Protein AF-0000000066665750 (afdb_homodimer)

Radius of gyration: 40.84 Å; Cα contacts (8 Å, |Δi|>4): 2289; chains: 2; bounding box: 80×139×91 Å

pLDDT: mean 84.05, std 16.78, range [20.97, 98.69]

Structure (mmCIF, N/CA/C/O backbone):
data_AF-0000000066665750-model_v1
#
loop_
_entity.id
_entity.type
_entity.pdbx_description
1 polymer 'Heat shock protein 90'
#
loop_
_atom_site.group_PDB
_atom_site.id
_atom_site.type_symbol
_atom_site.label_atom_id
_atom_site.label_alt_id
_atom_site.label_comp_id
_atom_site.label_asym_id
_atom_site.label_entity_id
_atom_site.label_seq_id
_atom_site.pdbx_PDB_ins_code
_atom_site.Cartn_x
_atom_site.Cartn_y
_atom_site.Cartn_z
_atom_site.occupancy
_atom_site.B_iso_or_equiv
_atom_site.auth_seq_id
_atom_site.auth_comp_id
_atom_site.auth_asym_id
_atom_site.auth_atom_id
_atom_site.pdbx_PDB_model_num
ATOM 1 N N . MET A 1 1 ? 4.031 52.656 19.641 1 22.3 1 MET A N 1
ATOM 2 C CA . MET A 1 1 ? 4.164 53.406 20.891 1 22.3 1 MET A CA 1
ATOM 3 C C . MET A 1 1 ? 3.717 52.562 22.078 1 22.3 1 MET A C 1
ATOM 5 O O . MET A 1 1 ? 2.562 52.156 22.141 1 22.3 1 MET A O 1
ATOM 9 N N . VAL A 1 2 ? 4.703 51.75 22.594 1 34.28 2 VAL A N 1
ATOM 10 C CA . VAL A 1 2 ? 4.52 50.969 23.812 1 34.28 2 VAL A CA 1
ATOM 11 C C . VAL A 1 2 ? 4.062 51.875 24.953 1 34.28 2 VAL A C 1
ATOM 13 O O . VAL A 1 2 ? 4.711 52.875 25.25 1 34.28 2 VAL A O 1
ATOM 16 N N . GLU A 1 3 ? 2.809 51.875 25.125 1 30.5 3 GLU A N 1
ATOM 17 C CA . GLU A 1 3 ? 2.322 52.656 26.266 1 30.5 3 GLU A CA 1
ATOM 18 C C . GLU A 1 3 ? 3.051 52.281 27.547 1 30.5 3 GLU A C 1
ATOM 20 O O . GLU A 1 3 ? 2.982 51.125 27.984 1 30.5 3 GLU A O 1
ATOM 25 N N . ARG A 1 4 ? 4.078 53.062 27.812 1 36.25 4 ARG A N 1
ATOM 26 C CA . ARG A 1 4 ? 4.828 53.062 29.062 1 36.25 4 ARG A CA 1
ATOM 27 C C . ARG A 1 4 ? 3.93 53.438 30.25 1 36.25 4 ARG A C 1
ATOM 29 O O . ARG A 1 4 ? 3.33 54.531 30.25 1 36.25 4 ARG A O 1
ATOM 36 N N . THR A 1 5 ? 3.244 52.469 30.797 1 32.41 5 THR A N 1
ATOM 37 C CA . THR A 1 5 ? 2.723 53 32.062 1 32.41 5 THR A CA 1
ATOM 38 C C . THR A 1 5 ? 3.859 53.375 33 1 32.41 5 THR A C 1
ATOM 40 O O . THR A 1 5 ? 4.703 52.5 33.312 1 32.41 5 THR A O 1
ATOM 43 N N . PRO A 1 6 ? 4.148 54.625 33.344 1 32.28 6 PRO A N 1
ATOM 44 C CA . PRO A 1 6 ? 5.195 55.281 34.156 1 32.28 6 PRO A CA 1
ATOM 45 C C . PRO A 1 6 ? 5.215 54.781 35.594 1 32.28 6 PRO A C 1
ATOM 47 O O . PRO A 1 6 ? 5.859 55.406 36.438 1 32.28 6 PRO A O 1
ATOM 50 N N . ASN A 1 7 ? 4.953 53.625 36.094 1 30.8 7 ASN A N 1
ATOM 51 C CA . ASN A 1 7 ? 4.949 53.719 37.562 1 30.8 7 ASN A CA 1
ATOM 52 C C . ASN A 1 7 ? 6.352 53.969 38.094 1 30.8 7 ASN A C 1
ATOM 54 O O . ASN A 1 7 ? 7.344 53.75 37.406 1 30.8 7 ASN A O 1
ATOM 58 N N . GLY A 1 8 ? 6.66 54.156 39.5 1 30.47 8 GLY A N 1
ATOM 59 C CA . GLY A 1 8 ? 7.746 54.562 40.375 1 30.47 8 GLY A CA 1
ATOM 60 C C . GLY A 1 8 ? 9.023 53.781 40.156 1 30.47 8 GLY A C 1
ATOM 61 O O . GLY A 1 8 ? 9.031 52.812 39.406 1 30.47 8 GLY A O 1
ATOM 62 N N . ALA A 1 9 ? 10.203 54.031 41.156 1 35.78 9 ALA A N 1
ATOM 63 C CA . ALA A 1 9 ? 11.656 53.875 41.125 1 35.78 9 ALA A CA 1
ATOM 64 C C . ALA A 1 9 ? 12.062 52.438 40.844 1 35.78 9 ALA A C 1
ATOM 66 O O . ALA A 1 9 ? 13.25 52.125 40.781 1 35.78 9 ALA A O 1
ATOM 67 N N . ALA A 1 10 ? 11.469 51.5 41.562 1 41.03 10 ALA A N 1
ATOM 68 C CA . ALA A 1 10 ? 11.969 50.125 41.5 1 41.03 10 ALA A CA 1
ATOM 69 C C . ALA A 1 10 ? 11.977 49.594 40.062 1 41.03 10 ALA A C 1
ATOM 71 O O . ALA A 1 10 ? 11.07 49.906 39.281 1 41.03 10 ALA A O 1
ATOM 72 N N . ALA A 1 11 ? 13.133 49.062 39.5 1 44.62 11 ALA A N 1
ATOM 73 C CA . ALA A 1 11 ? 13.375 48.625 38.125 1 44.62 11 ALA A CA 1
ATOM 74 C C . ALA A 1 11 ? 12.141 47.969 37.531 1 44.62 11 ALA A C 1
ATOM 76 O O . ALA A 1 11 ? 11.836 46.812 37.875 1 44.62 11 ALA A O 1
ATOM 77 N N . VAL A 1 12 ? 11.016 48.562 37.281 1 41.97 12 VAL A N 1
ATOM 78 C CA . VAL A 1 12 ? 9.664 48.219 36.875 1 41.97 12 VAL A CA 1
ATOM 79 C C . VAL A 1 12 ? 9.703 47.406 35.562 1 41.97 12 VAL A C 1
ATOM 81 O O . VAL A 1 12 ? 10.195 47.875 34.562 1 41.97 12 VAL A O 1
ATOM 84 N N . ALA A 1 13 ? 9.953 46.125 35.75 1 56.34 13 ALA A N 1
ATOM 85 C CA . ALA A 1 13 ? 9.703 45.219 34.625 1 56.34 13 ALA A CA 1
ATOM 86 C C . ALA A 1 13 ? 8.422 45.594 33.875 1 56.34 13 ALA A C 1
ATOM 88 O O . ALA A 1 13 ? 7.344 45.625 34.469 1 56.34 13 ALA A O 1
ATOM 89 N N . ASP A 1 14 ? 8.57 46.375 32.875 1 61.75 14 ASP A N 1
ATOM 90 C CA . ASP A 1 14 ? 7.414 46.719 32.062 1 61.75 14 ASP A CA 1
ATOM 91 C C . ASP A 1 14 ? 6.773 45.438 31.484 1 61.75 14 ASP A C 1
ATOM 93 O O . ASP A 1 14 ? 7.473 44.562 30.984 1 61.75 14 ASP A O 1
ATOM 97 N N . SER A 1 15 ? 5.66 45.031 32 1 66.75 15 SER A N 1
ATOM 98 C CA . SER A 1 15 ? 4.867 43.906 31.516 1 66.75 15 SER A CA 1
ATOM 99 C C . SER A 1 15 ? 4.223 44.219 30.172 1 66.75 15 SER A C 1
ATOM 101 O O . SER A 1 15 ? 3.66 45.312 30 1 66.75 15 SER A O 1
ATOM 103 N N . TYR A 1 16 ? 4.746 43.5 29.266 1 68.94 16 TYR A N 1
ATOM 104 C CA . TYR A 1 16 ? 4.223 43.656 27.906 1 68.94 16 TYR A CA 1
ATOM 105 C C . TYR A 1 16 ? 3.359 42.469 27.5 1 68.94 16 TYR A C 1
ATOM 107 O O . TYR A 1 16 ? 3.426 41.406 28.125 1 68.94 16 TYR A O 1
ATOM 115 N N . ALA A 1 17 ? 2.404 42.781 26.594 1 65 17 ALA A N 1
ATOM 116 C CA . ALA A 1 17 ? 1.677 41.719 25.922 1 65 17 ALA A CA 1
ATOM 117 C C . ALA A 1 17 ? 2.299 41.375 24.562 1 65 17 ALA A C 1
ATOM 119 O O . ALA A 1 17 ? 2.838 42.281 23.906 1 65 17 ALA A O 1
ATOM 120 N N . PHE A 1 18 ? 2.332 40.125 24.172 1 67.12 18 PHE A N 1
ATOM 121 C CA . PHE A 1 18 ? 2.855 39.75 22.875 1 67.12 18 PHE A CA 1
ATOM 122 C C . PHE A 1 18 ? 2.148 40.5 21.75 1 67.12 18 PHE A C 1
ATOM 124 O O . PHE A 1 18 ? 0.946 40.75 21.828 1 67.12 18 PHE A O 1
ATOM 131 N N . GLN A 1 19 ? 2.902 40.969 20.734 1 63.16 19 GLN A N 1
ATOM 132 C CA . GLN A 1 19 ? 2.352 41.594 19.531 1 63.16 19 GLN A CA 1
ATOM 133 C C . GLN A 1 19 ? 2.182 40.562 18.422 1 63.16 19 GLN A C 1
ATOM 135 O O . GLN A 1 19 ? 2.865 39.531 18.406 1 63.16 19 GLN A O 1
ATOM 140 N N . VAL A 1 20 ? 1.014 40.594 17.656 1 62.22 20 VAL A N 1
ATOM 141 C CA . VAL A 1 20 ? 0.762 39.656 16.562 1 62.22 20 VAL A CA 1
ATOM 142 C C . VAL A 1 20 ? 0.853 40.375 15.227 1 62.22 20 VAL A C 1
ATOM 144 O O . VAL A 1 20 ? 0.251 41.438 15.039 1 62.22 20 VAL A O 1
ATOM 147 N N . ASP A 1 21 ? 1.739 40 14.328 1 63.34 21 ASP A N 1
ATOM 148 C CA . ASP A 1 21 ? 1.718 40.375 12.922 1 63.34 21 ASP A CA 1
ATOM 149 C C . ASP A 1 21 ? 0.689 39.562 12.141 1 63.34 21 ASP A C 1
ATOM 151 O O . ASP A 1 21 ? 0.955 38.438 11.758 1 63.34 21 ASP A O 1
ATOM 155 N N . LEU A 1 22 ? -0.429 40.188 11.898 1 60.88 22 LEU A N 1
ATOM 156 C CA . LEU A 1 22 ? -1.554 39.5 11.281 1 60.88 22 LEU A CA 1
ATOM 157 C C . LEU A 1 22 ? -1.183 39 9.898 1 60.88 22 LEU A C 1
ATOM 159 O O . LEU A 1 22 ? -1.592 37.906 9.5 1 60.88 22 LEU A O 1
ATOM 163 N N . ARG A 1 23 ? -0.521 39.875 9.164 1 63.12 23 ARG A N 1
ATOM 164 C CA . ARG A 1 23 ? -0.102 39.406 7.836 1 63.12 23 ARG A CA 1
ATOM 165 C C . ARG A 1 23 ? 0.68 38.094 7.922 1 63.12 23 ARG A C 1
ATOM 167 O O . ARG A 1 23 ? 0.475 37.188 7.109 1 63.12 23 ARG A O 1
ATOM 174 N N . GLY A 1 24 ? 1.453 38.156 8.867 1 65.94 24 GLY A N 1
ATOM 175 C CA . GLY A 1 24 ? 2.252 36.969 9.07 1 65.94 24 GLY A CA 1
ATOM 176 C C . GLY A 1 24 ? 1.423 35.75 9.453 1 65.94 24 GLY A C 1
ATOM 177 O O . GLY A 1 24 ? 1.686 34.625 8.984 1 65.94 24 GLY A O 1
ATOM 178 N N . ILE A 1 25 ? 0.429 36 10.25 1 67.38 25 ILE A N 1
ATOM 179 C CA . ILE A 1 25 ? -0.433 34.906 10.68 1 67.38 25 ILE A CA 1
ATOM 180 C C . ILE A 1 25 ? -1.263 34.406 9.5 1 67.38 25 ILE A C 1
ATOM 182 O O . ILE A 1 25 ? -1.428 33.188 9.312 1 67.38 25 ILE A O 1
ATOM 186 N N . VAL A 1 26 ? -1.713 35.281 8.773 1 63.06 26 VAL A N 1
ATOM 187 C CA . VAL A 1 26 ? -2.51 34.938 7.609 1 63.06 26 VAL A CA 1
ATOM 188 C C . VAL A 1 26 ? -1.663 34.094 6.641 1 63.06 26 VAL A C 1
ATOM 190 O O . VAL A 1 26 ? -2.129 33.094 6.098 1 63.06 26 VAL A O 1
ATOM 193 N N . ASP A 1 27 ? -0.529 34.562 6.473 1 64.88 27 ASP A N 1
ATOM 194 C CA . ASP A 1 27 ? 0.395 33.844 5.602 1 64.88 27 ASP A CA 1
ATOM 195 C C . ASP A 1 27 ? 0.649 32.438 6.121 1 64.88 27 ASP A C 1
ATOM 197 O O . ASP A 1 27 ? 0.621 31.469 5.355 1 64.88 27 ASP A O 1
ATOM 201 N N . LEU A 1 28 ? 0.822 32.406 7.398 1 67.81 28 LEU A N 1
ATOM 202 C CA . LEU A 1 28 ? 1.062 31.125 8.031 1 67.81 28 LEU A CA 1
ATOM 203 C C . LEU A 1 28 ? -0.135 30.188 7.844 1 67.81 28 LEU A C 1
ATOM 205 O O . LEU A 1 28 ? 0.026 29.031 7.453 1 67.81 28 LEU A O 1
ATOM 209 N N . LEU A 1 29 ? -1.22 30.75 8.062 1 66.75 29 LEU A N 1
ATOM 210 C CA . LEU A 1 29 ? -2.434 29.938 7.973 1 66.75 29 LEU A CA 1
ATOM 211 C C . LEU A 1 29 ? -2.719 29.531 6.527 1 66.75 29 LEU A C 1
ATOM 213 O O . LEU A 1 29 ? -3.086 28.391 6.258 1 66.75 29 LEU A O 1
ATOM 217 N N . SER A 1 30 ? -2.535 30.469 5.715 1 62.22 30 SER A N 1
ATOM 218 C CA . SER A 1 30 ? -2.865 30.25 4.312 1 62.22 30 SER A CA 1
ATOM 219 C C . SER A 1 30 ? -1.933 29.219 3.689 1 62.22 30 SER A C 1
ATOM 221 O O . SER A 1 30 ? -2.363 28.391 2.883 1 62.22 30 SER A O 1
ATOM 223 N N . HIS A 1 31 ? -0.772 29.281 4.129 1 62.75 31 HIS A N 1
ATOM 224 C CA . HIS A 1 31 ? 0.203 28.453 3.426 1 62.75 31 HIS A CA 1
ATOM 225 C C . HIS A 1 31 ? 0.469 27.156 4.18 1 62.75 31 HIS A C 1
ATOM 227 O O . HIS A 1 31 ? 0.96 26.188 3.596 1 62.75 31 HIS A O 1
ATOM 233 N N . HIS A 1 32 ? 0.079 27.25 5.371 1 64.31 32 HIS A N 1
ATOM 234 C CA . HIS A 1 32 ? 0.494 26.062 6.113 1 64.31 32 HIS A CA 1
ATOM 235 C C . HIS A 1 32 ? -0.71 25.328 6.684 1 64.31 32 HIS A C 1
ATOM 237 O O . HIS A 1 32 ? -0.637 24.125 6.945 1 64.31 32 HIS A O 1
ATOM 243 N N . LEU A 1 33 ? -1.711 26.156 6.824 1 66.44 33 LEU A N 1
ATOM 244 C CA . LEU A 1 33 ? -2.887 25.5 7.375 1 66.44 33 LEU A CA 1
ATOM 245 C C . LEU A 1 33 ? -3.812 25.016 6.262 1 66.44 33 LEU A C 1
ATOM 247 O O . LEU A 1 33 ? -4.348 23.906 6.324 1 66.44 33 LEU A O 1
ATOM 251 N N . TYR A 1 34 ? -3.871 25.906 5.203 1 68.19 34 TYR A N 1
ATOM 252 C CA . TYR A 1 34 ? -4.805 25.562 4.137 1 68.19 34 TYR A CA 1
ATOM 253 C C . TYR A 1 34 ? -4.062 25.094 2.891 1 68.19 34 TYR A C 1
ATOM 255 O O . TYR A 1 34 ? -3.055 25.688 2.502 1 68.19 34 TYR A O 1
ATOM 263 N N . SER A 1 35 ? -4.527 24 2.266 1 66.69 35 SER A N 1
ATOM 264 C CA . SER A 1 35 ? -3.85 23.406 1.114 1 66.69 35 SER A CA 1
ATOM 265 C C . SER A 1 35 ? -4.203 24.141 -0.172 1 66.69 35 SER A C 1
ATOM 267 O O . SER A 1 35 ? -3.439 24.109 -1.141 1 66.69 35 SER A O 1
ATOM 269 N N . SER A 1 36 ? -5.465 24.844 -0.151 1 77 36 SER A N 1
ATOM 270 C CA . SER A 1 36 ? -5.941 25.469 -1.378 1 77 36 SER A CA 1
ATOM 271 C C . SER A 1 36 ? -6.812 26.688 -1.073 1 77 36 SER A C 1
ATOM 273 O O . SER A 1 36 ? -7.504 26.719 -0.054 1 77 36 SER A O 1
ATOM 275 N N . PRO A 1 37 ? -6.777 27.672 -1.985 1 84.25 37 PRO A N 1
ATOM 276 C CA . PRO A 1 37 ? -7.633 28.844 -1.806 1 84.25 37 PRO A CA 1
ATOM 277 C C . PRO A 1 37 ? -9.117 28.516 -1.921 1 84.25 37 PRO A C 1
ATOM 279 O O . PRO A 1 37 ? -9.969 29.328 -1.56 1 84.25 37 PRO A O 1
ATOM 282 N N . ARG A 1 38 ? -9.422 27.312 -2.35 1 89.06 38 ARG A N 1
ATOM 283 C CA . ARG A 1 38 ? -10.82 26.953 -2.52 1 89.06 38 ARG A CA 1
ATOM 284 C C . ARG A 1 38 ? -11.562 26.984 -1.186 1 89.06 38 ARG A C 1
ATOM 286 O O . ARG A 1 38 ? -12.789 27.094 -1.152 1 89.06 38 ARG A O 1
ATOM 293 N N . VAL A 1 39 ? -10.836 27.047 -0.124 1 86.81 39 VAL A N 1
ATOM 294 C CA . VAL A 1 39 ? -11.414 26.922 1.211 1 86.81 39 VAL A CA 1
ATOM 295 C C . VAL A 1 39 ? -12.188 28.188 1.56 1 86.81 39 VAL A C 1
ATOM 297 O O . VAL A 1 39 ? -12.977 28.203 2.506 1 86.81 39 VAL A O 1
ATOM 300 N N . TYR A 1 40 ? -11.977 29.297 0.806 1 90.12 40 TYR A N 1
ATOM 301 C CA . TYR A 1 40 ? -12.672 30.531 1.14 1 90.12 40 TYR A CA 1
ATOM 302 C C . TYR A 1 40 ? -14.18 30.344 1.094 1 90.12 40 TYR A C 1
ATOM 304 O O . TYR A 1 40 ? -14.898 30.828 1.964 1 90.12 40 TYR A O 1
ATOM 312 N N . LEU A 1 41 ? -14.617 29.609 0.137 1 95.12 41 LEU A N 1
ATOM 313 C CA . LEU A 1 41 ? -16.062 29.422 -0.009 1 95.12 41 LEU A CA 1
ATOM 314 C C . LEU A 1 41 ? -16.594 28.453 1.047 1 95.12 41 LEU A C 1
ATOM 316 O O . LEU A 1 41 ? -17.719 28.609 1.523 1 95.12 41 LEU A O 1
ATOM 320 N N . ARG A 1 42 ? -15.82 27.484 1.381 1 92.62 42 ARG A N 1
ATOM 321 C CA . ARG A 1 42 ? -16.203 26.594 2.469 1 92.62 42 ARG A CA 1
ATOM 322 C C . ARG A 1 42 ? -16.422 27.359 3.764 1 92.62 42 ARG A C 1
ATOM 324 O O . ARG A 1 42 ? -17.391 27.109 4.48 1 92.62 42 ARG A O 1
ATOM 331 N N . GLU A 1 43 ? -15.477 28.25 4.031 1 88.88 43 GLU A N 1
ATOM 332 C CA . GLU A 1 43 ? -15.555 29.047 5.25 1 88.88 43 GLU A CA 1
ATOM 333 C C . GLU A 1 43 ? -16.781 29.953 5.242 1 88.88 43 GLU A C 1
ATOM 335 O O . GLU A 1 43 ? -17.453 30.094 6.266 1 88.88 43 GLU A O 1
ATOM 340 N N . LEU A 1 44 ? -17.047 30.516 4.125 1 95 44 LEU A N 1
ATOM 341 C CA . LEU A 1 44 ? -18.219 31.359 4.004 1 95 44 LEU A CA 1
ATOM 342 C C . LEU A 1 44 ? -19.5 30.562 4.223 1 95 44 LEU A C 1
ATOM 344 O O . LEU A 1 44 ? -20.375 30.984 4.984 1 95 44 LEU A O 1
ATOM 348 N N . LEU A 1 45 ? -19.547 29.453 3.545 1 96.19 45 LEU A N 1
ATOM 349 C CA . LEU A 1 45 ? -20.719 28.594 3.684 1 96.19 45 LEU A CA 1
ATOM 350 C C . LEU A 1 45 ? -20.875 28.109 5.125 1 96.19 45 LEU A C 1
ATOM 352 O O . LEU A 1 45 ? -21.984 28.125 5.664 1 96.19 45 LEU A O 1
ATOM 356 N N . GLN A 1 46 ? -19.844 27.734 5.719 1 92.25 46 GLN A N 1
ATOM 357 C CA . GLN A 1 46 ? -19.875 27.234 7.094 1 92.25 46 GLN A CA 1
ATOM 358 C C . GLN A 1 46 ? -20.391 28.312 8.047 1 92.25 46 GLN A C 1
ATOM 360 O O . GLN A 1 46 ? -21.25 28.047 8.883 1 92.25 46 GLN A O 1
ATOM 365 N N . ASN A 1 47 ? -19.844 29.484 7.918 1 91 47 ASN A N 1
ATOM 366 C CA . ASN A 1 47 ? -20.297 30.594 8.766 1 91 47 ASN A CA 1
ATOM 367 C C . ASN A 1 47 ? -21.781 30.859 8.586 1 91 47 ASN A C 1
ATOM 369 O O . ASN A 1 47 ? -22.5 31.094 9.562 1 91 47 ASN A O 1
ATOM 373 N N . ALA A 1 48 ? -22.172 30.844 7.367 1 96.12 48 ALA A N 1
ATOM 374 C CA . ALA A 1 48 ? -23.594 31.094 7.082 1 96.12 48 ALA A CA 1
ATOM 375 C C . ALA A 1 48 ? -24.469 30.016 7.715 1 96.12 48 ALA A C 1
ATOM 377 O O . ALA A 1 48 ? -25.469 30.328 8.359 1 96.12 48 ALA A O 1
ATOM 378 N N . VAL A 1 49 ? -24.125 28.797 7.523 1 95.69 49 VAL A N 1
ATOM 379 C CA . VAL A 1 49 ? -24.906 27.672 8.047 1 95.69 49 VAL A CA 1
ATOM 380 C C . VAL A 1 49 ? -24.938 27.734 9.578 1 95.69 49 VAL A C 1
ATOM 382 O O . VAL A 1 49 ? -25.984 27.516 10.188 1 95.69 49 VAL A O 1
ATOM 385 N N . ASP A 1 50 ? -23.844 28.031 10.172 1 91.44 50 ASP A N 1
ATOM 386 C CA . ASP A 1 50 ? -23.781 28.141 11.625 1 91.44 50 ASP A CA 1
ATOM 387 C C . ASP A 1 50 ? -24.719 29.234 12.125 1 91.44 50 ASP A C 1
ATOM 389 O O . ASP A 1 50 ? -25.422 29.062 13.117 1 91.44 50 ASP A O 1
ATOM 393 N N . ALA A 1 51 ? -24.672 30.328 11.453 1 94.19 51 ALA A N 1
ATOM 394 C CA . ALA A 1 51 ? -25.516 31.453 11.836 1 94.19 51 ALA A CA 1
ATOM 395 C C . ALA A 1 51 ? -27 31.125 11.703 1 94.19 51 ALA A C 1
ATOM 397 O O . ALA A 1 51 ? -27.797 31.438 12.594 1 94.19 51 ALA A O 1
ATOM 398 N N . VAL A 1 52 ? -27.344 30.531 10.609 1 97.06 52 VAL A N 1
ATOM 399 C CA . VAL A 1 52 ? -28.734 30.172 10.359 1 97.06 52 VAL A CA 1
ATOM 400 C C . VAL A 1 52 ? -29.172 29.125 11.383 1 97.06 52 VAL A C 1
ATOM 402 O O . VAL A 1 52 ? -30.297 29.203 11.914 1 97.06 52 VAL A O 1
ATOM 405 N N . THR A 1 53 ? -28.375 28.172 11.641 1 95.25 53 THR A N 1
ATOM 406 C CA . THR A 1 53 ? -28.688 27.141 12.609 1 95.25 53 THR A CA 1
ATOM 407 C C . THR A 1 53 ? -28.906 27.75 13.992 1 95.25 53 THR A C 1
ATOM 409 O O . THR A 1 53 ? -29.844 27.344 14.703 1 95.25 53 THR A O 1
ATOM 412 N N . ALA A 1 54 ? -28.031 28.641 14.352 1 93.56 54 ALA A N 1
ATOM 413 C CA . ALA A 1 54 ? -28.172 29.312 15.648 1 93.56 54 ALA A CA 1
ATOM 414 C C . ALA A 1 54 ? -29.5 30.047 15.758 1 93.56 54 ALA A C 1
ATOM 416 O O . ALA A 1 54 ? -30.172 29.984 16.797 1 93.56 54 ALA A O 1
ATOM 417 N N . ARG A 1 55 ? -29.859 30.719 14.719 1 96.19 55 ARG A N 1
ATOM 418 C CA . ARG A 1 55 ? -31.125 31.438 14.75 1 96.19 55 ARG A CA 1
ATOM 419 C C . ARG A 1 55 ? -32.312 30.469 14.766 1 96.19 55 ARG A C 1
ATOM 421 O O . ARG A 1 55 ? -33.25 30.672 15.516 1 96.19 55 ARG A O 1
ATOM 428 N N . ALA A 1 56 ? -32.219 29.5 13.969 1 95.38 56 ALA A N 1
ATOM 429 C CA . ALA A 1 56 ? -33.281 28.516 13.867 1 95.38 56 ALA A CA 1
ATOM 430 C C . ALA A 1 56 ? -33.531 27.828 15.211 1 95.38 56 ALA A C 1
ATOM 432 O O . ALA A 1 56 ? -34.656 27.438 15.523 1 95.38 56 ALA A O 1
ATOM 433 N N . ALA A 1 57 ? -32.531 27.656 15.961 1 93.56 57 ALA A N 1
ATOM 434 C CA . ALA A 1 57 ? -32.656 27.047 17.281 1 93.56 57 ALA A CA 1
ATOM 435 C C . ALA A 1 57 ? -33.469 27.922 18.203 1 93.56 57 ALA A C 1
ATOM 437 O O . ALA A 1 57 ? -34.156 27.422 19.109 1 93.56 57 ALA A O 1
ATOM 438 N N . ARG A 1 58 ? -33.469 29.156 17.953 1 92.12 58 ARG A N 1
ATOM 439 C CA . ARG A 1 58 ? -34.188 30.109 18.781 1 92.12 58 ARG A CA 1
ATOM 440 C C . ARG A 1 58 ? -35.562 30.422 18.188 1 92.12 58 ARG A C 1
ATOM 442 O O . ARG A 1 58 ? -36.531 30.672 18.922 1 92.12 58 ARG A O 1
ATOM 449 N N . ASP A 1 59 ? -35.625 30.5 16.891 1 94.94 59 ASP A N 1
ATOM 450 C CA . ASP A 1 59 ? -36.844 30.812 16.125 1 94.94 59 ASP A CA 1
ATOM 451 C C . ASP A 1 59 ? -37 29.875 14.953 1 94.94 59 ASP A C 1
ATOM 453 O O . ASP A 1 59 ? -36.5 30.125 13.859 1 94.94 59 ASP A O 1
ATOM 457 N N . ARG A 1 60 ? -37.844 28.953 15.07 1 93.38 60 ARG A N 1
ATOM 458 C CA . ARG A 1 60 ? -38.031 27.906 14.07 1 93.38 60 ARG A CA 1
ATOM 459 C C . ARG A 1 60 ? -38.688 28.453 12.812 1 93.38 60 ARG A C 1
ATOM 461 O O . ARG A 1 60 ? -38.625 27.828 11.758 1 93.38 60 ARG A O 1
ATOM 468 N N . LEU A 1 61 ? -39.219 29.547 12.883 1 95.12 61 LEU A N 1
ATOM 469 C CA . LEU A 1 61 ? -39.938 30.109 11.75 1 95.12 61 LEU A CA 1
ATOM 470 C C . LEU A 1 61 ? -39.062 31.078 10.969 1 95.12 61 LEU A C 1
ATOM 472 O O . LEU A 1 61 ? -39.438 31.578 9.914 1 95.12 61 LEU A O 1
ATOM 476 N N . ALA A 1 62 ? -37.875 31.312 11.492 1 96.31 62 ALA A N 1
ATOM 477 C CA . ALA A 1 62 ? -36.969 32.25 10.82 1 96.31 62 ALA A CA 1
ATOM 478 C C . ALA A 1 62 ? -36.594 31.719 9.438 1 96.31 62 ALA A C 1
ATOM 480 O O . ALA A 1 62 ? -36.5 30.5 9.219 1 96.31 62 ALA A O 1
ATOM 481 N N . PRO A 1 63 ? -36.469 32.625 8.453 1 97.31 63 PRO A N 1
ATOM 482 C CA . PRO A 1 63 ? -36 32.188 7.148 1 97.31 63 PRO A CA 1
ATOM 483 C C . PRO A 1 63 ? -34.625 31.484 7.238 1 97.31 63 PRO A C 1
ATOM 485 O O . PRO A 1 63 ? -33.844 31.781 8.141 1 97.31 63 PRO A O 1
ATOM 488 N N . THR A 1 64 ? -34.375 30.547 6.359 1 97.81 64 THR A N 1
ATOM 489 C CA . THR A 1 64 ? -33.156 29.766 6.477 1 97.81 64 THR A CA 1
ATOM 490 C C . THR A 1 64 ? -32.375 29.781 5.164 1 97.81 64 THR A C 1
ATOM 492 O O . THR A 1 64 ? -31.266 29.25 5.094 1 97.81 64 THR A O 1
ATOM 495 N N . ALA A 1 65 ? -32.875 30.406 4.102 1 98 65 ALA A N 1
ATOM 496 C CA . ALA A 1 65 ? -32.25 30.328 2.785 1 98 65 ALA A CA 1
ATOM 497 C C . ALA A 1 65 ? -30.953 31.141 2.742 1 98 65 ALA A C 1
ATOM 499 O O . ALA A 1 65 ? -30.938 32.281 3.18 1 98 65 ALA A O 1
ATOM 500 N N . ILE A 1 66 ? -29.875 30.578 2.258 1 98.56 66 ILE A N 1
ATOM 501 C CA . ILE A 1 66 ? -28.594 31.219 2.074 1 98.56 66 ILE A CA 1
ATOM 502 C C . ILE A 1 66 ? -28.375 31.531 0.596 1 98.56 66 ILE A C 1
ATOM 504 O O . ILE A 1 66 ? -28.547 30.672 -0.264 1 98.56 66 ILE A O 1
ATOM 508 N N . ARG A 1 67 ? -28 32.75 0.277 1 98.44 67 ARG A N 1
ATOM 509 C CA . ARG A 1 67 ? -27.891 33.188 -1.11 1 98.44 67 ARG A CA 1
ATOM 510 C C . ARG A 1 67 ? -26.484 33.688 -1.41 1 98.44 67 ARG A C 1
ATOM 512 O O . ARG A 1 67 ? -25.969 34.562 -0.704 1 98.44 67 ARG A O 1
ATOM 519 N N . ILE A 1 68 ? -25.891 33.156 -2.434 1 98.69 68 ILE A N 1
ATOM 520 C CA . ILE A 1 68 ? -24.594 33.594 -2.939 1 98.69 68 ILE A CA 1
ATOM 521 C C . ILE A 1 68 ? -24.797 34.312 -4.273 1 98.69 68 ILE A C 1
ATOM 523 O O . ILE A 1 68 ? -25.547 33.844 -5.133 1 98.69 68 ILE A O 1
ATOM 527 N N . SER A 1 69 ? -24.203 35.469 -4.402 1 98.25 69 SER A N 1
ATOM 528 C CA . SER A 1 69 ? -24.234 36.219 -5.664 1 98.25 69 SER A CA 1
ATOM 529 C C . SER A 1 69 ? -22.812 36.531 -6.141 1 98.25 69 SER A C 1
ATOM 531 O O . SER A 1 69 ? -21.938 36.875 -5.336 1 98.25 69 SER A O 1
ATOM 533 N N . VAL A 1 70 ? -22.625 36.375 -7.383 1 97.19 70 VAL A N 1
ATOM 534 C CA . VAL A 1 70 ? -21.328 36.656 -7.98 1 97.19 70 VAL A CA 1
ATOM 535 C C . VAL A 1 70 ? -21.516 37.656 -9.125 1 97.19 70 VAL A C 1
ATOM 537 O O . VAL A 1 70 ? -22.391 37.5 -9.969 1 97.19 70 VAL A O 1
ATOM 540 N N . ASP A 1 71 ? -20.75 38.719 -9.125 1 93.19 71 ASP A N 1
ATOM 541 C CA . ASP A 1 71 ? -20.719 39.719 -10.188 1 93.19 71 ASP A CA 1
ATOM 542 C C . ASP A 1 71 ? -19.328 40.312 -10.367 1 93.19 71 ASP A C 1
ATOM 544 O O . ASP A 1 71 ? -18.344 39.719 -9.906 1 93.19 71 ASP A O 1
ATOM 548 N N . GLU A 1 72 ? -19.203 41.375 -11.102 1 89.12 72 GLU A N 1
ATOM 549 C CA . GLU A 1 72 ? -17.906 41.969 -11.422 1 89.12 72 GLU A CA 1
ATOM 550 C C . GLU A 1 72 ? -17.219 42.5 -10.18 1 89.12 72 GLU A C 1
ATOM 552 O O . GLU A 1 72 ? -15.992 42.625 -10.141 1 89.12 72 GLU A O 1
ATOM 557 N N . ARG A 1 73 ? -18.047 42.75 -9.156 1 90.31 73 ARG A N 1
ATOM 558 C CA . ARG A 1 73 ? -17.5 43.312 -7.934 1 90.31 73 ARG A CA 1
ATOM 559 C C . ARG A 1 73 ? -16.953 42.25 -7.012 1 90.31 73 ARG A C 1
ATOM 561 O O . ARG A 1 73 ? -16.203 42.531 -6.078 1 90.31 73 ARG A O 1
ATOM 568 N N . GLY A 1 74 ? -17.359 41.094 -7.25 1 96.12 74 GLY A N 1
ATOM 569 C CA . GLY A 1 74 ? -16.891 39.969 -6.422 1 96.12 74 GLY A CA 1
ATOM 570 C C . GLY A 1 74 ? -18 39.031 -6.016 1 96.12 74 GLY A C 1
ATOM 571 O O . GLY A 1 74 ? -18.844 38.656 -6.84 1 96.12 74 GLY A O 1
ATOM 572 N N . LEU A 1 75 ? -17.891 38.562 -4.816 1 98.06 75 LEU A N 1
ATOM 573 C CA . LEU A 1 75 ? -18.828 37.562 -4.309 1 98.06 75 LEU A CA 1
ATOM 574 C C . LEU A 1 75 ? -19.516 38.094 -3.043 1 98.06 75 LEU A C 1
ATOM 576 O O . LEU A 1 75 ? -18.875 38.656 -2.176 1 98.06 75 LEU A O 1
ATOM 580 N N . ARG A 1 76 ? -20.797 37.906 -3.021 1 98.12 76 ARG A N 1
ATOM 581 C CA . ARG A 1 76 ? -21.594 38.25 -1.842 1 98.12 76 ARG A CA 1
ATOM 582 C C . ARG A 1 76 ? -22.375 37.031 -1.337 1 98.12 76 ARG A C 1
ATOM 584 O O . ARG A 1 76 ? -22.953 36.281 -2.127 1 98.12 76 ARG A O 1
ATOM 591 N N . ILE A 1 77 ? -22.312 36.75 -0.075 1 98.5 77 ILE A N 1
ATOM 592 C CA . ILE A 1 77 ? -23.141 35.719 0.537 1 98.5 77 ILE A CA 1
ATOM 593 C C . ILE A 1 77 ? -24 36.312 1.635 1 98.5 77 ILE A C 1
ATOM 595 O O . ILE A 1 77 ? -23.516 37.094 2.455 1 98.5 77 ILE A O 1
ATOM 599 N N . ALA A 1 78 ? -25.266 36.031 1.585 1 98.5 78 ALA A N 1
ATOM 600 C CA . ALA A 1 78 ? -26.219 36.562 2.557 1 98.5 78 ALA A CA 1
ATOM 601 C C . ALA A 1 78 ? -26.938 35.406 3.283 1 98.5 78 ALA A C 1
ATOM 603 O O . ALA A 1 78 ? -27.406 34.469 2.652 1 98.5 78 ALA A O 1
ATOM 604 N N . ASP A 1 79 ? -26.938 35.5 4.555 1 98.38 79 ASP A N 1
ATOM 605 C CA . ASP A 1 79 ? -27.672 34.531 5.363 1 98.38 79 ASP A CA 1
ATOM 606 C C . ASP A 1 79 ? -28.641 35.219 6.316 1 98.38 79 ASP A C 1
ATOM 608 O O . ASP A 1 79 ? -28.359 36.344 6.785 1 98.38 79 ASP A O 1
ATOM 612 N N . PRO A 1 80 ? -29.734 34.656 6.52 1 98.31 80 PRO A N 1
ATOM 613 C CA . PRO A 1 80 ? -30.688 35.219 7.484 1 98.31 80 PRO A CA 1
ATOM 614 C C . PRO A 1 80 ? -30.469 34.688 8.898 1 98.31 80 PRO A C 1
ATOM 616 O O . PRO A 1 80 ? -31.438 34.406 9.617 1 98.31 80 PRO A O 1
ATOM 619 N N . GLY A 1 81 ? -29.25 34.5 9.289 1 97.38 81 GLY A N 1
ATOM 620 C CA . GLY A 1 81 ? -28.922 33.875 10.562 1 97.38 81 GLY A CA 1
ATOM 621 C C . GLY A 1 81 ? -29.031 34.844 11.734 1 97.38 81 GLY A C 1
ATOM 622 O O . GLY A 1 81 ? -29.734 35.844 11.656 1 97.38 81 GLY A O 1
ATOM 623 N N . VAL A 1 82 ? -28.344 34.531 12.789 1 95.88 82 VAL A N 1
ATOM 624 C CA . VAL A 1 82 ? -28.5 35.188 14.086 1 95.88 82 VAL A CA 1
ATOM 625 C C . VAL A 1 82 ? -27.922 36.594 14.039 1 95.88 82 VAL A C 1
ATOM 627 O O . VAL A 1 82 ? -28.359 37.5 14.781 1 95.88 82 VAL A O 1
ATOM 630 N N . GLY A 1 83 ? -26.906 36.812 13.102 1 95.31 83 GLY A N 1
ATOM 631 C CA . GLY A 1 83 ? -26.281 38.125 13 1 95.31 83 GLY A CA 1
ATOM 632 C C . GLY A 1 83 ? -25.438 38.469 14.219 1 95.31 83 GLY A C 1
ATOM 633 O O . GLY A 1 83 ? -25.25 37.656 15.117 1 95.31 83 GLY A O 1
ATOM 634 N N . LEU A 1 84 ? -24.891 39.75 14.156 1 93.62 84 LEU A N 1
ATOM 635 C CA . LEU A 1 84 ? -23.953 40.188 15.195 1 93.62 84 LEU A CA 1
ATOM 636 C C . LEU A 1 84 ? -24.25 41.625 15.625 1 93.62 84 LEU A C 1
ATOM 638 O O . LEU A 1 84 ? -24.719 42.438 14.82 1 93.62 84 LEU A O 1
ATOM 642 N N . THR A 1 85 ? -23.969 41.875 16.875 1 92.94 85 THR A N 1
ATOM 643 C CA . THR A 1 85 ? -23.938 43.25 17.375 1 92.94 85 THR A CA 1
ATOM 644 C C . THR A 1 85 ? -22.547 43.875 17.156 1 92.94 85 THR A C 1
ATOM 646 O O . THR A 1 85 ? -21.625 43.188 16.734 1 92.94 85 THR A O 1
ATOM 649 N N . GLU A 1 86 ? -22.5 45.188 17.406 1 88.69 86 GLU A N 1
ATOM 650 C CA . GLU A 1 86 ? -21.188 45.844 17.312 1 88.69 86 GLU A CA 1
ATOM 651 C C . GLU A 1 86 ? -20.188 45.188 18.25 1 88.69 86 GLU A C 1
ATOM 653 O O . GLU A 1 86 ? -19.031 44.938 17.875 1 88.69 86 GLU A O 1
ATOM 658 N N . SER A 1 87 ? -20.625 44.906 19.438 1 84.88 87 SER A N 1
ATOM 659 C CA . SER A 1 87 ? -19.766 44.25 20.406 1 84.88 87 SER A CA 1
ATOM 660 C C . SER A 1 87 ? -19.312 42.875 19.922 1 84.88 87 SER A C 1
ATOM 662 O O . SER A 1 87 ? -18.156 42.5 20.125 1 84.88 87 SER A O 1
ATOM 664 N N . ASP A 1 88 ? -20.25 42.188 19.297 1 84.19 88 ASP A N 1
ATOM 665 C CA . ASP A 1 88 ? -19.938 40.875 18.734 1 84.19 88 ASP A CA 1
ATOM 666 C C . ASP A 1 88 ? -18.859 40.969 17.656 1 84.19 88 ASP A C 1
ATOM 668 O O . ASP A 1 88 ? -17.969 40.125 17.578 1 84.19 88 ASP A O 1
ATOM 672 N N . VAL A 1 89 ? -18.969 41.906 16.812 1 84 89 VAL A N 1
ATOM 673 C CA . VAL A 1 89 ? -18.031 42.125 15.719 1 84 89 VAL A CA 1
ATOM 674 C C . VAL A 1 89 ? -16.609 42.281 16.266 1 84 89 VAL A C 1
ATOM 676 O O . VAL A 1 89 ? -15.664 41.688 15.758 1 84 89 VAL A O 1
ATOM 679 N N . HIS A 1 90 ? -16.469 43.062 17.312 1 74.44 90 HIS A N 1
ATOM 680 C CA . HIS A 1 90 ? -15.164 43.312 17.922 1 74.44 90 HIS A CA 1
ATOM 681 C C . HIS A 1 90 ? -14.633 42.031 18.578 1 74.44 90 HIS A C 1
ATOM 683 O O . HIS A 1 90 ? -13.43 41.75 18.531 1 74.44 90 HIS A O 1
ATOM 689 N N . ARG A 1 91 ? -15.555 41.312 19 1 72 91 ARG A N 1
ATOM 690 C CA . ARG A 1 91 ? -15.172 40.125 19.766 1 72 91 ARG A CA 1
ATOM 691 C C . ARG A 1 91 ? -14.828 38.969 18.828 1 72 91 ARG A C 1
ATOM 693 O O . ARG A 1 91 ? -13.867 38.219 19.062 1 72 91 ARG A O 1
ATOM 700 N N . PHE A 1 92 ? -15.617 38.844 17.781 1 73.2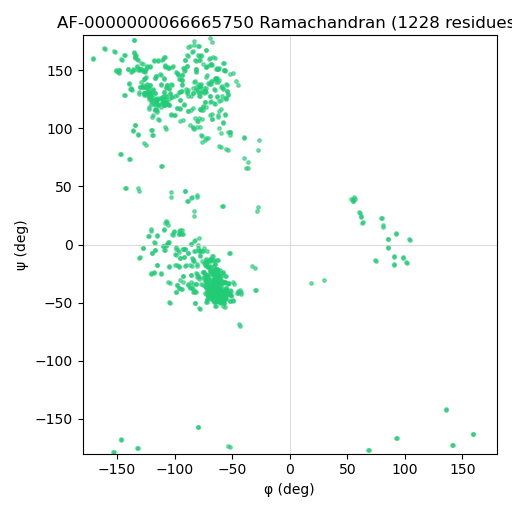5 92 PHE A N 1
ATOM 701 C CA . PHE A 1 92 ? -15.539 37.594 17.031 1 73.25 92 PHE A CA 1
ATOM 702 C C . PHE A 1 92 ? -14.805 37.812 15.711 1 73.25 92 PHE A C 1
ATOM 704 O O . PHE A 1 92 ? -14.164 36.906 15.188 1 73.25 92 PHE A O 1
ATOM 711 N N . LEU A 1 93 ? -14.93 38.938 15.141 1 76.62 93 LEU A N 1
ATOM 712 C CA . LEU A 1 93 ? -14.352 39.156 13.82 1 76.62 93 LEU A CA 1
ATOM 713 C C . LEU A 1 93 ? -12.984 39.812 13.93 1 76.62 93 LEU A C 1
ATOM 715 O O . LEU A 1 93 ? -12.164 39.719 13.008 1 76.62 93 LEU A O 1
ATOM 719 N N . ALA A 1 94 ? -12.688 40.438 15.102 1 68.19 94 ALA A N 1
ATOM 720 C CA . ALA A 1 94 ? -11.5 41.281 15.188 1 68.19 94 ALA A CA 1
ATOM 721 C C . ALA A 1 94 ? -10.422 40.625 16.047 1 68.19 94 ALA A C 1
ATOM 723 O O . ALA A 1 94 ? -9.328 41.156 16.203 1 68.19 94 ALA A O 1
ATOM 724 N N . THR A 1 95 ? -10.734 39.5 16.641 1 65.31 95 THR A N 1
ATOM 725 C CA . THR A 1 95 ? -9.766 38.812 17.516 1 65.31 95 THR A CA 1
ATOM 726 C C . THR A 1 95 ? -9.383 37.469 16.953 1 65.31 95 THR A C 1
ATOM 728 O O . THR A 1 95 ? -10.25 36.594 16.75 1 65.31 95 THR A O 1
ATOM 731 N N . ILE A 1 96 ? -8.086 37.375 16.641 1 66.31 96 ILE A N 1
ATOM 732 C CA . ILE A 1 96 ? -7.586 36.125 16.125 1 66.31 96 ILE A CA 1
ATOM 733 C C . ILE A 1 96 ? -7.266 35.188 17.297 1 66.31 96 ILE A C 1
ATOM 735 O O . ILE A 1 96 ? -6.621 35.594 18.266 1 66.31 96 ILE A O 1
ATOM 739 N N . GLY A 1 97 ? -7.617 33.969 17.281 1 63.34 97 GLY A N 1
ATOM 740 C CA . GLY A 1 97 ? -7.301 32.938 18.281 1 63.34 97 GLY A CA 1
ATOM 741 C C . GLY A 1 97 ? -8.352 32.844 19.375 1 63.34 97 GLY A C 1
ATOM 742 O O . GLY A 1 97 ? -8.281 31.953 20.219 1 63.34 97 GLY A O 1
ATOM 743 N N . ARG A 1 98 ? -9.219 33.906 19.516 1 56.81 98 ARG A N 1
ATOM 744 C CA . ARG A 1 98 ? -10.227 33.844 20.562 1 56.81 98 ARG A CA 1
ATOM 745 C C . ARG A 1 98 ? -11.406 32.969 20.141 1 56.81 98 ARG A C 1
ATOM 747 O O . ARG A 1 98 ? -11.867 33.062 19 1 56.81 98 ARG A O 1
ATOM 754 N N . SER A 1 99 ? -11.469 31.859 20.75 1 49.78 99 SER A N 1
ATOM 755 C CA . SER A 1 99 ? -12.633 31.031 20.453 1 49.78 99 SER A CA 1
ATOM 756 C C . SER A 1 99 ? -13.906 31.625 21.047 1 49.78 99 SER A C 1
ATOM 758 O O . SER A 1 99 ? -13.922 32.062 22.188 1 49.78 99 SER A O 1
ATOM 760 N N . SER A 1 100 ? -14.703 32.438 20.438 1 45.62 100 SER A N 1
ATOM 761 C CA . SER A 1 100 ? -15.984 32.844 21 1 45.62 100 SER A CA 1
ATOM 762 C C . SER A 1 100 ? -16.578 31.75 21.875 1 45.62 100 SER A C 1
ATOM 764 O O . SER A 1 100 ? -17.391 32 22.75 1 45.62 100 SER A O 1
ATOM 766 N N . LYS A 1 101 ? -16.438 30.453 21.438 1 48.12 101 LYS A N 1
ATOM 767 C CA . LYS A 1 101 ? -17.188 29.344 22.016 1 48.12 101 LYS A CA 1
ATOM 768 C C . LYS A 1 101 ? -16.531 28.812 23.281 1 48.12 101 LYS A C 1
ATOM 770 O O . LYS A 1 101 ? -16.891 27.766 23.797 1 48.12 101 LYS A O 1
ATOM 775 N N . ARG A 1 102 ? -15.492 29.297 23.812 1 43.5 102 ARG A N 1
ATOM 776 C CA . ARG A 1 102 ? -14.797 28.766 24.984 1 43.5 102 ARG A CA 1
ATOM 777 C C . ARG A 1 102 ? -15.633 28.969 26.25 1 43.5 102 ARG A C 1
ATOM 779 O O . ARG A 1 102 ? -15.492 28.219 27.219 1 43.5 102 ARG A O 1
ATOM 786 N N . ASP A 1 103 ? -16.234 30.016 26.562 1 40.12 103 ASP A N 1
ATOM 787 C CA . ASP A 1 103 ? -17 30.062 27.812 1 40.12 103 ASP A CA 1
ATOM 788 C C . ASP A 1 103 ? -17.922 28.859 27.938 1 40.12 103 ASP A C 1
ATOM 790 O O . ASP A 1 103 ? -18.219 28.406 29.047 1 40.12 103 ASP A O 1
ATOM 794 N N . GLU A 1 104 ? -18.703 28.469 27 1 36.78 104 GLU A N 1
ATOM 795 C CA . GLU A 1 104 ? -19.531 27.266 27 1 36.78 104 GLU A CA 1
ATOM 796 C C . GLU A 1 104 ? -18.719 26.047 26.578 1 36.78 104 GLU A C 1
ATOM 798 O O . GLU A 1 104 ? -19.297 25 26.25 1 36.78 104 GLU A O 1
ATOM 803 N N . ILE A 1 105 ? -17.547 25.922 26.672 1 36.66 105 ILE A N 1
ATOM 804 C CA . ILE A 1 105 ? -16.5 25.109 26.062 1 36.66 105 ILE A CA 1
ATOM 805 C C . ILE A 1 105 ? -16.547 23.703 26.656 1 36.66 105 ILE A C 1
ATOM 807 O O . ILE A 1 105 ? -15.852 22.797 26.172 1 36.66 105 ILE A O 1
ATOM 811 N N . GLU A 1 106 ? -16.859 23.516 27.812 1 36.31 106 GLU A N 1
ATOM 812 C CA . GLU A 1 106 ? -16.859 22.141 28.297 1 36.31 106 GLU A CA 1
ATOM 813 C C . GLU A 1 106 ? -17.516 21.203 27.281 1 36.31 106 GLU A C 1
ATOM 815 O O . GLU A 1 106 ? -17.016 20.094 27.047 1 36.31 106 GLU A O 1
ATOM 820 N N . GLY A 1 107 ? -18.797 21.266 27.031 1 35.28 107 GLY A N 1
ATOM 821 C CA . GLY A 1 107 ? -19.594 20.391 26.188 1 35.28 107 GLY A CA 1
ATOM 822 C C . GLY A 1 107 ? -19.297 20.562 24.703 1 35.28 107 GLY A C 1
ATOM 823 O O . GLY A 1 107 ? -19.594 19.688 23.891 1 35.28 107 GLY A O 1
ATOM 824 N N . ALA A 1 108 ? -19.125 21.859 24.047 1 37.16 108 ALA A N 1
ATOM 825 C CA . ALA A 1 108 ? -18.984 22.359 22.672 1 37.16 108 ALA A CA 1
ATOM 826 C C . ALA A 1 108 ? -17.562 22.156 22.156 1 37.16 108 ALA A C 1
ATOM 828 O O . ALA A 1 108 ? -16.859 23.125 21.859 1 37.16 108 ALA A O 1
ATOM 829 N N . ARG A 1 109 ? -16.609 21.641 22.547 1 38.84 109 ARG A N 1
ATOM 830 C CA . ARG A 1 109 ? -15.312 21.188 22.031 1 38.84 109 ARG A CA 1
ATOM 831 C C . ARG A 1 109 ? -15.438 20.719 20.594 1 38.84 109 ARG A C 1
ATOM 833 O O . ARG A 1 109 ? -14.438 20.344 19.969 1 38.84 109 ARG A O 1
ATOM 840 N N . ARG A 1 110 ? -16.516 20.438 20.125 1 38.5 110 ARG A N 1
ATOM 841 C CA . ARG A 1 110 ? -16.844 19.891 18.797 1 38.5 110 ARG A CA 1
ATOM 842 C C . ARG A 1 110 ? -16.484 20.891 17.703 1 38.5 110 ARG A C 1
ATOM 844 O O . ARG A 1 110 ? -16.234 20.5 16.562 1 38.5 110 ARG A O 1
ATOM 851 N N . GLU A 1 111 ? -16.984 22.25 17.781 1 41.97 111 GLU A N 1
ATOM 852 C CA . GLU A 1 111 ? -16.953 23.172 16.641 1 41.97 111 GLU A CA 1
ATOM 853 C C . GLU A 1 111 ? -15.586 23.859 16.562 1 41.97 111 GLU A C 1
ATOM 855 O O . GLU A 1 111 ? -15.469 25.062 16.844 1 41.97 111 GLU A O 1
ATOM 860 N N . PHE A 1 112 ? -14.508 23.375 16.734 1 38.41 112 PHE A N 1
ATOM 861 C CA . PHE A 1 112 ? -13.172 23.891 17 1 38.41 112 PHE A CA 1
ATOM 862 C C . PHE A 1 112 ? -12.727 24.844 15.898 1 38.41 112 PHE A C 1
ATOM 864 O O . PHE A 1 112 ? -12.117 25.875 16.172 1 38.41 112 PHE A O 1
ATOM 871 N N . LEU A 1 113 ? -12.75 24.531 14.695 1 45.38 113 LEU A N 1
ATOM 872 C CA . LEU A 1 113 ? -12.117 25.438 13.75 1 45.38 113 LEU A CA 1
ATOM 873 C C . LEU A 1 113 ? -12.852 26.766 13.695 1 45.38 113 LEU A C 1
ATOM 875 O O . LEU A 1 113 ? -12.234 27.828 13.586 1 45.38 113 LEU A O 1
ATOM 879 N N . GLY A 1 114 ? -14.234 26.781 13.648 1 48.25 114 GLY A N 1
ATOM 880 C CA . GLY A 1 114 ? -14.992 28 13.859 1 48.25 114 GLY A CA 1
ATOM 881 C C . GLY A 1 114 ? -14.633 28.719 15.148 1 48.25 114 GLY A C 1
ATOM 882 O O . GLY A 1 114 ? -14.922 29.906 15.312 1 48.25 114 GLY A O 1
ATOM 883 N N . GLN A 1 115 ? -13.781 27.938 15.891 1 50.56 115 GLN A N 1
ATOM 884 C CA . GLN A 1 115 ? -13.539 28.344 17.266 1 50.56 115 GLN A CA 1
ATOM 885 C C . GLN A 1 115 ? -12.344 29.266 17.375 1 50.56 115 GLN A C 1
ATOM 887 O O . GLN A 1 115 ? -12.25 30.078 18.312 1 50.56 115 GLN A O 1
ATOM 892 N N . PHE A 1 116 ? -11.555 29.203 16.297 1 55.44 116 PHE A N 1
ATOM 893 C CA . PHE A 1 116 ? -10.352 29.984 16.562 1 55.44 116 PHE A CA 1
ATOM 894 C C . PHE A 1 116 ? -10.445 31.359 15.898 1 55.44 116 PHE A C 1
ATOM 896 O O . PHE A 1 116 ? -9.492 32.125 15.945 1 55.44 116 PHE A O 1
ATOM 903 N N . GLY A 1 117 ? -11.719 31.641 15.414 1 59.97 117 GLY A N 1
ATOM 904 C CA . GLY A 1 117 ? -11.953 32.938 14.812 1 59.97 117 GLY A CA 1
ATOM 905 C C . GLY A 1 117 ? -11.141 33.188 13.555 1 59.97 117 GLY A C 1
ATOM 906 O O . GLY A 1 117 ? -10.828 34.312 13.211 1 59.97 117 GLY A O 1
ATOM 907 N N . ILE A 1 118 ? -10.633 32.062 12.938 1 67.62 118 ILE A N 1
ATOM 908 C CA . ILE A 1 118 ? -9.734 32.281 11.805 1 67.62 118 ILE A CA 1
ATOM 909 C C . ILE A 1 118 ? -10.461 31.922 10.508 1 67.62 118 ILE A C 1
ATOM 911 O O . ILE A 1 118 ? -9.953 32.188 9.414 1 67.62 118 ILE A O 1
ATOM 915 N N . GLY A 1 119 ? -11.68 31.516 10.523 1 76.31 119 GLY A N 1
ATOM 916 C CA . GLY A 1 119 ? -12.367 31.062 9.328 1 76.31 119 GLY A CA 1
ATOM 917 C C . GLY A 1 119 ? -12.508 32.125 8.273 1 76.31 119 GLY A C 1
ATOM 918 O O . GLY A 1 119 ? -12.133 31.938 7.113 1 76.31 119 GLY A O 1
ATOM 919 N N . LEU A 1 120 ? -12.961 33.312 8.742 1 80.06 120 LEU A N 1
ATOM 920 C CA . LEU A 1 120 ? -13.219 34.375 7.805 1 80.06 120 LEU A CA 1
ATOM 921 C C . LEU A 1 120 ? -11.922 34.906 7.195 1 80.06 120 LEU A C 1
ATOM 923 O O . LEU A 1 120 ? -11.906 35.344 6.051 1 80.06 120 LEU A O 1
ATOM 927 N N . LEU A 1 121 ? -10.852 34.719 7.953 1 76.81 121 LEU A N 1
ATOM 928 C CA . LEU A 1 121 ? -9.562 35.219 7.492 1 76.81 121 LEU A CA 1
ATOM 929 C C . LEU A 1 121 ? -9.047 34.375 6.316 1 76.81 121 LEU A C 1
ATOM 931 O O . LEU A 1 121 ? -8.203 34.844 5.547 1 76.81 121 LEU A O 1
ATOM 935 N N . ALA A 1 122 ? -9.594 33.219 6.18 1 78.5 122 ALA A N 1
ATOM 936 C CA . ALA A 1 122 ? -9.211 32.406 5.047 1 78.5 122 ALA A CA 1
ATOM 937 C C . ALA A 1 122 ? -9.594 33.062 3.725 1 78.5 122 ALA A C 1
ATOM 939 O O . ALA A 1 122 ? -8.969 32.812 2.693 1 78.5 122 ALA A O 1
ATOM 940 N N . CYS A 1 123 ? -10.523 33.906 3.768 1 88.06 123 CYS A N 1
ATOM 941 C CA . CYS A 1 123 ? -11.008 34.562 2.561 1 88.06 123 CYS A CA 1
ATOM 942 C C . CYS A 1 123 ? -9.961 35.5 1.988 1 88.06 123 CYS A C 1
ATOM 944 O O . CYS A 1 123 ? -10 35.844 0.802 1 88.06 123 CYS A O 1
ATOM 946 N N . PHE A 1 124 ? -8.984 35.906 2.775 1 83.62 124 PHE A N 1
ATOM 947 C CA . PHE A 1 124 ? -7.949 36.812 2.303 1 83.62 124 PHE A CA 1
ATOM 948 C C . PHE A 1 124 ? -6.984 36.094 1.361 1 83.62 124 PHE A C 1
ATOM 950 O O . PHE A 1 124 ? -6.164 36.719 0.704 1 83.62 124 PHE A O 1
ATOM 957 N N . THR A 1 125 ? -7.074 34.781 1.34 1 82.31 125 THR A N 1
ATOM 958 C CA . THR A 1 125 ? -6.293 34.062 0.341 1 82.31 125 THR A CA 1
ATOM 959 C C . THR A 1 125 ? -6.691 34.5 -1.069 1 82.31 125 THR A C 1
ATOM 961 O O . THR A 1 125 ? -5.891 34.406 -2.002 1 82.31 125 THR A O 1
ATOM 964 N N . VAL A 1 126 ? -7.895 35 -1.193 1 90.12 126 VAL A N 1
ATOM 965 C CA . VAL A 1 126 ? -8.367 35.344 -2.535 1 90.12 126 VAL A CA 1
ATOM 966 C C . VAL A 1 126 ? -8.922 36.75 -2.551 1 90.12 126 VAL A C 1
ATOM 968 O O . VAL A 1 126 ? -9.156 37.312 -3.619 1 90.12 126 VAL A O 1
ATOM 971 N N . ALA A 1 127 ? -9.117 37.375 -1.389 1 92.12 127 ALA A N 1
ATOM 972 C CA . ALA A 1 127 ? -9.82 38.656 -1.32 1 92.12 127 ALA A CA 1
ATOM 973 C C . ALA A 1 127 ? -8.906 39.75 -0.801 1 92.12 127 ALA A C 1
ATOM 975 O O . ALA A 1 127 ? -8.094 39.531 0.098 1 92.12 127 ALA A O 1
ATOM 976 N N . GLU A 1 128 ? -9.102 40.906 -1.369 1 90.69 128 GLU A N 1
ATOM 977 C CA . GLU A 1 128 ? -8.406 42.094 -0.886 1 90.69 128 GLU A CA 1
ATOM 978 C C . GLU A 1 128 ? -9.117 42.688 0.318 1 90.69 128 GLU A C 1
ATOM 980 O O . GLU A 1 128 ? -8.477 43.219 1.229 1 90.69 128 GLU A O 1
ATOM 985 N N . THR A 1 129 ? -10.383 42.688 0.253 1 91.88 129 THR A N 1
ATOM 986 C CA . THR A 1 129 ? -11.188 43.219 1.352 1 91.88 129 THR A CA 1
ATOM 987 C C . THR A 1 129 ? -12.359 42.281 1.655 1 91.88 129 THR A C 1
ATOM 989 O O . THR A 1 129 ? -12.828 41.562 0.777 1 91.88 129 THR A O 1
ATOM 992 N N . ILE A 1 130 ? -12.742 42.281 2.881 1 92.88 130 ILE A N 1
ATOM 993 C CA . ILE A 1 130 ? -13.93 41.594 3.371 1 92.88 130 ILE A CA 1
ATOM 994 C C . ILE A 1 130 ? -14.867 42.562 4.043 1 92.88 130 ILE A C 1
ATOM 996 O O . ILE A 1 130 ? -14.492 43.25 5.008 1 92.88 130 ILE A O 1
ATOM 1000 N N . GLN A 1 131 ? -16.016 42.656 3.432 1 96.12 131 GLN A N 1
ATOM 1001 C CA . GLN A 1 131 ? -17.047 43.5 4.02 1 96.12 131 GLN A CA 1
ATOM 1002 C C . GLN A 1 131 ? -18.172 42.688 4.637 1 96.12 131 GLN A C 1
ATOM 1004 O O . GLN A 1 131 ? -18.766 41.844 3.971 1 96.12 131 GLN A O 1
ATOM 1009 N N . VAL A 1 132 ? -18.391 42.906 5.898 1 95.94 132 VAL A N 1
ATOM 1010 C CA . VAL A 1 132 ? -19.484 42.25 6.602 1 95.94 132 VAL A CA 1
ATOM 1011 C C . VAL A 1 132 ? -20.516 43.281 7.035 1 95.94 132 VAL A C 1
ATOM 1013 O O . VAL A 1 132 ? -20.188 44.25 7.688 1 95.94 132 VAL A O 1
ATOM 1016 N N . VAL A 1 133 ? -21.703 43.156 6.609 1 97.56 133 VAL A N 1
ATOM 1017 C CA . VAL A 1 133 ? -22.828 43.906 7.117 1 97.56 133 VAL A CA 1
ATOM 1018 C C . VAL A 1 133 ? -23.797 42.969 7.852 1 97.56 133 VAL A C 1
ATOM 1020 O O . VAL A 1 133 ? -24.219 41.938 7.305 1 97.56 133 VAL A O 1
ATOM 1023 N N . THR A 1 134 ? -24.125 43.281 9.078 1 97.38 134 THR A N 1
ATOM 1024 C CA . THR A 1 134 ? -24.844 42.312 9.898 1 97.38 134 THR A CA 1
ATOM 1025 C C . THR A 1 134 ? -25.781 43.031 10.875 1 97.38 134 THR A C 1
ATOM 1027 O O . THR A 1 134 ? -25.578 44.188 11.211 1 97.38 134 THR A O 1
ATOM 1030 N N . ARG A 1 135 ? -26.828 42.375 11.188 1 97.62 135 ARG A N 1
ATOM 1031 C CA . ARG A 1 135 ? -27.797 42.812 12.188 1 97.62 135 ARG A CA 1
ATOM 1032 C C . ARG A 1 135 ? -28.234 41.625 13.07 1 97.62 135 ARG A C 1
ATOM 1034 O O . ARG A 1 135 ? -28.594 40.562 12.57 1 97.62 135 ARG A O 1
ATOM 1041 N N . SER A 1 136 ? -28.25 41.906 14.367 1 96.31 136 SER A N 1
ATOM 1042 C CA . SER A 1 136 ? -28.469 40.812 15.328 1 96.31 136 SER A CA 1
ATOM 1043 C C . SER A 1 136 ? -29.953 40.5 15.453 1 96.31 136 SER A C 1
ATOM 1045 O O . SER A 1 136 ? -30.781 41.406 15.586 1 96.31 136 SER A O 1
ATOM 1047 N N . ALA A 1 137 ? -30.266 39.219 15.391 1 95.88 137 ALA A N 1
ATOM 1048 C CA . ALA A 1 137 ? -31.625 38.75 15.695 1 95.88 137 ALA A CA 1
ATOM 1049 C C . ALA A 1 137 ? -31.828 38.656 17.203 1 95.88 137 ALA A C 1
ATOM 1051 O O . ALA A 1 137 ? -32.969 38.75 17.688 1 95.88 137 ALA A O 1
ATOM 1052 N N . ALA A 1 138 ? -30.766 38.438 17.891 1 92.56 138 ALA A N 1
ATOM 1053 C CA . ALA A 1 138 ? -30.844 38.25 19.344 1 92.56 138 ALA A CA 1
ATOM 1054 C C . ALA A 1 138 ? -31.109 39.594 20.031 1 92.56 138 ALA A C 1
ATOM 1056 O O . ALA A 1 138 ? -31.734 39.625 21.094 1 92.56 138 ALA A O 1
ATOM 1057 N N . ASP A 1 139 ? -30.609 40.688 19.438 1 94.19 139 ASP A N 1
ATOM 1058 C CA . ASP A 1 139 ? -30.844 42.031 19.938 1 94.19 139 ASP A CA 1
ATOM 1059 C C . ASP A 1 139 ? -31.438 42.938 18.859 1 94.19 139 ASP A C 1
ATOM 1061 O O . ASP A 1 139 ? -30.734 43.75 18.266 1 94.19 139 ASP A O 1
ATOM 1065 N N . PRO A 1 140 ? -32.75 42.875 18.75 1 89.31 140 PRO A N 1
ATOM 1066 C CA . PRO A 1 140 ? -33.406 43.625 17.672 1 89.31 140 PRO A CA 1
ATOM 1067 C C . PRO A 1 140 ? -33.219 45.125 17.781 1 89.31 140 PRO A C 1
ATOM 1069 O O . PRO A 1 140 ? -33.375 45.844 16.797 1 89.31 140 PRO A O 1
ATOM 1072 N N . ALA A 1 141 ? -32.906 45.625 18.938 1 92.44 141 ALA A N 1
ATOM 1073 C CA . ALA A 1 141 ? -32.719 47.062 19.156 1 92.44 141 ALA A CA 1
ATOM 1074 C C . ALA A 1 141 ? -31.344 47.5 18.703 1 92.44 141 ALA A C 1
ATOM 1076 O O . ALA A 1 141 ? -31.109 48.719 18.484 1 92.44 141 ALA A O 1
ATOM 1077 N N . ALA A 1 142 ? -30.469 46.562 18.562 1 94.06 142 ALA A N 1
ATOM 1078 C CA . ALA A 1 142 ? -29.125 46.906 18.141 1 94.06 142 ALA A CA 1
ATOM 1079 C C . ALA A 1 142 ? -29.094 47.281 16.656 1 94.06 142 ALA A C 1
ATOM 1081 O O . ALA A 1 142 ? -29.719 46.625 15.828 1 94.06 142 ALA A O 1
ATOM 1082 N N . PRO A 1 143 ? -28.453 48.406 16.312 1 95.31 143 PRO A N 1
ATOM 1083 C CA . PRO A 1 143 ? -28.359 48.781 14.914 1 95.31 143 PRO A CA 1
ATOM 1084 C C . PRO A 1 143 ? -27.469 47.875 14.094 1 95.31 143 PRO A C 1
ATOM 1086 O O . PRO A 1 143 ? -26.609 47.188 14.656 1 95.31 143 PRO A O 1
ATOM 1089 N N . PRO A 1 144 ? -27.719 47.812 12.789 1 96.75 144 PRO A N 1
ATOM 1090 C CA . PRO A 1 144 ? -26.797 47.062 11.938 1 96.75 144 PRO A CA 1
ATOM 1091 C C . PRO A 1 144 ? -25.391 47.656 11.945 1 96.75 144 PRO A C 1
ATOM 1093 O O . PRO A 1 144 ? -25.219 48.875 12.172 1 96.75 144 PRO A O 1
ATOM 1096 N N . VAL A 1 145 ? -24.453 46.781 11.734 1 95.56 145 VAL A N 1
ATOM 1097 C CA . VAL A 1 145 ? -23.047 47.156 11.797 1 95.56 145 VAL A CA 1
ATOM 1098 C C . VAL A 1 145 ? -22.328 46.719 10.531 1 95.56 145 VAL A C 1
ATOM 1100 O O . VAL A 1 145 ? -22.609 45.656 10 1 95.56 145 VAL A O 1
ATOM 1103 N N . GLU A 1 146 ? -21.5 47.594 10.039 1 95.81 146 GLU A N 1
ATOM 1104 C CA . GLU A 1 146 ? -20.609 47.25 8.938 1 95.81 146 GLU A CA 1
ATOM 1105 C C . GLU A 1 146 ? -19.172 47.062 9.422 1 95.81 146 GLU A C 1
ATOM 1107 O O . GLU A 1 146 ? -18.641 47.938 10.117 1 95.81 146 GLU A O 1
ATOM 1112 N N . TRP A 1 147 ? -18.625 45.938 9.133 1 92.62 147 TRP A N 1
ATOM 1113 C CA . TRP A 1 147 ? -17.219 45.656 9.391 1 92.62 147 TRP A CA 1
ATOM 1114 C C . TRP A 1 147 ? -16.453 45.469 8.078 1 92.62 147 TRP A C 1
ATOM 1116 O O . TRP A 1 147 ? -16.828 44.656 7.238 1 92.62 147 TRP A O 1
ATOM 1126 N N . LEU A 1 148 ? -15.469 46.312 7.875 1 91.81 148 LEU A N 1
ATOM 1127 C CA . LEU A 1 148 ? -14.648 46.281 6.672 1 91.81 148 LEU A CA 1
ATOM 1128 C C . LEU A 1 148 ? -13.188 45.969 7.02 1 91.81 148 LEU A C 1
ATOM 1130 O O . LEU A 1 148 ? -12.555 46.75 7.734 1 91.81 148 LEU A O 1
ATOM 1134 N N . ALA A 1 149 ? -12.75 44.875 6.551 1 87 149 ALA A N 1
ATOM 1135 C CA . ALA A 1 149 ? -11.383 44.438 6.84 1 87 149 ALA A CA 1
ATOM 1136 C C . ALA A 1 149 ? -10.555 44.375 5.562 1 87 149 ALA A C 1
ATOM 1138 O O . ALA A 1 149 ? -11.07 44.031 4.5 1 87 149 ALA A O 1
ATOM 1139 N N . ALA A 1 150 ? -9.289 44.719 5.746 1 82.94 150 ALA A N 1
ATOM 1140 C CA . ALA A 1 150 ? -8.344 44.656 4.633 1 82.94 150 ALA A CA 1
ATOM 1141 C C . ALA A 1 150 ? -7.266 43.594 4.891 1 82.94 150 ALA A C 1
ATOM 1143 O O . ALA A 1 150 ? -7.004 43.25 6.039 1 82.94 150 ALA A O 1
ATOM 1144 N N . ALA A 1 151 ? -6.684 43.188 3.789 1 75 151 ALA A N 1
ATOM 1145 C CA . ALA A 1 151 ? -5.68 42.125 3.84 1 75 151 ALA A CA 1
ATOM 1146 C C . ALA A 1 151 ? -4.445 42.562 4.617 1 75 151 ALA A C 1
ATOM 1148 O O . ALA A 1 151 ? -3.65 41.75 5.066 1 75 151 ALA A O 1
ATOM 1149 N N . ASP A 1 152 ? -4.316 43.781 4.801 1 70.38 152 ASP A N 1
ATOM 1150 C CA . ASP A 1 152 ? -3.131 44.312 5.477 1 70.38 152 ASP A CA 1
ATOM 1151 C C . ASP A 1 152 ? -3.277 44.219 6.996 1 70.38 152 ASP A C 1
ATOM 1153 O O . ASP A 1 152 ? -2.381 44.594 7.738 1 70.38 152 ASP A O 1
ATOM 1157 N N . GLY A 1 153 ? -4.523 43.781 7.473 1 71.75 153 GLY A N 1
ATOM 1158 C CA . GLY A 1 153 ? -4.727 43.5 8.891 1 71.75 153 GLY A CA 1
ATOM 1159 C C . GLY A 1 153 ? -5.5 44.594 9.594 1 71.75 153 GLY A C 1
ATOM 1160 O O . GLY A 1 153 ? -5.68 44.562 10.812 1 71.75 153 GLY A O 1
ATOM 1161 N N . THR A 1 154 ? -5.945 45.562 8.859 1 75.25 154 THR A N 1
ATOM 1162 C CA . THR A 1 154 ? -6.73 46.656 9.445 1 75.25 154 THR A CA 1
ATOM 1163 C C . THR A 1 154 ? -8.219 46.469 9.156 1 75.25 154 THR A C 1
ATOM 1165 O O . THR A 1 154 ? -8.586 45.75 8.219 1 75.25 154 THR A O 1
ATOM 1168 N N . TYR A 1 155 ? -9 47 10.031 1 81.12 155 TYR A N 1
ATOM 1169 C CA . TYR A 1 155 ? -10.438 46.969 9.781 1 81.12 155 TYR A CA 1
ATOM 1170 C C . TYR A 1 155 ? -11.117 48.219 10.312 1 81.12 155 TYR A C 1
ATOM 1172 O O . TYR A 1 155 ? -10.516 49 11.078 1 81.12 155 TYR A O 1
ATOM 1180 N N . SER A 1 156 ? -12.234 48.5 9.82 1 87.56 156 SER A N 1
ATOM 1181 C CA . SER A 1 156 ? -13.086 49.562 10.305 1 87.56 156 SER A CA 1
ATOM 1182 C C . SER A 1 156 ? -14.484 49.062 10.648 1 87.56 156 SER A C 1
ATOM 1184 O O . SER A 1 156 ? -14.906 48.031 10.148 1 87.56 156 SER A O 1
ATOM 1186 N N . VAL A 1 157 ? -15.078 49.688 11.625 1 90.12 157 VAL A N 1
ATOM 1187 C CA . VAL A 1 157 ? -16.453 49.375 12.016 1 90.12 157 VAL A CA 1
ATOM 1188 C C . VAL A 1 157 ? -17.312 50.625 11.906 1 90.12 157 VAL A C 1
ATOM 1190 O O . VAL A 1 157 ? -16.922 51.719 12.359 1 90.12 157 VAL A O 1
ATOM 1193 N N . ARG A 1 158 ? -18.469 50.469 11.25 1 93.31 158 ARG A N 1
ATOM 1194 C CA . ARG A 1 158 ? -19.422 51.562 11.117 1 93.31 158 ARG A CA 1
ATOM 1195 C C . ARG A 1 158 ? -20.828 51.125 11.5 1 93.31 158 ARG A C 1
ATOM 1197 O O . ARG A 1 158 ? -21.281 50.062 11.07 1 93.31 158 ARG A O 1
ATOM 1204 N N . VAL A 1 159 ? -21.438 51.875 12.336 1 93.75 159 VAL A N 1
ATOM 1205 C CA . VAL A 1 159 ? -22.844 51.625 12.656 1 93.75 159 VAL A CA 1
ATOM 1206 C C . VAL A 1 159 ? -23.734 52.156 11.547 1 93.75 159 VAL A C 1
ATOM 1208 O O . VAL A 1 159 ? -23.531 53.281 11.078 1 93.75 159 VAL A O 1
ATOM 1211 N N . LEU A 1 160 ? -24.688 51.406 11.172 1 95.75 160 LEU A N 1
ATOM 1212 C CA . LEU A 1 160 ? -25.562 51.781 10.07 1 95.75 160 LEU A CA 1
ATOM 1213 C C . LEU A 1 160 ? -26.953 52.125 10.578 1 95.75 160 LEU A C 1
ATOM 1215 O O . LEU A 1 160 ? -27.344 51.688 11.672 1 95.75 160 LEU A O 1
ATOM 1219 N N . GLU A 1 161 ? -27.672 52.906 9.688 1 94.31 161 GLU A N 1
ATOM 1220 C CA . GLU A 1 161 ? -29.078 53.125 9.969 1 94.31 161 GLU A CA 1
ATOM 1221 C C . GLU A 1 161 ? -29.891 51.844 9.766 1 94.31 161 GLU A C 1
ATOM 1223 O O . GLU A 1 161 ? -29.625 51.062 8.836 1 94.31 161 GLU A O 1
ATOM 1228 N N . PRO A 1 162 ? -30.781 51.625 10.664 1 92.88 162 PRO A N 1
ATOM 1229 C CA . PRO A 1 162 ? -31.578 50.406 10.578 1 92.88 162 PRO A CA 1
ATOM 1230 C C . PRO A 1 162 ? -32.156 50.156 9.195 1 92.88 162 PRO A C 1
ATOM 1232 O O . PRO A 1 162 ? -32.281 49.031 8.742 1 92.88 162 PRO A O 1
ATOM 1235 N N . LYS A 1 163 ? -32.5 51.156 8.5 1 91.94 163 LYS A N 1
ATOM 1236 C CA . LYS A 1 163 ? -33.125 51.062 7.188 1 91.94 163 LYS A CA 1
ATOM 1237 C C . LYS A 1 163 ? -32.125 50.5 6.156 1 91.94 163 LYS A C 1
ATOM 1239 O O . LYS A 1 163 ? -32.562 49.938 5.145 1 91.94 163 LYS A O 1
ATOM 1244 N N . ALA A 1 164 ? -30.906 50.625 6.375 1 91 164 ALA A N 1
ATOM 1245 C CA . ALA A 1 164 ? -29.875 50.188 5.445 1 91 164 ALA A CA 1
ATOM 1246 C C . ALA A 1 164 ? -29.766 48.656 5.434 1 91 164 ALA A C 1
ATOM 1248 O O . ALA A 1 164 ? -29.328 48.062 4.445 1 91 164 ALA A O 1
ATOM 1249 N N . TYR A 1 165 ? -30.109 48 6.496 1 94.94 165 TYR A N 1
ATOM 1250 C CA . TYR A 1 165 ? -30.125 46.531 6.652 1 94.94 165 TYR A CA 1
ATOM 1251 C C . TYR A 1 165 ? -31.25 46.094 7.582 1 94.94 165 TYR A C 1
ATOM 1253 O O . TYR A 1 165 ? -31.016 45.75 8.742 1 94.94 165 TYR A O 1
ATOM 1261 N N . PRO A 1 166 ? -32.406 46.062 7.125 1 93.25 166 PRO A N 1
ATOM 1262 C CA . PRO A 1 166 ? -33.625 46.031 7.965 1 93.25 166 PRO A CA 1
ATOM 1263 C C . PRO A 1 166 ? -33.844 44.688 8.648 1 93.25 166 PRO A C 1
ATOM 1265 O O . PRO A 1 166 ? -34.312 44.625 9.781 1 93.25 166 PRO A O 1
ATOM 1268 N N . GLU A 1 167 ? -33.531 43.656 8.008 1 95.25 167 GLU A N 1
ATOM 1269 C CA . GLU A 1 167 ? -33.781 42.312 8.57 1 95.25 167 GLU A CA 1
ATOM 1270 C C . GLU A 1 167 ? -32.531 41.75 9.195 1 95.25 167 GLU A C 1
ATOM 1272 O O . GLU A 1 167 ? -31.422 42 8.727 1 95.25 167 GLU A O 1
ATOM 1277 N N . PRO A 1 168 ? -32.719 40.938 10.25 1 96.62 168 PRO A N 1
ATOM 1278 C CA . PRO A 1 168 ? -31.547 40.281 10.859 1 96.62 168 PRO A CA 1
ATOM 1279 C C . PRO A 1 168 ? -30.828 39.344 9.891 1 96.62 168 PRO A C 1
ATOM 1281 O O . PRO A 1 168 ? -31.453 38.719 9.047 1 96.62 168 PRO A O 1
ATOM 1284 N N . GLY A 1 169 ? -29.578 39.188 10.07 1 97.69 169 GLY A N 1
ATOM 1285 C CA . GLY A 1 169 ? -28.75 38.344 9.227 1 97.69 169 GLY A CA 1
ATOM 1286 C C . GLY A 1 169 ? -27.375 38.938 8.969 1 97.69 169 GLY A C 1
ATOM 1287 O O . GLY A 1 169 ? -26.922 39.812 9.695 1 97.69 169 GLY A O 1
ATOM 1288 N N . THR A 1 170 ? -26.609 38.312 8.078 1 97.56 170 THR A N 1
ATOM 1289 C CA . THR A 1 170 ? -25.266 38.781 7.738 1 97.56 170 THR A CA 1
ATOM 1290 C C . THR A 1 170 ? -25.031 38.688 6.234 1 97.56 170 THR A C 1
ATOM 1292 O O . THR A 1 170 ? -25.406 37.719 5.602 1 97.56 170 THR A O 1
ATOM 1295 N N . THR A 1 171 ? -24.5 39.719 5.723 1 98.12 171 THR A N 1
ATOM 1296 C CA . THR A 1 171 ? -24.016 39.719 4.348 1 98.12 171 THR A CA 1
ATOM 1297 C C . THR A 1 171 ? -22.516 39.938 4.301 1 98.12 171 THR A C 1
ATOM 1299 O O . THR A 1 171 ? -22 40.906 4.875 1 98.12 171 THR A O 1
ATOM 1302 N N . VAL A 1 172 ? -21.797 39 3.729 1 97.31 172 VAL A N 1
ATOM 1303 C CA . VAL A 1 172 ? -20.344 39.094 3.553 1 97.31 172 VAL A CA 1
ATOM 1304 C C . VAL A 1 172 ? -20.016 39.344 2.08 1 97.31 172 VAL A C 1
ATOM 1306 O O . VAL A 1 172 ? -20.5 38.594 1.208 1 97.31 172 VAL A O 1
ATOM 1309 N N . ARG A 1 173 ? -19.266 40.312 1.794 1 97.88 173 ARG A N 1
ATOM 1310 C CA . ARG A 1 173 ? -18.828 40.625 0.438 1 97.88 173 ARG A CA 1
ATOM 1311 C C . ARG A 1 173 ? -17.312 40.5 0.329 1 97.88 173 ARG A C 1
ATOM 1313 O O . ARG A 1 173 ? -16.578 41.062 1.156 1 97.88 173 ARG A O 1
ATOM 1320 N N . LEU A 1 174 ? -16.844 39.812 -0.632 1 97.5 174 LEU A N 1
ATOM 1321 C CA . LEU A 1 174 ? -15.422 39.688 -0.917 1 97.5 174 LEU A CA 1
ATOM 1322 C C . LEU A 1 174 ? -15.055 40.406 -2.201 1 97.5 174 LEU A C 1
ATOM 1324 O O . LEU A 1 174 ? -15.688 40.219 -3.24 1 97.5 174 LEU A O 1
ATOM 1328 N N . THR A 1 175 ? -14.094 41.281 -2.072 1 96.44 175 THR A N 1
ATOM 1329 C CA . THR A 1 175 ? -13.484 41.875 -3.256 1 96.44 175 THR A CA 1
ATOM 1330 C C . THR A 1 175 ? -12.219 41.125 -3.646 1 96.44 175 THR A C 1
ATOM 1332 O O . THR A 1 175 ? -11.289 41 -2.844 1 96.44 175 THR A O 1
ATOM 1335 N N . PRO A 1 176 ? -12.219 40.688 -4.867 1 95.12 176 PRO A N 1
ATOM 1336 C CA . PRO A 1 176 ? -11.07 39.875 -5.266 1 95.12 176 PRO A CA 1
ATOM 1337 C C . PRO A 1 176 ? -9.75 40.656 -5.203 1 95.12 176 PRO A C 1
ATOM 1339 O O . PRO A 1 176 ? -9.711 41.844 -5.512 1 95.12 176 PRO A O 1
ATOM 1342 N N . ARG A 1 177 ? -8.758 40 -4.746 1 92.06 177 ARG A N 1
ATOM 1343 C CA . ARG A 1 177 ? -7.43 40.562 -4.879 1 92.06 177 ARG A CA 1
ATOM 1344 C C . ARG A 1 177 ? -6.902 40.406 -6.301 1 92.06 177 ARG A C 1
ATOM 1346 O O . ARG A 1 177 ? -7.391 39.562 -7.059 1 92.06 177 ARG A O 1
ATOM 1353 N N . ALA A 1 178 ? -5.918 41.188 -6.582 1 90.62 178 ALA A N 1
ATOM 1354 C CA . ALA A 1 178 ? -5.336 41.094 -7.918 1 90.62 178 ALA A CA 1
ATOM 1355 C C . ALA A 1 178 ? -4.789 39.688 -8.195 1 90.62 178 ALA A C 1
ATOM 1357 O O . ALA A 1 178 ? -4.047 39.156 -7.387 1 90.62 178 ALA A O 1
ATOM 1358 N N . GLY A 1 179 ? -5.258 39.094 -9.258 1 91.5 179 GLY A N 1
ATOM 1359 C CA . GLY A 1 179 ? -4.758 37.781 -9.648 1 91.5 179 GLY A CA 1
ATOM 1360 C C . GLY A 1 179 ? -5.648 36.656 -9.195 1 91.5 179 GLY A C 1
ATOM 1361 O O . GLY A 1 179 ? -5.457 35.5 -9.609 1 91.5 179 GLY A O 1
ATOM 1362 N N . ALA A 1 180 ? -6.609 36.969 -8.328 1 92.44 180 ALA A N 1
ATOM 1363 C CA . ALA A 1 180 ? -7.457 35.906 -7.789 1 92.44 180 ALA A CA 1
ATOM 1364 C C . ALA A 1 180 ? -8.859 35.969 -8.383 1 92.44 180 ALA A C 1
ATOM 1366 O O . ALA A 1 180 ? -9.797 35.375 -7.848 1 92.44 180 ALA A O 1
ATOM 1367 N N . GLU A 1 181 ? -9.023 36.594 -9.469 1 94 181 GLU A N 1
ATOM 1368 C CA . GLU A 1 181 ? -10.328 36.844 -10.07 1 94 181 GLU A CA 1
ATOM 1369 C C . GLU A 1 181 ? -10.969 35.531 -10.508 1 94 181 GLU A C 1
ATOM 1371 O O . GLU A 1 181 ? -12.195 35.375 -10.492 1 94 181 GLU A O 1
ATOM 1376 N N . SER A 1 182 ? -10.141 34.562 -10.859 1 94.62 182 SER A N 1
ATOM 1377 C CA . SER A 1 182 ? -10.656 33.281 -11.352 1 94.62 182 SER A CA 1
ATOM 1378 C C . SER A 1 182 ? -11.461 32.562 -10.281 1 94.62 182 SER A C 1
ATOM 1380 O O . SER A 1 182 ? -12.352 31.781 -10.586 1 94.62 182 SER A O 1
ATOM 1382 N N . TRP A 1 183 ? -11.203 32.844 -9.039 1 95.5 183 TRP A N 1
ATOM 1383 C CA . TRP A 1 183 ? -11.898 32.219 -7.934 1 95.5 183 TRP A CA 1
ATOM 1384 C C . TRP A 1 183 ? -13.305 32.781 -7.766 1 95.5 183 TRP A C 1
ATOM 1386 O O . TRP A 1 183 ? -14.125 32.219 -7.035 1 95.5 183 TRP A O 1
ATOM 1396 N N . PHE A 1 184 ? -13.594 33.812 -8.57 1 96.69 184 PHE A N 1
ATOM 1397 C CA . PHE A 1 184 ? -14.891 34.469 -8.484 1 96.69 184 PHE A CA 1
ATOM 1398 C C . PHE A 1 184 ? -15.68 34.281 -9.773 1 96.69 184 PHE A C 1
ATOM 1400 O O . PHE A 1 184 ? -16.734 34.906 -9.961 1 96.69 184 PHE A O 1
ATOM 1407 N N . ALA A 1 185 ? -15.133 33.438 -10.625 1 96.38 185 ALA A N 1
ATOM 1408 C CA . ALA A 1 185 ? -15.898 33.094 -11.812 1 96.38 185 ALA A CA 1
ATOM 1409 C C . ALA A 1 185 ? -17.156 32.312 -11.445 1 96.38 185 ALA A C 1
ATOM 1411 O O . ALA A 1 185 ? -17.094 31.375 -10.633 1 96.38 185 ALA A O 1
ATOM 1412 N N . PRO A 1 186 ? -18.25 32.688 -12.023 1 96.31 186 PRO A N 1
ATOM 1413 C CA . PRO A 1 186 ? -19.516 32.031 -11.648 1 96.31 186 PRO A CA 1
ATOM 1414 C C . PRO A 1 186 ? -19.438 30.5 -11.727 1 96.31 186 PRO A C 1
ATOM 1416 O O . PRO A 1 186 ? -19.875 29.812 -10.797 1 96.31 186 PRO A O 1
ATOM 1419 N N . ARG A 1 187 ? -18.953 30 -12.781 1 95.81 187 ARG A N 1
ATOM 1420 C CA . ARG A 1 187 ? -18.844 28.547 -12.938 1 95.81 187 ARG A CA 1
ATOM 1421 C C . ARG A 1 187 ? -18.047 27.938 -11.797 1 95.81 187 ARG A C 1
ATOM 1423 O O . ARG A 1 187 ? -18.438 26.891 -11.25 1 95.81 187 ARG A O 1
ATOM 1430 N N . ARG A 1 188 ? -16.938 28.516 -11.445 1 96.62 188 ARG A N 1
ATOM 1431 C CA . ARG A 1 188 ? -16.078 28.016 -10.375 1 96.62 188 ARG A CA 1
ATOM 1432 C C . ARG A 1 188 ? -16.781 28.109 -9.023 1 96.62 188 ARG A C 1
ATOM 1434 O O . ARG A 1 188 ? -16.703 27.188 -8.211 1 96.62 188 ARG A O 1
ATOM 1441 N N . VAL A 1 189 ? -17.453 29.188 -8.805 1 97.88 189 VAL A N 1
ATOM 1442 C CA . VAL A 1 189 ? -18.172 29.391 -7.547 1 97.88 189 VAL A CA 1
ATOM 1443 C C . VAL A 1 189 ? -19.266 28.328 -7.41 1 97.88 189 VAL A C 1
ATOM 1445 O O . VAL A 1 189 ? -19.438 27.734 -6.344 1 97.88 189 VAL A O 1
ATOM 1448 N N . ILE A 1 190 ? -19.938 28.062 -8.5 1 97.5 190 ILE A N 1
ATOM 1449 C CA . ILE A 1 190 ? -21.016 27.078 -8.492 1 97.5 190 ILE A CA 1
ATOM 1450 C C . ILE A 1 190 ? -20.438 25.703 -8.195 1 97.5 190 ILE A C 1
ATOM 1452 O O . ILE A 1 190 ? -20.969 24.969 -7.355 1 97.5 190 ILE A O 1
ATOM 1456 N N . GLU A 1 191 ? -19.406 25.391 -8.859 1 96.62 191 GLU A N 1
ATOM 1457 C CA . GLU A 1 191 ? -18.75 24.094 -8.672 1 96.62 191 GLU A CA 1
ATOM 1458 C C . GLU A 1 191 ? -18.281 23.922 -7.23 1 96.62 191 GLU A C 1
ATOM 1460 O O . GLU A 1 191 ? -18.5 22.875 -6.621 1 96.62 191 GLU A O 1
ATOM 1465 N N . LEU A 1 192 ? -17.672 24.938 -6.684 1 96.62 192 LEU A N 1
ATOM 1466 C CA . LEU A 1 192 ? -17.172 24.875 -5.32 1 96.62 192 LEU A CA 1
ATOM 1467 C C . LEU A 1 192 ? -18.312 24.797 -4.312 1 96.62 192 LEU A C 1
ATOM 1469 O O . LEU A 1 192 ? -18.25 24.031 -3.355 1 96.62 192 LEU A O 1
ATOM 1473 N N . ALA A 1 193 ? -19.312 25.625 -4.547 1 97.94 193 ALA A N 1
ATOM 1474 C CA . ALA A 1 193 ? -20.469 25.609 -3.65 1 97.94 193 ALA A CA 1
ATOM 1475 C C . ALA A 1 193 ? -21.125 24.219 -3.621 1 97.94 193 ALA A C 1
ATOM 1477 O O . ALA A 1 193 ? -21.516 23.734 -2.559 1 97.94 193 ALA A O 1
ATOM 1478 N N . ARG A 1 194 ? -21.203 23.656 -4.77 1 96.5 194 ARG A N 1
ATOM 1479 C CA . ARG A 1 194 ? -21.797 22.328 -4.852 1 96.5 194 ARG A CA 1
ATOM 1480 C C . ARG A 1 194 ? -20.906 21.297 -4.164 1 96.5 194 ARG A C 1
ATOM 1482 O O . ARG A 1 194 ? -21.391 20.422 -3.453 1 96.5 194 ARG A O 1
ATOM 1489 N N . GLU A 1 195 ? -19.672 21.375 -4.418 1 94.69 195 GLU A N 1
ATOM 1490 C CA . GLU A 1 195 ? -18.719 20.438 -3.83 1 94.69 195 GLU A CA 1
ATOM 1491 C C . GLU A 1 195 ? -18.781 20.484 -2.305 1 94.69 195 GLU A C 1
ATOM 1493 O O . GLU A 1 195 ? -18.875 19.438 -1.653 1 94.69 195 GLU A O 1
ATOM 1498 N N . PHE A 1 196 ? -18.859 21.625 -1.762 1 95.44 196 PHE A N 1
ATOM 1499 C CA . PHE A 1 196 ? -18.797 21.781 -0.312 1 95.44 196 PHE A CA 1
ATOM 1500 C C . PHE A 1 196 ? -20.188 21.656 0.305 1 95.44 196 PHE A C 1
ATOM 1502 O O . PHE A 1 196 ? -20.344 21.125 1.406 1 95.44 196 PHE A O 1
ATOM 1509 N N . GLY A 1 197 ? -21.172 22.125 -0.414 1 96.31 197 GLY A N 1
ATOM 1510 C CA . GLY A 1 197 ? -22.406 22.422 0.297 1 96.31 197 GLY A CA 1
ATOM 1511 C C . GLY A 1 197 ? -23.594 21.625 -0.218 1 96.31 197 GLY A C 1
ATOM 1512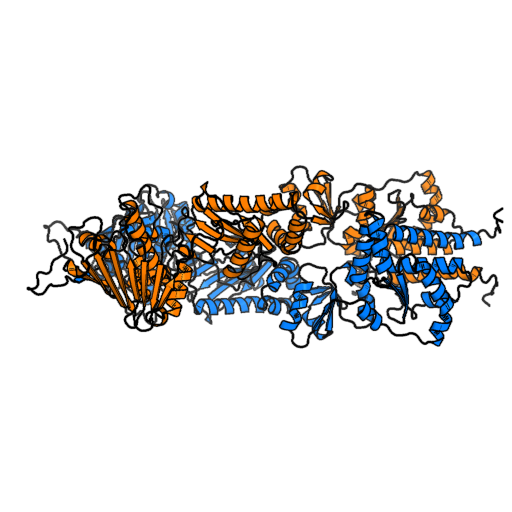 O O . GLY A 1 197 ? -24.734 21.906 0.146 1 96.31 197 GLY A O 1
ATOM 1513 N N . SER A 1 198 ? -23.453 20.641 -1.025 1 95.19 198 SER A N 1
ATOM 1514 C CA . SER A 1 198 ? -24.578 19.938 -1.636 1 95.19 198 SER A CA 1
ATOM 1515 C C . SER A 1 198 ? -25.438 19.25 -0.58 1 95.19 198 SER A C 1
ATOM 1517 O O . SER A 1 198 ? -26.641 19.062 -0.782 1 95.19 198 SER A O 1
ATOM 1519 N N . LEU A 1 199 ? -24.844 18.938 0.55 1 95.12 199 LEU A N 1
ATOM 1520 C CA . LEU A 1 199 ? -25.578 18.188 1.555 1 95.12 199 LEU A CA 1
ATOM 1521 C C . LEU A 1 199 ? -25.906 19.047 2.762 1 95.12 199 LEU A C 1
ATOM 1523 O O . LEU A 1 199 ? -26.297 18.547 3.814 1 95.12 199 LEU A O 1
ATOM 1527 N N . LEU A 1 200 ? -25.734 20.328 2.619 1 96.5 200 LEU A N 1
ATOM 1528 C CA . LEU A 1 200 ? -26.078 21.219 3.717 1 96.5 200 LEU A CA 1
ATOM 1529 C C . LEU A 1 200 ? -27.562 21.156 4.035 1 96.5 200 LEU A C 1
ATOM 1531 O O . LEU A 1 200 ? -28.375 20.875 3.152 1 96.5 200 LEU A O 1
ATOM 1535 N N . PRO A 1 201 ? -27.938 21.391 5.23 1 94.19 201 PRO A N 1
ATOM 1536 C CA . PRO A 1 201 ? -29.328 21.188 5.652 1 94.19 201 PRO A CA 1
ATOM 1537 C C . PRO A 1 201 ? -30.25 22.328 5.207 1 94.19 201 PRO A C 1
ATOM 1539 O O . PRO A 1 201 ? -31.469 22.219 5.328 1 94.19 201 PRO A O 1
ATOM 1542 N N . TYR A 1 202 ? -29.672 23.406 4.676 1 96.81 202 TYR A N 1
ATOM 1543 C CA . TYR A 1 202 ? -30.469 24.562 4.27 1 96.81 202 TYR A CA 1
ATOM 1544 C C . TYR A 1 202 ? -30.344 24.812 2.77 1 96.81 202 TYR A C 1
ATOM 1546 O O . TYR A 1 202 ? -29.359 24.406 2.146 1 96.81 202 TYR A O 1
ATOM 1554 N N . ALA A 1 203 ? -31.328 25.516 2.223 1 97.62 203 ALA A N 1
ATOM 1555 C CA . ALA A 1 203 ? -31.297 25.859 0.804 1 97.62 203 ALA A CA 1
ATOM 1556 C C . ALA A 1 203 ? -30.188 26.875 0.52 1 97.62 203 ALA A C 1
ATOM 1558 O O . ALA A 1 203 ? -30.109 27.922 1.168 1 97.62 203 ALA A O 1
ATOM 1559 N N . VAL A 1 204 ? -29.328 26.531 -0.339 1 98.38 204 VAL A N 1
ATOM 1560 C CA . VAL A 1 204 ? -28.266 27.422 -0.808 1 98.38 204 VAL A CA 1
ATOM 1561 C C . VAL A 1 204 ? -28.406 27.641 -2.312 1 98.38 204 VAL A C 1
ATOM 1563 O O . VAL A 1 204 ? -28.641 26.688 -3.066 1 98.38 204 VAL A O 1
ATOM 1566 N N . THR A 1 205 ? -28.312 28.875 -2.777 1 98.44 205 THR A N 1
ATOM 1567 C CA . THR A 1 205 ? -28.375 29.188 -4.199 1 98.44 205 THR A CA 1
ATOM 1568 C C . THR A 1 205 ? -27.203 30.094 -4.598 1 98.44 205 THR A C 1
ATOM 1570 O O . THR A 1 205 ? -26.656 30.797 -3.758 1 98.44 205 THR A O 1
ATOM 1573 N N . VAL A 1 206 ? -26.797 29.984 -5.824 1 98.44 206 VAL A N 1
ATOM 1574 C CA . VAL A 1 206 ? -25.828 30.891 -6.422 1 98.44 206 VAL A CA 1
ATOM 1575 C C . VAL A 1 206 ? -26.484 31.656 -7.57 1 98.44 206 VAL A C 1
ATOM 1577 O O . VAL A 1 206 ? -27.062 31.062 -8.469 1 98.44 206 VAL A O 1
ATOM 1580 N N . GLU A 1 207 ? -26.422 32.938 -7.453 1 97.81 207 GLU A N 1
ATOM 1581 C CA . GLU A 1 207 ? -26.984 33.812 -8.484 1 97.81 207 GLU A CA 1
ATOM 1582 C C . GLU A 1 207 ? -25.891 34.531 -9.266 1 97.81 207 GLU A C 1
ATOM 1584 O O . GLU A 1 207 ? -24.969 35.094 -8.68 1 97.81 207 GLU A O 1
ATOM 1589 N N . SER A 1 208 ? -25.922 34.438 -10.539 1 95.88 208 SER A N 1
ATOM 1590 C CA . SER A 1 208 ? -25.047 35.188 -11.445 1 95.88 208 SER A CA 1
ATOM 1591 C C . SER A 1 208 ? -25.797 35.594 -12.711 1 95.88 208 SER A C 1
ATOM 1593 O O . SER A 1 208 ? -26.438 34.781 -13.367 1 95.88 208 SER A O 1
ATOM 1595 N N . ASP A 1 209 ? -25.781 36.875 -13.125 1 92.94 209 ASP A N 1
ATOM 1596 C CA . ASP A 1 209 ? -26.406 37.406 -14.328 1 92.94 209 ASP A CA 1
ATOM 1597 C C . ASP A 1 209 ? -27.891 37.062 -14.367 1 92.94 209 ASP A C 1
ATOM 1599 O O . ASP A 1 209 ? -28.406 36.625 -15.391 1 92.94 209 ASP A O 1
ATOM 1603 N N . GLY A 1 210 ? -28.469 37.094 -13.297 1 92.12 210 GLY A N 1
ATOM 1604 C CA . GLY A 1 210 ? -29.906 36.906 -13.211 1 92.12 210 GLY A CA 1
ATOM 1605 C C . GLY A 1 210 ? -30.312 35.438 -13.148 1 92.12 210 GLY A C 1
ATOM 1606 O O . GLY A 1 210 ? -31.5 35.125 -12.977 1 92.12 210 GLY A O 1
ATOM 1607 N N . ILE A 1 211 ? -29.469 34.562 -13.219 1 96 211 ILE A N 1
ATOM 1608 C CA . ILE A 1 211 ? -29.766 33.156 -13.172 1 96 211 ILE A CA 1
ATOM 1609 C C . ILE A 1 211 ? -29.5 32.594 -11.766 1 96 211 ILE A C 1
ATOM 1611 O O . ILE A 1 211 ? -28.438 32.844 -11.195 1 96 211 ILE A O 1
ATOM 1615 N N . ILE A 1 212 ? -30.453 31.922 -11.211 1 96.81 212 ILE A N 1
ATOM 1616 C CA . ILE A 1 212 ? -30.344 31.344 -9.875 1 96.81 212 ILE A CA 1
ATOM 1617 C C . ILE A 1 212 ? -30.156 29.844 -9.984 1 96.81 212 ILE A C 1
ATOM 1619 O O . ILE A 1 212 ? -30.984 29.141 -10.57 1 96.81 212 ILE A O 1
ATOM 1623 N N . MET A 1 213 ? -29.141 29.328 -9.5 1 96.94 213 MET A N 1
ATOM 1624 C CA . MET A 1 213 ? -28.828 27.906 -9.516 1 96.94 213 MET A CA 1
ATOM 1625 C C . MET A 1 213 ? -28.922 27.312 -8.117 1 96.94 213 MET A C 1
ATOM 1627 O O . MET A 1 213 ? -28.25 27.781 -7.195 1 96.94 213 MET A O 1
ATOM 1631 N N . PRO A 1 214 ? -29.766 26.328 -7.926 1 97.5 214 PRO A N 1
ATOM 1632 C CA . PRO A 1 214 ? -29.766 25.641 -6.633 1 97.5 214 PRO A CA 1
ATOM 1633 C C . PRO A 1 214 ? -28.5 24.812 -6.406 1 97.5 214 PRO A C 1
ATOM 1635 O O . PRO A 1 214 ? -28 24.172 -7.34 1 97.5 214 PRO A O 1
ATOM 1638 N N . ILE A 1 215 ? -27.984 24.859 -5.207 1 97.31 215 ILE A N 1
ATOM 1639 C CA . ILE A 1 215 ? -26.75 24.156 -4.867 1 97.31 215 ILE A CA 1
ATOM 1640 C C . ILE A 1 215 ? -27.078 22.922 -4.043 1 97.31 215 ILE A C 1
ATOM 1642 O O . ILE A 1 215 ? -26.609 21.812 -4.352 1 97.31 215 ILE A O 1
ATOM 1646 N N . THR A 1 216 ? -27.891 23.062 -3.002 1 96.75 216 THR A N 1
ATOM 1647 C CA . THR A 1 216 ? -28.188 21.969 -2.094 1 96.75 216 THR A CA 1
ATOM 1648 C C . THR A 1 216 ? -29.141 20.969 -2.752 1 96.75 216 THR A C 1
ATOM 1650 O O . THR A 1 216 ? -30.062 21.359 -3.469 1 96.75 216 THR A O 1
ATOM 1653 N N . ASP A 1 217 ? -28.828 19.703 -2.609 1 88.94 217 ASP A N 1
ATOM 1654 C CA . ASP A 1 217 ? -29.609 18.594 -3.158 1 88.94 217 ASP A CA 1
ATOM 1655 C C . ASP A 1 217 ? -29.859 17.531 -2.098 1 88.94 217 ASP A C 1
ATOM 1657 O O . ASP A 1 217 ? -29.703 16.328 -2.359 1 88.94 217 ASP A O 1
ATOM 1661 N N . GLY A 1 218 ? -30.266 18.016 -0.918 1 84.12 218 GLY A N 1
ATOM 1662 C CA . GLY A 1 218 ? -30.5 17.047 0.152 1 84.12 218 GLY A CA 1
ATOM 1663 C C . GLY A 1 218 ? -31.875 16.422 0.098 1 84.12 218 GLY A C 1
ATOM 1664 O O . GLY A 1 218 ? -32.75 16.875 -0.651 1 84.12 218 GLY A O 1
ATOM 1665 N N . PRO A 1 219 ? -32.156 15.297 0.864 1 91.44 219 PRO A N 1
ATOM 1666 C CA . PRO A 1 219 ? -31.219 14.625 1.769 1 91.44 219 PRO A CA 1
ATOM 1667 C C . PRO A 1 219 ? -30.234 13.719 1.032 1 91.44 219 PRO A C 1
ATOM 1669 O O . PRO A 1 219 ? -30.406 13.461 -0.161 1 91.44 219 PRO A O 1
ATOM 1672 N N . ALA A 1 220 ? -29.25 13.242 1.763 1 94.06 220 ALA A N 1
ATOM 1673 C CA . ALA A 1 220 ? -28.281 12.336 1.177 1 94.06 220 ALA A CA 1
ATOM 1674 C C . ALA A 1 220 ? -28.953 11.109 0.577 1 94.06 220 ALA A C 1
ATOM 1676 O O . ALA A 1 220 ? -30 10.672 1.06 1 94.06 220 ALA A O 1
ATOM 1677 N N . VAL A 1 221 ? -28.359 10.57 -0.433 1 94.94 221 VAL A N 1
ATOM 1678 C CA . VAL A 1 221 ? -28.938 9.461 -1.184 1 94.94 221 VAL A CA 1
ATOM 1679 C C . VAL A 1 221 ? -29.25 8.305 -0.238 1 94.94 221 VAL A C 1
ATOM 1681 O O . VAL A 1 221 ? -30.234 7.594 -0.416 1 94.94 221 VAL A O 1
ATOM 1684 N N . TRP A 1 222 ? -28.453 8.109 0.834 1 94.88 222 TRP A N 1
ATOM 1685 C CA . TRP A 1 222 ? -28.641 6.973 1.734 1 94.88 222 TRP A CA 1
ATOM 1686 C C . TRP A 1 222 ? -29.672 7.289 2.811 1 94.88 222 TRP A C 1
ATOM 1688 O O . TRP A 1 222 ? -30.016 6.43 3.627 1 94.88 222 TRP A O 1
ATOM 1698 N N . HIS A 1 223 ? -30.25 8.492 2.789 1 93.69 223 HIS A N 1
ATOM 1699 C CA . HIS A 1 223 ? -31.312 8.852 3.723 1 93.69 223 HIS A CA 1
ATOM 1700 C C . HIS A 1 223 ? -32.656 8.969 3.014 1 93.69 223 HIS A C 1
ATOM 1702 O O . HIS A 1 223 ? -33.688 9.203 3.656 1 93.69 223 HIS A O 1
ATOM 1708 N N . ARG A 1 224 ? -32.625 8.766 1.755 1 95.31 224 ARG A N 1
ATOM 1709 C CA . ARG A 1 224 ? -33.844 8.922 0.982 1 95.31 224 ARG A CA 1
ATOM 1710 C C . ARG A 1 224 ? -34.719 7.672 1.066 1 95.31 224 ARG A C 1
ATOM 1712 O O . ARG A 1 224 ? -34.219 6.586 1.371 1 95.31 224 ARG A O 1
ATOM 1719 N N . ASP A 1 225 ? -35.969 7.902 0.8 1 94.94 225 ASP A N 1
ATOM 1720 C CA . ASP A 1 225 ? -36.938 6.793 0.764 1 94.94 225 ASP A CA 1
ATOM 1721 C C . ASP A 1 225 ? -37 6.18 -0.633 1 94.94 225 ASP A C 1
ATOM 1723 O O . ASP A 1 225 ? -37.031 6.902 -1.632 1 94.94 225 ASP A O 1
ATOM 1727 N N . TYR A 1 226 ? -36.938 4.914 -0.604 1 96.25 226 TYR A N 1
ATOM 1728 C CA . TYR A 1 226 ? -37.031 4.188 -1.866 1 96.25 226 TYR A CA 1
ATOM 1729 C C . TYR A 1 226 ? -38.156 3.156 -1.822 1 96.25 226 TYR A C 1
ATOM 1731 O O . TYR A 1 226 ? -38.438 2.576 -0.77 1 96.25 226 TYR A O 1
ATOM 1739 N N . PRO A 1 227 ? -38.75 2.855 -2.936 1 96.31 227 PRO A N 1
ATOM 1740 C CA . PRO A 1 227 ? -39.844 1.887 -2.982 1 96.31 227 PRO A CA 1
ATOM 1741 C C . PRO A 1 227 ? -39.375 0.463 -2.668 1 96.31 227 PRO A C 1
ATOM 174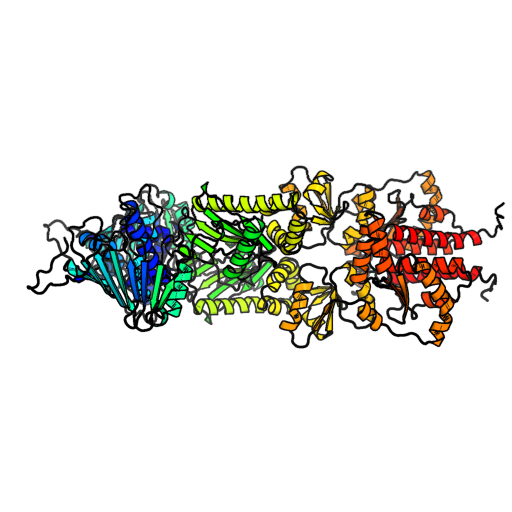3 O O . PRO A 1 227 ? -40.156 -0.34 -2.154 1 96.31 227 PRO A O 1
ATOM 1746 N N . SER A 1 228 ? -38.188 0.137 -3.062 1 96.19 228 SER A N 1
ATOM 1747 C CA . SER A 1 228 ? -37.656 -1.204 -2.828 1 96.19 228 SER A CA 1
ATOM 1748 C C . SER A 1 228 ? -36.188 -1.166 -2.5 1 96.19 228 SER A C 1
ATOM 1750 O O . SER A 1 228 ? -35.5 -0.157 -2.736 1 96.19 228 SER A O 1
ATOM 1752 N N . GLN A 1 229 ? -35.844 -2.24 -1.974 1 93.25 229 GLN A N 1
ATOM 1753 C CA . GLN A 1 229 ? -34.406 -2.369 -1.666 1 93.25 229 GLN A CA 1
ATOM 1754 C C . GLN A 1 229 ? -33.562 -2.381 -2.939 1 93.25 229 GLN A C 1
ATOM 1756 O O . GLN A 1 229 ? -32.438 -1.877 -2.951 1 93.25 229 GLN A O 1
ATOM 1761 N N . ALA A 1 230 ? -34.125 -2.902 -3.932 1 94.44 230 ALA A N 1
ATOM 1762 C CA . ALA A 1 230 ? -33.438 -2.963 -5.215 1 94.44 230 ALA A CA 1
ATOM 1763 C C . ALA A 1 230 ? -33.25 -1.565 -5.793 1 94.44 230 ALA A C 1
ATOM 1765 O O . ALA A 1 230 ? -32.156 -1.256 -6.32 1 94.44 230 ALA A O 1
ATOM 1766 N N . GLU A 1 231 ? -34.219 -0.773 -5.656 1 96.44 231 GLU A N 1
ATOM 1767 C CA . GLU A 1 231 ? -34.125 0.599 -6.145 1 96.44 231 GLU A CA 1
ATOM 1768 C C . GLU A 1 231 ? -33.156 1.416 -5.305 1 96.44 231 GLU A C 1
ATOM 1770 O O . GLU A 1 231 ? -32.406 2.244 -5.836 1 96.44 231 GLU A O 1
ATOM 1775 N N . ARG A 1 232 ? -33.188 1.204 -4.039 1 96.56 232 ARG A N 1
ATOM 1776 C CA . ARG A 1 232 ? -32.25 1.863 -3.158 1 96.56 232 ARG A CA 1
ATOM 1777 C C . ARG A 1 232 ? -30.812 1.5 -3.539 1 96.56 232 ARG A C 1
ATOM 1779 O O . ARG A 1 232 ? -29.953 2.379 -3.674 1 96.56 232 ARG A O 1
ATOM 1786 N N . ARG A 1 233 ? -30.656 0.251 -3.734 1 95.88 233 ARG A N 1
ATOM 1787 C CA . ARG A 1 233 ? -29.312 -0.228 -4.094 1 95.88 233 ARG A CA 1
ATOM 1788 C C . ARG A 1 233 ? -28.859 0.376 -5.414 1 95.88 233 ARG A C 1
ATOM 1790 O O . ARG A 1 233 ? -27.703 0.809 -5.539 1 95.88 233 ARG A O 1
ATOM 1797 N N . ALA A 1 234 ? -29.719 0.435 -6.355 1 96.5 234 ALA A N 1
ATOM 1798 C CA . ALA A 1 234 ? -29.391 1.011 -7.656 1 96.5 234 ALA A CA 1
ATOM 1799 C C . ALA A 1 234 ? -29 2.48 -7.523 1 96.5 234 ALA A C 1
ATOM 1801 O O . ALA A 1 234 ? -28.047 2.936 -8.148 1 96.5 234 ALA A O 1
ATOM 1802 N N . ALA A 1 235 ? -29.734 3.141 -6.715 1 97 235 ALA A N 1
ATOM 1803 C CA . ALA A 1 235 ? -29.469 4.559 -6.496 1 97 235 ALA A CA 1
ATOM 1804 C C . ALA A 1 235 ? -28.109 4.762 -5.828 1 97 235 ALA A C 1
ATOM 1806 O O . ALA A 1 235 ? -27.359 5.668 -6.195 1 97 235 ALA A O 1
ATOM 1807 N N . LEU A 1 236 ? -27.828 3.92 -4.895 1 97.38 236 LEU A N 1
ATOM 1808 C CA . LEU A 1 236 ? -26.547 4.008 -4.191 1 97.38 236 LEU A CA 1
ATOM 1809 C C . LEU A 1 236 ? -25.391 3.703 -5.129 1 97.38 236 LEU A C 1
ATOM 1811 O O . LEU A 1 236 ? -24.359 4.387 -5.098 1 97.38 236 LEU A O 1
ATOM 1815 N N . LEU A 1 237 ? -25.562 2.703 -5.938 1 97.06 237 LEU A N 1
ATOM 1816 C CA . LEU A 1 237 ? -24.516 2.342 -6.887 1 97.06 237 LEU A CA 1
ATOM 1817 C C . LEU A 1 237 ? -24.266 3.475 -7.875 1 97.06 237 LEU A C 1
ATOM 1819 O O . LEU A 1 237 ? -23.109 3.807 -8.164 1 97.06 237 LEU A O 1
ATOM 1823 N N . GLU A 1 238 ? -25.312 4.062 -8.328 1 96.5 238 GLU A N 1
ATOM 1824 C CA . GLU A 1 238 ? -25.203 5.184 -9.25 1 96.5 238 GLU A CA 1
ATOM 1825 C C . GLU A 1 238 ? -24.5 6.367 -8.594 1 96.5 238 GLU A C 1
ATOM 1827 O O . GLU A 1 238 ? -23.625 7 -9.203 1 96.5 238 GLU A O 1
ATOM 1832 N N . PHE A 1 239 ? -24.922 6.672 -7.414 1 95.69 239 PHE A N 1
ATOM 1833 C CA . PHE A 1 239 ? -24.312 7.762 -6.66 1 95.69 239 PHE A CA 1
ATOM 1834 C C . PHE A 1 239 ? -22.812 7.52 -6.469 1 95.69 239 PHE A C 1
ATOM 1836 O O . PHE A 1 239 ? -22.016 8.438 -6.645 1 95.69 239 PHE A O 1
ATOM 1843 N N . GLY A 1 240 ? -22.406 6.316 -6.113 1 95.25 240 GLY A N 1
ATOM 1844 C CA . GLY A 1 240 ? -21 5.965 -5.938 1 95.25 240 GLY A CA 1
ATOM 1845 C C . GLY A 1 240 ? -20.172 6.152 -7.195 1 95.25 240 GLY A C 1
ATOM 1846 O O . GLY A 1 240 ? -19.078 6.699 -7.148 1 95.25 240 GLY A O 1
ATOM 1847 N N . GLU A 1 241 ? -20.75 5.719 -8.289 1 95.75 241 GLU A N 1
ATOM 1848 C CA . GLU A 1 241 ? -20.047 5.844 -9.562 1 95.75 241 GLU A CA 1
ATOM 1849 C C . GLU A 1 241 ? -19.812 7.309 -9.93 1 95.75 241 GLU A C 1
ATOM 1851 O O . GLU A 1 241 ? -18.719 7.688 -10.344 1 95.75 241 GLU A O 1
ATOM 1856 N N . ARG A 1 242 ? -20.75 8.062 -9.711 1 92.88 242 ARG A N 1
ATOM 1857 C CA . ARG A 1 242 ? -20.672 9.477 -10.047 1 92.88 242 ARG A CA 1
ATOM 1858 C C . ARG A 1 242 ? -19.719 10.211 -9.117 1 92.88 242 ARG A C 1
ATOM 1860 O O . ARG A 1 242 ? -18.953 11.07 -9.562 1 92.88 242 ARG A O 1
ATOM 1867 N N . THR A 1 243 ? -19.75 9.859 -7.91 1 93.19 243 THR A N 1
ATOM 1868 C CA . THR A 1 243 ? -19.031 10.609 -6.883 1 93.19 243 THR A CA 1
ATOM 1869 C C . THR A 1 243 ? -17.578 10.148 -6.801 1 93.19 243 THR A C 1
ATOM 1871 O O . THR A 1 243 ? -16.688 10.969 -6.621 1 93.19 243 THR A O 1
ATOM 1874 N N . LEU A 1 244 ? -17.391 8.859 -6.965 1 93.19 244 LEU A N 1
ATOM 1875 C CA . LEU A 1 244 ? -16.062 8.312 -6.723 1 93.19 244 LEU A CA 1
ATOM 1876 C C . LEU A 1 244 ? -15.359 7.996 -8.039 1 93.19 244 LEU A C 1
ATOM 1878 O O . LEU A 1 244 ? -14.141 7.789 -8.062 1 93.19 244 LEU A O 1
ATOM 1882 N N . GLY A 1 245 ? -16.094 7.871 -9.141 1 91.5 245 GLY A N 1
ATOM 1883 C CA . GLY A 1 245 ? -15.477 7.738 -10.445 1 91.5 245 GLY A CA 1
ATOM 1884 C C . GLY A 1 245 ? -15.266 6.297 -10.859 1 91.5 245 GLY A C 1
ATOM 1885 O O . GLY A 1 245 ? -14.516 6.02 -11.805 1 91.5 245 GLY A O 1
ATOM 1886 N N . PHE A 1 246 ? -15.836 5.266 -10.109 1 91.12 246 PHE A N 1
ATOM 1887 C CA . PHE A 1 246 ? -15.758 3.861 -10.492 1 91.12 246 PHE A CA 1
ATOM 1888 C C . PHE A 1 246 ? -17.078 3.148 -10.203 1 91.12 246 PHE A C 1
ATOM 1890 O O . PHE A 1 246 ? -17.812 3.547 -9.312 1 91.12 246 PHE A O 1
ATOM 1897 N N . ALA A 1 247 ? -17.297 2.154 -11.008 1 94.12 247 ALA A N 1
ATOM 1898 C CA . ALA A 1 247 ? -18.469 1.312 -10.742 1 94.12 247 ALA A CA 1
ATOM 1899 C C . ALA A 1 247 ? -18.203 0.34 -9.602 1 94.12 247 ALA A C 1
ATOM 1901 O O . ALA A 1 247 ? -17.344 -0.537 -9.711 1 94.12 247 ALA A O 1
ATOM 1902 N N . PRO A 1 248 ? -18.953 0.473 -8.508 1 95.62 248 PRO A N 1
ATOM 1903 C CA . PRO A 1 248 ? -18.672 -0.391 -7.355 1 95.62 248 PRO A CA 1
ATOM 1904 C C . PRO A 1 248 ? -19.109 -1.838 -7.586 1 95.62 248 PRO A C 1
ATOM 1906 O O . PRO A 1 248 ? -20.078 -2.088 -8.305 1 95.62 248 PRO A O 1
ATOM 1909 N N . LEU A 1 249 ? -18.359 -2.783 -7.066 1 95.19 249 LEU A N 1
ATOM 1910 C CA . LEU A 1 249 ? -18.734 -4.195 -7.051 1 95.19 249 LEU A CA 1
ATOM 1911 C C . LEU A 1 249 ? -19.922 -4.441 -6.129 1 95.19 249 LEU A C 1
ATOM 1913 O O . LEU A 1 249 ? -20.75 -5.312 -6.395 1 95.19 249 LEU A O 1
ATOM 1917 N N . ASP A 1 250 ? -19.953 -3.674 -5.055 1 96 250 ASP A N 1
ATOM 1918 C CA . ASP A 1 250 ? -21 -3.797 -4.047 1 96 250 ASP A CA 1
ATOM 1919 C C . ASP A 1 250 ? -21.078 -2.537 -3.188 1 96 250 ASP A C 1
ATOM 1921 O O . ASP A 1 250 ? -20.266 -1.624 -3.332 1 96 250 ASP A O 1
ATOM 1925 N N . VAL A 1 251 ? -22.141 -2.461 -2.395 1 96.44 251 VAL A N 1
ATOM 1926 C CA . VAL A 1 251 ? -22.375 -1.328 -1.504 1 96.44 251 VAL A CA 1
ATOM 1927 C C . VAL A 1 251 ? -22.641 -1.832 -0.086 1 96.44 251 VAL A C 1
ATOM 1929 O O . VAL A 1 251 ? -23.312 -2.848 0.104 1 96.44 251 VAL A O 1
ATOM 1932 N N . ILE A 1 252 ? -22.016 -1.183 0.878 1 96.25 252 ILE A N 1
ATOM 1933 C CA . ILE A 1 252 ? -22.172 -1.51 2.291 1 96.25 252 ILE A CA 1
ATOM 1934 C C . ILE A 1 252 ? -22.812 -0.33 3.025 1 96.25 252 ILE A C 1
ATOM 1936 O O . ILE A 1 252 ? -22.281 0.781 3.006 1 96.25 252 ILE A O 1
ATOM 1940 N N . ASP A 1 253 ? -23.891 -0.552 3.689 1 94.19 253 ASP A N 1
ATOM 1941 C CA . ASP A 1 253 ? -24.516 0.49 4.496 1 94.19 253 ASP A CA 1
ATOM 1942 C C . ASP A 1 253 ? -23.734 0.751 5.773 1 94.19 253 ASP A C 1
ATOM 1944 O O . ASP A 1 253 ? -23.469 -0.172 6.547 1 94.19 253 ASP A O 1
ATOM 1948 N N . LEU A 1 254 ? -23.312 1.966 5.969 1 94.06 254 LEU A N 1
ATOM 1949 C CA . LEU A 1 254 ? -22.531 2.324 7.152 1 94.06 254 LEU A CA 1
ATOM 1950 C C . LEU A 1 254 ? -23.406 3.064 8.164 1 94.06 254 LEU A C 1
ATOM 1952 O O . LEU A 1 254 ? -22.906 3.904 8.922 1 94.06 254 LEU A O 1
ATOM 1956 N N . ASP A 1 255 ? -24.453 2.75 8.383 1 87 255 ASP A N 1
ATOM 1957 C CA . ASP A 1 255 ? -25.328 3.432 9.328 1 87 255 ASP A CA 1
ATOM 1958 C C . ASP A 1 255 ? -24.906 3.146 10.773 1 87 255 ASP A C 1
ATOM 1960 O O . ASP A 1 255 ? -25.25 2.102 11.328 1 87 255 ASP A O 1
ATOM 1964 N N . ALA A 1 256 ? -24.094 3.91 11.305 1 85.94 256 ALA A N 1
ATOM 1965 C CA . ALA A 1 256 ? -23.703 3.906 12.711 1 85.94 256 ALA A CA 1
ATOM 1966 C C . ALA A 1 256 ? -24.203 5.164 13.422 1 85.94 256 ALA A C 1
ATOM 1968 O O . ALA A 1 256 ? -23.391 5.941 13.945 1 85.94 256 ALA A O 1
ATOM 1969 N N . GLU A 1 257 ? -25.453 5.246 13.555 1 78.94 257 GLU A N 1
ATOM 1970 C CA . GLU A 1 257 ? -26.094 6.461 14.062 1 78.94 257 GLU A CA 1
ATOM 1971 C C . GLU A 1 257 ? -25.688 6.742 15.5 1 78.94 257 GLU A C 1
ATOM 1973 O O . GLU A 1 257 ? -25.469 7.895 15.883 1 78.94 257 GLU A O 1
ATOM 1978 N N . LEU A 1 258 ? -25.516 5.656 16.188 1 81.25 258 LEU A N 1
ATOM 1979 C CA . LEU A 1 258 ? -25.141 5.816 17.578 1 81.25 258 LEU A CA 1
ATOM 1980 C C . LEU A 1 258 ? -23.75 6.434 17.703 1 81.25 258 LEU A C 1
ATOM 1982 O O . LEU A 1 258 ? -23.469 7.133 18.688 1 81.25 258 LEU A O 1
ATOM 1986 N N . ALA A 1 259 ? -23.031 6.289 16.672 1 85.5 259 ALA A N 1
ATOM 1987 C CA . ALA A 1 259 ? -21.688 6.844 16.688 1 85.5 259 ALA A CA 1
ATOM 1988 C C . ALA A 1 259 ? -21.641 8.195 15.969 1 85.5 259 ALA A C 1
ATOM 1990 O O . ALA A 1 259 ? -20.578 8.836 15.906 1 85.5 259 ALA A O 1
ATOM 1991 N N . GLY A 1 260 ? -22.766 8.633 15.414 1 90.75 260 GLY A N 1
ATOM 1992 C CA . GLY A 1 260 ? -22.828 9.914 14.734 1 90.75 260 GLY A CA 1
ATOM 1993 C C . GLY A 1 260 ? -22.266 9.875 13.328 1 90.75 260 GLY A C 1
ATOM 1994 O O . GLY A 1 260 ? -21.703 10.867 12.852 1 90.75 260 GLY A O 1
ATOM 1995 N N . VAL A 1 261 ? -22.234 8.719 12.727 1 94.56 261 VAL A N 1
ATOM 1996 C CA . VAL A 1 261 ? -21.734 8.555 11.367 1 94.56 261 VAL A CA 1
ATOM 1997 C C . VAL A 1 261 ? -22.781 7.852 10.508 1 94.56 261 VAL A C 1
ATOM 1999 O O . VAL A 1 261 ? -23.391 6.871 10.945 1 94.56 261 VAL A O 1
ATOM 2002 N N . THR A 1 262 ? -23.094 8.391 9.391 1 95.38 262 THR A N 1
ATOM 2003 C CA . THR A 1 262 ? -23.938 7.762 8.375 1 95.38 262 THR A CA 1
ATOM 2004 C C . THR A 1 262 ? -23.266 7.828 7.008 1 95.38 262 THR A C 1
ATOM 2006 O O . THR A 1 262 ? -22.438 8.703 6.758 1 95.38 262 THR A O 1
ATOM 2009 N N . GLY A 1 263 ? -23.578 6.855 6.215 1 96.44 263 GLY A N 1
ATOM 2010 C CA . GLY A 1 263 ? -23 6.859 4.883 1 96.44 263 GLY A CA 1
ATOM 2011 C C . GLY A 1 263 ? -23 5.492 4.227 1 96.44 263 GLY A C 1
ATOM 2012 O O . GLY A 1 263 ? -23.828 4.641 4.555 1 96.44 263 GLY A O 1
ATOM 2013 N N . VAL A 1 264 ? -22.172 5.422 3.195 1 97.62 264 VAL A N 1
ATOM 2014 C CA . VAL A 1 264 ? -22.109 4.207 2.387 1 97.62 264 VAL A CA 1
ATOM 2015 C C . VAL A 1 264 ? -20.656 3.896 2.025 1 97.62 264 VAL A C 1
ATOM 2017 O O . VAL A 1 264 ? -19.875 4.805 1.756 1 97.62 264 VAL A O 1
ATOM 2020 N N . ALA A 1 265 ? -20.344 2.643 2.113 1 97.31 265 ALA A N 1
ATOM 2021 C CA . ALA A 1 265 ? -19.047 2.154 1.632 1 97.31 265 ALA A CA 1
ATOM 2022 C C . ALA A 1 265 ? -19.188 1.455 0.283 1 97.31 265 ALA A C 1
ATOM 2024 O O . ALA A 1 265 ? -20.156 0.722 0.059 1 97.31 265 ALA A O 1
ATOM 2025 N N . TYR A 1 266 ? -18.328 1.688 -0.591 1 97.12 266 TYR A N 1
ATOM 2026 C CA . TYR A 1 266 ? -18.344 1.122 -1.936 1 97.12 266 TYR A CA 1
ATOM 2027 C C . TYR A 1 266 ? -17.141 0.205 -2.156 1 97.12 266 TYR A C 1
ATOM 2029 O O . TYR A 1 266 ? -15.992 0.617 -1.97 1 97.12 266 TYR A O 1
ATOM 2037 N N . VAL A 1 267 ? -17.406 -1.01 -2.525 1 96.12 267 VAL A N 1
ATOM 2038 C CA . VAL A 1 267 ? -16.359 -1.998 -2.766 1 96.12 267 VAL A CA 1
ATOM 2039 C C . VAL A 1 267 ? -15.812 -1.839 -4.184 1 96.12 267 VAL A C 1
ATOM 2041 O O . VAL A 1 267 ? -16.578 -1.775 -5.145 1 96.12 267 VAL A O 1
ATOM 2044 N N . LEU A 1 268 ? -14.539 -1.773 -4.363 1 93.81 268 LEU A N 1
ATOM 2045 C CA . LEU A 1 268 ? -13.891 -1.565 -5.652 1 93.81 268 LEU A CA 1
ATOM 2046 C C . LEU A 1 268 ? -14.156 -2.734 -6.594 1 93.81 268 LEU A C 1
ATOM 2048 O O . LEU A 1 268 ? -14.164 -3.891 -6.164 1 93.81 268 LEU A O 1
ATOM 2052 N N . ALA A 1 269 ? -14.336 -2.445 -7.867 1 92.44 269 ALA A N 1
ATOM 2053 C CA . ALA A 1 269 ? -14.57 -3.467 -8.883 1 92.44 269 ALA A CA 1
ATOM 2054 C C . ALA A 1 269 ? -13.266 -3.918 -9.523 1 92.44 269 ALA A C 1
ATOM 2056 O O . ALA A 1 269 ? -13.242 -4.891 -10.289 1 92.44 269 ALA A O 1
ATOM 2057 N N . GLN A 1 270 ? -12.234 -3.217 -9.25 1 88.25 270 GLN A N 1
ATOM 2058 C CA . GLN A 1 270 ? -10.883 -3.549 -9.688 1 88.25 270 GLN A CA 1
ATOM 2059 C C . GLN A 1 270 ? -9.938 -3.658 -8.5 1 88.25 270 GLN A C 1
ATOM 2061 O O . GLN A 1 270 ? -10.195 -3.092 -7.434 1 88.25 270 GLN A O 1
ATOM 2066 N N . PRO A 1 271 ? -8.93 -4.484 -8.766 1 84.69 271 PRO A N 1
ATOM 2067 C CA . PRO A 1 271 ? -8 -4.621 -7.637 1 84.69 271 PRO A CA 1
ATOM 2068 C C . PRO A 1 271 ? -7.449 -3.279 -7.16 1 84.69 271 PRO A C 1
ATOM 2070 O O . PRO A 1 271 ? -6.988 -2.475 -7.969 1 84.69 271 PRO A O 1
ATOM 2073 N N . GLY A 1 272 ? -7.617 -3.076 -5.949 1 77.44 272 GLY A N 1
ATOM 2074 C CA . GLY A 1 272 ? -7.105 -1.848 -5.367 1 77.44 272 GLY A CA 1
ATOM 2075 C C . GLY A 1 272 ? -5.594 -1.84 -5.23 1 77.44 272 GLY A C 1
ATOM 2076 O O . GLY A 1 272 ? -4.957 -2.896 -5.234 1 77.44 272 GLY A O 1
ATOM 2077 N N . ASN A 1 273 ? -5.008 -0.646 -5.258 1 73.06 273 ASN A N 1
ATOM 2078 C CA . ASN A 1 273 ? -3.594 -0.454 -4.957 1 73.06 273 ASN A CA 1
ATOM 2079 C C . ASN A 1 273 ? -3.338 -0.435 -3.451 1 73.06 273 ASN A C 1
ATOM 2081 O O . ASN A 1 273 ? -3.715 0.517 -2.766 1 73.06 273 ASN A O 1
ATOM 2085 N N . PRO A 1 274 ? -2.789 -1.467 -2.998 1 65 274 PRO A N 1
ATOM 2086 C CA . PRO A 1 274 ? -2.566 -1.507 -1.551 1 65 274 PRO A CA 1
ATOM 2087 C C . PRO A 1 274 ? -1.714 -0.342 -1.053 1 65 274 PRO A C 1
ATOM 2089 O O . PRO A 1 274 ? -1.808 0.041 0.116 1 65 274 PRO A O 1
ATOM 2092 N N . ALA A 1 275 ? -0.887 0.25 -1.941 1 62.97 275 ALA A N 1
ATOM 2093 C CA . ALA A 1 275 ? -0.006 1.349 -1.554 1 62.97 275 ALA A CA 1
ATOM 2094 C C . ALA A 1 275 ? -0.792 2.643 -1.366 1 62.97 275 ALA A C 1
ATOM 2096 O O . ALA A 1 275 ? -0.335 3.561 -0.681 1 62.97 275 ALA A O 1
ATOM 2097 N N . GLU A 1 276 ? -1.846 2.666 -2.086 1 65.75 276 GLU A N 1
ATOM 2098 C CA . GLU A 1 276 ? -2.65 3.881 -1.988 1 65.75 276 GLU A CA 1
ATOM 2099 C C . GLU A 1 276 ? -3.639 3.795 -0.828 1 65.75 276 GLU A C 1
ATOM 2101 O O . GLU A 1 276 ? -4.418 2.844 -0.739 1 65.75 276 GLU A O 1
ATOM 2106 N N . SER A 1 277 ? -3.18 4.527 0.233 1 61.72 277 SER A N 1
ATOM 2107 C CA . SER A 1 277 ? -4.125 4.574 1.343 1 61.72 277 SER A CA 1
ATOM 2108 C C . SER A 1 277 ? -5.539 4.883 0.852 1 61.72 277 SER A C 1
ATOM 2110 O O . SER A 1 277 ? -5.715 5.594 -0.14 1 61.72 277 SER A O 1
ATOM 2112 N N . SER A 1 278 ? -6.441 4.172 1.506 1 74.75 278 SER A N 1
ATOM 2113 C CA . SER A 1 278 ? -7.836 4.41 1.158 1 74.75 278 SER A CA 1
ATOM 2114 C C . SER A 1 278 ? -8.242 5.852 1.448 1 74.75 278 SER A C 1
ATOM 2116 O O . SER A 1 278 ? -7.961 6.375 2.529 1 74.75 278 SER A O 1
ATOM 2118 N N . ALA A 1 279 ? -8.555 6.609 0.449 1 86.06 279 ALA A N 1
ATOM 2119 C CA . ALA A 1 279 ? -9.102 7.957 0.563 1 86.06 279 ALA A CA 1
ATOM 2120 C C . ALA A 1 279 ? -10.625 7.941 0.488 1 86.06 279 ALA A C 1
ATOM 2122 O O . ALA A 1 279 ? -11.203 7.191 -0.302 1 86.06 279 ALA A O 1
ATOM 2123 N N . HIS A 1 280 ? -11.195 8.625 1.441 1 93.94 280 HIS A N 1
ATOM 2124 C CA . HIS A 1 280 ? -12.641 8.602 1.573 1 93.94 280 HIS A CA 1
ATOM 2125 C C . HIS A 1 280 ? -13.227 10.008 1.472 1 93.94 280 HIS A C 1
ATOM 2127 O O . HIS A 1 280 ? -12.523 10.992 1.719 1 93.94 280 HIS A O 1
ATOM 2133 N N . ARG A 1 281 ? -14.422 10.055 1.043 1 95 281 ARG A N 1
ATOM 2134 C CA . ARG A 1 281 ? -15.156 11.312 1.027 1 95 281 ARG A CA 1
ATOM 2135 C C . ARG A 1 281 ? -15.945 11.508 2.318 1 95 281 ARG A C 1
ATOM 2137 O O . ARG A 1 281 ? -16.766 10.664 2.676 1 95 281 ARG A O 1
ATOM 2144 N N . VAL A 1 282 ? -15.633 12.586 3.01 1 95.75 282 VAL A N 1
ATOM 2145 C CA . VAL A 1 282 ? -16.203 12.773 4.344 1 95.75 282 VAL A CA 1
ATOM 2146 C C . VAL A 1 282 ? -16.891 14.133 4.43 1 95.75 282 VAL A C 1
ATOM 2148 O O . VAL A 1 282 ? -16.312 15.156 4.047 1 95.75 282 VAL A O 1
ATOM 2151 N N . TYR A 1 283 ? -18.094 14.078 4.914 1 95.06 283 TYR A N 1
ATOM 2152 C CA . TYR A 1 283 ? -18.844 15.297 5.23 1 95.06 283 TYR A CA 1
ATOM 2153 C C . TYR A 1 283 ? -18.984 15.477 6.738 1 95.06 283 TYR A C 1
ATOM 2155 O O . TYR A 1 283 ? -19.047 14.492 7.484 1 95.06 283 TYR A O 1
ATOM 2163 N N . LEU A 1 284 ? -18.906 16.672 7.141 1 93.75 284 LEU A N 1
ATOM 2164 C CA . LEU A 1 284 ? -19.172 17.047 8.531 1 93.75 284 LEU A CA 1
ATOM 2165 C C . LEU A 1 284 ? -20.422 17.922 8.633 1 93.75 284 LEU A C 1
ATOM 2167 O O . LEU A 1 284 ? -20.406 19.094 8.25 1 93.75 284 LEU A O 1
ATOM 2171 N N . LYS A 1 285 ? -21.469 17.359 9.133 1 92 285 LYS A N 1
ATOM 2172 C CA . LYS A 1 285 ? -22.75 18.047 9.234 1 92 285 LYS A CA 1
ATOM 2173 C C . LYS A 1 285 ? -23.203 18.594 7.883 1 92 285 LYS A C 1
ATOM 2175 O O . LYS A 1 285 ? -23.594 19.75 7.777 1 92 285 LYS A O 1
ATOM 2180 N N . GLY A 1 286 ? -22.938 17.797 6.926 1 94.5 286 GLY A N 1
ATOM 2181 C CA . GLY A 1 286 ? -23.391 18.109 5.586 1 94.5 286 GLY A CA 1
ATOM 2182 C C . GLY A 1 286 ? -22.391 18.922 4.785 1 94.5 286 GLY A C 1
ATOM 2183 O O . GLY A 1 286 ? -22.578 19.141 3.586 1 94.5 286 GLY A O 1
ATOM 2184 N N . MET A 1 287 ? -21.359 19.422 5.418 1 94.56 287 MET A N 1
ATOM 2185 C CA . MET A 1 287 ? -20.297 20.172 4.738 1 94.56 287 MET A CA 1
ATOM 2186 C C . MET A 1 287 ? -19.141 19.25 4.363 1 94.56 287 MET A C 1
ATOM 2188 O O . MET A 1 287 ? -18.641 18.5 5.207 1 94.56 287 MET A O 1
ATOM 2192 N N . LEU A 1 288 ? -18.688 19.344 3.117 1 94.69 288 LEU A N 1
ATOM 2193 C CA . LEU A 1 288 ? -17.562 18.5 2.701 1 94.69 288 LEU A CA 1
ATOM 2194 C C . LEU A 1 288 ? -16.297 18.859 3.463 1 94.69 288 LEU A C 1
ATOM 2196 O O . LEU A 1 288 ? -15.883 20.031 3.471 1 94.69 288 LEU A O 1
ATOM 2200 N N . LEU A 1 289 ? -15.789 17.969 4.113 1 91.56 289 LEU A N 1
ATOM 2201 C CA . LEU A 1 289 ? -14.484 18.109 4.762 1 91.56 289 LEU A CA 1
ATOM 2202 C C . LEU A 1 289 ? -13.359 17.844 3.766 1 91.56 289 LEU A C 1
ATOM 2204 O O . LEU A 1 289 ? -12.43 18.656 3.66 1 91.56 289 LEU A O 1
ATOM 2208 N N . GLY A 1 290 ? -13.531 16.734 3.109 1 90.62 290 GLY A N 1
ATOM 2209 C CA . GLY A 1 290 ? -12.562 16.344 2.094 1 90.62 290 GLY A CA 1
ATOM 2210 C C . GLY A 1 290 ? -13.008 15.156 1.271 1 90.62 290 GLY A C 1
ATOM 2211 O O . GLY A 1 290 ? -13.828 14.352 1.72 1 90.62 290 GLY A O 1
ATOM 2212 N N . ASP A 1 291 ? -12.367 15.047 0.093 1 90.19 291 ASP A N 1
ATOM 2213 C CA . ASP A 1 291 ? -12.719 13.938 -0.788 1 90.19 291 ASP A CA 1
ATOM 2214 C C . ASP A 1 291 ? -11.633 12.859 -0.767 1 90.19 291 ASP A C 1
ATOM 2216 O O . ASP A 1 291 ? -11.758 11.844 -1.45 1 90.19 291 ASP A O 1
ATOM 2220 N N . ALA A 1 292 ? -10.664 13.078 0.017 1 88.06 292 ALA A N 1
ATOM 2221 C CA . ALA A 1 292 ? -9.594 12.094 0.139 1 88.06 292 ALA A CA 1
ATOM 2222 C C . ALA A 1 292 ? -9.086 12.008 1.576 1 88.06 292 ALA A C 1
ATOM 2224 O O . ALA A 1 292 ? -7.879 12.078 1.822 1 88.06 292 ALA A O 1
ATOM 2225 N N . VAL A 1 293 ? -10.023 11.898 2.395 1 90.19 293 VAL A N 1
ATOM 2226 C CA . VAL A 1 293 ? -9.688 11.836 3.814 1 90.19 293 VAL A CA 1
ATOM 2227 C C . VAL A 1 293 ? -9.18 10.445 4.168 1 90.19 293 VAL A C 1
ATOM 2229 O O . VAL A 1 293 ? -9.773 9.438 3.773 1 90.19 293 VAL A O 1
ATOM 2232 N N . ARG A 1 294 ? -8.133 10.391 4.918 1 86.56 294 ARG A N 1
ATOM 2233 C CA . ARG A 1 294 ? -7.516 9.109 5.262 1 86.56 294 ARG A CA 1
ATOM 2234 C C . ARG A 1 294 ? -7.766 8.758 6.727 1 86.56 294 ARG A C 1
ATOM 2236 O O . ARG A 1 294 ? -8.172 9.617 7.516 1 86.56 294 ARG A O 1
ATOM 2243 N N . GLY A 1 295 ? -7.602 7.516 7.047 1 87.88 295 GLY A N 1
ATOM 2244 C CA . GLY A 1 295 ? -7.641 7.055 8.422 1 87.88 295 GLY A CA 1
ATOM 2245 C C . GLY A 1 295 ? -9.047 6.762 8.914 1 87.88 295 GLY A C 1
ATOM 2246 O O . GLY A 1 295 ? -9.242 6.457 10.094 1 87.88 295 GLY A O 1
ATOM 2247 N N . LEU A 1 296 ? -9.93 6.875 8.047 1 92.31 296 LEU A N 1
ATOM 2248 C CA . LEU A 1 296 ? -11.312 6.641 8.43 1 92.31 296 LEU A CA 1
ATOM 2249 C C . LEU A 1 296 ? -11.57 5.152 8.656 1 92.31 296 LEU A C 1
ATOM 2251 O O . LEU A 1 296 ? -12.281 4.777 9.594 1 92.31 296 LEU A O 1
ATOM 2255 N N . LEU A 1 297 ? -11.023 4.359 7.773 1 92.25 297 LEU A N 1
ATOM 2256 C CA . LEU A 1 297 ? -11.125 2.908 7.879 1 92.25 297 LEU A CA 1
ATOM 2257 C C . LEU A 1 297 ? -9.789 2.295 8.281 1 92.25 297 LEU A C 1
ATOM 2259 O O . LEU A 1 297 ? -8.742 2.918 8.109 1 92.25 297 LEU A O 1
ATOM 2263 N N . PRO A 1 298 ? -9.953 1.127 8.914 1 88.88 298 PRO A N 1
ATOM 2264 C CA . PRO A 1 298 ? -8.688 0.419 9.133 1 88.88 298 PRO A CA 1
ATOM 2265 C C . PRO A 1 298 ? -7.926 0.145 7.84 1 88.88 298 PRO A C 1
ATOM 2267 O O . PRO A 1 298 ? -8.539 0.009 6.777 1 88.88 298 PRO A O 1
ATOM 2270 N N . ASP A 1 299 ? -6.613 -0.036 7.898 1 81.56 299 ASP A N 1
ATOM 2271 C CA . ASP A 1 299 ? -5.738 -0.202 6.742 1 81.56 299 ASP A CA 1
ATOM 2272 C C . ASP A 1 299 ? -6.102 -1.462 5.957 1 81.56 299 ASP A C 1
ATOM 2274 O O . ASP A 1 299 ? -5.918 -1.516 4.742 1 81.56 299 ASP A O 1
ATOM 2278 N N . TRP A 1 300 ? -6.664 -2.379 6.652 1 83.19 300 TRP A N 1
ATOM 2279 C CA . TRP A 1 300 ? -6.938 -3.648 5.988 1 83.19 300 TRP A CA 1
ATOM 2280 C C . TRP A 1 300 ? -8.094 -3.51 5.004 1 83.19 300 TRP A C 1
ATOM 2282 O O . TRP A 1 300 ? -8.273 -4.355 4.125 1 83.19 300 TRP A O 1
ATOM 2292 N N . ALA A 1 301 ? -8.875 -2.471 5.137 1 90.06 301 ALA A N 1
ATOM 2293 C CA . ALA A 1 301 ? -10.039 -2.273 4.27 1 90.06 301 ALA A CA 1
ATOM 2294 C C . ALA A 1 301 ? -9.664 -1.453 3.037 1 90.06 301 ALA A C 1
ATOM 2296 O O . ALA A 1 301 ? -10.383 -0.52 2.666 1 90.06 301 ALA A O 1
ATOM 2297 N N . PHE A 1 302 ? -8.562 -1.757 2.365 1 86.94 302 PHE A N 1
ATOM 2298 C CA . PHE A 1 302 ? -8.008 -1.003 1.248 1 86.94 302 PHE A CA 1
ATOM 2299 C C . PHE A 1 302 ? -8.898 -1.13 0.016 1 86.94 302 PHE A C 1
ATOM 2301 O O . PHE A 1 302 ? -8.758 -0.36 -0.938 1 86.94 302 PHE A O 1
ATOM 2308 N N . PHE A 1 303 ? -9.867 -2.062 -0.004 1 91.19 303 PHE A N 1
ATOM 2309 C CA . PHE A 1 303 ? -10.703 -2.346 -1.166 1 91.19 303 PHE A CA 1
ATOM 2310 C C . PHE A 1 303 ? -12.023 -1.593 -1.079 1 91.19 303 PHE A C 1
ATOM 2312 O O . PHE A 1 303 ? -12.922 -1.803 -1.9 1 91.19 303 PHE A O 1
ATOM 2319 N N . VAL A 1 304 ? -12.125 -0.695 -0.112 1 93.88 304 VAL A N 1
ATOM 2320 C CA . VAL A 1 304 ? -13.383 0.005 0.12 1 93.88 304 VAL A CA 1
ATOM 2321 C C . VAL A 1 304 ? -13.141 1.513 0.117 1 93.88 304 VAL A C 1
ATOM 2323 O O . VAL A 1 304 ? -12.117 1.985 0.603 1 93.88 304 VAL A O 1
ATOM 2326 N N . ARG A 1 305 ? -14.109 2.279 -0.45 1 95 305 ARG A N 1
ATOM 2327 C CA . ARG A 1 305 ? -14.172 3.734 -0.358 1 95 305 ARG A CA 1
ATOM 2328 C C . ARG A 1 305 ? -15.484 4.184 0.274 1 95 305 ARG A C 1
ATOM 2330 O O . ARG A 1 305 ? -16.547 3.672 -0.067 1 95 305 ARG A O 1
ATOM 2337 N N . CYS A 1 306 ? -15.312 5.117 1.121 1 96.38 306 CYS A N 1
ATOM 2338 C CA . CYS A 1 306 ? -16.5 5.535 1.85 1 96.38 306 CYS A CA 1
ATOM 2339 C C . CYS A 1 306 ? -16.922 6.945 1.455 1 96.38 306 CYS A C 1
ATOM 2341 O O . CYS A 1 306 ? -16.078 7.762 1.078 1 96.38 306 CYS A O 1
ATOM 2343 N N . VAL A 1 307 ? -18.203 7.145 1.461 1 96.81 307 VAL A N 1
ATOM 2344 C CA . VAL A 1 307 ? -18.844 8.461 1.506 1 96.81 307 VAL A CA 1
ATOM 2345 C C . VAL A 1 307 ? -19.703 8.578 2.76 1 96.81 307 VAL A C 1
ATOM 2347 O O . VAL A 1 307 ? -20.734 7.918 2.873 1 96.81 307 VAL A O 1
ATOM 2350 N N . ILE A 1 308 ? -19.219 9.422 3.666 1 96.38 308 ILE A N 1
ATOM 2351 C CA . ILE A 1 308 ? -19.938 9.445 4.934 1 96.38 308 ILE A CA 1
ATOM 2352 C C . ILE A 1 308 ? -20.234 10.891 5.336 1 96.38 308 ILE A C 1
ATOM 2354 O O . ILE A 1 308 ? -19.625 11.82 4.809 1 96.38 308 ILE A O 1
ATOM 2358 N N . ASP A 1 309 ? -21.219 11.008 6.195 1 95.69 309 ASP A N 1
ATOM 2359 C CA . ASP A 1 309 ? -21.516 12.234 6.922 1 95.69 309 ASP A CA 1
ATOM 2360 C C . ASP A 1 309 ? -21.484 12.008 8.43 1 95.69 309 ASP A C 1
ATOM 2362 O O . ASP A 1 309 ? -22.016 11.016 8.93 1 95.69 309 ASP A O 1
ATOM 2366 N N . THR A 1 310 ? -20.75 12.883 9.078 1 94.5 310 THR A N 1
ATOM 2367 C CA . THR A 1 310 ? -20.609 12.688 10.523 1 94.5 310 THR A CA 1
ATOM 2368 C C . THR A 1 310 ? -20.844 14 11.266 1 94.5 310 THR A C 1
ATOM 2370 O O . THR A 1 310 ? -20.703 15.078 10.688 1 94.5 310 THR A O 1
ATOM 2373 N N . ASP A 1 311 ? -21.281 13.891 12.477 1 89.69 311 ASP A N 1
ATOM 2374 C CA . ASP A 1 311 ? -21.406 15.055 13.352 1 89.69 311 ASP A CA 1
ATOM 2375 C C . ASP A 1 311 ? -20.594 14.883 14.625 1 89.69 311 ASP A C 1
ATOM 2377 O O . ASP A 1 311 ? -20.656 15.711 15.531 1 89.69 311 ASP A O 1
ATOM 2381 N N . SER A 1 312 ? -19.812 13.797 14.617 1 88.5 312 SER A N 1
ATOM 2382 C CA . SER A 1 312 ? -19.141 13.445 15.867 1 88.5 312 SER A CA 1
ATOM 2383 C C . SER A 1 312 ? -17.625 13.555 15.734 1 88.5 312 SER A C 1
ATOM 2385 O O . SER A 1 312 ? -16.922 13.625 16.734 1 88.5 312 SER A O 1
ATOM 2387 N N . LEU A 1 313 ? -17.156 13.578 14.539 1 89.12 313 LEU A N 1
ATOM 2388 C CA . LEU A 1 313 ? -15.711 13.594 14.352 1 89.12 313 LEU A CA 1
ATOM 2389 C C . LEU A 1 313 ? -15.18 15.023 14.312 1 89.12 313 LEU A C 1
ATOM 2391 O O . LEU A 1 313 ? -15.898 15.945 13.922 1 89.12 313 LEU A O 1
ATOM 2395 N N . ARG A 1 314 ? -13.945 15.125 14.68 1 85.06 314 ARG A N 1
ATOM 2396 C CA . ARG A 1 314 ? -13.312 16.438 14.75 1 85.06 314 ARG A CA 1
ATOM 2397 C C . ARG A 1 314 ? -12.398 16.672 13.547 1 85.06 314 ARG A C 1
ATOM 2399 O O . ARG A 1 314 ? -11.547 15.836 13.242 1 85.06 314 ARG A O 1
ATOM 2406 N N . PRO A 1 315 ? -12.648 17.766 12.914 1 82.94 315 PRO A N 1
ATOM 2407 C CA . PRO A 1 315 ? -11.75 18.078 11.805 1 82.94 315 PRO A CA 1
ATOM 2408 C C . PRO A 1 315 ? -10.414 18.656 12.273 1 82.94 315 PRO A C 1
ATOM 2410 O O . PRO A 1 315 ? -10.312 19.141 13.398 1 82.94 315 PRO A O 1
ATOM 2413 N N . THR A 1 316 ? -9.398 18.562 11.406 1 75.56 316 THR A N 1
ATOM 2414 C CA . THR A 1 316 ? -8.141 19.25 11.633 1 75.56 316 THR A CA 1
ATOM 2415 C C . THR A 1 316 ? -8.297 20.75 11.414 1 75.56 316 THR A C 1
ATOM 2417 O O . THR A 1 316 ? -9.328 21.203 10.93 1 75.56 316 THR A O 1
ATOM 2420 N N . ALA A 1 317 ? -7.301 21.484 11.844 1 67.31 317 ALA A N 1
ATOM 2421 C CA . ALA A 1 317 ? -7.352 22.938 11.695 1 67.31 317 ALA A CA 1
ATOM 2422 C C . ALA A 1 317 ? -7.473 23.328 10.219 1 67.31 317 ALA A C 1
ATOM 2424 O O . ALA A 1 317 ? -8.125 24.328 9.891 1 67.31 317 ALA A O 1
ATOM 2425 N N . SER A 1 318 ? -6.832 22.406 9.383 1 63.5 318 SER A N 1
ATOM 2426 C CA . SER A 1 318 ? -6.887 22.672 7.945 1 63.5 318 SER A CA 1
ATOM 2427 C C . SER A 1 318 ? -8.266 22.359 7.375 1 63.5 318 SER A C 1
ATOM 2429 O O . SER A 1 318 ? -8.586 22.766 6.258 1 63.5 318 SER A O 1
ATOM 2431 N N . ARG A 1 319 ? -9.008 21.609 8.211 1 61.34 319 ARG A N 1
ATOM 2432 C CA . ARG A 1 319 ? -10.336 21.156 7.816 1 61.34 319 ARG A CA 1
ATOM 2433 C C . ARG A 1 319 ? -10.266 20.266 6.578 1 61.34 319 ARG A C 1
ATOM 2435 O O . ARG A 1 319 ? -11.195 20.266 5.766 1 61.34 319 ARG A O 1
ATOM 2442 N N . GLU A 1 320 ? -9.188 19.625 6.395 1 69 320 GLU A N 1
ATOM 2443 C CA . GLU A 1 320 ? -9.055 18.719 5.254 1 69 320 GLU A CA 1
ATOM 2444 C C . GLU A 1 320 ? -8.844 17.281 5.707 1 69 320 GLU A C 1
ATOM 2446 O O . GLU A 1 320 ? -8.758 16.375 4.879 1 69 320 GLU A O 1
ATOM 2451 N N . GLY A 1 321 ? -8.867 17.188 6.992 1 78.06 321 GLY A N 1
ATOM 2452 C CA . GLY A 1 321 ? -8.688 15.867 7.562 1 78.06 321 GLY A CA 1
ATOM 2453 C C . GLY A 1 321 ? -9.344 15.711 8.922 1 78.06 321 GLY A C 1
ATOM 2454 O O . GLY A 1 321 ? -10.055 16.609 9.383 1 78.06 321 GLY A O 1
ATOM 2455 N N . LEU A 1 322 ? -9.148 14.555 9.422 1 84.19 322 LEU A N 1
ATOM 2456 C CA . LEU A 1 322 ? -9.727 14.266 10.734 1 84.19 322 LEU A CA 1
ATOM 2457 C C . LEU A 1 322 ? -8.641 14.234 11.805 1 84.19 322 LEU A C 1
ATOM 2459 O O . LEU A 1 322 ? -7.535 13.734 11.562 1 84.19 322 LEU A O 1
ATOM 2463 N N . TYR A 1 323 ? -8.984 14.805 12.836 1 79.94 323 TYR A N 1
ATOM 2464 C CA . TYR A 1 323 ? -8.078 14.789 13.977 1 79.94 323 TYR A CA 1
ATOM 2465 C C . TYR A 1 323 ? -7.961 13.391 14.57 1 79.94 323 TYR A C 1
ATOM 2467 O O . TYR A 1 323 ? -8.969 12.727 14.82 1 79.94 323 TYR A O 1
ATOM 2475 N N . GLU A 1 324 ? -6.762 12.938 14.727 1 82.06 324 GLU A N 1
ATOM 2476 C CA . GLU A 1 324 ? -6.527 11.609 15.273 1 82.06 324 GLU A CA 1
ATOM 2477 C C . GLU A 1 324 ? -6.723 11.594 16.797 1 82.06 324 GLU A C 1
ATOM 2479 O O . GLU A 1 324 ? -5.824 11.977 17.547 1 82.06 324 GLU A O 1
ATOM 2484 N N . ASP A 1 325 ? -7.91 11.242 17.188 1 84.62 325 ASP A N 1
ATOM 2485 C CA . ASP A 1 325 ? -8.227 11.148 18.609 1 84.62 325 ASP A CA 1
ATOM 2486 C C . ASP A 1 325 ? -8.953 9.844 18.922 1 84.62 325 ASP A C 1
ATOM 2488 O O . ASP A 1 325 ? -9.039 8.953 18.078 1 84.62 325 ASP A O 1
ATOM 2492 N N . GLU A 1 326 ? -9.359 9.727 20.125 1 88.12 326 GLU A N 1
ATOM 2493 C CA . GLU A 1 326 ? -10.016 8.5 20.578 1 88.12 326 GLU A CA 1
ATOM 2494 C C . GLU A 1 326 ? -11.336 8.273 19.844 1 88.12 326 GLU A C 1
ATOM 2496 O O . GLU A 1 326 ? -11.688 7.141 19.516 1 88.12 326 GLU A O 1
ATOM 2501 N N . ARG A 1 327 ? -12.008 9.312 19.609 1 89.94 327 ARG A N 1
ATOM 2502 C CA . ARG A 1 327 ? -13.289 9.203 18.922 1 89.94 327 ARG A CA 1
ATOM 2503 C C . ARG A 1 327 ? -13.109 8.648 17.516 1 89.94 327 ARG A C 1
ATOM 2505 O O . ARG A 1 327 ? -13.859 7.77 17.094 1 89.94 327 ARG A O 1
ATOM 2512 N N . LEU A 1 328 ? -12.18 9.164 16.859 1 92.88 328 LEU A N 1
ATOM 2513 C CA . LEU A 1 328 ? -11.906 8.656 15.508 1 92.88 328 LEU A CA 1
ATOM 2514 C C . LEU A 1 328 ? -11.516 7.18 15.555 1 92.88 328 LEU A C 1
ATOM 2516 O O . LEU A 1 328 ? -11.938 6.395 14.703 1 92.88 328 LEU A O 1
ATOM 2520 N N . ALA A 1 329 ? -10.766 6.859 16.516 1 93.12 329 ALA A N 1
ATOM 2521 C CA . ALA A 1 329 ? -10.359 5.465 16.672 1 93.12 329 ALA A CA 1
ATOM 2522 C C . ALA A 1 329 ? -11.562 4.555 16.859 1 93.12 329 ALA A C 1
ATOM 2524 O O . ALA A 1 329 ? -11.641 3.479 16.266 1 93.12 329 ALA A O 1
ATOM 2525 N N . ILE A 1 330 ? -12.453 5.035 17.656 1 93.69 330 ILE A N 1
ATOM 2526 C CA . ILE A 1 330 ? -13.664 4.27 17.938 1 93.69 330 ILE A CA 1
ATOM 2527 C C . ILE A 1 330 ? -14.492 4.141 16.656 1 93.69 330 ILE A C 1
ATOM 2529 O O . ILE A 1 330 ? -14.961 3.051 16.312 1 93.69 330 ILE A O 1
ATOM 2533 N N . ILE A 1 331 ? -14.648 5.141 16 1 94.12 331 ILE A N 1
ATOM 2534 C CA . ILE A 1 331 ? -15.438 5.145 14.766 1 94.12 331 ILE A CA 1
ATOM 2535 C C . ILE A 1 331 ? -14.773 4.242 13.727 1 94.12 331 ILE A C 1
ATOM 2537 O O . ILE A 1 331 ? -15.453 3.506 13.016 1 94.12 331 ILE A O 1
ATOM 2541 N N . ARG A 1 332 ? -13.5 4.348 13.578 1 94.19 332 ARG A N 1
ATOM 2542 C CA . ARG A 1 332 ? -12.742 3.482 12.672 1 94.19 332 ARG A CA 1
ATOM 2543 C C . ARG A 1 332 ? -13.039 2.012 12.953 1 94.19 332 ARG A C 1
ATOM 2545 O O . ARG A 1 332 ? -13.25 1.231 12.016 1 94.19 332 ARG A O 1
ATOM 2552 N N . GLU A 1 333 ? -13.078 1.692 14.203 1 93.25 333 GLU A N 1
ATOM 2553 C CA . GLU A 1 333 ? -13.383 0.32 14.602 1 93.25 333 GLU A CA 1
ATOM 2554 C C . GLU A 1 333 ? -14.82 -0.055 14.242 1 93.25 333 GLU A C 1
ATOM 2556 O O . GLU A 1 333 ? -15.07 -1.153 13.75 1 93.25 333 GLU A O 1
ATOM 2561 N N . VAL A 1 334 ? -15.641 0.838 14.516 1 94.5 334 VAL A N 1
ATOM 2562 C CA . VAL A 1 334 ? -17.062 0.593 14.25 1 94.5 334 VAL A CA 1
ATOM 2563 C C . VAL A 1 334 ? -17.266 0.404 12.75 1 94.5 334 VAL A C 1
ATOM 2565 O O . VAL A 1 334 ? -17.969 -0.52 12.328 1 94.5 334 VAL A O 1
ATOM 2568 N N . LEU A 1 335 ? -16.703 1.242 12 1 94.81 335 LEU A N 1
ATOM 2569 C CA . LEU A 1 335 ? -16.844 1.142 10.555 1 94.81 335 LEU A CA 1
ATOM 2570 C C . LEU A 1 335 ? -16.156 -0.119 10.023 1 94.81 335 LEU A C 1
ATOM 2572 O O . LEU A 1 335 ? -16.672 -0.768 9.109 1 94.81 335 LEU A O 1
ATOM 2576 N N . GLY A 1 336 ? -15.016 -0.434 10.57 1 93.25 336 GLY A N 1
ATOM 2577 C CA . GLY A 1 336 ? -14.367 -1.696 10.242 1 93.25 336 GLY A CA 1
ATOM 2578 C C . GLY A 1 336 ? -15.25 -2.902 10.508 1 93.25 336 GLY A C 1
ATOM 2579 O O . GLY A 1 336 ? -15.305 -3.826 9.695 1 93.25 336 GLY A O 1
ATOM 2580 N N . ASP A 1 337 ? -15.969 -2.859 11.602 1 93.25 337 ASP A N 1
ATOM 2581 C CA . ASP A 1 337 ? -16.875 -3.945 11.969 1 93.25 337 ASP A CA 1
ATOM 2582 C C . ASP A 1 337 ? -18 -4.078 10.945 1 93.25 337 ASP A C 1
ATOM 2584 O O . ASP A 1 337 ? -18.453 -5.191 10.648 1 93.25 337 ASP A O 1
ATOM 2588 N N . ARG A 1 338 ? -18.359 -2.984 10.445 1 94.25 338 ARG A N 1
ATOM 2589 C CA . ARG A 1 338 ? -19.422 -3.029 9.438 1 94.25 338 ARG A CA 1
ATOM 2590 C C . ARG A 1 338 ? -18.938 -3.727 8.172 1 94.25 338 ARG A C 1
ATOM 2592 O O . ARG A 1 338 ? -19.688 -4.48 7.547 1 94.25 338 ARG A O 1
ATOM 2599 N N . VAL A 1 339 ? -17.797 -3.467 7.816 1 93.62 339 VAL A N 1
ATOM 2600 C CA . VAL A 1 339 ? -17.203 -4.113 6.648 1 93.62 339 VAL A CA 1
ATOM 2601 C C . VAL A 1 339 ? -17.047 -5.609 6.906 1 93.62 339 VAL A C 1
ATOM 2603 O O . VAL A 1 339 ? -17.359 -6.43 6.039 1 93.62 339 VAL A O 1
ATOM 2606 N N . ARG A 1 340 ? -16.656 -5.934 8.109 1 92.56 340 ARG A N 1
ATOM 2607 C CA . ARG A 1 340 ? -16.531 -7.336 8.492 1 92.56 340 ARG A CA 1
ATOM 2608 C C . ARG A 1 340 ? -17.891 -8.039 8.438 1 92.56 340 ARG A C 1
ATOM 2610 O O . ARG A 1 340 ? -17.984 -9.164 7.949 1 92.56 340 ARG A O 1
ATOM 2617 N N . ASP A 1 341 ? -18.844 -7.395 8.969 1 93.5 341 ASP A N 1
ATOM 2618 C CA . ASP A 1 341 ? -20.203 -7.953 8.969 1 93.5 341 ASP A CA 1
ATOM 2619 C C . ASP A 1 341 ? -20.688 -8.203 7.551 1 93.5 341 ASP A C 1
ATOM 2621 O O . ASP A 1 341 ? -21.344 -9.219 7.277 1 93.5 341 ASP A O 1
ATOM 2625 N N . TRP A 1 342 ? -20.391 -7.281 6.719 1 94.19 342 TRP A N 1
ATOM 2626 C CA . TRP A 1 342 ? -20.766 -7.434 5.32 1 94.19 342 TRP A CA 1
ATOM 2627 C C . TRP A 1 342 ? -20.125 -8.68 4.715 1 94.19 342 TRP A C 1
ATOM 2629 O O . TRP A 1 342 ? -20.797 -9.469 4.055 1 94.19 342 TRP A O 1
ATOM 2639 N N . LEU A 1 343 ? -18.906 -8.898 4.945 1 91.62 343 LEU A N 1
ATOM 2640 C CA . LEU A 1 343 ? -18.188 -10.07 4.441 1 91.62 343 LEU A CA 1
ATOM 2641 C C . LEU A 1 343 ? -18.828 -11.359 4.945 1 91.62 343 LEU A C 1
ATOM 2643 O O . LEU A 1 343 ? -19.031 -12.297 4.172 1 91.62 343 LEU A O 1
ATOM 2647 N N . THR A 1 344 ? -19.172 -11.359 6.223 1 89.94 344 THR A N 1
ATOM 2648 C CA . THR A 1 344 ? -19.797 -12.531 6.836 1 89.94 344 THR A CA 1
ATOM 2649 C C . THR A 1 344 ? -21.172 -12.789 6.238 1 89.94 344 THR A C 1
ATOM 2651 O O . THR A 1 344 ? -21.531 -13.93 5.953 1 89.94 344 THR A O 1
ATOM 2654 N N . GLU A 1 345 ? -21.812 -11.711 6.012 1 92.31 345 GLU A N 1
ATOM 2655 C CA . GLU A 1 345 ? -23.156 -11.82 5.473 1 92.31 345 GLU A CA 1
ATOM 2656 C C . GLU A 1 345 ? -23.156 -12.359 4.047 1 92.31 345 GLU A C 1
ATOM 2658 O O . GLU A 1 345 ? -23.922 -13.266 3.719 1 92.31 345 GLU A O 1
ATOM 2663 N N . ILE A 1 346 ? -22.312 -11.836 3.221 1 91 346 ILE A N 1
ATOM 2664 C CA . ILE A 1 346 ? -22.328 -12.273 1.828 1 91 346 ILE A CA 1
ATOM 2665 C C . ILE A 1 346 ? -21.797 -13.695 1.725 1 91 346 ILE A C 1
ATOM 2667 O O . ILE A 1 346 ? -22.219 -14.461 0.858 1 91 346 ILE A O 1
ATOM 2671 N N . ALA A 1 347 ? -20.938 -14.062 2.58 1 87.38 347 ALA A N 1
ATOM 2672 C CA . ALA A 1 347 ? -20.422 -15.43 2.615 1 87.38 347 ALA A CA 1
ATOM 2673 C C . ALA A 1 347 ? -21.547 -16.422 2.932 1 87.38 347 ALA A C 1
ATOM 2675 O O . ALA A 1 347 ? -21.609 -17.5 2.338 1 87.38 347 ALA A O 1
ATOM 2676 N N . ALA A 1 348 ? -22.438 -16.047 3.773 1 89.12 348 ALA A N 1
ATOM 2677 C CA . ALA A 1 348 ? -23.5 -16.938 4.25 1 89.12 348 ALA A CA 1
ATOM 2678 C C . ALA A 1 348 ? -24.703 -16.922 3.303 1 89.12 348 ALA A C 1
ATOM 2680 O O . ALA A 1 348 ? -25.266 -17.969 2.994 1 89.12 348 ALA A O 1
ATOM 2681 N N . GLU A 1 349 ? -24.984 -15.719 2.752 1 90.69 349 GLU A N 1
ATOM 2682 C CA . GLU A 1 349 ? -26.281 -15.562 2.096 1 90.69 349 GLU A CA 1
ATOM 2683 C C . GLU A 1 349 ? -26.109 -15.398 0.586 1 90.69 349 GLU A C 1
ATOM 2685 O O . GLU A 1 349 ? -27.031 -15.68 -0.177 1 90.69 349 GLU A O 1
ATOM 2690 N N . GLN A 1 350 ? -25 -14.945 0.238 1 91.81 350 GLN A N 1
ATOM 2691 C CA . GLN A 1 350 ? -24.812 -14.648 -1.178 1 91.81 350 GLN A CA 1
ATOM 2692 C C . GLN A 1 350 ? -23.422 -15.07 -1.648 1 91.81 350 GLN A C 1
ATOM 2694 O O . GLN A 1 350 ? -22.609 -14.234 -2.027 1 91.81 350 GLN A O 1
ATOM 2699 N N . PRO A 1 351 ? -23.219 -16.344 -1.779 1 88.12 351 PRO A N 1
ATOM 2700 C CA . PRO A 1 351 ? -21.891 -16.859 -2.102 1 88.12 351 PRO A CA 1
ATOM 2701 C C . PRO A 1 351 ? -21.375 -16.375 -3.451 1 88.12 351 PRO A C 1
ATOM 2703 O O . PRO A 1 351 ? -20.172 -16.234 -3.645 1 88.12 351 PRO A O 1
ATOM 2706 N N . GLN A 1 352 ? -22.25 -16.062 -4.336 1 90.38 352 GLN A N 1
ATOM 2707 C CA . GLN A 1 352 ? -21.828 -15.555 -5.637 1 90.38 352 GLN A CA 1
ATOM 2708 C C . GLN A 1 352 ? -21.172 -14.188 -5.504 1 90.38 352 GLN A C 1
ATOM 2710 O O . GLN A 1 352 ? -20.203 -13.883 -6.223 1 90.38 352 GLN A O 1
ATOM 2715 N N . ARG A 1 353 ? -21.703 -13.359 -4.57 1 91.12 353 ARG A N 1
ATOM 2716 C CA . ARG A 1 353 ? -21.109 -12.047 -4.328 1 91.12 353 ARG A CA 1
ATOM 2717 C C . ARG A 1 353 ? -19.734 -12.18 -3.684 1 91.12 353 ARG A C 1
ATOM 2719 O O . ARG A 1 353 ? -18.812 -11.422 -4.008 1 91.12 353 ARG A O 1
ATOM 2726 N N . LEU A 1 354 ? -19.656 -13.148 -2.838 1 91.12 354 LEU A N 1
ATOM 2727 C CA . LEU A 1 354 ? -18.344 -13.398 -2.234 1 91.12 354 LEU A CA 1
ATOM 2728 C C . LEU A 1 354 ? -17.344 -13.852 -3.287 1 91.12 354 LEU A C 1
ATOM 2730 O O . LEU A 1 354 ? -16.188 -13.391 -3.293 1 91.12 354 LEU A O 1
ATOM 2734 N N . ALA A 1 355 ? -17.781 -14.75 -4.141 1 90.5 355 ALA A N 1
ATOM 2735 C CA . ALA A 1 355 ? -16.922 -15.227 -5.219 1 90.5 355 ALA A CA 1
ATOM 2736 C C . ALA A 1 355 ? -16.469 -14.07 -6.105 1 90.5 355 ALA A C 1
ATOM 2738 O O . ALA A 1 355 ? -15.297 -14.008 -6.5 1 90.5 355 ALA A O 1
ATOM 2739 N N . ALA A 1 356 ? -17.359 -13.156 -6.383 1 91.88 356 ALA A N 1
ATOM 2740 C CA . ALA A 1 356 ? -17.031 -11.992 -7.195 1 91.88 356 ALA A CA 1
ATOM 2741 C C . ALA A 1 356 ? -16 -11.109 -6.496 1 91.88 356 ALA A C 1
ATOM 2743 O O . ALA A 1 356 ? -15.039 -10.641 -7.117 1 91.88 356 ALA A O 1
ATOM 2744 N N . PHE A 1 357 ? -16.266 -10.906 -5.242 1 93.94 357 PHE A N 1
ATOM 2745 C CA . PHE A 1 357 ? -15.32 -10.125 -4.441 1 93.94 357 PHE A CA 1
ATOM 2746 C C . PHE A 1 357 ? -13.938 -10.758 -4.453 1 93.94 357 PHE A C 1
ATOM 2748 O O . PHE A 1 357 ? -12.938 -10.078 -4.676 1 93.94 357 PHE A O 1
ATOM 2755 N N . LEU A 1 358 ? -13.867 -12.023 -4.258 1 90.75 358 LEU A N 1
ATOM 2756 C CA . LEU A 1 358 ? -12.602 -12.727 -4.145 1 90.75 358 LEU A CA 1
ATOM 2757 C C . LEU A 1 358 ? -11.891 -12.781 -5.492 1 90.75 358 LEU A C 1
ATOM 2759 O O . LEU A 1 358 ? -10.656 -12.742 -5.551 1 90.75 358 LEU A O 1
ATOM 2763 N N . ALA A 1 359 ? -12.648 -12.945 -6.531 1 89.75 359 ALA A N 1
ATOM 2764 C CA . ALA A 1 359 ? -12.062 -12.961 -7.871 1 89.75 359 ALA A CA 1
ATOM 2765 C C . ALA A 1 359 ? -11.266 -11.695 -8.141 1 89.75 359 ALA A C 1
ATOM 2767 O O . ALA A 1 359 ? -10.242 -11.727 -8.828 1 89.75 359 ALA A O 1
ATOM 2768 N N . VAL A 1 360 ? -11.664 -10.641 -7.457 1 89.62 360 VAL A N 1
ATOM 2769 C CA . VAL A 1 360 ? -11.047 -9.344 -7.711 1 89.62 360 VAL A CA 1
ATOM 2770 C C . VAL A 1 360 ? -9.977 -9.07 -6.66 1 89.62 360 VAL A C 1
ATOM 2772 O O . VAL A 1 360 ? -8.883 -8.609 -6.984 1 89.62 360 VAL A O 1
ATOM 2775 N N . HIS A 1 361 ? -10.242 -9.398 -5.438 1 90.44 361 HIS A N 1
ATOM 2776 C CA . HIS A 1 361 ? -9.445 -8.805 -4.367 1 90.44 361 HIS A CA 1
ATOM 2777 C C . HIS A 1 361 ? -8.664 -9.875 -3.607 1 90.44 361 HIS A C 1
ATOM 2779 O O . HIS A 1 361 ? -7.828 -9.547 -2.762 1 90.44 361 HIS A O 1
ATOM 2785 N N . ALA A 1 362 ? -8.859 -11.141 -3.904 1 89.62 362 ALA A N 1
ATOM 2786 C CA . ALA A 1 362 ? -8.25 -12.195 -3.102 1 89.62 362 ALA A CA 1
ATOM 2787 C C . ALA A 1 362 ? -6.734 -12.023 -3.021 1 89.62 362 ALA A C 1
ATOM 2789 O O . ALA A 1 362 ? -6.148 -12.109 -1.94 1 89.62 362 ALA A O 1
ATOM 2790 N N . LEU A 1 363 ? -6.172 -11.773 -4.168 1 88.06 363 LEU A N 1
ATOM 2791 C CA . LEU A 1 363 ? -4.719 -11.648 -4.203 1 88.06 363 LEU A CA 1
ATOM 2792 C C . LEU A 1 363 ? -4.254 -10.453 -3.389 1 88.06 363 LEU A C 1
ATOM 2794 O O . LEU A 1 363 ? -3.299 -10.555 -2.613 1 88.06 363 LEU A O 1
ATOM 2798 N N . GLY A 1 364 ? -4.934 -9.391 -3.57 1 86.12 364 GLY A N 1
ATOM 2799 C CA . GLY A 1 364 ? -4.621 -8.219 -2.771 1 86.12 364 GLY A CA 1
ATOM 2800 C C . GLY A 1 364 ? -4.816 -8.438 -1.283 1 86.12 364 GLY A C 1
ATOM 2801 O O . GLY A 1 364 ? -4.008 -7.98 -0.471 1 86.12 364 GLY A O 1
ATOM 2802 N N . VAL A 1 365 ? -5.836 -9.047 -0.923 1 88.88 365 VAL A N 1
ATOM 2803 C CA . VAL A 1 365 ? -6.129 -9.367 0.47 1 88.88 365 VAL A CA 1
ATOM 2804 C C . VAL A 1 365 ? -5.02 -10.25 1.042 1 88.88 365 VAL A C 1
ATOM 2806 O O . VAL A 1 365 ? -4.535 -10 2.148 1 88.88 365 VAL A O 1
ATOM 2809 N N . LYS A 1 366 ? -4.605 -11.234 0.299 1 90.31 366 LYS A N 1
ATOM 2810 C CA . LYS A 1 366 ? -3.527 -12.102 0.758 1 90.31 366 LYS A CA 1
ATOM 2811 C C . LYS A 1 366 ? -2.232 -11.32 0.949 1 90.31 366 LYS A C 1
ATOM 2813 O O . LYS A 1 366 ? -1.526 -11.508 1.941 1 90.31 366 LYS A O 1
ATOM 2818 N N . ALA A 1 367 ? -1.967 -10.484 0.013 1 86.12 367 ALA A N 1
ATOM 2819 C CA . ALA A 1 367 ? -0.759 -9.664 0.078 1 86.12 367 ALA A CA 1
ATOM 2820 C C . ALA A 1 367 ? -0.732 -8.828 1.354 1 86.12 367 ALA A C 1
ATOM 2822 O O . ALA A 1 367 ? 0.31 -8.703 2.002 1 86.12 367 ALA A O 1
ATOM 2823 N N . MET A 1 368 ? -1.878 -8.305 1.714 1 83.88 368 MET A N 1
ATOM 2824 C CA . MET A 1 368 ? -1.975 -7.426 2.877 1 83.88 368 MET A CA 1
ATOM 2825 C C . MET A 1 368 ? -2.047 -8.234 4.168 1 83.88 368 MET A C 1
ATOM 2827 O O . MET A 1 368 ? -1.522 -7.816 5.199 1 83.88 368 MET A O 1
ATOM 2831 N N . ALA A 1 369 ? -2.66 -9.352 4.109 1 88.62 369 ALA A N 1
ATOM 2832 C CA . ALA A 1 369 ? -2.893 -10.188 5.285 1 88.62 369 ALA A CA 1
ATOM 2833 C C . ALA A 1 369 ? -1.574 -10.68 5.879 1 88.62 369 ALA A C 1
ATOM 2835 O O . ALA A 1 369 ? -1.483 -10.922 7.086 1 88.62 369 ALA A O 1
ATOM 2836 N N . ARG A 1 370 ? -0.59 -10.711 5.047 1 87.31 370 ARG A N 1
ATOM 2837 C CA . ARG A 1 370 ? 0.724 -11.117 5.535 1 87.31 370 ARG A CA 1
ATOM 2838 C C . ARG A 1 370 ? 1.244 -10.141 6.582 1 87.31 370 ARG A C 1
ATOM 2840 O O . ARG A 1 370 ? 2.021 -10.516 7.465 1 87.31 370 ARG A O 1
ATOM 2847 N N . HIS A 1 371 ? 0.81 -8.969 6.457 1 81.25 371 HIS A N 1
ATOM 2848 C CA . HIS A 1 371 ? 1.309 -7.91 7.328 1 81.25 371 HIS A CA 1
ATOM 2849 C C . HIS A 1 371 ? 0.256 -7.496 8.352 1 81.25 371 HIS A C 1
ATOM 2851 O O . HIS A 1 371 ? 0.507 -6.629 9.188 1 81.25 371 HIS A O 1
ATOM 2857 N N . SER A 1 372 ? -0.946 -8.117 8.312 1 84.88 372 SER A N 1
ATOM 2858 C CA . SER A 1 372 ? -2.051 -7.754 9.195 1 84.88 372 SER A CA 1
ATOM 2859 C C . SER A 1 372 ? -2.738 -9 9.75 1 84.88 372 SER A C 1
ATOM 2861 O O . SER A 1 372 ? -3.66 -9.531 9.133 1 84.88 372 SER A O 1
ATOM 2863 N N . PRO A 1 373 ? -2.352 -9.312 10.914 1 87.12 373 PRO A N 1
ATOM 2864 C CA . PRO A 1 373 ? -3.012 -10.469 11.531 1 87.12 373 PRO A CA 1
ATOM 2865 C C . PRO A 1 373 ? -4.523 -10.289 11.641 1 87.12 373 PRO A C 1
ATOM 2867 O O . PRO A 1 373 ? -5.273 -11.266 11.523 1 87.12 373 PRO A O 1
ATOM 2870 N N . GLU A 1 374 ? -4.891 -9.094 11.812 1 87.56 374 GLU A N 1
ATOM 2871 C CA . GLU A 1 374 ? -6.32 -8.82 11.922 1 87.56 374 GLU A CA 1
ATOM 2872 C C . GLU A 1 374 ? -7.043 -9.125 10.617 1 87.56 374 GLU A C 1
ATOM 2874 O O . GLU A 1 374 ? -8.078 -9.797 10.609 1 87.56 374 GLU A O 1
ATOM 2879 N N . LEU A 1 375 ? -6.504 -8.617 9.586 1 87.31 375 LEU A N 1
ATOM 2880 C CA . LEU A 1 375 ? -7.105 -8.891 8.289 1 87.31 375 LEU A CA 1
ATOM 2881 C C . LEU A 1 375 ? -7.129 -10.391 8.008 1 87.31 375 LEU A C 1
ATOM 2883 O O . LEU A 1 375 ? -8.133 -10.922 7.535 1 87.31 375 LEU A O 1
ATOM 2887 N N . PHE A 1 376 ? -6.059 -11.062 8.336 1 93.06 376 PHE A N 1
ATOM 2888 C CA . PHE A 1 376 ? -5.984 -12.5 8.102 1 93.06 376 PHE A CA 1
ATOM 2889 C C . PHE A 1 376 ? -7.059 -13.234 8.891 1 93.06 376 PHE A C 1
ATOM 2891 O O . PHE A 1 376 ? -7.734 -14.117 8.359 1 93.06 376 PHE A O 1
ATOM 2898 N N . ARG A 1 377 ? -7.191 -12.844 10.07 1 92 377 ARG A N 1
ATOM 2899 C CA . ARG A 1 377 ? -8.203 -13.453 10.93 1 92 377 ARG A CA 1
ATOM 2900 C C . ARG A 1 377 ? -9.602 -13.281 10.336 1 92 377 ARG A C 1
ATOM 2902 O O . ARG A 1 377 ? -10.391 -14.227 10.305 1 92 377 ARG A O 1
ATOM 2909 N N . ILE A 1 378 ? -9.836 -12.141 9.836 1 88.94 378 ILE A N 1
ATOM 2910 C CA . ILE A 1 378 ? -11.156 -11.812 9.305 1 88.94 378 ILE A CA 1
ATOM 2911 C C . ILE A 1 378 ? -11.398 -12.609 8.016 1 88.94 378 ILE A C 1
ATOM 2913 O O . ILE A 1 378 ? -12.508 -13.094 7.785 1 88.94 378 ILE A O 1
ATOM 2917 N N . MET A 1 379 ? -10.391 -12.805 7.234 1 91.94 379 MET A N 1
ATOM 2918 C CA . MET A 1 379 ? -10.562 -13.359 5.895 1 91.94 379 MET A CA 1
ATOM 2919 C C . MET A 1 379 ? -10.344 -14.867 5.895 1 91.94 379 MET A C 1
ATOM 2921 O O . MET A 1 379 ? -10.703 -15.555 4.934 1 91.94 379 MET A O 1
ATOM 2925 N N . LEU A 1 380 ? -9.828 -15.391 6.965 1 93.44 380 LEU A N 1
ATOM 2926 C CA . LEU A 1 380 ? -9.422 -16.781 7.078 1 93.44 380 LEU A CA 1
ATOM 2927 C C . LEU A 1 380 ? -10.578 -17.719 6.742 1 93.44 380 LEU A C 1
ATOM 2929 O O . LEU A 1 380 ? -10.406 -18.688 5.992 1 93.44 380 LEU A O 1
ATOM 2933 N N . PRO A 1 381 ? -11.773 -17.422 7.098 1 92.5 381 PRO A N 1
ATOM 2934 C CA . PRO A 1 381 ? -12.883 -18.312 6.789 1 92.5 381 PRO A CA 1
ATOM 2935 C C . PRO A 1 381 ? -13.336 -18.203 5.336 1 92.5 381 PRO A C 1
ATOM 2937 O O . PRO A 1 381 ? -14.125 -19.031 4.871 1 92.5 381 PRO A O 1
ATOM 2940 N N . HIS A 1 382 ? -12.75 -17.25 4.625 1 91.5 382 HIS A N 1
ATOM 2941 C CA . HIS A 1 382 ? -13.305 -16.969 3.303 1 91.5 382 HIS A CA 1
ATOM 2942 C C . HIS A 1 382 ? -12.273 -17.25 2.211 1 91.5 382 HIS A C 1
ATOM 2944 O O . HIS A 1 382 ? -12.633 -17.469 1.051 1 91.5 382 HIS A O 1
ATOM 2950 N N . LEU A 1 383 ? -11 -17.203 2.539 1 92.38 383 LEU A N 1
ATOM 2951 C CA . LEU A 1 383 ? -9.945 -17.391 1.549 1 92.38 383 LEU A CA 1
ATOM 2952 C C . LEU A 1 383 ? -9.758 -18.859 1.211 1 92.38 383 LEU A C 1
ATOM 2954 O O . LEU A 1 383 ? -9.555 -19.688 2.105 1 92.38 383 LEU A O 1
ATOM 2958 N N . HIS A 1 384 ? -9.797 -19.109 -0.027 1 92.62 384 HIS A N 1
ATOM 2959 C CA . HIS A 1 384 ? -9.633 -20.484 -0.484 1 92.62 384 HIS A CA 1
ATOM 2960 C C . HIS A 1 384 ? -8.18 -20.781 -0.821 1 92.62 384 HIS A C 1
ATOM 2962 O O . HIS A 1 384 ? -7.473 -19.922 -1.358 1 92.62 384 HIS A O 1
ATOM 2968 N N . PHE A 1 385 ? -7.766 -21.953 -0.481 1 95.12 385 PHE A N 1
ATOM 2969 C CA . PHE A 1 385 ? -6.438 -22.469 -0.801 1 95.12 385 PHE A CA 1
ATOM 2970 C C . PHE A 1 385 ? -6.535 -23.828 -1.493 1 95.12 385 PHE A C 1
ATOM 2972 O O . PHE A 1 385 ? -7.539 -24.531 -1.356 1 95.12 385 PHE A O 1
ATOM 2979 N N . ASP A 1 386 ? -5.625 -24.109 -2.328 1 94 386 ASP A N 1
ATOM 2980 C CA . ASP A 1 386 ? -5.504 -25.438 -2.936 1 94 386 ASP A CA 1
ATOM 2981 C C . ASP A 1 386 ? -4.922 -26.438 -1.946 1 94 386 ASP A C 1
ATOM 2983 O O . ASP A 1 386 ? -3.795 -26.281 -1.475 1 94 386 ASP A O 1
ATOM 2987 N N . THR A 1 387 ? -5.754 -27.422 -1.605 1 96.44 387 THR A N 1
ATOM 2988 C CA . THR A 1 387 ? -5.363 -28.375 -0.572 1 96.44 387 THR A CA 1
ATOM 2989 C C . THR A 1 387 ? -5.691 -29.812 -1 1 96.44 387 THR A C 1
ATOM 2991 O O . THR A 1 387 ? -6.27 -30.031 -2.068 1 96.44 387 THR A O 1
ATOM 2994 N N . THR A 1 388 ? -5.293 -30.781 -0.151 1 94.56 388 THR A N 1
ATOM 2995 C CA . THR A 1 388 ? -5.602 -32.188 -0.392 1 94.56 388 THR A CA 1
ATOM 2996 C C . THR A 1 388 ? -7.098 -32.438 -0.246 1 94.56 388 THR A C 1
ATOM 2998 O O . THR A 1 388 ? -7.602 -33.469 -0.681 1 94.56 388 THR A O 1
ATOM 3001 N N . ASP A 1 389 ? -7.852 -31.469 0.343 1 95.19 389 ASP A N 1
ATOM 3002 C CA . ASP A 1 389 ? -9.305 -31.547 0.434 1 95.19 389 ASP A CA 1
ATOM 3003 C C . ASP A 1 389 ? -9.969 -30.781 -0.71 1 95.19 389 ASP A C 1
ATOM 3005 O O . ASP A 1 389 ? -11.188 -30.578 -0.697 1 95.19 389 ASP A O 1
ATOM 3009 N N . GLY A 1 390 ? -9.18 -30.391 -1.693 1 91.94 390 GLY A N 1
ATOM 3010 C CA . GLY A 1 390 ? -9.688 -29.5 -2.734 1 91.94 390 GLY A CA 1
ATOM 3011 C C . GLY A 1 390 ? -9.453 -28.031 -2.436 1 91.94 390 GLY A C 1
ATOM 3012 O O . GLY A 1 390 ? -8.586 -27.688 -1.632 1 91.94 390 GLY A O 1
ATOM 3013 N N . ARG A 1 391 ? -10.133 -27.234 -3.207 1 92.81 391 ARG A N 1
ATOM 3014 C CA . ARG A 1 391 ? -10.062 -25.797 -2.957 1 92.81 391 ARG A CA 1
ATOM 3015 C C . ARG A 1 391 ? -11.047 -25.375 -1.869 1 92.81 391 ARG A C 1
ATOM 3017 O O . ARG A 1 391 ? -12.25 -25.281 -2.119 1 92.81 391 ARG A O 1
ATOM 3024 N N . VAL A 1 392 ? -10.562 -25.188 -0.641 1 94.19 392 VAL A N 1
ATOM 3025 C CA . VAL A 1 392 ? -11.406 -24.953 0.521 1 94.19 392 VAL A CA 1
ATOM 3026 C C . VAL A 1 392 ? -10.844 -23.797 1.343 1 94.19 392 VAL A C 1
ATOM 3028 O O . VAL A 1 392 ? -9.672 -23.422 1.185 1 94.19 392 VAL A O 1
ATOM 3031 N N . PRO A 1 393 ? -11.703 -23.219 2.191 1 92.75 393 PRO A N 1
ATOM 3032 C CA . PRO A 1 393 ? -11.164 -22.219 3.119 1 92.75 393 PRO A CA 1
ATOM 3033 C C . PRO A 1 393 ? -10.156 -22.812 4.105 1 92.75 393 PRO A C 1
ATOM 3035 O O . PRO A 1 393 ? -10.336 -23.938 4.566 1 92.75 393 PRO A O 1
ATOM 3038 N N . LEU A 1 394 ? -9.172 -22.109 4.422 1 93.75 394 LEU A N 1
ATOM 3039 C CA . LEU A 1 394 ? -8.078 -22.594 5.262 1 93.75 394 LEU A CA 1
ATOM 3040 C C . LEU A 1 394 ? -8.578 -22.938 6.66 1 93.75 394 LEU A C 1
ATOM 3042 O O . LEU A 1 394 ? -8.07 -23.875 7.289 1 93.75 394 LEU A O 1
ATOM 3046 N N . ALA A 1 395 ? -9.594 -22.156 7.109 1 93.44 395 ALA A N 1
ATOM 3047 C CA . ALA A 1 395 ? -10.141 -22.438 8.43 1 93.44 395 ALA A CA 1
ATOM 3048 C C . ALA A 1 395 ? -10.773 -23.828 8.484 1 93.44 395 ALA A C 1
ATOM 3050 O O . ALA A 1 395 ? -10.578 -24.562 9.445 1 93.44 395 ALA A O 1
ATOM 3051 N N . ASP A 1 396 ? -11.5 -24.156 7.469 1 94.81 396 ASP A N 1
ATOM 3052 C CA . ASP A 1 396 ? -12.133 -25.469 7.387 1 94.81 396 ASP A CA 1
ATOM 3053 C C . ASP A 1 396 ? -11.086 -26.578 7.27 1 94.81 396 ASP A C 1
ATOM 3055 O O . ASP A 1 396 ? -11.203 -27.625 7.914 1 94.81 396 ASP A O 1
ATOM 3059 N N . PHE A 1 397 ? -10.094 -26.359 6.543 1 96.88 397 PHE A N 1
ATOM 3060 C CA . PHE A 1 397 ? -9.016 -27.328 6.348 1 96.88 397 PHE A CA 1
ATOM 3061 C C . PHE A 1 397 ? -8.289 -27.594 7.66 1 96.88 397 PHE A C 1
ATOM 3063 O O . PHE A 1 397 ? -8.023 -28.75 8 1 96.88 397 PHE A O 1
ATOM 3070 N N . ALA A 1 398 ? -8.031 -26.578 8.383 1 96.06 398 ALA A N 1
ATOM 3071 C CA . ALA A 1 398 ? -7.301 -26.672 9.648 1 96.06 398 ALA A CA 1
ATOM 3072 C C . ALA A 1 398 ? -8.117 -27.438 10.688 1 96.06 398 ALA A C 1
ATOM 3074 O O . ALA A 1 398 ? -7.555 -28.109 11.555 1 96.06 398 ALA A O 1
ATOM 3075 N N . ARG A 1 399 ? -9.359 -27.312 10.602 1 94.88 399 ARG A N 1
ATOM 3076 C CA . ARG A 1 399 ? -10.227 -28.047 11.516 1 94.88 399 ARG A CA 1
ATOM 3077 C C . ARG A 1 399 ? -10.125 -29.562 11.273 1 94.88 399 ARG A C 1
ATOM 3079 O O . ARG A 1 399 ? -10.133 -30.344 12.227 1 94.88 399 ARG A O 1
ATOM 3086 N N . ASN A 1 400 ? -9.984 -29.922 10.047 1 95.62 400 ASN A N 1
ATOM 3087 C CA . ASN A 1 400 ? -9.93 -31.328 9.656 1 95.62 400 ASN A CA 1
ATOM 3088 C C . ASN A 1 400 ? -8.516 -31.891 9.773 1 95.62 400 ASN A C 1
ATOM 3090 O O . ASN A 1 400 ? -8.336 -33.094 9.93 1 95.62 400 ASN A O 1
ATOM 3094 N N . HIS A 1 401 ? -7.551 -30.984 9.664 1 96.44 401 HIS A N 1
ATOM 3095 C CA . HIS A 1 401 ? -6.148 -31.391 9.68 1 96.44 401 HIS A CA 1
ATOM 3096 C C . HIS A 1 401 ? -5.344 -30.531 10.656 1 96.44 401 HIS A C 1
ATOM 3098 O O . HIS A 1 401 ? -4.797 -29.5 10.266 1 96.44 401 HIS A O 1
ATOM 3104 N N . PRO A 1 402 ? -5.172 -30.953 11.836 1 94.25 402 PRO A N 1
ATOM 3105 C CA . PRO A 1 402 ? -4.441 -30.156 12.82 1 94.25 402 PRO A CA 1
ATOM 3106 C C . PRO A 1 402 ? -2.965 -29.984 12.461 1 94.25 402 PRO A C 1
ATOM 3108 O O . PRO A 1 402 ? -2.326 -29.031 12.898 1 94.25 402 PRO A O 1
ATOM 3111 N N . VAL A 1 403 ? -2.42 -31.016 11.781 1 95.06 403 VAL A N 1
ATOM 3112 C CA . VAL A 1 403 ? -1.063 -30.891 11.258 1 95.06 403 VAL A CA 1
ATOM 3113 C C . VAL A 1 403 ? -1.115 -30.625 9.75 1 95.06 403 VAL A C 1
ATOM 3115 O O . VAL A 1 403 ? -1.474 -31.516 8.969 1 95.06 403 VAL A O 1
ATOM 3118 N N . ILE A 1 404 ? -0.718 -29.438 9.398 1 96.81 404 ILE A N 1
ATOM 3119 C CA . ILE A 1 404 ? -0.766 -29.016 8.008 1 96.81 404 ILE A CA 1
ATOM 3120 C C . ILE A 1 404 ? 0.642 -29.016 7.418 1 96.81 404 ILE A C 1
ATOM 3122 O O . ILE A 1 404 ? 1.553 -28.391 7.961 1 96.81 404 ILE A O 1
ATOM 3126 N N . ARG A 1 405 ? 0.808 -29.797 6.406 1 95.69 405 ARG A N 1
ATOM 3127 C CA . ARG A 1 405 ? 2.051 -29.75 5.645 1 95.69 405 ARG A CA 1
ATOM 3128 C C . ARG A 1 405 ? 1.93 -28.812 4.445 1 95.69 405 ARG A C 1
ATOM 3130 O O . ARG A 1 405 ? 0.854 -28.688 3.857 1 95.69 405 ARG A O 1
ATOM 3137 N N . ILE A 1 406 ? 2.988 -28.141 4.082 1 96 406 ILE A N 1
ATOM 3138 C CA . ILE A 1 406 ? 2.916 -27.172 2.998 1 96 406 ILE A CA 1
ATOM 3139 C C . ILE A 1 406 ? 4.047 -27.422 2.002 1 96 406 ILE A C 1
ATOM 3141 O O . ILE A 1 406 ? 5.168 -27.75 2.396 1 96 406 ILE A O 1
ATOM 3145 N N . THR A 1 407 ? 3.695 -27.375 0.779 1 92.56 407 THR A N 1
ATOM 3146 C CA . THR A 1 407 ? 4.695 -27.531 -0.272 1 92.56 407 THR A CA 1
ATOM 3147 C C . THR A 1 407 ? 5.289 -26.172 -0.653 1 92.56 407 THR A C 1
ATOM 3149 O O . THR A 1 407 ? 4.711 -25.125 -0.348 1 92.56 407 THR A O 1
ATOM 3152 N N . SER A 1 408 ? 6.438 -26.172 -1.341 1 88.06 408 SER A N 1
ATOM 3153 C CA . SER A 1 408 ? 7.105 -24.953 -1.747 1 88.06 408 SER A CA 1
ATOM 3154 C C . SER A 1 408 ? 6.691 -24.531 -3.154 1 88.06 408 SER A C 1
ATOM 3156 O O . SER A 1 408 ? 6.77 -23.359 -3.508 1 88.06 408 SER A O 1
ATOM 3158 N N . THR A 1 409 ? 6.289 -25.562 -3.963 1 86.12 409 THR A N 1
ATOM 3159 C CA . THR A 1 409 ? 5.926 -25.281 -5.344 1 86.12 409 THR A CA 1
ATOM 3160 C C . THR A 1 409 ? 4.625 -25.984 -5.723 1 86.12 409 THR A C 1
ATOM 3162 O O . THR A 1 409 ? 4.195 -26.906 -5.039 1 86.12 409 THR A O 1
ATOM 3165 N N . VAL A 1 410 ? 4.035 -25.531 -6.781 1 84.94 410 VAL A N 1
ATOM 3166 C CA . VAL A 1 410 ? 2.812 -26.125 -7.301 1 84.94 410 VAL A CA 1
ATOM 3167 C C . VAL A 1 410 ? 3.092 -27.547 -7.762 1 84.94 410 VAL A C 1
ATOM 3169 O O . VAL A 1 410 ? 2.287 -28.453 -7.523 1 84.94 410 VAL A O 1
ATOM 3172 N N . GLU A 1 411 ? 4.238 -27.797 -8.328 1 78.75 411 GLU A N 1
ATOM 3173 C CA . GLU A 1 411 ? 4.621 -29.109 -8.82 1 78.75 411 GLU A CA 1
ATOM 3174 C C . GLU A 1 411 ? 4.73 -30.125 -7.684 1 78.75 411 GLU A C 1
ATOM 3176 O O . GLU A 1 411 ? 4.262 -31.25 -7.805 1 78.75 411 GLU A O 1
ATOM 3181 N N . GLU A 1 412 ? 5.32 -29.625 -6.652 1 83.12 412 GLU A N 1
ATOM 3182 C CA . GLU A 1 412 ? 5.457 -30.5 -5.488 1 83.12 412 GLU A CA 1
ATOM 3183 C C . GLU A 1 412 ? 4.094 -30.922 -4.953 1 83.12 412 GLU A C 1
ATOM 3185 O O . GLU A 1 412 ? 3.896 -32.094 -4.582 1 83.12 412 GLU A O 1
ATOM 3190 N N . PHE A 1 413 ? 3.213 -30.109 -4.93 1 88.94 413 PHE A N 1
ATOM 3191 C CA . PHE A 1 413 ? 1.872 -30.406 -4.438 1 88.94 413 PHE A CA 1
ATOM 3192 C C . PHE A 1 413 ? 1.178 -31.422 -5.332 1 88.94 413 PHE A C 1
ATOM 3194 O O . PHE A 1 413 ? 0.617 -32.406 -4.844 1 88.94 413 PHE A O 1
ATOM 3201 N N . ARG A 1 414 ? 1.213 -31.203 -6.582 1 81.75 414 ARG A N 1
ATOM 3202 C CA . ARG A 1 414 ? 0.511 -32.062 -7.535 1 81.75 414 ARG A CA 1
ATOM 3203 C C . ARG A 1 414 ? 1.065 -33.469 -7.512 1 81.75 414 ARG A C 1
ATOM 3205 O O . ARG A 1 414 ? 0.325 -34.438 -7.711 1 81.75 414 ARG A O 1
ATOM 3212 N N . GLN A 1 415 ? 2.254 -33.531 -7.168 1 79.31 415 GLN A N 1
ATOM 3213 C CA . GLN A 1 415 ? 2.93 -34.844 -7.125 1 79.31 415 GLN A CA 1
ATOM 3214 C C . GLN A 1 415 ? 2.352 -35.719 -6.023 1 79.31 415 GLN A C 1
ATOM 3216 O O . GLN A 1 415 ? 2.24 -36.938 -6.191 1 79.31 415 GLN A O 1
ATOM 3221 N N . VAL A 1 416 ? 1.983 -35.125 -5.012 1 86.75 416 VAL A N 1
ATOM 3222 C CA . VAL A 1 416 ? 1.719 -35.938 -3.842 1 86.75 416 VAL A CA 1
ATOM 3223 C C . VAL A 1 416 ? 0.263 -35.781 -3.41 1 86.75 416 VAL A C 1
ATOM 3225 O O . VAL A 1 416 ? -0.236 -36.562 -2.586 1 86.75 416 VAL A O 1
ATOM 3228 N N . ALA A 1 417 ? -0.453 -34.938 -3.951 1 88.62 417 ALA A N 1
ATOM 3229 C CA . ALA A 1 417 ? -1.752 -34.5 -3.434 1 88.62 417 ALA A CA 1
ATOM 3230 C C . ALA A 1 417 ? -2.725 -35.688 -3.367 1 88.62 417 ALA A C 1
ATOM 3232 O O . ALA A 1 417 ? -3.369 -35.906 -2.34 1 88.62 417 ALA A O 1
ATOM 3233 N N . SER A 1 418 ? -2.855 -36.438 -4.457 1 85.25 418 SER A N 1
ATOM 3234 C CA . SER A 1 418 ? -3.834 -37.5 -4.523 1 85.25 418 SER A CA 1
ATOM 3235 C C . SER A 1 418 ? -3.523 -38.594 -3.506 1 85.25 418 SER A C 1
ATOM 3237 O O . SER A 1 418 ? -4.422 -39.094 -2.811 1 85.25 418 SER A O 1
ATOM 3239 N N . THR A 1 419 ? -2.299 -38.969 -3.396 1 86.06 419 THR A N 1
ATOM 3240 C CA . THR A 1 419 ? -1.873 -40 -2.461 1 86.06 419 THR A CA 1
ATOM 3241 C C . THR A 1 419 ? -2.033 -39.531 -1.02 1 86.06 419 THR A C 1
ATOM 3243 O O . THR A 1 419 ? -2.521 -40.281 -0.166 1 86.06 419 THR A O 1
ATOM 3246 N N . ALA A 1 420 ? -1.609 -38.312 -0.813 1 90.69 420 ALA A N 1
ATOM 3247 C CA . ALA A 1 420 ? -1.744 -37.75 0.527 1 90.69 420 ALA A CA 1
ATOM 3248 C C . ALA A 1 420 ? -3.209 -37.688 0.95 1 90.69 420 ALA A C 1
ATOM 3250 O O . ALA A 1 420 ? -3.551 -38.031 2.084 1 90.69 420 ALA A O 1
ATOM 3251 N N . ALA A 1 421 ? -4.012 -37.25 0.074 1 91.25 421 ALA A N 1
ATOM 3252 C CA . ALA A 1 421 ? -5.441 -37.188 0.355 1 91.25 421 ALA A CA 1
ATOM 3253 C C . ALA A 1 421 ? -5.988 -38.562 0.722 1 91.25 421 ALA A C 1
ATOM 3255 O O . ALA A 1 421 ? -6.734 -38.688 1.694 1 91.25 421 ALA A O 1
ATOM 3256 N N . ALA A 1 422 ? -5.605 -39.562 -0.028 1 87.38 422 ALA A N 1
ATOM 3257 C CA . ALA A 1 422 ? -6.066 -40.938 0.199 1 87.38 422 ALA A CA 1
ATOM 3258 C C . ALA A 1 422 ? -5.582 -41.469 1.546 1 87.38 422 ALA A C 1
ATOM 3260 O O . ALA A 1 422 ? -6.258 -42.281 2.184 1 87.38 422 ALA A O 1
ATOM 3261 N N . GLN A 1 423 ? -4.441 -40.969 1.98 1 88.31 423 GLN A N 1
ATOM 3262 C CA . GLN A 1 423 ? -3.854 -41.406 3.238 1 88.31 423 GLN A CA 1
ATOM 3263 C C . GLN A 1 423 ? -4.309 -40.531 4.402 1 88.31 423 GLN A C 1
ATOM 3265 O O . GLN A 1 423 ? -3.859 -40.719 5.535 1 88.31 423 GLN A O 1
ATOM 3270 N N . GLY A 1 424 ? -5.086 -39.469 4.094 1 90.31 424 GLY A N 1
ATOM 3271 C CA . GLY A 1 424 ? -5.586 -38.594 5.133 1 90.31 424 GLY A CA 1
ATOM 3272 C C . GLY A 1 424 ? -4.559 -37.562 5.59 1 90.31 424 GLY A C 1
ATOM 3273 O O . GLY A 1 424 ? -4.66 -37.031 6.691 1 90.31 424 GLY A O 1
ATOM 3274 N N . ILE A 1 425 ? -3.547 -37.375 4.848 1 92.56 425 ILE A N 1
ATOM 3275 C CA . ILE A 1 425 ? -2.518 -36.375 5.164 1 92.56 425 ILE A CA 1
ATOM 3276 C C . ILE A 1 425 ? -2.922 -35 4.613 1 92.56 425 ILE A C 1
ATOM 3278 O O . ILE A 1 425 ? -3.219 -34.875 3.422 1 92.56 425 ILE A O 1
ATOM 3282 N N . GLY A 1 426 ? -2.906 -34 5.453 1 95.62 426 GLY A N 1
ATOM 3283 C CA . GLY A 1 426 ? -3.285 -32.656 5.047 1 95.62 426 GLY A CA 1
ATOM 3284 C C . GLY A 1 426 ? -2.127 -31.859 4.492 1 95.62 426 GLY A C 1
ATOM 3285 O O . GLY A 1 426 ? -1.179 -31.547 5.215 1 95.62 426 GLY A O 1
ATOM 3286 N N . ILE A 1 427 ? -2.234 -31.531 3.17 1 96.25 427 ILE A N 1
ATOM 3287 C CA . ILE A 1 427 ? -1.207 -30.734 2.51 1 96.25 427 ILE A CA 1
ATOM 3288 C C . ILE A 1 427 ? -1.843 -29.5 1.863 1 96.25 427 ILE A C 1
ATOM 3290 O O . ILE A 1 427 ? -2.906 -29.594 1.247 1 96.25 427 ILE A O 1
ATOM 3294 N N . VAL A 1 428 ? -1.213 -28.312 2.051 1 97.5 428 VAL A N 1
ATOM 3295 C CA . VAL A 1 428 ? -1.598 -27.094 1.348 1 97.5 428 VAL A CA 1
ATOM 3296 C C . VAL A 1 428 ? -0.58 -26.797 0.25 1 97.5 428 VAL A C 1
ATOM 3298 O O . VAL A 1 428 ? 0.628 -26.922 0.46 1 97.5 428 VAL A O 1
ATOM 3301 N N . ASN A 1 429 ? -1.103 -26.453 -0.929 1 95.31 429 ASN A N 1
ATOM 3302 C CA . ASN A 1 429 ? -0.243 -25.984 -2.012 1 95.31 429 ASN A CA 1
ATOM 3303 C C . ASN A 1 429 ? 0.381 -24.625 -1.691 1 95.31 429 ASN A C 1
ATOM 3305 O O . ASN A 1 429 ? -0.305 -23.609 -1.709 1 95.31 429 ASN A O 1
ATOM 3309 N N . GLY A 1 430 ? 1.663 -24.594 -1.421 1 94.25 430 GLY A N 1
ATOM 3310 C CA . GLY A 1 430 ? 2.35 -23.359 -1.082 1 94.25 430 GLY A CA 1
ATOM 3311 C C . GLY A 1 430 ? 3.01 -22.703 -2.277 1 94.25 430 GLY A C 1
ATOM 3312 O O . GLY A 1 430 ? 3.826 -21.797 -2.115 1 94.25 430 GLY A O 1
ATOM 3313 N N . GLY A 1 431 ? 2.662 -23.172 -3.42 1 90.88 431 GLY A N 1
ATOM 3314 C CA . GLY A 1 431 ? 3.348 -22.703 -4.613 1 90.88 431 GLY A CA 1
ATOM 3315 C C . GLY A 1 431 ? 2.785 -21.406 -5.152 1 90.88 431 GLY A C 1
ATOM 3316 O O . GLY A 1 431 ? 3.408 -20.75 -5.996 1 90.88 431 GLY A O 1
ATOM 3317 N N . TYR A 1 432 ? 1.633 -21.016 -4.715 1 90.62 432 TYR A N 1
ATOM 3318 C CA . TYR A 1 432 ? 1.019 -19.781 -5.191 1 90.62 432 TYR A CA 1
ATOM 3319 C C . TYR A 1 432 ? 1.409 -18.594 -4.309 1 90.62 432 TYR A C 1
ATOM 3321 O O . TYR A 1 432 ? 1.778 -18.781 -3.148 1 90.62 432 TYR A O 1
ATOM 3329 N N . ALA A 1 433 ? 1.281 -17.469 -4.895 1 91.25 433 ALA A N 1
ATOM 3330 C CA . ALA A 1 433 ? 1.722 -16.234 -4.234 1 91.25 433 ALA A CA 1
ATOM 3331 C C . ALA A 1 433 ? 1.091 -16.094 -2.854 1 91.25 433 ALA A C 1
ATOM 3333 O O . ALA A 1 433 ? -0.124 -16.25 -2.699 1 91.25 433 ALA A O 1
ATOM 3334 N N . TYR A 1 434 ? 1.918 -15.859 -1.863 1 92.12 434 TYR A N 1
ATOM 3335 C CA . TYR A 1 434 ? 1.603 -15.492 -0.488 1 92.12 434 TYR A CA 1
ATOM 3336 C C . TYR A 1 434 ? 1.093 -16.703 0.296 1 92.12 434 TYR A C 1
ATOM 3338 O O . TYR A 1 434 ? 0.988 -16.656 1.523 1 92.12 434 TYR A O 1
ATOM 3346 N N . ASP A 1 435 ? 0.74 -17.766 -0.333 1 95 435 ASP A N 1
ATOM 3347 C CA . ASP A 1 435 ? 0.085 -18.891 0.344 1 95 435 ASP A CA 1
ATOM 3348 C C . ASP A 1 435 ? 1.001 -19.5 1.399 1 95 435 ASP A C 1
ATOM 3350 O O . ASP A 1 435 ? 0.574 -19.75 2.527 1 95 435 ASP A O 1
ATOM 3354 N N . ARG A 1 436 ? 2.209 -19.75 1.012 1 94 436 ARG A N 1
ATOM 3355 C CA . ARG A 1 436 ? 3.137 -20.359 1.958 1 94 436 ARG A CA 1
ATOM 3356 C C . ARG A 1 436 ? 3.295 -19.5 3.205 1 94 436 ARG A C 1
ATOM 3358 O O . ARG A 1 436 ? 3.242 -20 4.328 1 94 436 ARG A O 1
ATOM 3365 N N . GLU A 1 437 ? 3.445 -18.25 3.016 1 92.44 437 GLU A N 1
ATOM 3366 C CA . GLU A 1 437 ? 3.633 -17.328 4.133 1 92.44 437 GLU A CA 1
ATOM 3367 C C . GLU A 1 437 ? 2.387 -17.266 5.016 1 92.44 437 GLU A C 1
ATOM 3369 O O . GLU A 1 437 ? 2.49 -17.25 6.242 1 92.44 437 GLU A O 1
ATOM 3374 N N . LEU A 1 438 ? 1.282 -17.172 4.391 1 94.69 438 LEU A N 1
ATOM 3375 C CA . LEU A 1 438 ? 0.03 -17.078 5.133 1 94.69 438 LEU A CA 1
ATOM 3376 C C . LEU A 1 438 ? -0.206 -18.344 5.953 1 94.69 438 LEU A C 1
ATOM 3378 O O . LEU A 1 438 ? -0.581 -18.266 7.125 1 94.69 438 LEU A O 1
ATOM 3382 N N . VAL A 1 439 ? 0.024 -19.5 5.332 1 96.62 439 VAL A N 1
ATOM 3383 C CA . VAL A 1 439 ? -0.172 -20.766 6.031 1 96.62 439 VAL A CA 1
ATOM 3384 C C . VAL A 1 439 ? 0.796 -20.859 7.207 1 96.62 439 VAL A C 1
ATOM 3386 O O . VAL A 1 439 ? 0.439 -21.375 8.273 1 96.62 439 VAL A O 1
ATOM 3389 N N . ALA A 1 440 ? 1.971 -20.359 7.047 1 94.56 440 ALA A N 1
ATOM 3390 C CA . ALA A 1 440 ? 2.971 -20.375 8.109 1 94.56 440 ALA A CA 1
ATOM 3391 C C . ALA A 1 440 ? 2.506 -19.547 9.312 1 94.56 440 ALA A C 1
ATOM 3393 O O . ALA A 1 440 ? 2.951 -19.781 10.438 1 94.56 440 ALA A O 1
ATOM 3394 N N . LEU A 1 441 ? 1.623 -18.641 9.133 1 94.12 441 LEU A N 1
ATOM 3395 C CA . LEU A 1 441 ? 1.141 -17.766 10.188 1 94.12 441 LEU A CA 1
ATOM 3396 C C . LEU A 1 441 ? -0.042 -18.391 10.922 1 94.12 441 LEU A C 1
ATOM 3398 O O . LEU A 1 441 ? -0.472 -17.891 11.961 1 94.12 441 LEU A O 1
ATOM 3402 N N . LEU A 1 442 ? -0.549 -19.484 10.461 1 94.94 442 LEU A N 1
ATOM 3403 C CA . LEU A 1 442 ? -1.79 -20.078 10.945 1 94.94 442 LEU A CA 1
ATOM 3404 C C . LEU A 1 442 ? -1.675 -20.438 12.422 1 94.94 442 LEU A C 1
ATOM 3406 O O . LEU A 1 442 ? -2.609 -20.219 13.195 1 94.94 442 LEU A O 1
ATOM 3410 N N . PRO A 1 443 ? -0.531 -20.984 12.844 1 94.62 443 PRO A N 1
ATOM 3411 C CA . PRO A 1 443 ? -0.436 -21.375 14.25 1 94.62 443 PRO A CA 1
ATOM 3412 C C . PRO A 1 443 ? -0.639 -20.203 15.211 1 94.62 443 PRO A C 1
ATOM 3414 O O . PRO A 1 443 ? -1.101 -20.406 16.344 1 94.62 443 PRO A O 1
ATOM 3417 N N . ARG A 1 444 ? -0.336 -19.031 14.797 1 92.81 444 ARG A N 1
ATOM 3418 C CA . ARG A 1 444 ? -0.51 -17.828 15.617 1 92.81 444 ARG A CA 1
ATOM 3419 C C . ARG A 1 444 ? -1.986 -17.484 15.773 1 92.81 444 ARG A C 1
ATOM 3421 O O . ARG A 1 444 ? -2.389 -16.906 16.781 1 92.81 444 ARG A O 1
ATOM 3428 N N . LEU A 1 445 ? -2.762 -17.859 14.828 1 92.62 445 LEU A N 1
ATOM 3429 C CA . LEU A 1 445 ? -4.176 -17.5 14.812 1 92.62 445 LEU A CA 1
ATOM 3430 C C . LEU A 1 445 ? -5.031 -18.641 15.352 1 92.62 445 LEU A C 1
ATOM 3432 O O . LEU A 1 445 ? -6.102 -18.406 15.914 1 92.62 445 LEU A O 1
ATOM 3436 N N . LEU A 1 446 ? -4.637 -19.859 15.086 1 93.94 446 LEU A N 1
ATOM 3437 C CA . LEU A 1 446 ? -5.387 -21.047 15.492 1 93.94 446 LEU A CA 1
ATOM 3438 C C . LEU A 1 446 ? -4.547 -21.938 16.406 1 93.94 446 LEU A C 1
ATOM 3440 O O . LEU A 1 446 ? -3.771 -22.766 15.938 1 93.94 446 LEU A O 1
ATOM 3444 N N . PRO A 1 447 ? -4.832 -21.75 17.641 1 91.5 447 PRO A N 1
ATOM 3445 C CA . PRO A 1 447 ? -4.082 -22.609 18.578 1 91.5 447 PRO A CA 1
ATOM 3446 C C . PRO A 1 447 ? -4.309 -24.094 18.312 1 91.5 447 PRO A C 1
ATOM 3448 O O . PRO A 1 447 ? -5.43 -24.516 18 1 91.5 447 PRO A O 1
ATOM 3451 N N . GLY A 1 448 ? -3.283 -24.891 18.328 1 93.94 448 GLY A N 1
ATOM 3452 C CA . GLY A 1 448 ? -3.385 -26.312 18.125 1 93.94 448 GLY A CA 1
ATOM 3453 C C . GLY A 1 448 ? -2.994 -26.75 16.719 1 93.94 448 GLY A C 1
ATOM 3454 O O . GLY A 1 448 ? -2.746 -27.938 16.469 1 93.94 448 GLY A O 1
ATOM 3455 N N . VAL A 1 449 ? -2.941 -25.781 15.883 1 95.88 449 VAL A N 1
ATOM 3456 C CA . VAL A 1 449 ? -2.58 -26.094 14.508 1 95.88 449 VAL A CA 1
ATOM 3457 C C . VAL A 1 449 ? -1.062 -26.031 14.344 1 95.88 449 VAL A C 1
ATOM 3459 O O . VAL A 1 449 ? -0.415 -25.109 14.867 1 95.88 449 VAL A O 1
ATOM 3462 N N . GLU A 1 450 ? -0.519 -27 13.766 1 96.62 450 GLU A N 1
ATOM 3463 C CA . GLU A 1 450 ? 0.901 -27.047 13.43 1 96.62 450 GLU A CA 1
ATOM 3464 C C . GLU A 1 450 ? 1.11 -27 11.914 1 96.62 450 GLU A C 1
ATOM 3466 O O . GLU A 1 450 ? 0.371 -27.641 11.164 1 96.62 450 GLU A O 1
ATOM 3471 N N . VAL A 1 451 ? 2.113 -26.203 11.523 1 96.94 451 VAL A N 1
ATOM 3472 C CA . VAL A 1 451 ? 2.457 -26.109 10.109 1 96.94 451 VAL A CA 1
ATOM 3473 C C . VAL A 1 451 ? 3.904 -26.547 9.898 1 96.94 451 VAL A C 1
ATOM 3475 O O . VAL A 1 451 ? 4.816 -26.047 10.547 1 96.94 451 VAL A O 1
ATOM 3478 N N . VAL A 1 452 ? 4.105 -27.531 9.055 1 94.56 452 VAL A N 1
ATOM 3479 C CA . VAL A 1 452 ? 5.445 -28.031 8.773 1 94.56 452 VAL A CA 1
ATOM 3480 C C . VAL A 1 452 ? 5.66 -28.125 7.266 1 94.56 452 VAL A C 1
ATOM 3482 O O . VAL A 1 452 ? 4.703 -28.312 6.508 1 94.56 452 VAL A O 1
ATOM 3485 N N . ASP A 1 453 ? 6.926 -27.969 6.848 1 92.5 453 ASP A N 1
ATOM 3486 C CA . ASP A 1 453 ? 7.25 -28.172 5.441 1 92.5 453 ASP A CA 1
ATOM 3487 C C . ASP A 1 453 ? 7.109 -29.641 5.051 1 92.5 453 ASP A C 1
ATOM 3489 O O . ASP A 1 453 ? 7.457 -30.531 5.832 1 92.5 453 ASP A O 1
ATOM 3493 N N . LEU A 1 454 ? 6.598 -29.828 3.9 1 89.06 454 LEU A N 1
ATOM 3494 C CA . LEU A 1 454 ? 6.473 -31.203 3.43 1 89.06 454 LEU A CA 1
ATOM 3495 C C . LEU A 1 454 ? 7.84 -31.859 3.277 1 89.06 454 LEU A C 1
ATOM 3497 O O . LEU A 1 454 ? 8.766 -31.25 2.744 1 89.06 454 LEU A O 1
ATOM 3501 N N . ASP A 1 455 ? 7.957 -33 3.889 1 83.12 455 ASP A N 1
ATOM 3502 C CA . ASP A 1 455 ? 9.141 -33.844 3.758 1 83.12 455 ASP A CA 1
ATOM 3503 C C . ASP A 1 455 ? 8.789 -35.188 3.084 1 83.12 455 ASP A C 1
ATOM 3505 O O . ASP A 1 455 ? 7.867 -35.875 3.514 1 83.12 455 ASP A O 1
ATOM 3509 N N . VAL A 1 456 ? 9.531 -35.438 2.01 1 78.81 456 VAL A N 1
ATOM 3510 C CA . VAL A 1 456 ? 9.297 -36.656 1.227 1 78.81 456 VAL A CA 1
ATOM 3511 C C . VAL A 1 456 ? 9.344 -37.875 2.139 1 78.81 456 VAL A C 1
ATOM 3513 O O . VAL A 1 456 ? 8.57 -38.812 1.961 1 78.81 456 VAL A O 1
ATOM 3516 N N . ASN A 1 457 ? 10.148 -37.781 3.096 1 79.06 457 ASN A N 1
ATOM 3517 C CA . ASN A 1 457 ? 10.297 -38.938 4.008 1 79.06 457 ASN A CA 1
ATOM 3518 C C . ASN A 1 457 ? 9.055 -39.094 4.875 1 79.06 457 ASN A C 1
ATOM 3520 O O . ASN A 1 457 ? 8.68 -40.25 5.203 1 79.06 457 ASN A O 1
ATOM 3524 N N . THR A 1 458 ? 8.5 -38.031 5.148 1 80.38 458 THR A N 1
ATOM 3525 C CA . THR A 1 458 ? 7.285 -38.094 5.949 1 80.38 458 THR A CA 1
ATOM 3526 C C . THR A 1 458 ? 6.156 -38.781 5.16 1 80.38 458 THR A C 1
ATOM 3528 O O . THR A 1 458 ? 5.387 -39.562 5.715 1 80.38 458 THR A O 1
ATOM 3531 N N . LEU A 1 459 ? 6.094 -38.562 3.941 1 84.75 459 LEU A N 1
ATOM 3532 C CA . LEU A 1 459 ? 5.062 -39.156 3.105 1 84.75 459 LEU A CA 1
ATOM 3533 C C . LEU A 1 459 ? 5.301 -40.656 2.947 1 84.75 459 LEU A C 1
ATOM 3535 O O . LEU A 1 459 ? 4.367 -41.438 3.064 1 84.75 459 LEU A O 1
ATOM 3539 N N . THR A 1 460 ? 6.504 -41.031 2.713 1 86.44 460 THR A N 1
ATOM 3540 C CA . THR A 1 460 ? 6.855 -42.406 2.533 1 86.44 460 THR A CA 1
ATOM 3541 C C . THR A 1 460 ? 6.551 -43.219 3.797 1 86.44 460 THR A C 1
ATOM 3543 O O . THR A 1 460 ? 6.066 -44.344 3.721 1 86.44 460 THR A O 1
ATOM 3546 N N . ALA A 1 461 ? 6.855 -42.531 4.852 1 85.69 461 ALA A N 1
ATOM 3547 C CA . ALA A 1 461 ? 6.645 -43.188 6.141 1 85.69 461 ALA A CA 1
ATOM 3548 C C . ALA A 1 461 ? 5.156 -43.438 6.402 1 85.69 461 ALA A C 1
ATOM 3550 O O . ALA A 1 461 ? 4.781 -44.312 7.168 1 85.69 461 ALA A O 1
ATOM 3551 N N . ALA A 1 462 ? 4.391 -42.688 5.762 1 87.56 462 ALA A N 1
ATOM 3552 C CA . ALA A 1 462 ? 2.953 -42.75 5.988 1 87.56 462 ALA A CA 1
ATOM 3553 C C . ALA A 1 462 ? 2.326 -43.875 5.137 1 87.56 462 ALA A C 1
ATOM 3555 O O . ALA A 1 462 ? 1.167 -44.25 5.344 1 87.56 462 ALA A O 1
ATOM 3556 N N . LEU A 1 463 ? 3.066 -44.406 4.203 1 92 463 LEU A N 1
ATOM 3557 C CA . LEU A 1 463 ? 2.57 -45.5 3.369 1 92 463 LEU A CA 1
ATOM 3558 C C . LEU A 1 463 ? 2.699 -46.844 4.086 1 92 463 LEU A C 1
ATOM 3560 O O . LEU A 1 463 ? 3.639 -47.062 4.859 1 92 463 LEU A O 1
ATOM 3564 N N . ASP A 1 464 ? 1.843 -47.719 3.836 1 92.88 464 ASP A N 1
ATOM 3565 C CA . ASP A 1 464 ? 1.769 -49 4.578 1 92.88 464 ASP A CA 1
ATOM 3566 C C . ASP A 1 464 ? 2.852 -49.969 4.121 1 92.88 464 ASP A C 1
ATOM 3568 O O . ASP A 1 464 ? 3.139 -50.062 2.924 1 92.88 464 ASP A O 1
ATOM 3572 N N . PRO A 1 465 ? 3.416 -50.594 5.082 1 93.44 465 PRO A N 1
ATOM 3573 C CA . PRO A 1 465 ? 4.336 -51.656 4.684 1 93.44 465 PRO A CA 1
ATOM 3574 C C . PRO A 1 465 ? 3.619 -52.844 4.039 1 93.44 465 PRO A C 1
ATOM 3576 O O . PRO A 1 465 ? 2.412 -53.031 4.227 1 93.44 465 PRO A O 1
ATOM 3579 N N . VAL A 1 466 ? 4.383 -53.531 3.248 1 94.69 466 VAL A N 1
ATOM 3580 C CA . VAL A 1 466 ? 3.848 -54.719 2.59 1 94.69 466 VAL A CA 1
ATOM 3581 C C . VAL A 1 466 ? 4.234 -55.969 3.379 1 94.69 466 VAL A C 1
ATOM 3583 O O . VAL A 1 466 ? 5.312 -56.031 3.979 1 94.69 466 VAL A O 1
ATOM 3586 N N . ASP A 1 467 ? 3.365 -57.031 3.4 1 93.75 467 ASP A N 1
ATOM 3587 C CA . ASP A 1 467 ? 3.652 -58.312 4.035 1 93.75 467 ASP A CA 1
ATOM 3588 C C . ASP A 1 467 ? 4.957 -58.906 3.508 1 93.75 467 ASP A C 1
ATOM 3590 O O . ASP A 1 467 ? 5.188 -58.938 2.297 1 93.75 467 ASP A O 1
ATOM 3594 N N . PRO A 1 468 ? 5.805 -59.344 4.363 1 92.5 468 PRO A N 1
ATOM 3595 C CA . PRO A 1 468 ? 7.113 -59.875 3.961 1 92.5 468 PRO A CA 1
ATOM 3596 C C . PRO A 1 468 ? 7.016 -61 2.928 1 92.5 468 PRO A C 1
ATOM 3598 O O . PRO A 1 468 ? 7.836 -61.062 2.012 1 92.5 468 PRO A O 1
ATOM 3601 N N . ALA A 1 469 ? 6.078 -61.844 3.061 1 92.12 469 ALA A N 1
ATOM 3602 C CA . ALA A 1 469 ? 5.898 -62.938 2.102 1 92.12 469 ALA A CA 1
ATOM 3603 C C . ALA A 1 469 ? 5.57 -62.375 0.712 1 92.12 469 ALA A C 1
ATOM 3605 O O . ALA A 1 469 ? 6.074 -62.906 -0.292 1 92.12 469 ALA A O 1
ATOM 3606 N N . GLU A 1 470 ? 4.773 -61.438 0.711 1 90.56 470 GLU A N 1
ATOM 3607 C CA . GLU A 1 470 ? 4.41 -60.812 -0.558 1 90.56 470 GLU A CA 1
ATOM 3608 C C . GLU A 1 470 ? 5.59 -60.062 -1.161 1 90.56 470 GLU A C 1
ATOM 3610 O O . GLU A 1 470 ? 5.781 -60.062 -2.379 1 90.56 470 GLU A O 1
ATOM 3615 N N . GLU A 1 471 ? 6.309 -59.406 -0.327 1 92.06 471 GLU A N 1
ATOM 3616 C CA . GLU A 1 471 ? 7.496 -58.688 -0.789 1 92.06 471 GLU A CA 1
ATOM 3617 C C . GLU A 1 471 ? 8.523 -59.656 -1.386 1 92.06 471 GLU A C 1
ATOM 3619 O O . GLU A 1 471 ? 9.172 -59.344 -2.381 1 92.06 471 GLU A O 1
ATOM 3624 N N . LEU A 1 472 ? 8.68 -60.812 -0.731 1 90.44 472 LEU A N 1
ATOM 3625 C CA . LEU A 1 472 ? 9.594 -61.812 -1.231 1 90.44 472 LEU A CA 1
ATOM 3626 C C . LEU A 1 472 ? 9.18 -62.281 -2.623 1 90.44 472 LEU A C 1
ATOM 3628 O O . LEU A 1 472 ? 10.031 -62.531 -3.482 1 90.44 472 LEU A O 1
ATOM 3632 N N . ALA A 1 473 ? 7.891 -62.375 -2.84 1 88.75 473 ALA A N 1
ATOM 3633 C CA . ALA A 1 473 ? 7.359 -62.781 -4.133 1 88.75 473 ALA A CA 1
ATOM 3634 C C . ALA A 1 473 ? 7.699 -61.781 -5.223 1 88.75 473 ALA A C 1
ATOM 3636 O O . ALA A 1 473 ? 7.801 -62.125 -6.398 1 88.75 473 ALA A O 1
ATOM 3637 N N . LEU A 1 474 ? 7.918 -60.562 -4.848 1 93.31 474 LEU A N 1
ATOM 3638 C CA . LEU A 1 474 ? 8.18 -59.5 -5.805 1 93.31 474 LEU A CA 1
ATOM 3639 C C . LEU A 1 474 ? 9.672 -59.156 -5.875 1 93.31 474 LEU A C 1
ATOM 3641 O O . LEU A 1 474 ? 10.078 -58.219 -6.535 1 93.31 474 LEU A O 1
ATOM 3645 N N . THR A 1 475 ? 10.508 -59.938 -5.254 1 93.19 475 THR A N 1
ATOM 3646 C CA . THR A 1 475 ? 11.945 -59.688 -5.156 1 93.19 475 THR A CA 1
ATOM 3647 C C . THR A 1 475 ? 12.57 -59.594 -6.543 1 93.19 475 THR A C 1
ATOM 3649 O O . THR A 1 475 ? 13.383 -58.719 -6.812 1 93.19 475 THR A O 1
ATOM 3652 N N . PRO A 1 476 ? 12.234 -60.531 -7.484 1 91.81 476 PRO A N 1
ATOM 3653 C CA . PRO A 1 476 ? 12.82 -60.406 -8.82 1 91.81 476 PRO A CA 1
ATOM 3654 C C . PRO A 1 476 ? 12.477 -59.094 -9.508 1 91.81 476 PRO A C 1
ATOM 3656 O O . PRO A 1 476 ? 13.328 -58.5 -10.172 1 91.81 476 PRO A O 1
ATOM 3659 N N . VAL A 1 477 ? 11.258 -58.688 -9.352 1 94.69 477 VAL A N 1
ATOM 3660 C CA . VAL A 1 477 ? 10.805 -57.438 -9.914 1 94.69 477 VAL A CA 1
ATOM 3661 C C . VAL A 1 477 ? 11.594 -56.281 -9.297 1 94.69 477 VAL A C 1
ATOM 3663 O O . VAL A 1 477 ? 12.086 -55.406 -10.016 1 94.69 477 VAL A O 1
ATOM 3666 N N . LEU A 1 478 ? 11.781 -56.25 -7.957 1 96.12 478 LEU A N 1
ATOM 3667 C CA . LEU A 1 478 ? 12.469 -55.188 -7.238 1 96.12 478 LEU A CA 1
ATOM 3668 C C . LEU A 1 478 ? 13.945 -55.125 -7.621 1 96.12 478 LEU A C 1
ATOM 3670 O O . LEU A 1 478 ? 14.516 -54.062 -7.785 1 96.12 478 LEU A O 1
ATOM 3674 N N . THR A 1 479 ? 14.492 -56.281 -7.758 1 95.31 479 THR A N 1
ATOM 3675 C CA . THR A 1 479 ? 15.898 -56.375 -8.148 1 95.31 479 THR A CA 1
ATOM 3676 C C . THR A 1 479 ? 16.094 -55.781 -9.539 1 95.31 479 THR A C 1
ATOM 3678 O O . THR A 1 479 ? 17.031 -54.969 -9.75 1 95.31 479 THR A O 1
ATOM 3681 N N . THR A 1 480 ? 15.25 -56.188 -10.445 1 95.25 480 THR A N 1
ATOM 3682 C CA . THR A 1 480 ? 15.32 -55.656 -11.797 1 95.25 480 THR A CA 1
ATOM 3683 C C . THR A 1 480 ? 15.086 -54.125 -11.789 1 95.25 480 THR A C 1
ATOM 3685 O O . THR A 1 480 ? 15.812 -53.375 -12.445 1 95.25 480 THR A O 1
ATOM 3688 N N . ALA A 1 481 ? 14.055 -53.719 -11.094 1 96.5 481 ALA A N 1
ATOM 3689 C CA . ALA A 1 481 ? 13.711 -52.281 -11.031 1 96.5 481 ALA A CA 1
ATOM 3690 C C . ALA A 1 481 ? 14.875 -51.469 -10.477 1 96.5 481 ALA A C 1
ATOM 3692 O O . ALA A 1 481 ? 15.211 -50.406 -11.016 1 96.5 481 ALA A O 1
ATOM 3693 N N . ARG A 1 482 ? 15.492 -51.906 -9.414 1 96.31 482 ARG A N 1
ATOM 3694 C CA . ARG A 1 482 ? 16.625 -51.219 -8.797 1 96.31 482 ARG A CA 1
ATOM 3695 C C . ARG A 1 482 ? 17.812 -51.125 -9.75 1 96.31 482 ARG A C 1
ATOM 3697 O O . ARG A 1 482 ? 18.469 -50.094 -9.852 1 96.31 482 ARG A O 1
ATOM 3704 N N . ALA A 1 483 ? 18.016 -52.156 -10.414 1 95 483 ALA A N 1
ATOM 3705 C CA . ALA A 1 483 ? 19.125 -52.188 -11.375 1 95 483 ALA A CA 1
ATOM 3706 C C . ALA A 1 483 ? 18.859 -51.219 -12.531 1 95 483 ALA A C 1
ATOM 3708 O O . ALA A 1 483 ? 19.781 -50.5 -12.969 1 95 483 ALA A O 1
ATOM 3709 N N . VAL A 1 484 ? 17.688 -51.281 -13.016 1 93.75 484 VAL A N 1
ATOM 3710 C CA . VAL A 1 484 ? 17.297 -50.469 -14.172 1 93.75 484 VAL A CA 1
ATOM 3711 C C . VAL A 1 484 ? 17.344 -49 -13.812 1 93.75 484 VAL A C 1
ATOM 3713 O O . VAL A 1 484 ? 17.703 -48.156 -14.633 1 93.75 484 VAL A O 1
ATOM 3716 N N . LEU A 1 485 ? 16.984 -48.594 -12.625 1 93.62 485 LEU A N 1
ATOM 3717 C CA . LEU A 1 485 ? 16.781 -47.219 -12.266 1 93.62 485 LEU A CA 1
ATOM 3718 C C . LEU A 1 485 ? 18 -46.656 -11.523 1 93.62 485 LEU A C 1
ATOM 3720 O O . LEU A 1 485 ? 18.094 -45.438 -11.297 1 93.62 485 LEU A O 1
ATOM 3724 N N . ASP A 1 486 ? 18.922 -47.5 -11.195 1 91.5 486 ASP A N 1
ATOM 3725 C CA . ASP A 1 486 ? 20.141 -47.094 -10.5 1 91.5 486 ASP A CA 1
ATOM 3726 C C . ASP A 1 486 ? 20.875 -46.031 -11.281 1 91.5 486 ASP A C 1
ATOM 3728 O O . ASP A 1 486 ? 21.297 -45 -10.711 1 91.5 486 ASP A O 1
ATOM 3732 N N . PRO A 1 487 ? 20.984 -46.25 -12.602 1 87.44 487 PRO A N 1
ATOM 3733 C CA . PRO A 1 487 ? 21.688 -45.219 -13.375 1 87.44 487 PRO A CA 1
ATOM 3734 C C . PRO A 1 487 ? 20.984 -43.875 -13.344 1 87.44 487 PRO A C 1
ATOM 3736 O O . PRO A 1 487 ? 21.578 -42.844 -13.648 1 87.44 487 PRO A O 1
ATOM 3739 N N . LEU A 1 488 ? 19.75 -43.906 -13.055 1 86.31 488 LEU A N 1
ATOM 3740 C CA . LEU A 1 488 ? 18.969 -42.688 -12.984 1 86.31 488 LEU A CA 1
ATOM 3741 C C . LEU A 1 488 ? 18.938 -42.125 -11.562 1 86.31 488 LEU A C 1
ATOM 3743 O O . LEU A 1 488 ? 18.141 -41.219 -11.258 1 86.31 488 LEU A O 1
ATOM 3747 N N . SER A 1 489 ? 19.75 -42.688 -10.672 1 86.31 489 SER A N 1
ATOM 3748 C CA . SER A 1 489 ? 19.859 -42.281 -9.273 1 86.31 489 SER A CA 1
ATOM 3749 C C . SER A 1 489 ? 18.516 -42.344 -8.57 1 86.31 489 SER A C 1
ATOM 3751 O O . SER A 1 489 ? 18.141 -41.406 -7.855 1 86.31 489 SER A O 1
ATOM 3753 N N . CYS A 1 490 ? 17.766 -43.344 -8.883 1 91.25 490 CYS A N 1
ATOM 3754 C CA . CYS A 1 490 ? 16.453 -43.531 -8.289 1 91.25 490 CYS A CA 1
ATOM 3755 C C . CYS A 1 490 ? 16.375 -44.844 -7.52 1 91.25 490 CYS A C 1
ATOM 3757 O O . CYS A 1 490 ? 16.641 -45.906 -8.07 1 91.25 490 CYS A O 1
ATOM 3759 N N . ASP A 1 491 ? 16.078 -44.719 -6.234 1 92.5 491 ASP A N 1
ATOM 3760 C CA . ASP A 1 491 ? 15.844 -45.906 -5.418 1 92.5 491 ASP A CA 1
ATOM 3761 C C . ASP A 1 491 ? 14.422 -46.438 -5.594 1 92.5 491 ASP A C 1
ATOM 3763 O O . ASP A 1 491 ? 13.516 -45.656 -5.965 1 92.5 491 ASP A O 1
ATOM 3767 N N . VAL A 1 492 ? 14.305 -47.75 -5.414 1 95.56 492 VAL A N 1
ATOM 3768 C CA . VAL A 1 492 ? 12.984 -48.344 -5.574 1 95.56 492 VAL A CA 1
ATOM 3769 C C . VAL A 1 492 ? 12.555 -49 -4.266 1 95.56 492 VAL A C 1
ATOM 3771 O O . VAL A 1 492 ? 13.305 -49.781 -3.689 1 95.56 492 VAL A O 1
ATOM 3774 N N . ILE A 1 493 ? 11.438 -48.625 -3.795 1 93.94 493 ILE A N 1
ATOM 3775 C CA . ILE A 1 493 ? 10.891 -49.281 -2.611 1 93.94 493 ILE A CA 1
ATOM 3776 C C . ILE A 1 493 ? 9.469 -49.75 -2.887 1 93.94 493 ILE A C 1
ATOM 3778 O O . ILE A 1 493 ? 8.828 -49.312 -3.836 1 93.94 493 ILE A O 1
ATOM 3782 N N . LEU A 1 494 ? 8.984 -50.781 -2.15 1 95.81 494 LEU A N 1
ATOM 3783 C CA . LEU A 1 494 ? 7.637 -51.344 -2.254 1 95.81 494 LEU A CA 1
ATOM 3784 C C . LEU A 1 494 ? 6.809 -50.969 -1.023 1 95.81 494 LEU A C 1
ATOM 3786 O O . LEU A 1 494 ? 7.242 -51.188 0.109 1 95.81 494 LEU A O 1
ATOM 3790 N N . ARG A 1 495 ? 5.719 -50.312 -1.282 1 95.31 495 ARG A N 1
ATOM 3791 C CA . ARG A 1 495 ? 4.758 -50 -0.234 1 95.31 495 ARG A CA 1
ATOM 3792 C C . ARG A 1 495 ? 3.33 -50.281 -0.694 1 95.31 495 ARG A C 1
ATOM 3794 O O . ARG A 1 495 ? 3.088 -50.5 -1.88 1 95.31 495 ARG A O 1
ATOM 3801 N N . ALA A 1 496 ? 2.408 -50.312 0.28 1 95.56 496 ALA A N 1
ATOM 3802 C CA . ALA A 1 496 ? 0.98 -50.406 -0.016 1 95.56 496 ALA A CA 1
ATOM 3803 C C . ALA A 1 496 ? 0.279 -49.094 0.291 1 95.56 496 ALA A C 1
ATOM 3805 O O . ALA A 1 496 ? 0.38 -48.562 1.404 1 95.56 496 ALA A O 1
ATOM 3806 N N . PHE A 1 497 ? -0.331 -48.531 -0.774 1 93.56 497 PHE A N 1
ATOM 3807 C CA . PHE A 1 497 ? -0.999 -47.281 -0.516 1 93.56 497 PHE A CA 1
ATOM 3808 C C . PHE A 1 497 ? -2.162 -47.062 -1.479 1 93.56 497 PHE A C 1
ATOM 3810 O O . PHE A 1 497 ? -2.391 -47.875 -2.369 1 93.56 497 PHE A O 1
ATOM 3817 N N . HIS A 1 498 ? -3.037 -46.031 -1.106 1 91 498 HIS A N 1
ATOM 3818 C CA . HIS A 1 498 ? -4.145 -45.625 -1.952 1 91 498 HIS A CA 1
ATOM 3819 C C . HIS A 1 498 ? -3.832 -44.281 -2.627 1 91 498 HIS A C 1
ATOM 3821 O O . HIS A 1 498 ? -3.035 -43.5 -2.115 1 91 498 HIS A O 1
ATOM 3827 N N . PRO A 1 499 ? -4.434 -44.125 -3.73 1 88.38 499 PRO A N 1
ATOM 3828 C CA . PRO A 1 499 ? -5.395 -44.938 -4.457 1 88.38 499 PRO A CA 1
ATOM 3829 C C . PRO A 1 499 ? -4.723 -46.094 -5.219 1 88.38 499 PRO A C 1
ATOM 3831 O O . PRO A 1 499 ? -3.551 -46 -5.586 1 88.38 499 PRO A O 1
ATOM 3834 N N . LEU A 1 500 ? -5.59 -47.062 -5.582 1 89.94 500 LEU A N 1
ATOM 3835 C CA . LEU A 1 500 ? -5.09 -48.25 -6.289 1 89.94 500 LEU A CA 1
ATOM 3836 C C . LEU A 1 500 ? -4.73 -47.875 -7.73 1 89.94 500 LEU A C 1
ATOM 3838 O O . LEU A 1 500 ? -3.992 -48.625 -8.391 1 89.94 500 LEU A O 1
ATOM 3842 N N . SER A 1 501 ? -5.258 -46.75 -8.117 1 88.06 501 SER A N 1
ATOM 3843 C CA . SER A 1 501 ? -5.086 -46.344 -9.5 1 88.06 501 SER A CA 1
ATOM 3844 C C . SER A 1 501 ? -3.709 -45.719 -9.727 1 88.06 501 SER A C 1
ATOM 3846 O O . SER A 1 501 ? -3.316 -45.469 -10.867 1 88.06 501 SER A O 1
ATOM 3848 N N . VAL A 1 502 ? -2.939 -45.594 -8.688 1 89.19 502 VAL A N 1
ATOM 3849 C CA . VAL A 1 502 ? -1.578 -45.094 -8.781 1 89.19 502 VAL A CA 1
ATOM 3850 C C . VAL A 1 502 ? -0.581 -46.219 -8.578 1 89.19 502 VAL A C 1
ATOM 3852 O O . VAL A 1 502 ? -0.258 -46.562 -7.438 1 89.19 502 VAL A O 1
ATOM 3855 N N . PRO A 1 503 ? -0.1 -46.688 -9.641 1 93.12 503 PRO A N 1
ATOM 3856 C CA . PRO A 1 503 ? 0.767 -47.875 -9.508 1 93.12 503 PRO A CA 1
ATOM 3857 C C . PRO A 1 503 ? 2.125 -47.531 -8.898 1 93.12 503 PRO A C 1
ATOM 3859 O O . PRO A 1 503 ? 2.75 -48.375 -8.266 1 93.12 503 PRO A O 1
ATOM 3862 N N . ALA A 1 504 ? 2.57 -46.375 -9.156 1 93.88 504 ALA A N 1
ATOM 3863 C CA . ALA A 1 504 ? 3.873 -45.969 -8.633 1 93.88 504 ALA A CA 1
ATOM 3864 C C . ALA A 1 504 ? 3.914 -44.469 -8.359 1 93.88 504 ALA A C 1
ATOM 3866 O O . ALA A 1 504 ? 3.242 -43.688 -9.031 1 93.88 504 ALA A O 1
ATOM 3867 N N . LEU A 1 505 ? 4.652 -44.125 -7.379 1 91.56 505 LEU A N 1
ATOM 3868 C CA . LEU A 1 505 ? 4.855 -42.719 -6.984 1 91.56 505 LEU A CA 1
ATOM 3869 C C . LEU A 1 505 ? 6.332 -42.344 -7.051 1 91.56 505 LEU A C 1
ATOM 3871 O O . LEU A 1 505 ? 7.184 -43.062 -6.531 1 91.56 505 LEU A O 1
ATOM 3875 N N . TYR A 1 506 ? 6.598 -41.281 -7.766 1 90.5 506 TYR A N 1
ATOM 3876 C CA . TYR A 1 506 ? 7.957 -40.75 -7.824 1 90.5 506 TYR A CA 1
ATOM 3877 C C . TYR A 1 506 ? 8.156 -39.625 -6.812 1 90.5 506 TYR A C 1
ATOM 3879 O O . TYR A 1 506 ? 7.469 -38.625 -6.867 1 90.5 506 TYR A O 1
ATOM 3887 N N . LEU A 1 507 ? 8.992 -39.781 -5.875 1 87.81 507 LEU A N 1
ATOM 3888 C CA . LEU A 1 507 ? 9.242 -38.781 -4.816 1 87.81 507 LEU A CA 1
ATOM 3889 C C . LEU A 1 507 ? 10.656 -38.25 -4.91 1 87.81 507 LEU A C 1
ATOM 3891 O O . LEU A 1 507 ? 11.633 -39 -4.816 1 87.81 507 LEU A O 1
ATOM 3895 N N . ASP A 1 508 ? 10.695 -36.969 -5.191 1 80.81 508 ASP A N 1
ATOM 3896 C CA . ASP A 1 508 ? 11.977 -36.281 -5.293 1 80.81 508 ASP A CA 1
ATOM 3897 C C . ASP A 1 508 ? 12.078 -35.156 -4.262 1 80.81 508 ASP A C 1
ATOM 3899 O O . ASP A 1 508 ? 11.484 -34.094 -4.441 1 80.81 508 ASP A O 1
ATOM 3903 N N . GLY A 1 509 ? 12.641 -35.344 -3.107 1 71.69 509 GLY A N 1
ATOM 3904 C CA . GLY A 1 509 ? 12.773 -34.312 -2.068 1 71.69 509 GLY A CA 1
ATOM 3905 C C . GLY A 1 509 ? 13.68 -33.188 -2.467 1 71.69 509 GLY A C 1
ATOM 3906 O O . GLY A 1 509 ? 14.367 -33.25 -3.486 1 71.69 509 GLY A O 1
ATOM 3907 N N . ARG A 1 510 ? 13.578 -32 -1.765 1 66.69 510 ARG A N 1
ATOM 3908 C CA . ARG A 1 510 ? 14.367 -30.812 -2.023 1 66.69 510 ARG A CA 1
ATOM 3909 C C . ARG A 1 510 ? 15.859 -31.141 -2.068 1 66.69 510 ARG A C 1
ATOM 3911 O O . ARG A 1 510 ? 16.578 -30.641 -2.938 1 66.69 510 ARG A O 1
ATOM 3918 N N . ALA A 1 511 ? 16.234 -31.922 -1.143 1 62.91 511 ALA A N 1
ATOM 3919 C CA . ALA A 1 511 ? 17.641 -32.281 -1.064 1 62.91 511 ALA A CA 1
ATOM 3920 C C . ALA A 1 511 ? 18.094 -33.031 -2.322 1 62.91 511 ALA A C 1
ATOM 3922 O O . ALA A 1 511 ? 19.156 -32.75 -2.861 1 62.91 511 ALA A O 1
ATOM 3923 N N . ALA A 1 512 ? 17.25 -33.875 -2.768 1 61.81 512 ALA A N 1
ATOM 3924 C CA . ALA A 1 512 ? 17.547 -34.625 -3.982 1 61.81 512 ALA A CA 1
ATOM 3925 C C . ALA A 1 512 ? 17.594 -33.719 -5.199 1 61.81 512 ALA A C 1
ATOM 3927 O O . ALA A 1 512 ? 18.453 -33.875 -6.07 1 61.81 512 ALA A O 1
ATOM 3928 N N . ARG A 1 513 ? 16.797 -32.75 -5.137 1 64.88 513 ARG A N 1
ATOM 3929 C CA . ARG A 1 513 ? 16.734 -31.828 -6.254 1 64.88 513 ARG A CA 1
ATOM 3930 C C . ARG A 1 513 ? 17.984 -30.938 -6.289 1 64.88 513 ARG A C 1
ATOM 3932 O O . ARG A 1 513 ? 18.547 -30.703 -7.352 1 64.88 513 ARG A O 1
ATOM 3939 N N . ASN A 1 514 ? 18.203 -30.422 -5.109 1 63.22 514 ASN A N 1
ATOM 3940 C CA . ASN A 1 514 ? 19.406 -29.594 -5.023 1 63.22 514 ASN A CA 1
ATOM 3941 C C . ASN A 1 514 ? 20.656 -30.375 -5.461 1 63.22 514 ASN A C 1
ATOM 3943 O O . ASN A 1 514 ? 21.5 -29.828 -6.16 1 63.22 514 ASN A O 1
ATOM 3947 N N . GLU A 1 515 ? 20.688 -31.578 -5.086 1 59.41 515 GLU A N 1
ATOM 3948 C CA . GLU A 1 515 ? 21.828 -32.438 -5.438 1 59.41 515 GLU A CA 1
ATOM 3949 C C . GLU A 1 515 ? 21.875 -32.688 -6.941 1 59.41 515 GLU A C 1
ATOM 3951 O O . GLU A 1 515 ? 22.953 -32.656 -7.543 1 59.41 515 GLU A O 1
ATOM 3956 N N . ARG A 1 516 ? 20.781 -32.875 -7.492 1 58.19 516 ARG A N 1
ATOM 3957 C CA . ARG A 1 516 ? 20.719 -33.125 -8.93 1 58.19 516 ARG A CA 1
ATOM 3958 C C . ARG A 1 516 ? 21.125 -31.859 -9.703 1 58.19 516 ARG A C 1
ATOM 3960 O O . ARG A 1 516 ? 21.875 -31.938 -10.68 1 58.19 516 ARG A O 1
ATOM 3967 N N . THR A 1 517 ? 20.594 -30.781 -9.273 1 59.78 517 THR A N 1
ATOM 3968 C CA . THR A 1 517 ? 20.938 -29.516 -9.914 1 59.78 517 THR A CA 1
ATOM 3969 C C . THR A 1 517 ? 22.438 -29.25 -9.781 1 59.78 517 THR A C 1
ATOM 3971 O O . THR A 1 517 ? 23.078 -28.797 -10.734 1 59.78 517 THR A O 1
ATOM 3974 N N . ARG A 1 518 ? 22.938 -29.469 -8.586 1 54.56 518 ARG A N 1
ATOM 3975 C CA . ARG A 1 518 ? 24.375 -29.312 -8.344 1 54.56 518 ARG A CA 1
ATOM 3976 C C . ARG A 1 518 ? 25.172 -30.25 -9.258 1 54.56 518 ARG A C 1
ATOM 3978 O O . ARG A 1 518 ? 26.172 -29.828 -9.852 1 54.56 518 ARG A O 1
ATOM 3985 N N . ALA A 1 519 ? 24.688 -31.469 -9.359 1 55.94 519 ALA A N 1
ATOM 3986 C CA . ALA A 1 519 ? 25.375 -32.469 -10.188 1 55.94 519 ALA A CA 1
ATOM 3987 C C . ALA A 1 519 ? 25.328 -32.062 -11.664 1 55.94 519 ALA A C 1
ATOM 3989 O O . ALA A 1 519 ? 26.312 -32.219 -12.391 1 55.94 519 ALA A O 1
ATOM 3990 N N . GLU A 1 520 ? 24.219 -31.578 -12.047 1 57.62 520 GLU A N 1
ATOM 3991 C CA . GLU A 1 520 ? 24.047 -31.141 -13.422 1 57.62 520 GLU A CA 1
ATOM 3992 C C . GLU A 1 520 ? 24.906 -29.922 -13.719 1 57.62 520 GLU A C 1
ATOM 3994 O O . GLU A 1 520 ? 25.484 -29.797 -14.805 1 57.62 520 GLU A O 1
ATOM 3999 N N . THR A 1 521 ? 24.859 -28.984 -12.797 1 55.06 521 THR A N 1
ATOM 4000 C CA . THR A 1 521 ? 25.703 -27.797 -12.945 1 55.06 521 THR A CA 1
ATOM 4001 C C . THR A 1 521 ? 27.188 -28.172 -12.922 1 55.06 521 THR A C 1
ATOM 4003 O O . THR A 1 521 ? 27.984 -27.609 -13.664 1 55.06 521 THR A O 1
ATOM 4006 N N . ALA A 1 522 ? 27.516 -29.109 -12.031 1 51.56 522 ALA A N 1
ATOM 4007 C CA . ALA A 1 522 ? 28.891 -29.578 -11.922 1 51.56 522 ALA A CA 1
ATOM 4008 C C . ALA A 1 522 ? 29.328 -30.297 -13.195 1 51.56 522 ALA A C 1
ATOM 4010 O O . ALA A 1 522 ? 30.5 -30.203 -13.602 1 51.56 522 ALA A O 1
ATOM 4011 N N . LEU A 1 523 ? 28.5 -31.25 -13.734 1 52.44 523 LEU A N 1
ATOM 4012 C CA . LEU A 1 523 ? 28.844 -31.922 -14.984 1 52.44 523 LEU A CA 1
ATOM 4013 C C . LEU A 1 523 ? 29.156 -30.906 -16.078 1 52.44 523 LEU A C 1
ATOM 4015 O O . LEU A 1 523 ? 29.938 -31.188 -16.984 1 52.44 523 LEU A O 1
ATOM 4019 N N . GLY A 1 524 ? 28.578 -29.781 -16.141 1 46.94 524 GLY A N 1
ATOM 4020 C CA . GLY A 1 524 ? 28.969 -28.734 -17.062 1 46.94 524 GLY A CA 1
ATOM 4021 C C . GLY A 1 524 ? 30.266 -28.031 -16.656 1 46.94 524 GLY A C 1
ATOM 4022 O O . GLY A 1 524 ? 30.812 -27.25 -17.422 1 46.94 524 GLY A O 1
ATOM 4023 N N . ALA A 1 525 ? 30.562 -28.078 -15.352 1 48.44 525 ALA A N 1
ATOM 4024 C CA . ALA A 1 525 ? 31.844 -27.5 -14.945 1 48.44 525 ALA A CA 1
ATOM 4025 C C . ALA A 1 525 ? 33 -28.484 -15.141 1 48.44 525 ALA A C 1
ATOM 4027 O O . ALA A 1 525 ? 32.75 -29.672 -15.367 1 48.44 525 ALA A O 1
ATOM 4028 N N . ASP A 1 526 ? 34.469 -28.031 -14.883 1 46.66 526 ASP A N 1
ATOM 4029 C CA . ASP A 1 526 ? 35.75 -28.703 -15.125 1 46.66 526 ASP A CA 1
ATOM 4030 C C . ASP A 1 526 ? 35.75 -30.094 -14.508 1 46.66 526 ASP A C 1
ATOM 4032 O O . ASP A 1 526 ? 35.062 -30.344 -13.523 1 46.66 526 ASP A O 1
ATOM 4036 N N . GLU A 1 527 ? 36.406 -31.141 -15.031 1 47.12 527 GLU A N 1
ATOM 4037 C CA . GLU A 1 527 ? 36.656 -32.531 -14.742 1 47.12 527 GLU A CA 1
ATOM 4038 C C . GLU A 1 527 ? 36.969 -32.75 -13.258 1 47.12 527 GLU A C 1
ATOM 4040 O O . GLU A 1 527 ? 36.5 -33.719 -12.656 1 47.12 527 GLU A O 1
ATOM 4045 N N . LEU A 1 528 ? 37.781 -31.859 -12.688 1 47.69 528 LEU A N 1
ATOM 4046 C CA . LEU A 1 528 ? 38.312 -32 -11.336 1 47.69 528 LEU A CA 1
ATOM 4047 C C . LEU A 1 528 ? 37.219 -31.875 -10.297 1 47.69 528 LEU A C 1
ATOM 4049 O O . LEU A 1 528 ? 37.156 -32.688 -9.359 1 47.69 528 LEU A O 1
ATOM 4053 N N . TRP A 1 529 ? 36.281 -30.891 -10.391 1 48.38 529 TRP A N 1
ATOM 4054 C CA . TRP A 1 529 ? 35.219 -30.672 -9.43 1 48.38 529 TRP A CA 1
ATOM 4055 C C . TRP A 1 529 ? 34.188 -31.797 -9.492 1 48.38 529 TRP A C 1
ATOM 4057 O O . TRP A 1 529 ? 33.594 -32.188 -8.477 1 48.38 529 TRP A O 1
ATOM 4067 N N . THR A 1 530 ? 34.062 -32.531 -10.586 1 47.59 530 THR A N 1
ATOM 4068 C CA . THR A 1 530 ? 33.25 -33.75 -10.797 1 47.59 530 THR A CA 1
ATOM 4069 C C . THR A 1 530 ? 33.812 -34.906 -9.977 1 47.59 530 THR A C 1
ATOM 4071 O O . THR A 1 530 ? 33.031 -35.688 -9.406 1 47.59 530 THR A O 1
ATOM 4074 N N . GLU A 1 531 ? 35.094 -35.031 -9.852 1 48.25 531 GLU A N 1
ATOM 4075 C CA . GLU A 1 531 ? 35.75 -36.094 -9.07 1 48.25 531 GLU A CA 1
ATOM 4076 C C . GLU A 1 531 ? 35.562 -35.875 -7.57 1 48.25 531 GLU A C 1
ATOM 4078 O O . GLU A 1 531 ? 35.281 -36.812 -6.828 1 48.25 531 GLU A O 1
ATOM 4083 N N . ILE A 1 532 ? 35.781 -34.625 -7.07 1 49.16 532 ILE A N 1
ATOM 4084 C CA . ILE A 1 532 ? 35.625 -34.344 -5.652 1 49.16 532 ILE A CA 1
ATOM 4085 C C . ILE A 1 532 ? 34.156 -34.531 -5.242 1 49.16 532 ILE A C 1
ATOM 4087 O O . ILE A 1 532 ? 33.875 -35.094 -4.195 1 49.16 532 ILE A O 1
ATOM 4091 N N . LEU A 1 533 ? 33.219 -34.125 -6.074 1 49 533 LEU A N 1
ATOM 4092 C CA . LEU A 1 533 ? 31.797 -34.312 -5.785 1 49 533 LEU A CA 1
ATOM 4093 C C . LEU A 1 533 ? 31.391 -35.781 -5.914 1 49 533 LEU A C 1
ATOM 4095 O O . LEU A 1 533 ? 30.547 -36.25 -5.164 1 49 533 LEU A O 1
ATOM 4099 N N . GLY A 1 534 ? 31.906 -36.594 -6.742 1 46.56 534 GLY A N 1
ATOM 4100 C CA . GLY A 1 534 ? 31.734 -38.031 -6.84 1 46.56 534 GLY A CA 1
ATOM 4101 C C . GLY A 1 534 ? 32.094 -38.781 -5.559 1 46.56 534 GLY A C 1
ATOM 4102 O O . GLY A 1 534 ? 31.438 -39.75 -5.18 1 46.56 534 GLY A O 1
ATOM 4103 N N . ALA A 1 535 ? 33.25 -38.562 -4.945 1 46 535 ALA A N 1
ATOM 4104 C CA . ALA A 1 535 ? 33.688 -39.188 -3.697 1 46 535 ALA A CA 1
ATOM 4105 C C . ALA A 1 535 ? 32.719 -38.844 -2.553 1 46 535 ALA A C 1
ATOM 4107 O O . ALA A 1 535 ? 32.531 -39.625 -1.638 1 46 535 ALA A O 1
ATOM 4108 N N . LEU A 1 536 ? 32.25 -37.625 -2.441 1 44.41 536 LEU A N 1
ATOM 4109 C CA . LEU A 1 536 ? 31.234 -37.25 -1.444 1 44.41 536 LEU A CA 1
ATOM 4110 C C . LEU A 1 536 ? 29.875 -37.812 -1.816 1 44.41 536 LEU A C 1
ATOM 4112 O O . LEU A 1 536 ? 28.891 -37.562 -1.111 1 44.41 536 LEU A O 1
ATOM 4116 N N . ASP A 1 537 ? 29.609 -38.438 -2.898 1 44.16 537 ASP A N 1
ATOM 4117 C CA . ASP A 1 537 ? 28.469 -38.969 -3.619 1 44.16 537 ASP A CA 1
ATOM 4118 C C . ASP A 1 537 ? 27.781 -40.094 -2.82 1 44.16 537 ASP A C 1
ATOM 4120 O O . ASP A 1 537 ? 26.703 -40.562 -3.197 1 44.16 537 ASP A O 1
ATOM 4124 N N . ALA A 1 538 ? 28.531 -40.844 -2.059 1 46.59 538 ALA A N 1
ATOM 4125 C CA . ALA A 1 538 ? 27.922 -42 -1.406 1 46.59 538 ALA A CA 1
ATOM 4126 C C . ALA A 1 538 ? 26.578 -41.625 -0.769 1 46.59 538 ALA A C 1
ATOM 4128 O O . ALA A 1 538 ? 25.703 -42.469 -0.601 1 46.59 538 ALA A O 1
ATOM 4129 N N . ALA A 1 539 ? 26.375 -40.438 -0.078 1 50.38 539 ALA A N 1
ATOM 4130 C CA . ALA A 1 539 ? 25.234 -40.094 0.773 1 50.38 539 ALA A CA 1
ATOM 4131 C C . ALA A 1 539 ? 24.312 -39.094 0.093 1 50.38 539 ALA A C 1
ATOM 4133 O O . ALA A 1 539 ? 23.516 -38.438 0.755 1 50.38 539 ALA A O 1
ATOM 4134 N N . ALA A 1 540 ? 24.391 -38.906 -1.125 1 58.34 540 ALA A N 1
ATOM 4135 C CA . ALA A 1 540 ? 23.625 -37.812 -1.75 1 58.34 540 ALA A CA 1
ATOM 4136 C C . ALA A 1 540 ? 22.141 -38.156 -1.845 1 58.34 540 ALA A C 1
ATOM 4138 O O . ALA A 1 540 ? 21.797 -39.312 -2.086 1 58.34 540 ALA A O 1
ATOM 4139 N N . PRO A 1 541 ? 21.25 -37.344 -1.451 1 70.19 541 PRO A N 1
ATOM 4140 C CA . PRO A 1 541 ? 19.812 -37.656 -1.455 1 70.19 541 PRO A CA 1
ATOM 4141 C C . PRO A 1 541 ? 19.312 -38.062 -2.828 1 70.19 541 PRO A C 1
ATOM 4143 O O . PRO A 1 541 ? 19.688 -37.469 -3.844 1 70.19 541 PRO A O 1
ATOM 4146 N N . ARG A 1 542 ? 18.891 -39.375 -3.02 1 81.69 542 ARG A N 1
ATOM 4147 C CA . ARG A 1 542 ? 18.344 -39.969 -4.23 1 81.69 542 ARG A CA 1
ATOM 4148 C C . ARG A 1 542 ? 16.812 -39.875 -4.246 1 81.69 542 ARG A C 1
ATOM 4150 O O . ARG A 1 542 ? 16.188 -39.812 -3.191 1 81.69 542 ARG A O 1
ATOM 4157 N N . ALA A 1 543 ? 16.312 -39.781 -5.484 1 88.69 543 ALA A N 1
ATOM 4158 C CA . ALA A 1 543 ? 14.859 -39.875 -5.637 1 88.69 543 ALA A CA 1
ATOM 4159 C C . ALA A 1 543 ? 14.375 -41.312 -5.34 1 88.69 543 ALA A C 1
ATOM 4161 O O . ALA A 1 543 ? 15.18 -42.219 -5.25 1 88.69 543 ALA A O 1
ATOM 4162 N N . GLN A 1 544 ? 13.141 -41.406 -5.07 1 90.88 544 GLN A N 1
ATOM 4163 C CA . GLN A 1 544 ? 12.562 -42.719 -4.773 1 90.88 544 GLN A CA 1
ATOM 4164 C C . GLN A 1 544 ? 11.352 -43 -5.656 1 90.88 544 GLN A C 1
ATOM 4166 O O . GLN A 1 544 ? 10.523 -42.125 -5.887 1 90.88 544 GLN A O 1
ATOM 4171 N N . LEU A 1 545 ? 11.352 -44.125 -6.238 1 94.44 545 LEU A N 1
ATOM 4172 C CA . LEU A 1 545 ? 10.141 -44.656 -6.848 1 94.44 545 LEU A CA 1
ATOM 4173 C C . LEU A 1 545 ? 9.453 -45.656 -5.91 1 94.44 545 LEU A C 1
ATOM 4175 O O . LEU A 1 545 ? 10.031 -46.688 -5.555 1 94.44 545 LEU A O 1
ATOM 4179 N N . VAL A 1 546 ? 8.32 -45.312 -5.543 1 94.69 546 VAL A N 1
ATOM 4180 C CA . VAL A 1 546 ? 7.555 -46.188 -4.645 1 94.69 546 VAL A CA 1
ATOM 4181 C C . VAL A 1 546 ? 6.535 -47 -5.445 1 94.69 546 VAL A C 1
ATOM 4183 O O . VAL A 1 546 ? 5.574 -46.438 -5.977 1 94.69 546 VAL A O 1
ATOM 4186 N N . LEU A 1 547 ? 6.758 -48.25 -5.523 1 96.5 547 LEU A N 1
ATOM 4187 C CA . LEU A 1 547 ? 5.809 -49.156 -6.195 1 96.5 547 LEU A CA 1
ATOM 4188 C C . LEU A 1 547 ? 4.637 -49.469 -5.281 1 96.5 547 LEU A C 1
ATOM 4190 O O . LEU A 1 547 ? 4.832 -49.812 -4.109 1 96.5 547 LEU A O 1
ATOM 4194 N N . ASN A 1 548 ? 3.42 -49.438 -5.77 1 95.75 548 ASN A N 1
ATOM 4195 C CA . ASN A 1 548 ? 2.199 -49.625 -4.996 1 95.75 548 ASN A CA 1
ATOM 4196 C C . ASN A 1 548 ? 1.729 -51.062 -5.047 1 95.75 548 ASN A C 1
ATOM 4198 O O . ASN A 1 548 ? 1.118 -51.5 -6.027 1 95.75 548 ASN A O 1
ATOM 4202 N N . HIS A 1 549 ? 1.912 -51.719 -3.998 1 96 549 HIS A N 1
ATOM 4203 C CA . HIS A 1 549 ? 1.539 -53.125 -3.938 1 96 549 HIS A CA 1
ATOM 4204 C C . HIS A 1 549 ? 0.037 -53.312 -4.129 1 96 549 HIS A C 1
ATOM 4206 O O . HIS A 1 549 ? -0.412 -54.375 -4.578 1 96 549 HIS A O 1
ATOM 4212 N N . HIS A 1 550 ? -0.763 -52.344 -3.795 1 94.44 550 HIS A N 1
ATOM 4213 C CA . HIS A 1 550 ? -2.211 -52.438 -3.943 1 94.44 550 HIS A CA 1
ATOM 4214 C C . HIS A 1 550 ? -2.619 -52.344 -5.41 1 94.44 550 HIS A C 1
ATOM 4216 O O . HIS A 1 550 ? -3.744 -52.719 -5.766 1 94.44 550 HIS A O 1
ATOM 4222 N N . SER A 1 551 ? -1.743 -51.875 -6.219 1 93.69 551 SER A N 1
ATOM 4223 C CA . SER A 1 551 ? -2.059 -51.719 -7.637 1 93.69 551 SER A CA 1
ATOM 4224 C C . SER A 1 551 ? -1.965 -53.062 -8.359 1 93.69 551 SER A C 1
ATOM 4226 O O . SER A 1 551 ? -0.938 -53.75 -8.297 1 93.69 551 SER A O 1
ATOM 4228 N N . PRO A 1 552 ? -3.006 -53.375 -9.109 1 91.31 552 PRO A N 1
ATOM 4229 C CA . PRO A 1 552 ? -2.939 -54.625 -9.883 1 91.31 552 PRO A CA 1
ATOM 4230 C C . PRO A 1 552 ? -1.799 -54.625 -10.898 1 91.31 552 PRO A C 1
ATOM 4232 O O . PRO A 1 552 ? -1.25 -55.688 -11.211 1 91.31 552 PRO A O 1
ATOM 4235 N N . ILE A 1 553 ? -1.445 -53.5 -11.352 1 92 553 ILE A N 1
ATOM 4236 C CA . ILE A 1 553 ? -0.371 -53.375 -12.328 1 92 553 ILE A CA 1
ATOM 4237 C C . ILE A 1 553 ? 0.939 -53.875 -11.727 1 92 553 ILE A C 1
ATOM 4239 O O . ILE A 1 553 ? 1.666 -54.625 -12.352 1 92 553 ILE A O 1
ATOM 4243 N N . VAL A 1 554 ? 1.197 -53.5 -10.547 1 93.94 554 VAL A N 1
ATOM 4244 C CA . VAL A 1 554 ? 2.441 -53.875 -9.883 1 93.94 554 VAL A CA 1
ATOM 4245 C C . VAL A 1 554 ? 2.434 -55.375 -9.578 1 93.94 554 VAL A C 1
ATOM 4247 O O . VAL A 1 554 ? 3.445 -56.062 -9.758 1 93.94 554 VAL A O 1
ATOM 4250 N N . ARG A 1 555 ? 1.343 -55.844 -9.156 1 89.12 555 ARG A N 1
ATOM 4251 C CA . ARG A 1 555 ? 1.233 -57.25 -8.852 1 89.12 555 ARG A CA 1
ATOM 4252 C C . ARG A 1 555 ? 1.428 -58.094 -10.109 1 89.12 555 ARG A C 1
ATOM 4254 O O . ARG A 1 555 ? 2.004 -59.188 -10.047 1 89.12 555 ARG A O 1
ATOM 4261 N N . ARG A 1 556 ? 1.08 -57.594 -11.18 1 89.06 556 ARG A N 1
ATOM 4262 C CA . ARG A 1 556 ? 1.18 -58.312 -12.445 1 89.06 556 ARG A CA 1
ATOM 4263 C C . ARG A 1 556 ? 2.623 -58.375 -12.938 1 89.06 556 ARG A C 1
ATOM 4265 O O . ARG A 1 556 ? 2.988 -59.25 -13.719 1 89.06 556 ARG A O 1
ATOM 4272 N N . LEU A 1 557 ? 3.383 -57.469 -12.492 1 90.94 557 LEU A N 1
ATOM 4273 C CA . LEU A 1 557 ? 4.785 -57.469 -12.898 1 90.94 557 LEU A CA 1
ATOM 4274 C C . LEU A 1 557 ? 5.469 -58.781 -12.516 1 90.94 557 LEU A C 1
ATOM 4276 O O . LEU A 1 557 ? 6.387 -59.219 -13.203 1 90.94 557 LEU A O 1
ATOM 4280 N N . SER A 1 558 ? 5.055 -59.375 -11.391 1 87.12 558 SER A N 1
ATOM 4281 C CA . SER A 1 558 ? 5.672 -60.594 -10.898 1 87.12 558 SER A CA 1
ATOM 4282 C C . SER A 1 558 ? 5.418 -61.781 -11.836 1 87.12 558 SER A C 1
ATOM 4284 O O . SER A 1 558 ? 6.102 -62.812 -11.766 1 87.12 558 SER A O 1
ATOM 4286 N N . ARG A 1 559 ? 4.488 -61.562 -12.727 1 84.44 559 ARG A N 1
ATOM 4287 C CA . ARG A 1 559 ? 4.125 -62.656 -13.641 1 84.44 559 ARG A CA 1
ATOM 4288 C C . ARG A 1 559 ? 4.934 -62.562 -14.93 1 84.44 559 ARG A C 1
ATOM 4290 O O . ARG A 1 559 ? 4.816 -63.438 -15.797 1 84.44 559 ARG A O 1
ATOM 4297 N N . ILE A 1 560 ? 5.711 -61.531 -15.016 1 88 560 ILE A N 1
ATOM 4298 C CA . ILE A 1 560 ? 6.531 -61.344 -16.203 1 88 560 ILE A CA 1
ATOM 4299 C C . ILE A 1 560 ? 7.832 -62.156 -16.062 1 88 560 ILE A C 1
ATOM 4301 O O . ILE A 1 560 ? 8.648 -61.844 -15.18 1 88 560 ILE A O 1
ATOM 4305 N N . SER A 1 561 ? 8.047 -63.094 -16.922 1 84.25 561 SER A N 1
ATOM 4306 C CA . SER A 1 561 ? 9.219 -63.969 -16.797 1 84.25 561 SER A CA 1
ATOM 4307 C C . SER A 1 561 ? 10.359 -63.438 -17.672 1 84.25 561 SER A C 1
ATOM 4309 O O . SER A 1 561 ? 11.531 -63.688 -17.375 1 84.25 561 SER A O 1
ATOM 4311 N N . ASP A 1 562 ? 10.062 -62.781 -18.781 1 86.88 562 ASP A N 1
ATOM 4312 C CA . ASP A 1 562 ? 11.094 -62.281 -19.688 1 86.88 562 ASP A CA 1
ATOM 4313 C C . ASP A 1 562 ? 11.773 -61.031 -19.094 1 86.88 562 ASP A C 1
ATOM 4315 O O . ASP A 1 562 ? 11.133 -60 -18.906 1 86.88 562 ASP A O 1
ATOM 4319 N N . PRO A 1 563 ? 13.07 -61.125 -18.844 1 88.38 563 PRO A N 1
ATOM 4320 C CA . PRO A 1 563 ? 13.766 -60 -18.188 1 88.38 563 PRO A CA 1
ATOM 4321 C C . PRO A 1 563 ? 13.766 -58.719 -19.016 1 88.38 563 PRO A C 1
ATOM 4323 O O . PRO A 1 563 ? 13.703 -57.625 -18.469 1 88.38 563 PRO A O 1
ATOM 4326 N N . ALA A 1 564 ? 13.898 -58.844 -20.281 1 88.62 564 ALA A N 1
ATOM 4327 C CA . ALA A 1 564 ? 13.898 -57.656 -21.156 1 88.62 564 ALA A CA 1
ATOM 4328 C C . ALA A 1 564 ? 12.547 -56.969 -21.109 1 88.62 564 ALA A C 1
ATOM 4330 O O . ALA A 1 564 ? 12.484 -55.719 -21.125 1 88.62 564 ALA A O 1
ATOM 4331 N N . PHE A 1 565 ? 11.555 -57.75 -21.094 1 88.94 565 PHE A N 1
ATOM 4332 C CA . PHE A 1 565 ? 10.227 -57.156 -21.031 1 88.94 565 PHE A CA 1
ATOM 4333 C C . PHE A 1 565 ? 9.977 -56.531 -19.656 1 88.94 565 PHE A C 1
ATOM 4335 O O . PHE A 1 565 ? 9.344 -55.5 -19.547 1 88.94 565 PHE A O 1
ATOM 4342 N N . LEU A 1 566 ? 10.398 -57.25 -18.625 1 92.12 566 LEU A N 1
ATOM 4343 C CA . LEU A 1 566 ? 10.266 -56.719 -17.297 1 92.12 566 LEU A CA 1
ATOM 4344 C C . LEU A 1 566 ? 10.977 -55.375 -17.188 1 92.12 566 LEU A C 1
ATOM 4346 O O . LEU A 1 566 ? 10.477 -54.438 -16.562 1 92.12 566 LEU A O 1
ATOM 4350 N N . LYS A 1 567 ? 12.109 -55.281 -17.781 1 92.94 567 LYS A N 1
ATOM 4351 C CA . LYS A 1 567 ? 12.844 -54.031 -17.828 1 92.94 567 LYS A CA 1
ATOM 4352 C C . LYS A 1 567 ? 12.008 -52.938 -18.484 1 92.94 567 LYS A C 1
ATOM 4354 O O . LYS A 1 567 ? 11.906 -51.812 -17.953 1 92.94 567 LYS A O 1
ATOM 4359 N N . THR A 1 568 ? 11.43 -53.25 -19.609 1 91 568 THR A N 1
ATOM 4360 C CA . THR A 1 568 ? 10.594 -52.281 -20.328 1 91 568 THR A CA 1
ATOM 4361 C C . THR A 1 568 ? 9.398 -51.875 -19.469 1 91 568 THR A C 1
ATOM 4363 O O . THR A 1 568 ? 9.039 -50.688 -19.438 1 91 568 THR A O 1
ATOM 4366 N N . ALA A 1 569 ? 8.781 -52.781 -18.828 1 92 569 ALA A N 1
ATOM 4367 C CA . ALA A 1 569 ? 7.633 -52.5 -17.969 1 92 569 ALA A CA 1
ATOM 4368 C C . ALA A 1 569 ? 8.016 -51.562 -16.828 1 92 569 ALA A C 1
ATOM 4370 O O . ALA A 1 569 ? 7.293 -50.625 -16.516 1 92 569 ALA A O 1
ATOM 4371 N N . VAL A 1 570 ? 9.156 -51.812 -16.234 1 93.94 570 VAL A N 1
ATOM 4372 C CA . VAL A 1 570 ? 9.648 -51 -15.125 1 93.94 570 VAL A CA 1
ATOM 4373 C C . VAL A 1 570 ? 9.938 -49.594 -15.609 1 93.94 570 VAL A C 1
ATOM 4375 O O . VAL A 1 570 ? 9.57 -48.625 -14.953 1 93.94 570 VAL A O 1
ATOM 4378 N N . GLU A 1 571 ? 10.57 -49.469 -16.688 1 92.88 571 GLU A N 1
ATOM 4379 C CA . GLU A 1 571 ? 10.875 -48.156 -17.266 1 92.88 571 GLU A CA 1
ATOM 4380 C C . GLU A 1 571 ? 9.594 -47.375 -17.594 1 92.88 571 GLU A C 1
ATOM 4382 O O . GLU A 1 571 ? 9.539 -46.156 -17.406 1 92.88 571 GLU A O 1
ATOM 4387 N N . SER A 1 572 ? 8.656 -48.094 -18.078 1 90.25 572 SER A N 1
ATOM 4388 C CA . SER A 1 572 ? 7.371 -47.469 -18.406 1 90.25 572 SER A CA 1
ATOM 4389 C C . SER A 1 572 ? 6.68 -46.969 -17.141 1 90.25 572 SER A C 1
ATOM 4391 O O . SER A 1 572 ? 6.105 -45.875 -17.141 1 90.25 572 SER A O 1
ATOM 4393 N N . LEU A 1 573 ? 6.695 -47.781 -16.109 1 92.06 573 LEU A N 1
ATOM 4394 C CA . LEU A 1 573 ? 6.105 -47.375 -14.836 1 92.06 573 LEU A CA 1
ATOM 4395 C C . LEU A 1 573 ? 6.824 -46.156 -14.273 1 92.06 573 LEU A C 1
ATOM 4397 O O . LEU A 1 573 ? 6.188 -45.25 -13.734 1 92.06 573 LEU A O 1
ATOM 4401 N N . TYR A 1 574 ? 8.102 -46.188 -14.344 1 92.81 574 TYR A N 1
ATOM 4402 C CA . TYR A 1 574 ? 8.914 -45.062 -13.93 1 92.81 574 TYR A CA 1
ATOM 4403 C C . TYR A 1 574 ? 8.531 -43.812 -14.711 1 92.81 574 TYR A C 1
ATOM 4405 O O . TYR A 1 574 ? 8.312 -42.75 -14.125 1 92.81 574 TYR A O 1
ATOM 4413 N N . GLY A 1 575 ? 8.469 -43.938 -16 1 89 575 GLY A N 1
ATOM 4414 C CA . GLY A 1 575 ? 8.078 -42.844 -16.844 1 89 575 GLY A CA 1
ATOM 4415 C C . GLY A 1 575 ? 6.711 -42.281 -16.5 1 89 575 GLY A C 1
ATOM 4416 O O . GLY A 1 575 ? 6.523 -41.062 -16.453 1 89 575 GLY A O 1
ATOM 4417 N N . GLN A 1 576 ? 5.801 -43.125 -16.344 1 86.88 576 GLN A N 1
ATOM 4418 C CA . GLN A 1 576 ? 4.457 -42.688 -15.969 1 86.88 576 GLN A CA 1
ATOM 4419 C C . GLN A 1 576 ? 4.465 -41.969 -14.633 1 86.88 576 GLN A C 1
ATOM 4421 O O . GLN A 1 576 ? 3.77 -40.969 -14.461 1 86.88 576 GLN A O 1
ATOM 4426 N N . ALA A 1 577 ? 5.164 -42.5 -13.68 1 89.62 577 ALA A N 1
ATOM 4427 C CA . ALA A 1 577 ? 5.281 -41.844 -12.375 1 89.62 577 ALA A CA 1
ATOM 4428 C C . ALA A 1 577 ? 5.887 -40.438 -12.508 1 89.62 577 ALA A C 1
ATOM 4430 O O . ALA A 1 577 ? 5.453 -39.5 -11.828 1 89.62 577 ALA A O 1
ATOM 4431 N N . LEU A 1 578 ? 6.863 -40.344 -13.328 1 87.75 578 LEU A N 1
ATOM 4432 C CA . LEU A 1 578 ? 7.496 -39.062 -13.578 1 87.75 578 LEU A CA 1
ATOM 4433 C C . LEU A 1 578 ? 6.492 -38.062 -14.156 1 87.75 578 LEU A C 1
ATOM 4435 O O . LEU A 1 578 ? 6.449 -36.906 -13.742 1 87.75 578 LEU A O 1
ATOM 4439 N N . LEU A 1 579 ? 5.734 -38.469 -15.102 1 84 579 LEU A N 1
ATOM 4440 C CA . LEU A 1 579 ? 4.738 -37.625 -15.734 1 84 579 LEU A CA 1
ATOM 4441 C C . LEU A 1 579 ? 3.688 -37.156 -14.734 1 84 579 LEU A C 1
ATOM 4443 O O . LEU A 1 579 ? 3.18 -36.031 -14.82 1 84 579 LEU A O 1
ATOM 4447 N N . MET A 1 580 ? 3.422 -37.969 -13.805 1 82.12 580 MET A N 1
ATOM 4448 C CA . MET A 1 580 ? 2.408 -37.656 -12.797 1 82.12 580 MET A CA 1
ATOM 4449 C C . MET A 1 580 ? 2.9 -36.594 -11.828 1 82.12 580 MET A C 1
ATOM 4451 O O . MET A 1 580 ? 2.107 -36 -11.086 1 82.12 580 MET A O 1
ATOM 4455 N N . THR A 1 581 ? 4.18 -36.375 -11.789 1 77.06 581 THR A N 1
ATOM 4456 C CA . THR A 1 581 ? 4.707 -35.312 -10.938 1 77.06 581 THR A CA 1
ATOM 4457 C C . THR A 1 581 ? 4.375 -33.938 -11.523 1 77.06 581 THR A C 1
ATOM 4459 O O . THR A 1 581 ? 4.449 -32.938 -10.82 1 77.06 581 THR A O 1
ATOM 4462 N N . HIS A 1 582 ? 4.047 -33.906 -12.766 1 73.56 582 HIS A N 1
ATOM 4463 C CA . HIS A 1 582 ? 3.727 -32.656 -13.484 1 73.56 582 HIS A CA 1
ATOM 4464 C C . HIS A 1 582 ? 4.918 -31.719 -13.5 1 73.56 582 HIS A C 1
ATOM 4466 O O . HIS A 1 582 ? 4.746 -30.484 -13.516 1 73.56 582 HIS A O 1
ATOM 4472 N N . ARG A 1 583 ? 6.066 -32.188 -13.367 1 75.25 583 ARG A N 1
ATOM 4473 C CA . ARG A 1 583 ? 7.293 -31.422 -13.516 1 75.25 583 ARG A CA 1
ATOM 4474 C C . ARG A 1 583 ? 7.816 -31.484 -14.945 1 75.25 583 ARG A C 1
ATOM 4476 O O . ARG A 1 583 ? 7.547 -32.438 -15.664 1 75.25 583 ARG A O 1
ATOM 4483 N N . PRO A 1 584 ? 8.492 -30.438 -15.281 1 71.81 584 PRO A N 1
ATOM 4484 C CA . PRO A 1 584 ? 9.133 -30.547 -16.594 1 71.81 584 PRO A CA 1
ATOM 4485 C C . PRO A 1 584 ? 10.086 -31.734 -16.703 1 71.81 584 PRO A C 1
ATOM 4487 O O . PRO A 1 584 ? 10.82 -32.031 -15.75 1 71.81 584 PRO A O 1
ATOM 4490 N N . LEU A 1 585 ? 9.961 -32.438 -17.766 1 77.81 585 LEU A N 1
ATOM 4491 C CA . LEU A 1 585 ? 10.789 -33.625 -17.984 1 77.81 585 LEU A CA 1
ATOM 4492 C C . LEU A 1 585 ? 12.148 -33.219 -18.547 1 77.81 585 LEU A C 1
ATOM 4494 O O . LEU A 1 585 ? 12.25 -32.312 -19.359 1 77.81 585 LEU A O 1
ATOM 4498 N N . ARG A 1 586 ? 13.203 -33.938 -18.047 1 74.56 586 ARG A N 1
ATOM 4499 C CA . ARG A 1 586 ? 14.531 -33.812 -18.656 1 74.56 586 ARG A CA 1
ATOM 4500 C C . ARG A 1 586 ? 14.586 -34.562 -19.984 1 74.56 586 ARG A C 1
ATOM 4502 O O . ARG A 1 586 ? 13.781 -35.469 -20.234 1 74.56 586 ARG A O 1
ATOM 4509 N N . PRO A 1 587 ? 15.422 -34.156 -20.766 1 76.69 587 PRO A N 1
ATOM 4510 C CA . PRO A 1 587 ? 15.57 -34.875 -22.047 1 76.69 587 PRO A CA 1
ATOM 4511 C C . PRO A 1 587 ? 15.758 -36.375 -21.844 1 76.69 587 PRO A C 1
ATOM 4513 O O . PRO A 1 587 ? 15.18 -37.188 -22.594 1 76.69 587 PRO A O 1
ATOM 4516 N N . ALA A 1 588 ? 16.5 -36.688 -20.844 1 80.12 588 ALA A N 1
ATOM 4517 C CA . ALA A 1 588 ? 16.734 -38.125 -20.562 1 80.12 588 ALA A CA 1
ATOM 4518 C C . ALA A 1 588 ? 15.438 -38.812 -20.188 1 80.12 588 ALA A C 1
ATOM 4520 O O . ALA A 1 588 ? 15.227 -40 -20.547 1 80.12 588 ALA A O 1
ATOM 4521 N N . ASP A 1 589 ? 14.633 -38.188 -19.531 1 83.31 589 ASP A N 1
ATOM 4522 C CA . ASP A 1 589 ? 13.352 -38.75 -19.125 1 83.31 589 ASP A CA 1
ATOM 4523 C C . ASP A 1 589 ? 12.43 -38.938 -20.328 1 83.31 589 ASP A C 1
ATOM 4525 O O . ASP A 1 589 ? 11.789 -39.969 -20.469 1 83.31 589 ASP A O 1
ATOM 4529 N N . THR A 1 590 ? 12.438 -37.969 -21.156 1 82.5 590 THR A N 1
ATOM 4530 C CA . THR A 1 590 ? 11.617 -38.031 -22.359 1 82.5 590 THR A CA 1
ATOM 4531 C C . THR A 1 590 ? 12.094 -39.188 -23.266 1 82.5 590 THR A C 1
ATOM 4533 O O . THR A 1 590 ? 11.281 -39.906 -23.828 1 82.5 590 THR A O 1
ATOM 4536 N N . ALA A 1 591 ? 13.391 -39.25 -23.359 1 85.5 591 ALA A N 1
ATOM 4537 C CA . ALA A 1 591 ? 13.961 -40.344 -24.156 1 85.5 591 ALA A CA 1
ATOM 4538 C C . ALA A 1 591 ? 13.57 -41.688 -23.609 1 85.5 591 ALA A C 1
ATOM 4540 O O . ALA A 1 591 ? 13.219 -42.625 -24.359 1 85.5 591 ALA A O 1
ATOM 4541 N N . LEU A 1 592 ? 13.688 -41.781 -22.344 1 87 592 LEU A N 1
ATOM 4542 C CA . LEU A 1 592 ? 13.336 -43.031 -21.688 1 87 592 LEU A CA 1
ATOM 4543 C C . LEU A 1 592 ? 11.867 -43.375 -21.922 1 87 592 LEU A C 1
ATOM 4545 O O . LEU A 1 592 ? 11.531 -44.531 -22.203 1 87 592 LEU A O 1
ATOM 4549 N N . LEU A 1 593 ? 11.023 -42.438 -21.797 1 86.69 593 LEU A N 1
ATOM 4550 C CA . LEU A 1 593 ? 9.594 -42.625 -22 1 86.69 593 LEU A CA 1
ATOM 4551 C C . LEU A 1 593 ? 9.305 -43.094 -23.422 1 86.69 593 LEU A C 1
ATOM 4553 O O . LEU A 1 593 ? 8.516 -44.031 -23.641 1 86.69 593 LEU A O 1
ATOM 4557 N N . ASN A 1 594 ? 9.938 -42.5 -24.328 1 87.56 594 ASN A N 1
ATOM 4558 C CA . ASN A 1 594 ? 9.75 -42.844 -25.734 1 87.56 594 ASN A CA 1
ATOM 4559 C C . ASN A 1 594 ? 10.305 -44.25 -26.047 1 87.56 594 ASN A C 1
ATOM 4561 O O . ASN A 1 594 ? 9.672 -45 -26.781 1 87.56 594 ASN A O 1
ATOM 4565 N N . ARG A 1 595 ? 11.445 -44.469 -25.516 1 87.81 595 ARG A N 1
ATOM 4566 C CA . ARG A 1 595 ? 12.047 -45.781 -25.734 1 87.81 595 ARG A CA 1
ATOM 4567 C C . ARG A 1 595 ? 11.164 -46.875 -25.141 1 87.81 595 ARG A C 1
ATOM 4569 O O . ARG A 1 595 ? 10.922 -47.906 -25.781 1 87.81 595 ARG A O 1
ATOM 4576 N N . ALA A 1 596 ? 10.773 -46.656 -23.938 1 87 596 ALA A N 1
ATOM 4577 C CA . ALA A 1 596 ? 9.945 -47.656 -23.266 1 87 596 ALA A CA 1
ATOM 4578 C C . ALA A 1 596 ? 8.648 -47.906 -24.047 1 87 596 ALA A C 1
ATOM 4580 O O . ALA A 1 596 ? 8.219 -49.031 -24.203 1 87 596 ALA A O 1
ATOM 4581 N N . PHE A 1 597 ? 8.102 -46.906 -24.5 1 86.88 597 PHE A N 1
ATOM 4582 C CA . PHE A 1 597 ? 6.871 -47.031 -25.266 1 86.88 597 PHE A CA 1
ATOM 4583 C C . PHE A 1 597 ? 7.129 -47.781 -26.578 1 86.88 597 PHE A C 1
ATOM 4585 O O . PHE A 1 597 ? 6.348 -48.625 -26.984 1 86.88 597 PHE A O 1
ATOM 4592 N N . GLY A 1 598 ? 8.156 -47.344 -27.266 1 85.25 598 GLY A N 1
ATOM 4593 C CA . GLY A 1 598 ? 8.539 -48 -28.5 1 85.25 598 GLY A CA 1
ATOM 4594 C C . GLY A 1 598 ? 8.789 -49.5 -28.312 1 85.25 598 GLY A C 1
ATOM 4595 O O . GLY A 1 598 ? 8.367 -50.312 -29.141 1 85.25 598 GLY A O 1
ATOM 4596 N N . GLU A 1 599 ? 9.461 -49.75 -27.266 1 85.56 599 GLU A N 1
ATOM 4597 C CA . GLU A 1 599 ? 9.742 -51.156 -26.953 1 85.56 599 GLU A CA 1
ATOM 4598 C C . GLU A 1 599 ? 8.453 -51.906 -26.672 1 85.56 599 GLU A C 1
ATOM 4600 O O . GLU A 1 599 ? 8.312 -53.062 -27.094 1 85.56 599 GLU A O 1
ATOM 4605 N N . PHE A 1 600 ? 7.605 -51.312 -26.016 1 82.81 600 PHE A N 1
ATOM 4606 C CA . PHE A 1 600 ? 6.312 -51.938 -25.766 1 82.81 600 PHE A CA 1
ATOM 4607 C C . PHE A 1 600 ? 5.598 -52.25 -27.078 1 82.81 600 PHE A C 1
ATOM 4609 O O . PHE A 1 600 ? 5.027 -53.344 -27.234 1 82.81 600 PHE A O 1
ATOM 4616 N N . LEU A 1 601 ? 5.637 -51.312 -27.984 1 83.31 601 LEU A N 1
ATOM 4617 C CA . LEU A 1 601 ? 5.008 -51.5 -29.297 1 83.31 601 LEU A CA 1
ATOM 4618 C C . LEU A 1 601 ? 5.676 -52.625 -30.062 1 83.31 601 LEU A C 1
ATOM 4620 O O . LEU A 1 601 ? 4.996 -53.438 -30.719 1 83.31 601 LEU A O 1
ATOM 4624 N N . SER A 1 602 ? 7 -52.688 -29.938 1 81 602 SER A N 1
ATOM 4625 C CA . SER A 1 602 ? 7.754 -53.719 -30.656 1 81 602 SER A CA 1
ATOM 4626 C C . SER A 1 602 ? 7.434 -55.125 -30.109 1 81 602 SER A C 1
ATOM 4628 O O . SER A 1 602 ? 7.328 -56.094 -30.875 1 81 602 SER A O 1
ATOM 4630 N N . TRP A 1 603 ? 7.367 -55.188 -28.875 1 76 603 TRP A N 1
ATOM 4631 C CA . TRP A 1 603 ? 7.059 -56.469 -28.25 1 76 603 TRP A CA 1
ATOM 4632 C C . TRP A 1 603 ? 5.688 -56.969 -28.703 1 76 603 TRP A C 1
ATOM 4634 O O . TRP A 1 603 ? 5.508 -58.156 -28.953 1 76 603 TRP A O 1
ATOM 4644 N N . ALA A 1 604 ? 4.844 -56.125 -28.953 1 70.38 604 ALA A N 1
ATOM 4645 C CA . ALA A 1 604 ? 3.482 -56.5 -29.312 1 70.38 604 ALA A CA 1
ATOM 4646 C C . ALA A 1 604 ? 3.387 -56.812 -30.797 1 70.38 604 ALA A C 1
ATOM 4648 O O . ALA A 1 604 ? 2.59 -57.656 -31.203 1 70.38 604 ALA A O 1
ATOM 4649 N N . THR A 1 605 ? 4.172 -56.125 -31.703 1 69.75 605 THR A N 1
ATOM 4650 C CA . THR A 1 605 ? 4.125 -56.312 -33.156 1 69.75 605 THR A CA 1
ATOM 4651 C C . THR A 1 605 ? 4.879 -57.594 -33.531 1 69.75 605 THR A C 1
ATOM 4653 O O . THR A 1 605 ? 4.5 -58.281 -34.469 1 69.75 605 THR A O 1
ATOM 4656 N N . ARG A 1 606 ? 6.16 -57.781 -33.156 1 61.91 606 ARG A N 1
ATOM 4657 C CA . ARG A 1 606 ? 6.891 -59 -33.469 1 61.91 606 ARG A CA 1
ATOM 4658 C C . ARG A 1 606 ? 6.027 -60.219 -33.25 1 61.91 606 ARG A C 1
ATOM 4660 O O . ARG A 1 606 ? 6.117 -61.188 -34 1 61.91 606 ARG A O 1
ATOM 4667 N N . ARG A 1 607 ? 5.363 -60.25 -32.344 1 54.91 607 ARG A N 1
ATOM 4668 C CA . ARG A 1 607 ? 4.629 -61.469 -32.062 1 54.91 607 ARG A CA 1
ATOM 4669 C C . ARG A 1 607 ? 3.395 -61.594 -32.938 1 54.91 607 ARG A C 1
ATOM 4671 O O . ARG A 1 607 ? 2.908 -62.688 -33.188 1 54.91 607 ARG A O 1
ATOM 4678 N N . ALA A 1 608 ? 2.818 -60.438 -33.375 1 52.09 608 ALA A N 1
ATOM 4679 C CA . ALA A 1 608 ? 1.716 -60.594 -34.312 1 52.09 608 ALA A CA 1
ATOM 4680 C C . ALA A 1 608 ? 2.199 -61.188 -35.625 1 52.09 608 ALA A C 1
ATOM 4682 O O . ALA A 1 608 ? 1.438 -61.844 -36.344 1 52.09 608 ALA A O 1
ATOM 4683 N N . THR A 1 609 ? 3.473 -60.688 -36.031 1 49 609 THR A N 1
ATOM 4684 C CA . THR A 1 609 ? 3.914 -61.312 -37.281 1 49 609 THR A CA 1
ATOM 4685 C C . THR A 1 609 ? 4.504 -62.688 -37.031 1 49 609 THR A C 1
ATOM 4687 O O . THR A 1 609 ? 4.797 -63.438 -37.969 1 49 609 THR A O 1
ATOM 4690 N N . GLY A 1 610 ? 4.047 -63.5 -36.25 1 43.72 610 GLY A N 1
ATOM 4691 C CA . GLY A 1 610 ? 4.488 -64.875 -36.125 1 43.72 610 GLY A CA 1
ATOM 4692 C C . GLY A 1 610 ? 5.949 -65.062 -36.469 1 43.72 610 GLY A C 1
ATOM 4693 O O . GLY A 1 610 ? 6.426 -66.188 -36.594 1 43.72 610 GLY A O 1
ATOM 4694 N N . THR A 1 611 ? 6.582 -64.25 -37.406 1 39.44 611 THR A N 1
ATOM 4695 C CA . THR A 1 611 ? 7.809 -64.688 -38.094 1 39.44 611 THR A CA 1
ATOM 4696 C C . THR A 1 611 ? 9 -64.562 -37.156 1 39.44 611 THR A C 1
ATOM 4698 O O . THR A 1 611 ? 9.164 -63.531 -36.469 1 39.44 611 THR A O 1
ATOM 4701 N N . GLY A 1 612 ? 9.672 -65.688 -36.562 1 36.47 612 GLY A N 1
ATOM 4702 C CA . GLY A 1 612 ? 11 -66.062 -36.094 1 36.47 612 GLY A CA 1
ATOM 4703 C C . GLY A 1 612 ? 12.109 -65.312 -36.812 1 36.47 612 GLY A C 1
ATOM 4704 O O . GLY A 1 612 ? 12.828 -65.875 -37.625 1 36.47 612 GLY A O 1
ATOM 4705 N N . ASP A 1 613 ? 12.102 -64.125 -37.281 1 32.59 613 ASP A N 1
ATOM 4706 C CA . ASP A 1 613 ? 13.32 -63.719 -37.969 1 32.59 613 ASP A CA 1
ATOM 4707 C C . ASP A 1 613 ? 14.523 -63.75 -37.031 1 32.59 613 ASP A C 1
ATOM 4709 O O . ASP A 1 613 ? 14.5 -63.156 -35.938 1 32.59 613 ASP A O 1
ATOM 4713 N N . GLU A 1 614 ? 15.398 -64.875 -37.094 1 30.56 614 GLU A N 1
ATOM 4714 C CA . GLU A 1 614 ? 16.828 -65.125 -36.906 1 30.56 614 GLU A CA 1
ATOM 4715 C C . GLU A 1 614 ? 17.656 -63.875 -37.219 1 30.56 614 GLU A C 1
ATOM 4717 O O . GLU A 1 614 ? 17.625 -63.406 -38.375 1 30.56 614 GLU A O 1
ATOM 4722 N N . THR A 1 615 ? 17.859 -62.938 -36.5 1 25.89 615 THR A N 1
ATOM 4723 C CA . THR A 1 615 ? 19.031 -62.094 -36.625 1 25.89 615 THR A CA 1
ATOM 4724 C C . THR A 1 615 ? 20.281 -62.906 -36.938 1 25.89 615 THR A C 1
ATOM 4726 O O . THR A 1 615 ? 20.719 -63.719 -36.125 1 25.89 615 THR A O 1
ATOM 4729 N N . GLU A 1 616 ? 20.375 -63.375 -38.219 1 21.44 616 GLU A N 1
ATOM 4730 C CA . GLU A 1 616 ? 21.719 -63.344 -38.812 1 21.44 616 GLU A CA 1
ATOM 4731 C C . GLU A 1 616 ? 22.281 -61.938 -38.812 1 21.44 616 GLU A C 1
ATOM 4733 O O . GLU A 1 616 ? 21.578 -61 -39.219 1 21.44 616 GLU A O 1
ATOM 4738 N N . MET B 1 1 ? -9.523 48.625 26.734 1 22.06 1 MET B N 1
ATOM 4739 C CA . MET B 1 1 ? -9.766 50.031 26.453 1 22.06 1 MET B CA 1
ATOM 4740 C C . MET B 1 1 ? -9.234 50.438 25.078 1 22.06 1 MET B C 1
ATOM 4742 O O . MET B 1 1 ? -8.039 50.312 24.812 1 22.06 1 MET B O 1
ATOM 4746 N N . VAL B 1 2 ? -10.109 50.156 24.047 1 33.62 2 VAL B N 1
ATOM 4747 C CA . VAL B 1 2 ? -9.852 50.594 22.672 1 33.62 2 VAL B CA 1
ATOM 4748 C C . VAL B 1 2 ? -9.547 52.094 22.641 1 33.62 2 VAL B C 1
ATOM 4750 O O . VAL B 1 2 ? -10.328 52.906 23.156 1 33.62 2 VAL B O 1
ATOM 4753 N N . GLU B 1 3 ? -8.312 52.375 22.625 1 30.2 3 GLU B N 1
ATOM 4754 C CA . GLU B 1 3 ? -7.957 53.781 22.531 1 30.2 3 GLU B CA 1
ATOM 4755 C C . GLU B 1 3 ? -8.672 54.438 21.359 1 30.2 3 GLU B C 1
ATOM 4757 O O . GLU B 1 3 ? -8.484 54.062 20.203 1 30.2 3 GLU B O 1
ATOM 4762 N N . ARG B 1 4 ? -9.773 55.062 21.688 1 35.44 4 ARG B N 1
ATOM 4763 C CA . ARG B 1 4 ? -10.547 55.969 20.828 1 35.44 4 ARG B CA 1
ATOM 4764 C C . ARG B 1 4 ? -9.711 57.156 20.391 1 35.44 4 ARG B C 1
ATOM 4766 O O . ARG B 1 4 ? -9.227 57.938 21.219 1 35.44 4 ARG B O 1
ATOM 4773 N N . THR B 1 5 ? -8.945 57 19.359 1 32.16 5 THR B N 1
ATOM 4774 C CA . THR B 1 5 ? -8.508 58.312 18.953 1 32.16 5 THR B CA 1
ATOM 4775 C C . THR B 1 5 ? -9.695 59.188 18.531 1 32.16 5 THR B C 1
ATOM 4777 O O . THR B 1 5 ? -10.461 58.812 17.641 1 32.16 5 THR B O 1
ATOM 4780 N N . PRO B 1 6 ? -10.117 60.25 19.266 1 32.28 6 PRO B N 1
ATOM 4781 C CA . PRO B 1 6 ? -11.234 61.188 19.156 1 32.28 6 PRO B CA 1
ATOM 4782 C C . PRO B 1 6 ? -11.234 61.938 17.828 1 32.28 6 PRO B C 1
ATOM 4784 O O . PRO B 1 6 ? -11.93 62.969 17.703 1 32.28 6 PRO B O 1
ATOM 4787 N N . ASN B 1 7 ? -10.875 61.594 16.656 1 30.94 7 ASN B N 1
ATOM 4788 C CA . ASN B 1 7 ? -10.922 62.719 15.742 1 30.94 7 ASN B CA 1
ATOM 4789 C C . ASN B 1 7 ? -12.359 63.188 15.492 1 30.94 7 ASN B C 1
ATOM 4791 O O . ASN B 1 7 ? -13.305 62.438 15.734 1 30.94 7 ASN B O 1
ATOM 4795 N N . GLY B 1 8 ? -12.734 64.375 14.711 1 30.61 8 GLY B N 1
ATOM 4796 C CA . GLY B 1 8 ? -13.883 65.188 14.406 1 30.61 8 GLY B CA 1
ATOM 4797 C C . GLY B 1 8 ? -15.078 64.375 13.906 1 30.61 8 GLY B C 1
ATOM 4798 O O . GLY B 1 8 ? -14.977 63.188 13.664 1 30.61 8 GLY B O 1
ATOM 4799 N N . ALA B 1 9 ? -16.344 65.188 13.414 1 35.66 9 ALA B N 1
ATOM 4800 C CA . ALA B 1 9 ? -17.781 64.938 13.312 1 35.66 9 ALA B CA 1
ATOM 4801 C C . ALA B 1 9 ? -18.062 63.781 12.352 1 35.66 9 ALA B C 1
ATOM 4803 O O . ALA B 1 9 ? -19.219 63.406 12.117 1 35.66 9 ALA B O 1
ATOM 4804 N N . ALA B 1 10 ? -17.406 63.75 11.203 1 40.88 10 ALA B N 1
ATOM 4805 C CA . ALA B 1 10 ? -17.781 62.812 10.164 1 40.88 10 ALA B CA 1
ATOM 4806 C C . ALA B 1 10 ? -17.688 61.375 10.68 1 40.88 10 ALA B C 1
ATOM 4808 O O . ALA B 1 10 ? -16.797 61.031 11.469 1 40.88 10 ALA B O 1
ATOM 4809 N N . ALA B 1 11 ? -18.781 60.5 10.547 1 44.31 11 ALA B N 1
ATOM 4810 C CA . ALA B 1 11 ? -18.938 59.156 11.078 1 44.31 11 ALA B CA 1
ATOM 4811 C C . ALA B 1 11 ? -17.641 58.375 11.008 1 44.31 11 ALA B C 1
ATOM 4813 O O . ALA B 1 11 ? -17.234 57.938 9.93 1 44.31 11 ALA B O 1
ATOM 4814 N N . VAL B 1 12 ? -16.578 58.656 11.664 1 41.94 12 VAL B N 1
ATOM 4815 C CA . VAL B 1 12 ? -15.172 58.25 11.742 1 41.94 12 VAL B CA 1
ATOM 4816 C C . VAL B 1 12 ? -15.086 56.75 11.945 1 41.94 12 VAL B C 1
ATOM 4818 O O . VAL B 1 12 ? -15.586 56.219 12.945 1 41.94 12 VAL B O 1
ATOM 4821 N N . ALA B 1 13 ? -15.211 56.031 10.852 1 56.53 13 ALA B N 1
ATOM 4822 C CA . ALA B 1 13 ? -14.82 54.625 10.906 1 56.53 13 ALA B CA 1
ATOM 4823 C C . ALA B 1 13 ? -13.555 54.438 11.734 1 56.53 13 ALA B C 1
ATOM 4825 O O . ALA B 1 13 ? -12.508 55 11.422 1 56.53 13 ALA B O 1
ATOM 4826 N N . ASP B 1 14 ? -13.727 54.188 12.977 1 61.72 14 ASP B N 1
ATOM 4827 C CA . ASP B 1 14 ? -12.57 53.906 13.82 1 61.72 14 ASP B CA 1
ATOM 4828 C C . ASP B 1 14 ? -11.789 52.688 13.273 1 61.72 14 ASP B C 1
ATOM 4830 O O . ASP B 1 14 ? -12.375 51.688 12.906 1 61.72 14 ASP B O 1
ATOM 4834 N N . SER B 1 15 ? -10.68 52.938 12.656 1 66.94 15 SER B N 1
ATOM 4835 C CA . SER B 1 15 ? -9.758 51.938 12.164 1 66.94 15 SER B CA 1
ATOM 4836 C C . SER B 1 15 ? -9.094 51.188 13.312 1 66.94 15 SER B C 1
ATOM 4838 O O . SER B 1 15 ? -8.625 51.781 14.273 1 66.94 15 SER B O 1
ATOM 4840 N N . TYR B 1 16 ? -9.492 49.938 13.328 1 69.12 16 TYR B N 1
ATOM 4841 C CA . TYR B 1 16 ? -8.938 49.094 14.367 1 69.12 16 TYR B CA 1
ATOM 4842 C C . TYR B 1 16 ? -7.953 48.094 13.781 1 69.12 16 TYR B C 1
ATOM 4844 O O . TYR B 1 16 ? -7.922 47.875 12.57 1 69.12 16 TYR B O 1
ATOM 4852 N N . ALA B 1 17 ? -6.988 47.688 14.656 1 65 17 ALA B N 1
ATOM 4853 C CA . ALA B 1 17 ? -6.137 46.562 14.312 1 65 17 ALA B CA 1
ATOM 4854 C C . ALA B 1 17 ? -6.668 45.25 14.922 1 65 17 ALA B C 1
ATOM 4856 O O . ALA B 1 17 ? -7.254 45.281 16 1 65 17 ALA B O 1
ATOM 4857 N N . PHE B 1 18 ? -6.57 44.156 14.219 1 67.25 18 PHE B N 1
ATOM 4858 C CA . PHE B 1 18 ? -6.996 42.844 14.742 1 67.25 18 PHE B CA 1
ATOM 4859 C C . PHE B 1 18 ? -6.312 42.562 16.062 1 67.25 18 PHE B C 1
ATOM 4861 O O . PHE B 1 18 ? -5.145 42.906 16.266 1 67.25 18 PHE B O 1
ATOM 4868 N N . GLN B 1 19 ? -7.051 42.031 17.062 1 63.16 19 GLN B N 1
ATOM 4869 C CA . GLN B 1 19 ? -6.508 41.562 18.344 1 63.16 19 GLN B CA 1
ATOM 4870 C C . GLN B 1 19 ? -6.199 40.062 18.297 1 63.16 19 GLN B C 1
ATOM 4872 O O . GLN B 1 19 ? -6.793 39.344 17.516 1 63.16 19 GLN B O 1
ATOM 4877 N N . VAL B 1 20 ? -4.996 39.625 18.891 1 62.28 20 VAL B N 1
ATOM 4878 C CA . VAL B 1 20 ? -4.617 38.219 18.891 1 62.28 20 VAL B CA 1
ATOM 4879 C C . VAL B 1 20 ? -4.707 37.688 20.328 1 62.28 20 VAL B C 1
ATOM 4881 O O . VAL B 1 20 ? -4.184 38.281 21.266 1 62.28 20 VAL B O 1
ATOM 4884 N N . ASP B 1 21 ? -5.5 36.656 20.578 1 63.5 21 ASP B N 1
ATOM 4885 C CA . ASP B 1 21 ? -5.453 35.844 21.812 1 63.5 21 ASP B CA 1
ATOM 4886 C C . ASP B 1 21 ? -4.328 34.812 21.75 1 63.5 21 ASP B C 1
ATOM 4888 O O . ASP B 1 21 ? -4.477 33.75 21.125 1 63.5 21 ASP B O 1
ATOM 4892 N N . LEU B 1 22 ? -3.246 35.156 22.438 1 61.44 22 LEU B N 1
ATOM 4893 C CA . LEU B 1 22 ? -2.043 34.312 22.359 1 61.44 22 LEU B CA 1
ATOM 4894 C C . LEU B 1 22 ? -2.318 32.906 22.859 1 61.44 22 LEU B C 1
ATOM 4896 O O . LEU B 1 22 ? -1.797 31.938 22.312 1 61.44 22 LEU B O 1
ATOM 4900 N N . ARG B 1 23 ? -3.021 32.844 23.969 1 63.28 23 ARG B N 1
ATOM 4901 C CA . ARG B 1 23 ? -3.355 31.531 24.484 1 63.28 23 ARG B CA 1
ATOM 4902 C C . ARG B 1 23 ? -4.023 30.672 23.406 1 63.28 23 ARG B C 1
ATOM 4904 O O . ARG B 1 23 ? -3.713 29.5 23.25 1 63.28 23 ARG B O 1
ATOM 4911 N N . GLY B 1 24 ? -4.832 31.359 22.781 1 66.19 24 GLY B N 1
ATOM 4912 C CA . GLY B 1 24 ? -5.531 30.672 21.703 1 66.19 24 GLY B CA 1
ATOM 4913 C C . GLY B 1 24 ? -4.613 30.25 20.578 1 66.19 24 GLY B C 1
ATOM 4914 O O . GLY B 1 24 ? -4.762 29.156 20.031 1 66.19 24 GLY B O 1
ATOM 4915 N N . ILE B 1 25 ? -3.668 31.094 20.297 1 67.75 25 ILE B N 1
ATOM 4916 C CA . ILE B 1 25 ? -2.727 30.781 19.219 1 67.75 25 ILE B CA 1
ATOM 4917 C C . ILE B 1 25 ? -1.821 29.625 19.656 1 67.75 25 ILE B C 1
ATOM 4919 O O . ILE B 1 25 ? -1.546 28.719 18.859 1 67.75 25 ILE B O 1
ATOM 4923 N N . VAL B 1 26 ? -1.429 29.688 20.812 1 63.25 26 VAL B N 1
ATOM 4924 C CA . VAL B 1 26 ? -0.569 28.625 21.328 1 63.25 26 VAL B CA 1
ATOM 4925 C C . VAL B 1 26 ? -1.313 27.297 21.297 1 63.25 26 VAL B C 1
ATOM 4927 O O . VAL B 1 26 ? -0.746 26.266 20.906 1 63.25 26 VAL B O 1
ATOM 4930 N N . ASP B 1 27 ? -2.479 27.375 21.719 1 65.12 27 ASP B N 1
ATOM 4931 C CA . ASP B 1 27 ? -3.309 26.188 21.688 1 65.12 27 ASP B CA 1
ATOM 4932 C C . ASP B 1 27 ? -3.457 25.656 20.266 1 65.12 27 ASP B C 1
ATOM 4934 O O . ASP B 1 27 ? -3.328 24.453 20.031 1 65.12 27 ASP B O 1
ATOM 4938 N N . LEU B 1 28 ? -3.67 26.594 19.406 1 67.94 28 LEU B N 1
ATOM 4939 C CA . LEU B 1 28 ? -3.818 26.219 18 1 67.94 28 LEU B CA 1
ATOM 4940 C C . LEU B 1 28 ? -2.541 25.578 17.469 1 67.94 28 LEU B C 1
ATOM 4942 O O . LEU B 1 28 ? -2.588 24.516 16.828 1 67.94 28 LEU B O 1
ATOM 4946 N N . LEU B 1 29 ? -1.505 26.172 17.797 1 67 29 LEU B N 1
ATOM 4947 C CA . LEU B 1 29 ? -0.224 25.672 17.312 1 67 29 LEU B CA 1
ATOM 4948 C C . LEU B 1 29 ? 0.132 24.344 17.953 1 67 29 LEU B C 1
ATOM 4950 O O . LEU B 1 29 ? 0.603 23.422 17.266 1 67 29 LEU B O 1
ATOM 4954 N N . SER B 1 30 ? -0.104 24.312 19.172 1 62.38 30 SER B N 1
ATOM 4955 C CA . SER B 1 30 ? 0.283 23.109 19.922 1 62.38 30 SER B CA 1
ATOM 4956 C C . SER B 1 30 ? -0.533 21.906 19.484 1 62.38 30 SER B C 1
ATOM 4958 O O . SER B 1 30 ? -0.005 20.797 19.406 1 62.38 30 SER B O 1
ATOM 4960 N N . HIS B 1 31 ? -1.717 22.188 19.203 1 63.09 31 HIS B N 1
ATOM 4961 C CA . HIS B 1 31 ? -2.592 21.047 18.969 1 63.09 31 HIS B CA 1
ATOM 4962 C C . HIS B 1 31 ? -2.742 20.766 17.484 1 63.09 31 HIS B C 1
ATOM 4964 O O . HIS B 1 31 ? -3.125 19.656 17.094 1 63.09 31 HIS B O 1
ATOM 4970 N N . HIS B 1 32 ? -2.389 21.766 16.812 1 64.81 32 HIS B N 1
ATOM 4971 C CA . HIS B 1 32 ? -2.707 21.547 15.398 1 64.81 32 HIS B CA 1
ATOM 4972 C C . HIS B 1 32 ? -1.453 21.609 14.531 1 64.81 32 HIS B C 1
ATOM 4974 O O . HIS B 1 32 ? -1.414 21.047 13.445 1 64.81 32 HIS B O 1
ATOM 4980 N N . LEU B 1 33 ? -0.53 22.344 15.133 1 66.31 33 LEU B N 1
ATOM 4981 C CA . LEU B 1 33 ? 0.685 22.453 14.336 1 66.31 33 LEU B CA 1
ATOM 4982 C C . LEU B 1 33 ? 1.706 21.391 14.75 1 66.31 33 LEU B C 1
ATOM 4984 O O . LEU B 1 33 ? 2.355 20.781 13.898 1 66.31 33 LEU B O 1
ATOM 4988 N N . TYR B 1 34 ? 1.716 21.188 16.109 1 68.19 34 TYR B N 1
ATOM 4989 C CA . TYR B 1 34 ? 2.732 20.266 16.594 1 68.19 34 TYR B CA 1
ATOM 4990 C C . TYR B 1 34 ? 2.105 18.938 17.031 1 68.19 34 TYR B C 1
ATOM 4992 O O . TYR B 1 34 ? 1.064 18.922 17.688 1 68.19 34 TYR B O 1
ATOM 5000 N N . SER B 1 35 ? 2.707 17.797 16.625 1 66.75 35 SER B N 1
ATOM 5001 C CA . SER B 1 35 ? 2.15 16.484 16.906 1 66.75 35 SER B CA 1
ATOM 5002 C C . SER B 1 35 ? 2.486 16.031 18.328 1 66.75 35 SER B C 1
ATOM 5004 O O . SER B 1 35 ? 1.777 15.203 18.906 1 66.75 35 SER B O 1
ATOM 5006 N N . SER B 1 36 ? 3.676 16.625 18.891 1 77.12 36 SER B N 1
ATOM 5007 C CA . SER B 1 36 ? 4.145 16.156 20.188 1 77.12 36 SER B CA 1
ATOM 5008 C C . SER B 1 36 ? 4.883 17.266 20.938 1 77.12 36 SER B C 1
ATOM 5010 O O . SER B 1 36 ? 5.52 18.125 20.328 1 77.12 36 SER B O 1
ATOM 5012 N N . PRO B 1 37 ? 4.816 17.203 22.281 1 84.25 37 PRO B N 1
ATOM 5013 C CA . PRO B 1 37 ? 5.551 18.188 23.078 1 84.25 37 PRO B CA 1
ATOM 5014 C C . PRO B 1 37 ? 7.066 18.031 22.953 1 84.25 37 PRO B C 1
ATOM 5016 O O . PRO B 1 37 ? 7.816 18.906 23.375 1 84.25 37 PRO B O 1
ATOM 5019 N N . ARG B 1 38 ? 7.484 16.953 22.344 1 89.06 38 ARG B N 1
ATOM 5020 C CA . ARG B 1 38 ? 8.922 16.719 22.234 1 89.06 38 ARG B CA 1
ATOM 5021 C C . ARG B 1 38 ? 9.594 17.828 21.406 1 89.06 38 ARG B C 1
ATOM 5023 O O . ARG B 1 38 ? 10.805 18.031 21.516 1 89.06 38 ARG B O 1
ATOM 5030 N N . VAL B 1 39 ? 8.812 18.594 20.734 1 86.81 39 VAL B N 1
ATOM 5031 C CA . VAL B 1 39 ? 9.336 19.578 19.781 1 86.81 39 VAL B CA 1
ATOM 5032 C C . VAL B 1 39 ? 9.969 20.734 20.547 1 86.81 39 VAL B C 1
ATOM 5034 O O . VAL B 1 39 ? 10.711 21.531 19.969 1 86.81 39 VAL B O 1
ATOM 5037 N N . TYR B 1 40 ? 9.695 20.859 21.859 1 90.12 40 TYR B N 1
ATOM 5038 C CA . TYR B 1 40 ? 10.258 21.984 22.609 1 90.12 40 TYR B CA 1
ATOM 5039 C C . TYR B 1 40 ? 11.781 21.969 22.547 1 90.12 40 TYR B C 1
ATOM 5041 O O . TYR B 1 40 ? 12.414 23.016 22.391 1 90.12 40 TYR B O 1
ATOM 5049 N N . LEU B 1 41 ? 12.328 20.812 22.656 1 95.19 41 LEU B N 1
ATOM 5050 C CA . LEU B 1 41 ? 13.781 20.719 22.656 1 95.19 41 LEU B CA 1
ATOM 5051 C C . LEU B 1 41 ? 14.352 20.938 21.266 1 95.19 41 LEU B C 1
ATOM 5053 O O . LEU B 1 41 ? 15.438 21.516 21.109 1 95.19 41 LEU B O 1
ATOM 5057 N N . ARG B 1 42 ? 13.656 20.484 20.266 1 92.69 42 ARG B N 1
ATOM 5058 C CA . ARG B 1 42 ? 14.062 20.766 18.891 1 92.69 42 ARG B CA 1
ATOM 5059 C C . ARG B 1 42 ? 14.156 22.266 18.641 1 92.69 42 ARG B C 1
ATOM 5061 O O . ARG B 1 42 ? 15.109 22.734 18.031 1 92.69 42 ARG B O 1
ATOM 5068 N N . GLU B 1 43 ? 13.125 22.953 19.109 1 88.94 43 GLU B N 1
ATOM 5069 C CA . GLU B 1 43 ? 13.078 24.406 18.922 1 88.94 43 GLU B CA 1
ATOM 5070 C C . GLU B 1 43 ? 14.219 25.094 19.656 1 88.94 43 GLU B C 1
ATOM 5072 O O . GLU B 1 43 ? 14.82 26.031 19.125 1 88.94 43 GLU B O 1
ATOM 5077 N N . LEU B 1 44 ? 14.477 24.641 20.812 1 94.94 44 LEU B N 1
ATOM 5078 C CA . LEU B 1 44 ? 15.57 25.203 21.578 1 94.94 44 LEU B CA 1
ATOM 5079 C C . LEU B 1 44 ? 16.906 24.984 20.875 1 94.94 44 LEU B C 1
ATOM 5081 O O . LEU B 1 44 ? 17.703 25.906 20.734 1 94.94 44 LEU B O 1
ATOM 5085 N N . LEU B 1 45 ? 17.078 23.75 20.484 1 96.19 45 LEU B N 1
ATOM 5086 C CA . LEU B 1 45 ? 18.312 23.406 19.781 1 96.19 45 LEU B CA 1
ATOM 5087 C C . LEU B 1 45 ? 18.453 24.203 18.5 1 96.19 45 LEU B C 1
ATOM 5089 O O . LEU B 1 45 ? 19.531 24.719 18.188 1 96.19 45 LEU B O 1
ATOM 5093 N N . GLN B 1 46 ? 17.422 24.312 17.781 1 92.25 46 GLN B N 1
ATOM 5094 C CA . GLN B 1 46 ? 17.438 25.031 16.516 1 92.25 46 GLN B CA 1
ATOM 5095 C C . GLN B 1 46 ? 17.812 26.5 16.719 1 92.25 46 GLN B C 1
ATOM 5097 O O . GLN B 1 46 ? 18.656 27.047 16 1 92.25 46 GLN B O 1
ATOM 5102 N N . ASN B 1 47 ? 17.172 27.109 17.672 1 90.94 47 ASN B N 1
ATOM 5103 C CA . ASN B 1 47 ? 17.484 28.5 17.969 1 90.94 47 ASN B CA 1
ATOM 5104 C C . ASN B 1 47 ? 18.938 28.688 18.344 1 90.94 47 ASN B C 1
ATOM 5106 O O . ASN B 1 47 ? 19.594 29.641 17.906 1 90.94 47 ASN B O 1
ATOM 5110 N N . ALA B 1 48 ? 19.406 27.797 19.156 1 96.12 48 ALA B N 1
ATOM 5111 C CA . ALA B 1 48 ? 20.797 27.875 19.578 1 96.12 48 ALA B CA 1
ATOM 5112 C C . ALA B 1 48 ? 21.734 27.75 18.375 1 96.12 48 ALA B C 1
ATOM 5114 O O . ALA B 1 48 ? 22.672 28.531 18.234 1 96.12 48 ALA B O 1
ATOM 5115 N N . VAL B 1 49 ? 21.516 26.781 17.578 1 95.69 49 VAL B N 1
ATOM 5116 C CA . VAL B 1 49 ? 22.359 26.516 16.406 1 95.69 49 VAL B CA 1
ATOM 5117 C C . VAL B 1 49 ? 22.312 27.719 15.461 1 95.69 49 VAL B C 1
ATOM 5119 O O . VAL B 1 49 ? 23.344 28.141 14.93 1 95.69 49 VAL B O 1
ATOM 5122 N N . ASP B 1 50 ? 21.172 28.25 15.25 1 91.38 50 ASP B N 1
ATOM 5123 C CA . ASP B 1 50 ? 21.031 29.422 14.391 1 91.38 50 ASP B CA 1
ATOM 5124 C C . ASP B 1 50 ? 21.844 30.594 14.922 1 91.38 50 ASP B C 1
ATOM 5126 O O . ASP B 1 50 ? 22.516 31.297 14.164 1 91.38 50 ASP B O 1
ATOM 5130 N N . ALA B 1 51 ? 21.734 30.781 16.172 1 94.19 51 ALA B N 1
ATOM 5131 C CA . ALA B 1 51 ? 22.453 31.891 16.812 1 94.19 51 ALA B CA 1
ATOM 5132 C C . ALA B 1 51 ? 23.953 31.703 16.703 1 94.19 51 ALA B C 1
ATOM 5134 O O . ALA B 1 51 ? 24.688 32.656 16.391 1 94.19 51 ALA B O 1
ATOM 5135 N N . VAL B 1 52 ? 24.406 30.531 16.984 1 97.06 52 VAL B N 1
ATOM 5136 C CA . VAL B 1 52 ? 25.828 30.25 16.922 1 97.06 52 VAL B CA 1
ATOM 5137 C C . VAL B 1 52 ? 26.328 30.375 15.492 1 97.06 52 VAL B C 1
ATOM 5139 O O . VAL B 1 52 ? 27.406 30.938 15.242 1 97.06 52 VAL B O 1
ATOM 5142 N N . THR B 1 53 ? 25.594 29.891 14.586 1 95.31 53 THR B N 1
ATOM 5143 C CA . THR B 1 53 ? 25.953 29.984 13.172 1 95.31 53 THR B CA 1
ATOM 5144 C C . THR B 1 53 ? 26.062 31.438 12.734 1 95.31 53 THR B C 1
ATOM 5146 O O . THR B 1 53 ? 26.984 31.812 12.008 1 95.31 53 THR B O 1
ATOM 5149 N N . ALA B 1 54 ? 25.094 32.219 13.148 1 93.62 54 ALA B N 1
ATOM 5150 C CA . ALA B 1 54 ? 25.109 33.625 12.812 1 93.62 54 ALA B CA 1
ATOM 5151 C C . ALA B 1 54 ? 26.359 34.312 13.352 1 93.62 54 ALA B C 1
ATOM 5153 O O . ALA B 1 54 ? 26.984 35.125 12.648 1 93.62 54 ALA B O 1
ATOM 5154 N N . ARG B 1 55 ? 26.703 34 14.555 1 96.19 55 ARG B N 1
ATOM 5155 C CA . ARG B 1 55 ? 27.891 34.625 15.125 1 96.19 55 ARG B CA 1
ATOM 5156 C C . ARG B 1 55 ? 29.156 34.125 14.43 1 96.19 55 ARG B C 1
ATOM 5158 O O . ARG B 1 55 ? 30.062 34.906 14.133 1 96.19 55 ARG B O 1
ATOM 5165 N N . ALA B 1 56 ? 29.188 32.875 14.203 1 95.38 56 ALA B N 1
ATOM 5166 C CA . ALA B 1 56 ? 30.344 32.25 13.562 1 95.38 56 ALA B CA 1
ATOM 5167 C C . ALA B 1 56 ? 30.594 32.844 12.18 1 95.38 56 ALA B C 1
ATOM 5169 O O . ALA B 1 56 ? 31.734 32.938 11.727 1 95.38 56 ALA B O 1
ATOM 5170 N N . ALA B 1 57 ? 29.562 33.219 11.531 1 93.56 57 ALA B N 1
ATOM 5171 C CA . ALA B 1 57 ? 29.688 33.844 10.211 1 93.56 57 ALA B CA 1
ATOM 5172 C C . ALA B 1 57 ? 30.391 35.188 10.305 1 93.56 57 ALA B C 1
ATOM 5174 O O . ALA B 1 57 ? 31.078 35.594 9.359 1 93.56 57 ALA B O 1
ATOM 5175 N N . ARG B 1 58 ? 30.281 35.781 11.406 1 92.12 58 ARG B N 1
ATOM 5176 C CA . ARG B 1 58 ? 30.875 37.094 11.617 1 92.12 58 ARG B CA 1
ATOM 5177 C C . ARG B 1 58 ? 32.25 36.969 12.289 1 92.12 58 ARG B C 1
ATOM 5179 O O . ARG B 1 58 ? 33.125 37.781 12.031 1 92.12 58 ARG B O 1
ATOM 5186 N N . ASP B 1 59 ? 32.344 36.031 13.195 1 94.94 59 ASP B N 1
ATOM 5187 C CA . ASP B 1 59 ? 33.562 35.781 13.969 1 94.94 59 ASP B CA 1
ATOM 5188 C C . ASP B 1 59 ? 33.875 34.312 14.031 1 94.94 59 ASP B C 1
ATOM 5190 O O . ASP B 1 59 ? 33.406 33.594 14.922 1 94.94 59 ASP B O 1
ATOM 5194 N N . ARG B 1 60 ? 34.781 33.875 13.305 1 93.44 60 ARG B N 1
ATOM 5195 C CA . ARG B 1 60 ? 35.094 32.469 13.164 1 93.44 60 ARG B CA 1
ATOM 5196 C C . ARG B 1 60 ? 35.781 31.922 14.422 1 93.44 60 ARG B C 1
ATOM 5198 O O . ARG B 1 60 ? 35.812 30.703 14.633 1 93.44 60 ARG B O 1
ATOM 5205 N N . LEU B 1 61 ? 36.219 32.719 15.227 1 95.12 61 LEU B N 1
ATOM 5206 C CA . LEU B 1 61 ? 36.938 32.312 16.422 1 95.12 61 LEU B CA 1
ATOM 5207 C C . LEU B 1 61 ? 36 32.25 17.625 1 95.12 61 LEU B C 1
ATOM 5209 O O . LEU B 1 61 ? 36.375 31.812 18.703 1 95.12 61 LEU B O 1
ATOM 5213 N N . ALA B 1 62 ? 34.781 32.688 17.422 1 96.31 62 ALA B N 1
ATOM 5214 C CA . ALA B 1 62 ? 33.812 32.719 18.516 1 96.31 62 ALA B CA 1
ATOM 5215 C C . ALA B 1 62 ? 33.562 31.281 19.031 1 96.31 62 ALA B C 1
ATOM 5217 O O . ALA B 1 62 ? 33.594 30.328 18.25 1 96.31 62 ALA B O 1
ATOM 5218 N N . PRO B 1 63 ? 33.406 31.125 20.344 1 97.38 63 PRO B N 1
ATOM 5219 C CA . PRO B 1 63 ? 33.031 29.797 20.844 1 97.38 63 PRO B CA 1
ATOM 5220 C C . PRO B 1 63 ? 31.734 29.297 20.203 1 97.38 63 PRO B C 1
ATOM 5222 O O . PRO B 1 63 ? 30.875 30.094 19.812 1 97.38 63 PRO B O 1
ATOM 5225 N N . THR B 1 64 ? 31.609 28 20.062 1 97.81 64 THR B N 1
ATOM 5226 C CA . THR B 1 64 ? 30.469 27.453 19.344 1 97.81 64 THR B CA 1
ATOM 5227 C C . THR B 1 64 ? 29.75 26.406 20.172 1 97.81 64 THR B C 1
ATOM 5229 O O . THR B 1 64 ? 28.688 25.906 19.781 1 97.81 64 THR B O 1
ATOM 5232 N N . ALA B 1 65 ? 30.234 26.062 21.375 1 98 65 ALA B N 1
ATOM 5233 C CA . ALA B 1 65 ? 29.672 24.953 22.141 1 98 65 ALA B CA 1
ATOM 5234 C C . ALA B 1 65 ? 28.312 25.328 22.734 1 98 65 ALA B C 1
ATOM 5236 O O . ALA B 1 65 ? 28.156 26.406 23.312 1 98 65 ALA B O 1
ATOM 5237 N N . ILE B 1 66 ? 27.328 24.484 22.578 1 98.56 66 ILE B N 1
ATOM 5238 C CA . ILE B 1 66 ? 25.984 24.641 23.141 1 98.56 66 ILE B CA 1
ATOM 5239 C C . ILE B 1 66 ? 25.812 23.719 24.328 1 98.56 66 ILE B C 1
ATOM 5241 O O . ILE B 1 66 ? 26.109 22.516 24.25 1 98.56 66 ILE B O 1
ATOM 5245 N N . ARG B 1 67 ? 25.344 24.234 25.453 1 98.44 67 ARG B N 1
ATOM 5246 C CA . ARG B 1 67 ? 25.25 23.453 26.688 1 98.44 67 ARG B CA 1
ATOM 5247 C C . ARG B 1 67 ? 23.812 23.422 27.203 1 98.44 67 ARG B C 1
ATOM 5249 O O . ARG B 1 67 ? 23.188 24.469 27.375 1 98.44 67 ARG B O 1
ATOM 5256 N N . ILE B 1 68 ? 23.328 22.234 27.438 1 98.69 68 ILE B N 1
ATOM 5257 C CA . ILE B 1 68 ? 22.031 22.031 28.062 1 98.69 68 ILE B CA 1
ATOM 5258 C C . ILE B 1 68 ? 22.219 21.5 29.484 1 98.69 68 ILE B C 1
ATOM 5260 O O . ILE B 1 68 ? 23.047 20.609 29.719 1 98.69 68 ILE B O 1
ATOM 5264 N N . SER B 1 69 ? 21.531 22.109 30.422 1 98.19 69 SER B N 1
ATOM 5265 C CA . SER B 1 69 ? 21.547 21.625 31.797 1 98.19 69 SER B CA 1
ATOM 5266 C C . SER B 1 69 ? 20.141 21.344 32.312 1 98.19 69 SER B C 1
ATOM 5268 O O . SER B 1 69 ? 19.203 22.078 32 1 98.19 69 SER B O 1
ATOM 5270 N N . VAL B 1 70 ? 20.031 20.281 32.969 1 97.12 70 VAL B N 1
ATOM 5271 C CA . VAL B 1 70 ? 18.734 19.906 33.562 1 97.12 70 VAL B CA 1
ATOM 5272 C C . VAL B 1 70 ? 18.891 19.688 35.062 1 97.12 70 VAL B C 1
ATOM 5274 O O . VAL B 1 70 ? 19.828 19.031 35.531 1 97.12 70 VAL B O 1
ATOM 5277 N N . ASP B 1 71 ? 18.016 20.312 35.844 1 93.12 71 ASP B N 1
ATOM 5278 C CA . ASP B 1 71 ? 17.953 20.156 37.281 1 93.12 71 ASP B CA 1
ATOM 5279 C C . ASP B 1 71 ? 16.531 20.266 37.781 1 93.12 71 ASP B C 1
ATOM 5281 O O . ASP B 1 71 ? 15.578 20.141 37.031 1 93.12 71 ASP B O 1
ATOM 5285 N N . GLU B 1 72 ? 16.344 20.375 39.062 1 89 72 GLU B N 1
ATOM 5286 C CA . GLU B 1 72 ? 15.008 20.391 39.656 1 89 72 GLU B CA 1
ATOM 5287 C C . GLU B 1 72 ? 14.219 21.625 39.25 1 89 72 GLU B C 1
ATOM 5289 O O . GLU B 1 72 ? 12.984 21.609 39.25 1 89 72 GLU B O 1
ATOM 5294 N N . ARG B 1 73 ? 14.984 22.641 38.781 1 90.25 73 ARG B N 1
ATOM 5295 C CA . ARG B 1 73 ? 14.328 23.875 38.406 1 90.25 73 ARG B CA 1
ATOM 5296 C C . ARG B 1 73 ? 13.836 23.828 36.969 1 90.25 73 ARG B C 1
ATOM 5298 O O . ARG B 1 73 ? 13.023 24.656 36.562 1 90.25 73 ARG B O 1
ATOM 5305 N N . GLY 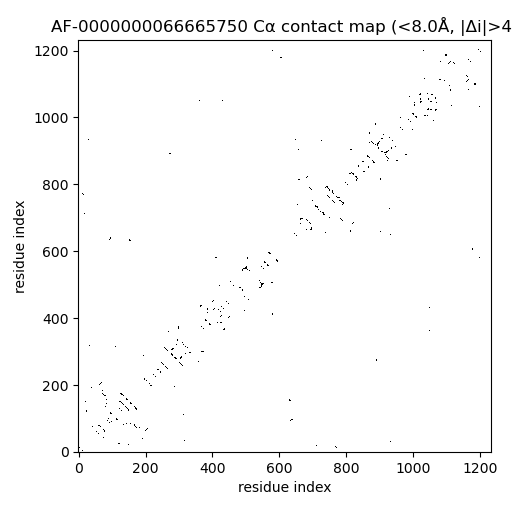B 1 74 ? 14.359 22.922 36.25 1 96.06 74 GLY B N 1
ATOM 5306 C CA . GLY B 1 74 ? 13.953 22.781 34.875 1 96.06 74 GLY B CA 1
ATOM 5307 C C . GLY B 1 74 ? 15.117 22.578 33.938 1 96.06 74 GLY B C 1
ATOM 5308 O O . GLY B 1 74 ? 16.016 21.781 34.219 1 96.06 74 GLY B O 1
ATOM 5309 N N . LEU B 1 75 ? 15 23.188 32.781 1 98.06 75 LEU B N 1
ATOM 5310 C CA . LEU B 1 75 ? 16 23.031 31.75 1 98.06 75 LEU B CA 1
ATOM 5311 C C . LEU B 1 75 ? 16.578 24.375 31.328 1 98.06 75 LEU B C 1
ATOM 5313 O O . LEU B 1 75 ? 15.844 25.344 31.188 1 98.06 75 LEU B O 1
ATOM 5317 N N . ARG B 1 76 ? 17.875 24.391 31.219 1 98.12 76 ARG B N 1
ATOM 5318 C CA . ARG B 1 76 ? 18.562 25.578 30.734 1 98.12 76 ARG B CA 1
ATOM 5319 C C . ARG B 1 76 ? 19.438 25.25 29.516 1 98.12 76 ARG B C 1
ATOM 5321 O O . ARG B 1 76 ? 20.125 24.234 29.5 1 98.12 76 ARG B O 1
ATOM 5328 N N . ILE B 1 77 ? 19.344 26.016 28.469 1 98.5 77 ILE B N 1
ATOM 5329 C CA . ILE B 1 77 ? 20.234 25.875 27.328 1 98.5 77 ILE B CA 1
ATOM 5330 C C . ILE B 1 77 ? 20.984 27.188 27.109 1 98.5 77 ILE B C 1
ATOM 5332 O O . ILE B 1 77 ? 20.391 28.266 27.141 1 98.5 77 ILE B O 1
ATOM 5336 N N . ALA B 1 78 ? 22.266 27.078 26.969 1 98.5 78 ALA B N 1
ATOM 5337 C CA . ALA B 1 78 ? 23.125 28.25 26.766 1 98.5 78 ALA B CA 1
ATOM 5338 C C . ALA B 1 78 ? 23.906 28.125 25.453 1 98.5 78 ALA B C 1
ATOM 5340 O O . ALA B 1 78 ? 24.484 27.078 25.156 1 98.5 78 ALA B O 1
ATOM 5341 N N . ASP B 1 79 ? 23.828 29.141 24.688 1 98.38 79 ASP B N 1
ATOM 5342 C CA . ASP B 1 79 ? 24.609 29.188 23.453 1 98.38 79 ASP B CA 1
ATOM 5343 C C . ASP B 1 79 ? 25.469 30.453 23.406 1 98.38 79 ASP B C 1
ATOM 5345 O O . ASP B 1 79 ? 25.062 31.5 23.938 1 98.38 79 ASP B O 1
ATOM 5349 N N . PRO B 1 80 ? 26.609 30.344 22.875 1 98.31 80 PRO B N 1
ATOM 5350 C CA . PRO B 1 80 ? 27.469 31.531 22.703 1 98.31 80 PRO B CA 1
ATOM 5351 C C . PRO B 1 80 ? 27.219 32.25 21.375 1 98.31 80 PRO B C 1
ATOM 5353 O O . PRO B 1 80 ? 28.172 32.719 20.734 1 98.31 80 PRO B O 1
ATOM 5356 N N . GLY B 1 81 ? 26.016 32.312 20.938 1 97.38 81 GLY B N 1
ATOM 5357 C CA . GLY B 1 81 ? 25.672 32.844 19.625 1 97.38 81 GLY B CA 1
ATOM 5358 C C . GLY B 1 81 ? 25.641 34.344 19.578 1 97.38 81 GLY B C 1
ATOM 5359 O O . GLY B 1 81 ? 26.266 35 20.422 1 97.38 81 GLY B O 1
ATOM 5360 N N . VAL B 1 82 ? 24.922 34.875 18.641 1 95.81 82 VAL B N 1
ATOM 5361 C CA . VAL B 1 82 ? 24.969 36.312 18.297 1 95.81 82 VAL B CA 1
ATOM 5362 C C . VAL B 1 82 ? 24.266 37.125 19.375 1 95.81 82 VAL B C 1
ATOM 5364 O O . VAL B 1 82 ? 24.578 38.281 19.578 1 95.81 82 VAL B O 1
ATOM 5367 N N . GLY B 1 83 ? 23.281 36.438 20.109 1 95.25 83 GLY B N 1
ATOM 5368 C CA . GLY B 1 83 ? 22.547 37.156 21.141 1 95.25 83 GLY B CA 1
ATOM 5369 C C . GLY B 1 83 ? 21.625 38.219 20.594 1 95.25 83 GLY B C 1
ATOM 5370 O O . GLY B 1 83 ? 21.469 38.344 19.375 1 95.25 83 GLY B O 1
ATOM 5371 N N . LEU B 1 84 ? 20.953 38.969 21.578 1 93.62 84 LEU B N 1
ATOM 5372 C CA . LEU B 1 84 ? 19.938 39.938 21.203 1 93.62 84 LEU B CA 1
ATOM 5373 C C . LEU B 1 84 ? 20.094 41.219 22 1 93.62 84 LEU B C 1
ATOM 5375 O O . LEU B 1 84 ? 20.531 41.188 23.156 1 93.62 84 LEU B O 1
ATOM 5379 N N . THR B 1 85 ? 19.719 42.312 21.375 1 93 85 THR B N 1
ATOM 5380 C CA . THR B 1 85 ? 19.547 43.562 22.078 1 93 85 THR B CA 1
ATOM 5381 C C . THR B 1 85 ? 18.125 43.688 22.625 1 93 85 THR B C 1
ATOM 5383 O O . THR B 1 85 ? 17.266 42.844 22.359 1 93 85 THR B O 1
ATOM 5386 N N . GLU B 1 86 ? 17.922 44.719 23.469 1 88.62 86 GLU B N 1
ATOM 5387 C CA . GLU B 1 86 ? 16.578 44.938 23.969 1 88.62 86 GLU B CA 1
ATOM 5388 C C . GLU B 1 86 ? 15.594 45.125 22.812 1 88.62 86 GLU B C 1
ATOM 5390 O O . GLU B 1 86 ? 14.484 44.594 22.844 1 88.62 86 GLU B O 1
ATOM 5395 N N . SER B 1 87 ? 16.016 45.875 21.859 1 84.94 87 SER B N 1
ATOM 5396 C CA . SER B 1 87 ? 15.172 46.125 20.703 1 84.94 87 SER B CA 1
ATOM 5397 C C . SER B 1 87 ? 14.867 44.812 19.953 1 84.94 87 SER B C 1
ATOM 5399 O O . SER B 1 87 ? 13.75 44.625 19.484 1 84.94 87 SER B O 1
ATOM 5401 N N . ASP B 1 88 ? 15.898 43.969 19.875 1 84.12 88 ASP B N 1
ATOM 5402 C CA . ASP B 1 88 ? 15.727 42.688 19.234 1 84.12 88 ASP B CA 1
ATOM 5403 C C . ASP B 1 88 ? 14.695 41.812 19.969 1 84.12 88 ASP B C 1
ATOM 5405 O O . ASP B 1 88 ? 13.891 41.125 19.344 1 84.12 88 ASP B O 1
ATOM 5409 N N . VAL B 1 89 ? 14.742 41.812 21.25 1 83.94 89 VAL B N 1
ATOM 5410 C CA . VAL B 1 89 ? 13.844 41.031 22.078 1 83.94 89 VAL B CA 1
ATOM 5411 C C . VAL B 1 89 ? 12.391 41.438 21.812 1 83.94 89 VAL B C 1
ATOM 5413 O O . VAL B 1 89 ? 11.523 40.562 21.641 1 83.94 89 VAL B O 1
ATOM 5416 N N . HIS B 1 90 ? 12.125 42.719 21.703 1 74.38 90 HIS B N 1
ATOM 5417 C CA . HIS B 1 90 ? 10.781 43.188 21.438 1 74.38 90 HIS B CA 1
ATOM 5418 C C . HIS B 1 90 ? 10.336 42.812 20.031 1 74.38 90 HIS B C 1
ATOM 5420 O O . HIS B 1 90 ? 9.164 42.5 19.797 1 74.38 90 HIS B O 1
ATOM 5426 N N . ARG B 1 91 ? 11.312 42.75 19.234 1 72 91 ARG B N 1
ATOM 5427 C CA . ARG B 1 91 ? 11 42.531 17.828 1 72 91 ARG B CA 1
ATOM 5428 C C . ARG B 1 91 ? 10.805 41.031 17.547 1 72 91 ARG B C 1
ATOM 5430 O O . ARG B 1 91 ? 9.906 40.656 16.797 1 72 91 ARG B O 1
ATOM 5437 N N . PHE B 1 92 ? 11.648 40.25 18.156 1 73.25 92 PHE B N 1
ATOM 5438 C CA . PHE B 1 92 ? 11.711 38.875 17.719 1 73.25 92 PHE B CA 1
ATOM 5439 C C . PHE B 1 92 ? 11.016 37.938 18.703 1 73.25 92 PHE B C 1
ATOM 5441 O O . PHE B 1 92 ? 10.492 36.906 18.328 1 73.25 92 PHE B O 1
ATOM 5448 N N . LEU B 1 93 ? 11.07 38.25 19.922 1 76.44 93 LEU B N 1
ATOM 5449 C CA . LEU B 1 93 ? 10.539 37.344 20.938 1 76.44 93 LEU B CA 1
ATOM 5450 C C . LEU B 1 93 ? 9.117 37.719 21.328 1 76.44 93 LEU B C 1
ATOM 5452 O O . LEU B 1 93 ? 8.359 36.875 21.828 1 76.44 93 LEU B O 1
ATOM 5456 N N . ALA B 1 94 ? 8.727 38.969 21.031 1 68.25 94 ALA B N 1
ATOM 5457 C CA . ALA B 1 94 ? 7.461 39.469 21.562 1 68.25 94 ALA B CA 1
ATOM 5458 C C . ALA B 1 94 ? 6.41 39.594 20.469 1 68.25 94 ALA B C 1
ATOM 5460 O O . ALA B 1 94 ? 5.262 39.969 20.734 1 68.25 94 ALA B O 1
ATOM 5461 N N . THR B 1 95 ? 6.801 39.344 19.219 1 65.12 95 THR B N 1
ATOM 5462 C CA . THR B 1 95 ? 5.852 39.5 18.125 1 65.12 95 THR B CA 1
ATOM 5463 C C . THR B 1 95 ? 5.629 38.156 17.438 1 65.12 95 THR B C 1
ATOM 5465 O O . THR B 1 95 ? 6.574 37.531 16.953 1 65.12 95 THR B O 1
ATOM 5468 N N . ILE B 1 96 ? 4.363 37.719 17.547 1 66 96 ILE B N 1
ATOM 5469 C CA . ILE B 1 96 ? 4.004 36.469 16.906 1 66 96 ILE B CA 1
ATOM 5470 C C . ILE B 1 96 ? 3.723 36.719 15.422 1 66 96 ILE B C 1
ATOM 5472 O O . ILE B 1 96 ? 3.002 37.656 15.07 1 66 96 ILE B O 1
ATOM 5476 N N . GLY B 1 97 ? 4.184 35.938 14.523 1 63.12 97 GLY B N 1
ATOM 5477 C CA . GLY B 1 97 ? 3.928 36.031 13.094 1 63.12 97 GLY B CA 1
ATOM 5478 C C . GLY B 1 97 ? 4.945 36.875 12.352 1 63.12 97 GLY B C 1
ATOM 5479 O O . GLY B 1 97 ? 4.93 36.906 11.117 1 63.12 97 GLY B O 1
ATOM 5480 N N . ARG B 1 98 ? 5.719 37.719 13.094 1 56.44 98 ARG B N 1
ATOM 5481 C CA . ARG B 1 98 ? 6.699 38.562 12.406 1 56.44 98 ARG B CA 1
ATOM 5482 C C . ARG B 1 98 ? 7.98 37.781 12.133 1 56.44 98 ARG B C 1
ATOM 5484 O O . ARG B 1 98 ? 8.453 37.031 12.984 1 56.44 98 ARG B O 1
ATOM 5491 N N . SER B 1 99 ? 8.156 37.5 10.906 1 49.75 99 SER B N 1
ATOM 5492 C CA . SER B 1 99 ? 9.414 36.844 10.57 1 49.75 99 SER B CA 1
ATOM 5493 C C . SER B 1 99 ? 10.594 37.812 10.656 1 49.75 99 SER B C 1
ATOM 5495 O O . SER B 1 99 ? 10.5 38.969 10.203 1 49.75 99 SER B O 1
ATOM 5497 N N . SER B 1 100 ? 11.336 38 11.711 1 45.47 100 SER B N 1
ATOM 5498 C CA . SER B 1 100 ? 12.547 38.812 11.664 1 45.47 100 SER B CA 1
ATOM 5499 C C . SER B 1 100 ? 13.203 38.781 10.289 1 45.47 100 SER B C 1
ATOM 5501 O O . SER B 1 100 ? 13.945 39.688 9.906 1 45.47 100 SER B O 1
ATOM 5503 N N . LYS B 1 101 ? 13.188 37.562 9.641 1 47.91 101 LYS B N 1
ATOM 5504 C CA . LYS B 1 101 ? 14 37.312 8.461 1 47.91 101 LYS B CA 1
ATOM 5505 C C . LYS B 1 101 ? 13.336 37.844 7.199 1 47.91 101 LYS B C 1
ATOM 5507 O O . LYS B 1 101 ? 13.773 37.562 6.086 1 47.91 101 LYS B O 1
ATOM 5512 N N . ARG B 1 102 ? 12.234 38.5 7.168 1 43.59 102 ARG B N 1
ATOM 5513 C CA . ARG B 1 102 ? 11.531 38.969 5.98 1 43.59 102 ARG B CA 1
ATOM 5514 C C . ARG B 1 102 ? 12.281 40.125 5.32 1 43.59 102 ARG B C 1
ATOM 5516 O O . ARG B 1 102 ? 12.148 40.344 4.113 1 43.59 102 ARG B O 1
ATOM 5523 N N . ASP B 1 103 ? 12.773 41.094 5.922 1 40.09 103 ASP B N 1
ATOM 5524 C CA . ASP B 1 103 ? 13.453 42.156 5.168 1 40.09 103 ASP B CA 1
ATOM 5525 C C . ASP B 1 103 ? 14.461 41.562 4.188 1 40.09 103 ASP B C 1
ATOM 5527 O O . ASP B 1 103 ? 14.734 42.125 3.135 1 40.09 103 ASP B O 1
ATOM 5531 N N . GLU B 1 104 ? 15.32 40.656 4.512 1 36.66 104 GLU B N 1
ATOM 5532 C CA . GLU B 1 104 ? 16.234 39.969 3.6 1 36.66 104 GLU B CA 1
ATOM 5533 C C . GLU B 1 104 ? 15.531 38.781 2.906 1 36.66 104 GLU B C 1
ATOM 5535 O O . GLU B 1 104 ? 16.188 37.906 2.354 1 36.66 104 GLU B O 1
ATOM 5540 N N . ILE B 1 105 ? 14.359 38.75 2.689 1 36.34 105 ILE B N 1
ATOM 5541 C CA . ILE B 1 105 ? 13.367 37.719 2.4 1 36.34 105 ILE B CA 1
ATOM 5542 C C . ILE B 1 105 ? 13.555 37.188 0.977 1 36.34 105 ILE B C 1
ATOM 5544 O O . ILE B 1 105 ? 12.945 36.188 0.588 1 36.34 105 ILE B O 1
ATOM 5548 N N . GLU B 1 106 ? 13.875 37.938 0.079 1 36.25 106 GLU B N 1
ATOM 5549 C CA . GLU B 1 106 ? 14.008 37.406 -1.268 1 36.25 106 GLU B CA 1
ATOM 5550 C C . GLU B 1 106 ? 14.75 36.062 -1.25 1 36.25 106 GLU B C 1
ATOM 5552 O O . GLU B 1 106 ? 14.367 35.125 -1.95 1 36.25 106 GLU B O 1
ATOM 5557 N N . GLY B 1 107 ? 16.031 36.031 -0.974 1 35.25 107 GLY B N 1
ATOM 5558 C CA . GLY B 1 107 ? 16.922 34.875 -0.996 1 35.25 107 GLY B CA 1
ATOM 5559 C C . GLY B 1 107 ? 16.609 33.875 0.098 1 35.25 107 GLY B C 1
ATOM 5560 O O . GLY B 1 107 ? 17.031 32.719 0.019 1 35.25 107 GLY B O 1
ATOM 5561 N N . ALA B 1 108 ? 16.25 34.219 1.466 1 36.47 108 ALA B N 1
ATOM 5562 C CA . ALA B 1 108 ? 16.062 33.531 2.746 1 36.47 108 ALA B CA 1
ATOM 5563 C C . ALA B 1 108 ? 14.695 32.844 2.811 1 36.47 108 ALA B C 1
ATOM 5565 O O . ALA B 1 108 ? 14.203 32.531 3.895 1 36.47 108 ALA B O 1
ATOM 5566 N N . ARG B 1 109 ? 13.797 32.75 2.09 1 38.66 109 ARG B N 1
ATOM 5567 C CA . ARG B 1 109 ? 12.609 31.891 2.004 1 38.66 109 ARG B CA 1
ATOM 5568 C C . ARG B 1 109 ? 12.875 30.516 2.584 1 38.66 109 ARG B C 1
ATOM 5570 O O . ARG B 1 109 ? 11.969 29.672 2.652 1 38.66 109 ARG B O 1
ATOM 5577 N N . ARG B 1 110 ? 14.039 30.109 2.701 1 38.56 110 ARG B N 1
ATOM 5578 C CA . ARG B 1 110 ? 14.508 28.797 3.164 1 38.56 110 ARG B CA 1
ATOM 5579 C C . ARG B 1 110 ? 14.117 28.562 4.617 1 38.56 110 ARG B C 1
ATOM 5581 O O . ARG B 1 110 ? 13.977 27.422 5.051 1 38.56 110 ARG B O 1
ATOM 5588 N N . GLU B 1 111 ? 14.461 29.562 5.617 1 42.28 111 GLU B N 1
ATOM 5589 C CA . GLU B 1 111 ? 14.391 29.297 7.051 1 42.28 111 GLU B CA 1
ATOM 5590 C C . GLU B 1 111 ? 12.977 29.547 7.586 1 42.28 111 GLU B C 1
ATOM 5592 O O . GLU B 1 111 ? 12.734 30.516 8.305 1 42.28 111 GLU B O 1
ATOM 5597 N N . PHE B 1 112 ? 11.969 29.266 7.047 1 38.56 112 PHE B N 1
ATOM 5598 C CA . PHE B 1 112 ? 10.57 29.672 7.211 1 38.56 112 PHE B CA 1
ATOM 5599 C C . PHE B 1 112 ? 10.102 29.422 8.641 1 38.56 112 PHE B C 1
ATOM 5601 O O . PHE B 1 112 ? 9.383 30.234 9.211 1 38.56 112 PHE B O 1
ATOM 5608 N N . LEU B 1 113 ? 10.211 28.312 9.203 1 45.31 113 LEU B N 1
ATOM 5609 C CA . LEU B 1 113 ? 9.539 28.141 10.484 1 45.31 113 LEU B CA 1
ATOM 5610 C C . LEU B 1 113 ? 10.164 29.031 11.555 1 45.31 113 LEU B C 1
ATOM 5612 O O . LEU B 1 113 ? 9.453 29.594 12.391 1 45.31 113 LEU B O 1
ATOM 5616 N N . GLY B 1 114 ? 11.523 29.094 11.656 1 48.12 114 GLY B N 1
ATOM 5617 C CA . GLY B 1 114 ? 12.172 30.109 12.484 1 48.12 114 GLY B CA 1
ATOM 5618 C C . GLY B 1 114 ? 11.703 31.516 12.172 1 48.12 114 GLY B C 1
ATOM 5619 O O . GLY B 1 114 ? 11.883 32.438 12.977 1 48.12 114 GLY B O 1
ATOM 5620 N N . GLN B 1 115 ? 10.906 31.5 11.07 1 50.12 115 GLN B N 1
ATOM 5621 C CA . GLN B 1 115 ? 10.578 32.781 10.469 1 50.12 115 GLN B CA 1
ATOM 5622 C C . GLN B 1 115 ? 9.297 33.375 11.062 1 50.12 115 GLN B C 1
ATOM 5624 O O . GLN B 1 115 ? 9.102 34.594 11.07 1 50.12 115 GLN B O 1
ATOM 5629 N N . PHE B 1 116 ? 8.57 32.438 11.695 1 55.06 116 PHE B N 1
ATOM 5630 C CA . PHE B 1 116 ? 7.293 33.031 12.062 1 55.06 116 PHE B CA 1
ATOM 5631 C C . PHE B 1 116 ? 7.289 33.438 13.531 1 55.06 116 PHE B C 1
ATOM 5633 O O . PHE B 1 116 ? 6.27 33.906 14.055 1 55.06 116 PHE B O 1
ATOM 5640 N N . GLY B 1 117 ? 8.539 33.406 14.117 1 59.72 117 GLY B N 1
ATOM 5641 C CA . GLY B 1 117 ? 8.68 33.812 15.508 1 59.72 117 GLY B CA 1
ATOM 5642 C C . GLY B 1 117 ? 7.91 32.938 16.469 1 59.72 117 GLY B C 1
ATOM 5643 O O . GLY B 1 117 ? 7.516 33.375 17.547 1 59.72 117 GLY B O 1
ATOM 5644 N N . ILE B 1 118 ? 7.527 31.703 16 1 67.5 118 ILE B N 1
ATOM 5645 C CA . ILE B 1 118 ? 6.672 30.891 16.859 1 67.5 118 ILE B CA 1
ATOM 5646 C C . ILE B 1 118 ? 7.484 29.75 17.469 1 67.5 118 ILE B C 1
ATOM 5648 O O . ILE B 1 118 ? 7.008 29.047 18.359 1 67.5 118 ILE B O 1
ATOM 5652 N N . GLY B 1 119 ? 8.734 29.641 17.203 1 76.31 119 GLY B N 1
ATOM 5653 C CA . GLY B 1 119 ? 9.516 28.5 17.672 1 76.31 119 GLY B CA 1
ATOM 5654 C C . GLY B 1 119 ? 9.609 28.422 19.172 1 76.31 119 GLY B C 1
ATOM 5655 O O . GLY B 1 119 ? 9.297 27.375 19.766 1 76.31 119 GLY B O 1
ATOM 5656 N N . LEU B 1 120 ? 9.93 29.562 19.766 1 80 120 LEU B N 1
ATOM 5657 C CA . LEU B 1 120 ? 10.133 29.578 21.219 1 80 120 LEU B CA 1
ATOM 5658 C C . LEU B 1 120 ? 8.82 29.328 21.953 1 80 120 LEU B C 1
ATOM 5660 O O . LEU B 1 120 ? 8.82 28.766 23.047 1 80 120 LEU B O 1
ATOM 5664 N N . LEU B 1 121 ? 7.742 29.672 21.266 1 76.75 121 LEU B N 1
ATOM 5665 C CA . LEU B 1 121 ? 6.434 29.516 21.891 1 76.75 121 LEU B CA 1
ATOM 5666 C C . LEU B 1 121 ? 6.059 28.047 22.016 1 76.75 121 LEU B C 1
ATOM 5668 O O . LEU B 1 121 ? 5.211 27.688 22.828 1 76.75 121 LEU B O 1
ATOM 5672 N N . ALA B 1 122 ? 6.711 27.25 21.25 1 78.56 122 ALA B N 1
ATOM 5673 C CA . ALA B 1 122 ? 6.465 25.812 21.344 1 78.56 122 ALA B CA 1
ATOM 5674 C C . ALA B 1 122 ? 6.852 25.281 22.719 1 78.56 122 ALA B C 1
ATOM 5676 O O . ALA B 1 122 ? 6.301 24.281 23.188 1 78.56 122 ALA B O 1
ATOM 5677 N N . CYS B 1 123 ? 7.688 25.953 23.375 1 88.06 123 CYS B N 1
ATOM 5678 C CA . CYS B 1 123 ? 8.172 25.516 24.688 1 88.06 123 CYS B CA 1
ATOM 5679 C C . CYS B 1 123 ? 7.066 25.609 25.719 1 88.06 123 CYS B C 1
ATOM 5681 O O . CYS B 1 123 ? 7.125 24.922 26.75 1 88.06 123 CYS B O 1
ATOM 5683 N N . PHE B 1 124 ? 6.027 26.359 25.469 1 83.62 124 PHE B N 1
ATOM 5684 C CA . PHE B 1 124 ? 4.934 26.484 26.422 1 83.62 124 PHE B CA 1
ATOM 5685 C C . PHE B 1 124 ? 4.086 25.219 26.469 1 83.62 124 PHE B C 1
ATOM 5687 O O . PHE B 1 124 ? 3.236 25.062 27.344 1 83.62 124 PHE B O 1
ATOM 5694 N N . THR B 1 125 ? 4.297 24.375 25.5 1 82.19 125 THR B N 1
ATOM 5695 C CA . THR B 1 125 ? 3.629 23.078 25.578 1 82.19 125 THR B CA 1
ATOM 5696 C C . THR B 1 125 ? 4.055 22.312 26.828 1 82.19 125 THR B C 1
ATOM 5698 O O . THR B 1 125 ? 3.312 21.469 27.344 1 82.19 125 THR B O 1
ATOM 5701 N N . VAL B 1 126 ? 5.207 22.672 27.344 1 90.25 126 VAL B N 1
ATOM 5702 C CA . VAL B 1 126 ? 5.711 21.922 28.484 1 90.25 126 VAL B CA 1
ATOM 5703 C C . VAL B 1 126 ? 6.133 22.875 29.594 1 90.25 126 VAL B C 1
ATOM 5705 O O . VAL B 1 126 ? 6.367 22.469 30.734 1 90.25 126 VAL B O 1
ATOM 5708 N N . ALA B 1 127 ? 6.215 24.188 29.312 1 92.19 127 ALA B N 1
ATOM 5709 C CA . ALA B 1 127 ? 6.797 25.125 30.266 1 92.19 127 ALA B CA 1
ATOM 5710 C C . ALA B 1 127 ? 5.762 26.156 30.734 1 92.19 127 ALA B C 1
ATOM 5712 O O . ALA B 1 127 ? 4.93 26.609 29.938 1 92.19 127 ALA B O 1
ATOM 5713 N N . GLU B 1 128 ? 5.887 26.469 31.969 1 90.75 128 GLU B N 1
ATOM 5714 C CA . GLU B 1 128 ? 5.066 27.547 32.531 1 90.75 128 GLU B CA 1
ATOM 5715 C C . GLU B 1 128 ? 5.664 28.906 32.219 1 90.75 128 GLU B C 1
ATOM 5717 O O . GLU B 1 128 ? 4.934 29.875 32 1 90.75 128 GLU B O 1
ATOM 5722 N N . THR B 1 129 ? 6.926 28.984 32.312 1 91.88 129 THR B N 1
ATOM 5723 C CA . THR B 1 129 ? 7.625 30.234 32 1 91.88 129 THR B CA 1
ATOM 5724 C C . THR B 1 129 ? 8.859 29.969 31.156 1 91.88 129 THR B C 1
ATOM 5726 O O . THR B 1 129 ? 9.43 28.875 31.188 1 91.88 129 THR B O 1
ATOM 5729 N N . ILE B 1 130 ? 9.18 30.922 30.375 1 92.88 130 ILE B N 1
ATOM 5730 C CA . ILE B 1 130 ? 10.398 30.953 29.578 1 92.88 130 ILE B CA 1
ATOM 5731 C C . ILE B 1 130 ? 11.219 32.188 29.922 1 92.88 130 ILE B C 1
ATOM 5733 O O . ILE B 1 130 ? 10.734 33.312 29.781 1 92.88 130 ILE B O 1
ATOM 5737 N N . GLN B 1 131 ? 12.383 31.891 30.406 1 96.06 131 GLN B N 1
ATOM 5738 C CA . GLN B 1 131 ? 13.289 32.969 30.719 1 96.06 131 GLN B CA 1
ATOM 5739 C C . GLN B 1 131 ? 14.453 33.031 29.734 1 96.06 131 GLN B C 1
ATOM 5741 O O . GLN B 1 131 ? 15.164 32.031 29.562 1 96.06 131 GLN B O 1
ATOM 5746 N N . VAL B 1 132 ? 14.594 34.125 29.094 1 95.94 132 VAL B N 1
ATOM 5747 C CA . VAL B 1 132 ? 15.711 34.344 28.172 1 95.94 132 VAL B CA 1
ATOM 5748 C C . VAL B 1 132 ? 16.625 35.438 28.703 1 95.94 132 VAL B C 1
ATOM 5750 O O . VAL B 1 132 ? 16.172 36.531 29.016 1 95.94 132 VAL B O 1
ATOM 5753 N N . VAL B 1 133 ? 17.828 35.156 28.938 1 97.56 133 VAL B N 1
ATOM 5754 C CA . VAL B 1 133 ? 18.875 36.156 29.219 1 97.56 133 VAL B CA 1
ATOM 5755 C C . VAL B 1 133 ? 19.875 36.188 28.078 1 97.56 133 VAL B C 1
ATOM 5757 O O . VAL B 1 133 ? 20.406 35.156 27.672 1 97.56 133 VAL B O 1
ATOM 5760 N N . THR B 1 134 ? 20.125 37.344 27.516 1 97.31 134 THR B N 1
ATOM 5761 C CA . THR B 1 134 ? 20.891 37.406 26.281 1 97.31 134 THR B CA 1
ATOM 5762 C C . THR B 1 134 ? 21.703 38.688 26.219 1 97.31 134 THR B C 1
ATOM 5764 O O . THR B 1 134 ? 21.375 39.656 26.875 1 97.31 134 THR B O 1
ATOM 5767 N N . ARG B 1 135 ? 22.797 38.594 25.562 1 97.62 135 ARG B N 1
ATOM 5768 C CA . ARG B 1 135 ? 23.672 39.719 25.281 1 97.62 135 ARG B CA 1
ATOM 5769 C C . ARG B 1 135 ? 24.172 39.688 23.828 1 97.62 135 ARG B C 1
ATOM 5771 O O . ARG B 1 135 ? 24.641 38.625 23.375 1 97.62 135 ARG B O 1
ATOM 5778 N N . SER B 1 136 ? 24.094 40.812 23.188 1 96.31 136 SER B N 1
ATOM 5779 C CA . SER B 1 136 ? 24.375 40.875 21.766 1 96.31 136 SER B CA 1
ATOM 5780 C C . SER B 1 136 ? 25.875 40.906 21.484 1 96.31 136 SER B C 1
ATOM 5782 O O . SER B 1 136 ? 26.625 41.656 22.125 1 96.31 136 SER B O 1
ATOM 5784 N N . ALA B 1 137 ? 26.312 40.062 20.578 1 95.88 137 ALA B N 1
ATOM 5785 C CA . ALA B 1 137 ? 27.672 40.094 20.062 1 95.88 137 ALA B CA 1
ATOM 5786 C C . ALA B 1 137 ? 27.828 41.219 19.016 1 95.88 137 ALA B C 1
ATOM 5788 O O . ALA B 1 137 ? 28.922 41.75 18.828 1 95.88 137 ALA B O 1
ATOM 5789 N N . ALA B 1 138 ? 26.75 41.469 18.375 1 92.5 138 ALA B N 1
ATOM 5790 C CA . ALA B 1 138 ? 26.766 42.469 17.297 1 92.5 138 ALA B CA 1
ATOM 5791 C C . ALA B 1 138 ? 26.875 43.875 17.859 1 92.5 138 ALA B C 1
ATOM 5793 O O . ALA B 1 138 ? 27.453 44.781 17.219 1 92.5 138 ALA B O 1
ATOM 5794 N N . ASP B 1 139 ? 26.328 44.094 19.062 1 94.25 139 ASP B N 1
ATOM 5795 C CA . ASP B 1 139 ? 26.406 45.375 19.75 1 94.25 139 ASP B CA 1
ATOM 5796 C C . ASP B 1 139 ? 26.969 45.188 21.172 1 94.25 139 ASP B C 1
ATOM 5798 O O . ASP B 1 139 ? 26.219 45.219 22.141 1 94.25 139 ASP B O 1
ATOM 5802 N N . PRO B 1 140 ? 28.266 45.219 21.25 1 89.25 140 PRO B N 1
ATOM 5803 C CA . PRO B 1 140 ? 28.906 44.938 22.531 1 89.25 140 PRO B CA 1
ATOM 5804 C C . PRO B 1 140 ? 28.578 45.969 23.594 1 89.25 140 PRO B C 1
ATOM 5806 O O . PRO B 1 140 ? 28.734 45.719 24.797 1 89.25 140 PRO B O 1
ATOM 5809 N N . ALA B 1 141 ? 28.156 47.156 23.203 1 92.5 141 ALA B N 1
ATOM 5810 C CA . ALA B 1 141 ? 27.844 48.219 24.141 1 92.5 141 ALA B CA 1
ATOM 5811 C C . ALA B 1 141 ? 26.453 48.031 24.734 1 92.5 141 ALA B C 1
ATOM 5813 O O . ALA B 1 141 ? 26.125 48.625 25.766 1 92.5 141 ALA B O 1
ATOM 5814 N N . ALA B 1 142 ? 25.688 47.219 24.078 1 94.06 142 ALA B N 1
ATOM 5815 C CA . ALA B 1 142 ? 24.328 47 24.578 1 94.06 142 ALA B CA 1
ATOM 5816 C C . ALA B 1 142 ? 24.328 46.125 25.828 1 94.06 142 ALA B C 1
ATOM 5818 O O . ALA B 1 142 ? 25.047 45.125 25.891 1 94.06 142 ALA B O 1
ATOM 5819 N N . PRO B 1 143 ? 23.625 46.531 26.859 1 95.31 143 PRO B N 1
ATOM 5820 C CA . PRO B 1 143 ? 23.562 45.719 28.062 1 95.31 143 PRO B CA 1
ATOM 5821 C C . PRO B 1 143 ? 22.797 44.406 27.859 1 95.31 143 PRO B C 1
ATOM 5823 O O . PRO B 1 143 ? 21.969 44.312 26.938 1 95.31 143 PRO B O 1
ATOM 5826 N N . PRO B 1 144 ? 23.109 43.438 28.688 1 96.81 144 PRO B N 1
ATOM 5827 C CA . PRO B 1 144 ? 22.297 42.219 28.641 1 96.81 144 PRO B CA 1
ATOM 5828 C C . PRO B 1 144 ? 20.844 42.469 29.016 1 96.81 144 PRO B C 1
ATOM 5830 O O . PRO B 1 144 ? 20.547 43.406 29.766 1 96.81 144 PRO B O 1
ATOM 5833 N N . VAL B 1 145 ? 20 41.625 28.453 1 95.5 145 VAL B N 1
ATOM 5834 C CA . VAL B 1 145 ? 18.562 41.812 28.656 1 95.5 145 VAL B CA 1
ATOM 5835 C C . VAL B 1 145 ? 17.953 40.5 29.125 1 95.5 145 VAL B C 1
ATOM 5837 O O . VAL B 1 145 ? 18.359 39.406 28.656 1 95.5 145 VAL B O 1
ATOM 5840 N N . GLU B 1 146 ? 17.062 40.594 30.047 1 95.75 146 GLU B N 1
ATOM 5841 C CA . GLU B 1 146 ? 16.266 39.469 30.484 1 95.75 146 GLU B CA 1
ATOM 5842 C C . GLU B 1 146 ? 14.82 39.594 29.984 1 95.75 146 GLU B C 1
ATOM 5844 O O . GLU B 1 146 ? 14.18 40.625 30.172 1 95.75 146 GLU B O 1
ATOM 5849 N N . TRP B 1 147 ? 14.398 38.594 29.297 1 92.56 147 TRP B N 1
ATOM 5850 C CA . TRP B 1 147 ? 13.016 38.438 28.844 1 92.56 147 TRP B CA 1
ATOM 5851 C C . TRP B 1 147 ? 12.336 37.281 29.547 1 92.56 147 TRP B C 1
ATOM 5853 O O . TRP B 1 147 ? 12.82 36.125 29.484 1 92.56 147 TRP B O 1
ATOM 5863 N N . LEU B 1 148 ? 11.297 37.562 30.281 1 91.81 148 LEU B N 1
ATOM 5864 C CA . LEU B 1 148 ? 10.539 36.562 31 1 91.81 148 LEU B CA 1
ATOM 5865 C C . LEU B 1 148 ? 9.094 36.5 30.484 1 91.81 148 LEU B C 1
ATOM 5867 O O . LEU B 1 148 ? 8.359 37.469 30.578 1 91.81 148 LEU B O 1
ATOM 5871 N N . ALA B 1 149 ? 8.781 35.375 29.938 1 86.94 149 ALA B N 1
ATOM 5872 C CA . ALA B 1 149 ? 7.445 35.188 29.375 1 86.94 149 ALA B CA 1
ATOM 5873 C C . ALA B 1 149 ? 6.684 34.094 30.125 1 86.94 149 ALA B C 1
ATOM 5875 O O . ALA B 1 149 ? 7.281 33.125 30.562 1 86.94 149 ALA B O 1
ATOM 5876 N N . ALA B 1 150 ? 5.398 34.344 30.219 1 83.06 150 ALA B N 1
ATOM 5877 C CA . ALA B 1 150 ? 4.516 33.375 30.859 1 83.06 150 ALA B CA 1
ATOM 5878 C C . ALA B 1 150 ? 3.523 32.781 29.859 1 83.06 150 ALA B C 1
ATOM 5880 O O . ALA B 1 150 ? 3.24 33.375 28.828 1 83.06 150 ALA B O 1
ATOM 5881 N N . ALA B 1 151 ? 3.031 31.625 30.234 1 75.12 151 ALA B N 1
ATOM 5882 C CA . ALA B 1 151 ? 2.123 30.875 29.359 1 75.12 151 ALA B CA 1
ATOM 5883 C C . ALA B 1 151 ? 0.82 31.641 29.156 1 75.12 151 ALA B C 1
ATOM 5885 O O . ALA B 1 151 ? 0.084 31.375 28.203 1 75.12 151 ALA B O 1
ATOM 5886 N N . ASP B 1 152 ? 0.577 32.562 29.953 1 70.5 152 ASP B N 1
ATOM 5887 C CA . ASP B 1 152 ? -0.679 33.281 29.859 1 70.5 152 ASP B CA 1
ATOM 5888 C C . ASP B 1 152 ? -0.593 34.375 28.797 1 70.5 152 ASP B C 1
ATOM 5890 O O . ASP B 1 152 ? -1.557 35.125 28.578 1 70.5 152 ASP B O 1
ATOM 5894 N N . GLY B 1 153 ? 0.653 34.594 28.203 1 71.88 153 GLY B N 1
ATOM 5895 C CA . GLY B 1 153 ? 0.813 35.5 27.094 1 71.88 153 GLY B CA 1
ATOM 5896 C C . GLY B 1 153 ? 1.446 36.812 27.484 1 71.88 153 GLY B C 1
ATOM 5897 O O . GLY B 1 153 ? 1.576 37.719 26.672 1 71.88 153 GLY B O 1
ATOM 5898 N N . THR B 1 154 ? 1.836 36.938 28.719 1 75.44 154 THR B N 1
ATOM 5899 C CA . THR B 1 154 ? 2.49 38.156 29.188 1 75.44 154 THR B CA 1
ATOM 5900 C C . THR B 1 154 ? 4 37.938 29.281 1 75.44 154 THR B C 1
ATOM 5902 O O . THR B 1 154 ? 4.477 36.812 29.359 1 75.44 154 THR B O 1
ATOM 5905 N N . TYR B 1 155 ? 4.684 39.031 29.156 1 81.19 155 TYR B N 1
ATOM 5906 C CA . TYR B 1 155 ? 6.129 38.969 29.344 1 81.19 155 TYR B CA 1
ATOM 5907 C C . TYR B 1 155 ? 6.664 40.25 29.969 1 81.19 155 TYR B C 1
ATOM 5909 O O . TYR B 1 155 ? 5.961 41.25 30.031 1 81.19 155 TYR B O 1
ATOM 5917 N N . SER B 1 156 ? 7.785 40.156 30.531 1 87.69 156 SER B N 1
ATOM 5918 C CA . SER B 1 156 ? 8.508 41.312 31.062 1 87.69 156 SER B CA 1
ATOM 5919 C C . SER B 1 156 ? 9.93 41.375 30.516 1 87.69 156 SER B C 1
ATOM 5921 O O . SER B 1 156 ? 10.469 40.344 30.062 1 87.69 156 SER B O 1
ATOM 5923 N N . VAL B 1 157 ? 10.422 42.562 30.391 1 90.12 157 VAL B N 1
ATOM 5924 C CA . VAL B 1 157 ? 11.797 42.781 29.953 1 90.12 157 VAL B CA 1
ATOM 5925 C C . VAL B 1 157 ? 12.547 43.594 31 1 90.12 157 VAL B C 1
ATOM 5927 O O . VAL B 1 157 ? 12.031 44.594 31.5 1 90.12 157 VAL B O 1
ATOM 5930 N N . ARG B 1 158 ? 13.734 43.094 31.344 1 93.25 158 ARG B N 1
ATOM 5931 C CA . ARG B 1 158 ? 14.594 43.812 32.281 1 93.25 158 ARG B CA 1
ATOM 5932 C C . ARG B 1 158 ? 16.016 43.938 31.75 1 93.25 158 ARG B C 1
ATOM 5934 O O . ARG B 1 158 ? 16.578 42.969 31.25 1 93.25 158 ARG B O 1
ATOM 5941 N N . VAL B 1 159 ? 16.516 45.125 31.812 1 93.75 159 VAL B N 1
ATOM 5942 C CA . VAL B 1 159 ? 17.922 45.312 31.453 1 93.75 159 VAL B CA 1
ATOM 5943 C C . VAL B 1 159 ? 18.812 44.906 32.625 1 93.75 159 VAL B C 1
ATOM 5945 O O . VAL B 1 159 ? 18.531 45.281 33.781 1 93.75 159 VAL B O 1
ATOM 5948 N N . LEU B 1 160 ? 19.828 44.25 32.344 1 95.75 160 LEU B N 1
ATOM 5949 C CA . LEU B 1 160 ? 20.719 43.75 33.375 1 95.75 160 LEU B CA 1
ATOM 5950 C C . LEU B 1 160 ? 22.062 44.469 33.344 1 95.75 160 LEU B C 1
ATOM 5952 O O . LEU B 1 160 ? 22.422 45.062 32.344 1 95.75 160 LEU B O 1
ATOM 5956 N N . GLU B 1 161 ? 22.734 44.375 34.562 1 94.38 161 GLU B N 1
ATOM 5957 C CA . GLU B 1 161 ? 24.109 44.844 34.594 1 94.38 161 GLU B CA 1
ATOM 5958 C C . GLU B 1 161 ? 25.031 43.938 33.781 1 94.38 161 GLU B C 1
ATOM 5960 O O . GLU B 1 161 ? 24.891 42.719 33.812 1 94.38 161 GLU B O 1
ATOM 5965 N N . PRO B 1 162 ? 25.906 44.562 33.062 1 92.81 162 PRO B N 1
ATOM 5966 C CA . PRO B 1 162 ? 26.797 43.812 32.219 1 92.81 162 PRO B CA 1
ATOM 5967 C C . PRO B 1 162 ? 27.484 42.656 32.969 1 92.81 162 PRO B C 1
ATOM 5969 O O . PRO B 1 162 ? 27.703 41.594 32.406 1 92.81 162 PRO B O 1
ATOM 5972 N N . LYS B 1 163 ? 27.75 42.812 34.219 1 91.81 163 LYS B N 1
ATOM 5973 C CA . LYS B 1 163 ? 28.438 41.812 35 1 91.81 163 LYS B CA 1
ATOM 5974 C C . LYS B 1 163 ? 27.578 40.562 35.219 1 91.81 163 LYS B C 1
ATOM 5976 O O . LYS B 1 163 ? 28.078 39.469 35.469 1 91.81 163 LYS B O 1
ATOM 5981 N N . ALA B 1 164 ? 26.312 40.688 35.125 1 91 164 ALA B N 1
ATOM 5982 C CA . ALA B 1 164 ? 25.375 39.594 35.344 1 91 164 ALA B CA 1
ATOM 5983 C C . ALA B 1 164 ? 25.422 38.594 34.188 1 91 164 ALA B C 1
ATOM 5985 O O . ALA B 1 164 ? 25.094 37.438 34.375 1 91 164 ALA B O 1
ATOM 5986 N N . TYR B 1 165 ? 25.781 39 33 1 94.88 165 TYR B N 1
ATOM 5987 C CA . TYR B 1 165 ? 25.922 38.188 31.812 1 94.88 165 TYR B CA 1
ATOM 5988 C C . TYR B 1 165 ? 27.031 38.719 30.906 1 94.88 165 TYR B C 1
ATOM 5990 O O . TYR B 1 165 ? 26.766 39.344 29.891 1 94.88 165 TYR B O 1
ATOM 5998 N N . PRO B 1 166 ? 28.219 38.469 31.219 1 93.25 166 PRO B N 1
ATOM 5999 C CA . PRO B 1 166 ? 29.375 39.188 30.703 1 93.25 166 PRO B CA 1
ATOM 6000 C C . PRO B 1 166 ? 29.672 38.875 29.234 1 93.25 166 PRO B C 1
ATOM 6002 O O . PRO B 1 166 ? 30.094 39.75 28.469 1 93.25 166 PRO B O 1
ATOM 6005 N N . GLU B 1 167 ? 29.516 37.656 28.844 1 95.25 167 GLU B N 1
ATOM 6006 C CA . GLU B 1 167 ? 29.859 37.25 27.484 1 95.25 167 GLU B CA 1
ATOM 6007 C C . GLU B 1 167 ? 28.625 37.219 26.594 1 95.25 167 GLU B C 1
ATOM 6009 O O . GLU B 1 167 ? 27.531 36.938 27.062 1 95.25 167 GLU B O 1
ATOM 6014 N N . PRO B 1 168 ? 28.828 37.531 25.312 1 96.62 168 PRO B N 1
ATOM 6015 C CA . PRO B 1 168 ? 27.688 37.438 24.391 1 96.62 168 PRO B CA 1
ATOM 6016 C C . PRO B 1 168 ? 27.109 36.031 24.281 1 96.62 168 PRO B C 1
ATOM 6018 O O . PRO B 1 168 ? 27.844 35.062 24.375 1 96.62 168 PRO B O 1
ATOM 6021 N N . GLY B 1 169 ? 25.875 35.938 23.984 1 97.62 169 GLY B N 1
ATOM 6022 C CA . GLY B 1 169 ? 25.156 34.688 23.875 1 97.62 169 GLY B CA 1
ATOM 6023 C C . GLY B 1 169 ? 23.75 34.75 24.438 1 97.62 169 GLY B C 1
ATOM 6024 O O . GLY B 1 169 ? 23.188 35.812 24.609 1 97.62 169 GLY B O 1
ATOM 6025 N N . THR B 1 170 ? 23.078 33.594 24.516 1 97.5 170 THR B N 1
ATOM 6026 C CA . THR B 1 170 ? 21.719 33.531 25.031 1 97.5 170 THR B CA 1
ATOM 6027 C C . THR B 1 170 ? 21.562 32.281 25.938 1 97.5 170 THR B C 1
ATOM 6029 O O . THR B 1 170 ? 22.062 31.219 25.609 1 97.5 170 THR B O 1
ATOM 6032 N N . THR B 1 171 ? 20.969 32.531 27.031 1 98.12 171 THR B N 1
ATOM 6033 C CA . THR B 1 171 ? 20.562 31.438 27.906 1 98.12 171 THR B CA 1
ATOM 6034 C C . THR B 1 171 ? 19.047 31.406 28.047 1 98.12 171 THR B C 1
ATOM 6036 O O . THR B 1 171 ? 18.422 32.406 28.375 1 98.12 171 THR B O 1
ATOM 6039 N N . VAL B 1 172 ? 18.438 30.297 27.672 1 97.31 172 VAL B N 1
ATOM 6040 C CA . VAL B 1 172 ? 17 30.094 27.812 1 97.31 172 VAL B CA 1
ATOM 6041 C C . VAL B 1 172 ? 16.719 29.094 28.938 1 97.31 172 VAL B C 1
ATOM 6043 O O . VAL B 1 172 ? 17.312 28.016 28.984 1 97.31 172 VAL B O 1
ATOM 6046 N N . ARG B 1 173 ? 15.898 29.453 29.844 1 97.88 173 ARG B N 1
ATOM 6047 C CA . ARG B 1 173 ? 15.492 28.562 30.938 1 97.88 173 ARG B CA 1
ATOM 6048 C C . ARG B 1 173 ? 14 28.281 30.875 1 97.88 173 ARG B C 1
ATOM 6050 O O . ARG B 1 173 ? 13.188 29.188 30.734 1 97.88 173 ARG B O 1
ATOM 6057 N N . LEU B 1 174 ? 13.641 27.062 30.953 1 97.5 174 LEU B N 1
ATOM 6058 C CA . LEU B 1 174 ? 12.258 26.625 30.984 1 97.5 174 LEU B CA 1
ATOM 6059 C C . LEU B 1 174 ? 11.875 26.094 32.375 1 97.5 174 LEU B C 1
ATOM 6061 O O . LEU B 1 174 ? 12.578 25.25 32.906 1 97.5 174 LEU B O 1
ATOM 6065 N N . THR B 1 175 ? 10.852 26.656 32.906 1 96.44 175 THR B N 1
ATOM 6066 C CA . THR B 1 175 ? 10.242 26.094 34.094 1 96.44 175 THR B CA 1
ATOM 6067 C C . THR B 1 175 ? 9.07 25.188 33.75 1 96.44 175 THR B C 1
ATOM 6069 O O . THR B 1 175 ? 8.125 25.625 33.094 1 96.44 175 THR B O 1
ATOM 6072 N N . PRO B 1 176 ? 9.156 24 34.219 1 95.12 176 PRO B N 1
ATOM 6073 C CA . PRO B 1 176 ? 8.109 23.062 33.812 1 95.12 176 PRO B CA 1
ATOM 6074 C C . PRO B 1 176 ? 6.727 23.469 34.312 1 95.12 176 PRO B C 1
ATOM 6076 O O . PRO B 1 176 ? 6.59 24.016 35.406 1 95.12 176 PRO B O 1
ATOM 6079 N N . ARG B 1 177 ? 5.789 23.297 33.469 1 92.12 177 ARG B N 1
ATOM 6080 C CA . ARG B 1 177 ? 4.418 23.453 33.938 1 92.12 177 ARG B CA 1
ATOM 6081 C C . ARG B 1 177 ? 3.973 22.219 34.719 1 92.12 177 ARG B C 1
ATOM 6083 O O . ARG B 1 177 ? 4.574 21.141 34.594 1 92.12 177 ARG B O 1
ATOM 6090 N N . ALA B 1 178 ? 2.93 22.406 35.438 1 90.62 178 ALA B N 1
ATOM 6091 C CA . ALA B 1 178 ? 2.424 21.281 36.25 1 90.62 178 ALA B CA 1
ATOM 6092 C C . ALA B 1 178 ? 2.023 20.109 35.344 1 90.62 178 ALA B C 1
ATOM 6094 O O . ALA B 1 178 ? 1.301 20.297 34.375 1 90.62 178 ALA B O 1
ATOM 6095 N N . GLY B 1 179 ? 2.613 18.969 35.594 1 91.5 179 GLY B N 1
ATOM 6096 C CA . GLY B 1 179 ? 2.258 17.766 34.844 1 91.5 179 GLY B CA 1
ATOM 6097 C C . GLY B 1 179 ? 3.227 17.469 33.719 1 91.5 179 GLY B C 1
ATOM 6098 O O . GLY B 1 179 ? 3.158 16.391 33.125 1 91.5 179 GLY B O 1
ATOM 6099 N N . ALA B 1 180 ? 4.102 18.438 33.438 1 92.38 180 ALA B N 1
ATOM 6100 C CA . ALA B 1 180 ? 5.012 18.234 32.312 1 92.38 180 ALA B CA 1
ATOM 6101 C C . ALA B 1 180 ? 6.43 17.953 32.812 1 92.38 180 ALA B C 1
ATOM 6103 O O . ALA B 1 180 ? 7.391 18.047 32.031 1 92.38 180 ALA B O 1
ATOM 6104 N N . GLU B 1 181 ? 6.586 17.562 34 1 94 181 GLU B N 1
ATOM 6105 C CA . GLU B 1 181 ? 7.895 17.375 34.625 1 94 181 GLU B CA 1
ATOM 6106 C C . GLU B 1 181 ? 8.672 16.25 33.938 1 94 181 GLU B C 1
ATOM 6108 O O . GLU B 1 181 ? 9.906 16.297 33.875 1 94 181 GLU B O 1
ATOM 6113 N N . SER B 1 182 ? 7.953 15.281 33.406 1 94.56 182 SER B N 1
ATOM 6114 C CA . SER B 1 182 ? 8.609 14.133 32.781 1 94.56 182 SER B CA 1
ATOM 6115 C C . SER B 1 182 ? 9.422 14.555 31.562 1 94.56 182 SER B C 1
ATOM 6117 O O . SER B 1 182 ? 10.391 13.891 31.203 1 94.56 182 SER B O 1
ATOM 6119 N N . TRP B 1 183 ? 9.078 15.656 30.969 1 95.5 183 TRP B N 1
ATOM 6120 C CA . TRP B 1 183 ? 9.781 16.141 29.781 1 95.5 183 TRP B CA 1
ATOM 6121 C C . TRP B 1 183 ? 11.117 16.766 30.156 1 95.5 183 TRP B C 1
ATOM 6123 O O . TRP B 1 183 ? 11.945 17.047 29.281 1 95.5 183 TRP B O 1
ATOM 6133 N N . PHE B 1 184 ? 11.352 16.859 31.484 1 96.69 184 PHE B N 1
ATOM 6134 C CA . PHE B 1 184 ? 12.578 17.484 31.969 1 96.69 184 PHE B CA 1
ATOM 6135 C C . PHE B 1 184 ? 13.445 16.453 32.688 1 96.69 184 PHE B C 1
ATOM 6137 O O . PHE B 1 184 ? 14.445 16.812 33.312 1 96.69 184 PHE B O 1
ATOM 6144 N N . ALA B 1 185 ? 13.008 15.211 32.594 1 96.38 185 ALA B N 1
ATOM 6145 C CA . ALA B 1 185 ? 13.852 14.156 33.125 1 96.38 185 ALA B CA 1
ATOM 6146 C C . ALA B 1 185 ? 15.156 14.039 32.344 1 96.38 185 ALA B C 1
ATOM 6148 O O . ALA B 1 185 ? 15.141 14.047 31.109 1 96.38 185 ALA B O 1
ATOM 6149 N N . PRO B 1 186 ? 16.25 13.953 33.062 1 96.31 186 PRO B N 1
ATOM 6150 C CA . PRO B 1 186 ? 17.547 13.938 32.375 1 96.31 186 PRO B CA 1
ATOM 6151 C C . PRO B 1 186 ? 17.609 12.883 31.266 1 96.31 186 PRO B C 1
ATOM 6153 O O . PRO B 1 186 ? 18.062 13.18 30.156 1 96.31 186 PRO B O 1
ATOM 6156 N N . ARG B 1 187 ? 17.219 11.711 31.547 1 95.81 187 ARG B N 1
ATOM 6157 C CA . ARG B 1 187 ? 17.266 10.648 30.547 1 95.81 187 ARG B CA 1
ATOM 6158 C C . ARG B 1 187 ? 16.469 11.031 29.312 1 95.81 187 ARG B C 1
ATOM 6160 O O . ARG B 1 187 ? 16.922 10.805 28.188 1 95.81 187 ARG B O 1
ATOM 6167 N N . ARG B 1 188 ? 15.289 11.578 29.469 1 96.56 188 ARG B N 1
ATOM 6168 C CA . ARG B 1 188 ? 14.43 11.977 28.359 1 96.56 188 ARG B CA 1
ATOM 6169 C C . ARG B 1 188 ? 15.055 13.125 27.562 1 96.56 188 ARG B C 1
ATOM 6171 O O . ARG B 1 188 ? 15.023 13.125 26.328 1 96.56 188 ARG B O 1
ATOM 6178 N N . VAL B 1 189 ? 15.617 14.04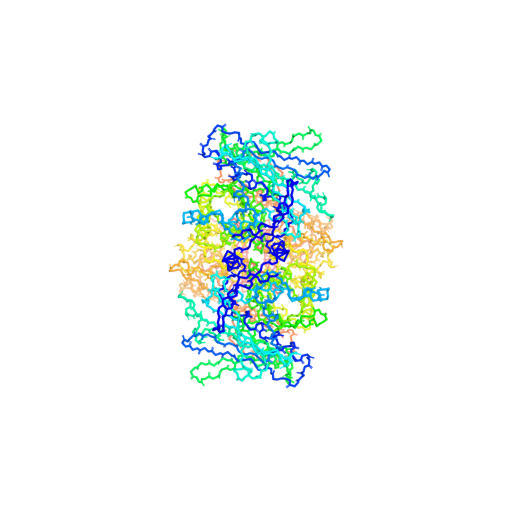7 28.281 1 97.88 189 VAL B N 1
ATOM 6179 C CA . VAL B 1 189 ? 16.25 15.195 27.625 1 97.88 189 VAL B CA 1
ATOM 6180 C C . VAL B 1 189 ? 17.438 14.727 26.781 1 97.88 189 VAL B C 1
ATOM 6182 O O . VAL B 1 189 ? 17.609 15.156 25.641 1 97.88 189 VAL B O 1
ATOM 6185 N N . ILE B 1 190 ? 18.172 13.789 27.312 1 97.5 190 ILE B N 1
ATOM 6186 C CA . ILE B 1 190 ? 19.328 13.258 26.609 1 97.5 190 ILE B CA 1
ATOM 6187 C C . ILE B 1 190 ? 18.875 12.531 25.344 1 97.5 190 ILE B C 1
ATOM 6189 O O . ILE B 1 190 ? 19.422 12.734 24.266 1 97.5 190 ILE B O 1
ATOM 6193 N N . GLU B 1 191 ? 17.906 11.734 25.516 1 96.62 191 GLU B N 1
ATOM 6194 C CA . GLU B 1 191 ? 17.359 10.977 24.391 1 96.62 191 GLU B CA 1
ATOM 6195 C C . GLU B 1 191 ? 16.844 11.906 23.297 1 96.62 191 GLU B C 1
ATOM 6197 O O . GLU B 1 191 ? 17.125 11.711 22.125 1 96.62 191 GLU B O 1
ATOM 6202 N N . LEU B 1 192 ? 16.125 12.914 23.688 1 96.62 192 LEU B N 1
ATOM 6203 C CA . LEU B 1 192 ? 15.555 13.859 22.734 1 96.62 192 LEU B CA 1
ATOM 6204 C C . LEU B 1 192 ? 16.656 14.68 22.062 1 96.62 192 LEU B C 1
ATOM 6206 O O . LEU B 1 192 ? 16.609 14.891 20.844 1 96.62 192 LEU B O 1
ATOM 6210 N N . ALA B 1 193 ? 17.578 15.133 22.859 1 97.94 193 ALA B N 1
ATOM 6211 C CA . ALA B 1 193 ? 18.688 15.906 22.312 1 97.94 193 ALA B CA 1
ATOM 6212 C C . ALA B 1 193 ? 19.469 15.094 21.28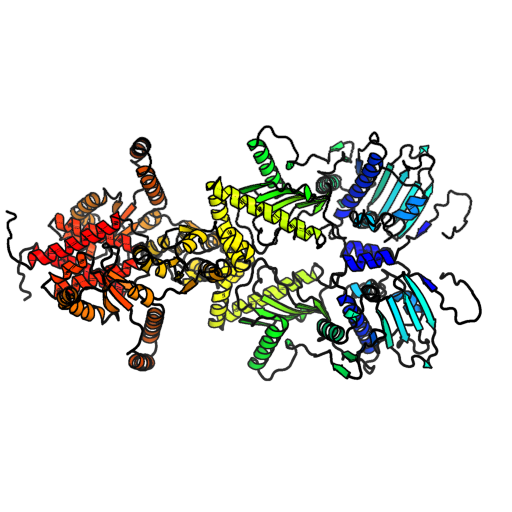1 1 97.94 193 ALA B C 1
ATOM 6214 O O . ALA B 1 193 ? 19.859 15.625 20.234 1 97.94 193 ALA B O 1
ATOM 6215 N N . ARG B 1 194 ? 19.656 13.867 21.594 1 96.5 194 ARG B N 1
ATOM 6216 C CA . ARG B 1 194 ? 20.375 13 20.672 1 96.5 194 ARG B CA 1
ATOM 6217 C C . ARG B 1 194 ? 19.547 12.766 19.406 1 96.5 194 ARG B C 1
ATOM 6219 O O . ARG B 1 194 ? 20.078 12.781 18.297 1 96.5 194 ARG B O 1
ATOM 6226 N N . GLU B 1 195 ? 18.328 12.508 19.594 1 94.69 195 GLU B N 1
ATOM 6227 C CA . GLU B 1 195 ? 17.438 12.258 18.469 1 94.69 195 GLU B CA 1
ATOM 6228 C C . GLU B 1 195 ? 17.422 13.445 17.5 1 94.69 195 GLU B C 1
ATOM 6230 O O . GLU B 1 195 ? 17.578 13.266 16.281 1 94.69 195 GLU B O 1
ATOM 6235 N N . PHE B 1 196 ? 17.375 14.602 18.016 1 95.44 196 PHE B N 1
ATOM 6236 C CA . PHE B 1 196 ? 17.234 15.789 17.172 1 95.44 196 PHE B CA 1
ATOM 6237 C C . PHE B 1 196 ? 18.594 16.312 16.734 1 95.44 196 PHE B C 1
ATOM 6239 O O . PHE B 1 196 ? 18.734 16.812 15.617 1 95.44 196 PHE B O 1
ATOM 6246 N N . GLY B 1 197 ? 19.562 16.172 17.594 1 96.25 197 GLY B N 1
ATOM 6247 C CA . GLY B 1 197 ? 20.734 17.016 17.391 1 96.25 197 GLY B CA 1
ATOM 6248 C C . GLY B 1 197 ? 22 16.219 17.188 1 96.25 197 GLY B C 1
ATOM 6249 O O . GLY B 1 197 ? 23.109 16.797 17.203 1 96.25 197 GLY B O 1
ATOM 6250 N N . SER B 1 198 ? 22 14.953 16.953 1 95.19 198 SER B N 1
ATOM 6251 C CA . SER B 1 198 ? 23.203 14.141 16.859 1 95.19 198 SER B CA 1
ATOM 6252 C C . SER B 1 198 ? 24.078 14.586 15.695 1 95.19 198 SER B C 1
ATOM 6254 O O . SER B 1 198 ? 25.297 14.422 15.727 1 95.19 198 SER B O 1
ATOM 6256 N N . LEU B 1 199 ? 23.453 15.18 14.695 1 95.19 199 LEU B N 1
ATOM 6257 C CA . LEU B 1 199 ? 24.203 15.516 13.492 1 95.19 199 LEU B CA 1
ATOM 6258 C C . LEU B 1 199 ? 24.391 17.031 13.375 1 95.19 199 LEU B C 1
ATOM 6260 O O . LEU B 1 199 ? 24.766 17.531 12.312 1 95.19 199 LEU B O 1
ATOM 6264 N N . LEU B 1 200 ? 24.125 17.719 14.43 1 96.56 200 LEU B N 1
ATOM 6265 C CA . LEU B 1 200 ? 24.328 19.156 14.406 1 96.56 200 LEU B CA 1
ATOM 6266 C C . LEU B 1 200 ? 25.797 19.5 14.211 1 96.56 200 LEU B C 1
ATOM 6268 O O . LEU B 1 200 ? 26.672 18.734 14.602 1 96.56 200 LEU B O 1
ATOM 6272 N N . PRO B 1 201 ? 26.094 20.594 13.617 1 94.25 201 PRO B N 1
ATOM 6273 C CA . PRO B 1 201 ? 27.469 20.922 13.242 1 94.25 201 PRO B CA 1
ATOM 6274 C C . PRO B 1 201 ? 28.312 21.406 14.43 1 94.25 201 PRO B C 1
ATOM 6276 O O . PRO B 1 201 ? 29.531 21.547 14.32 1 94.25 201 PRO B O 1
ATOM 6279 N N . TYR B 1 202 ? 27.656 21.656 15.578 1 96.81 202 TYR B N 1
ATOM 6280 C CA . TYR B 1 202 ? 28.359 22.172 16.75 1 96.81 202 TYR B CA 1
ATOM 6281 C C . TYR B 1 202 ? 28.281 21.188 17.906 1 96.81 202 TYR B C 1
ATOM 6283 O O . TYR B 1 202 ? 27.359 20.359 17.984 1 96.81 202 TYR B O 1
ATOM 6291 N N . ALA B 1 203 ? 29.234 21.312 18.828 1 97.62 203 ALA B N 1
ATOM 6292 C CA . ALA B 1 203 ? 29.219 20.469 20.016 1 97.62 203 ALA B CA 1
ATOM 6293 C C . ALA B 1 203 ? 28.047 20.812 20.922 1 97.62 203 ALA B C 1
ATOM 6295 O O . ALA B 1 203 ? 27.844 21.969 21.297 1 97.62 203 ALA B O 1
ATOM 6296 N N . VAL B 1 204 ? 27.25 19.859 21.203 1 98.38 204 VAL B N 1
ATOM 6297 C CA . VAL B 1 204 ? 26.141 19.969 22.141 1 98.38 204 VAL B CA 1
ATOM 6298 C C . VAL B 1 204 ? 26.328 19 23.297 1 98.38 204 VAL B C 1
ATOM 6300 O O . VAL B 1 204 ? 26.688 17.828 23.078 1 98.38 204 VAL B O 1
ATOM 6303 N N . THR B 1 205 ? 26.156 19.438 24.531 1 98.44 205 THR B N 1
ATOM 6304 C CA . THR B 1 205 ? 26.25 18.578 25.703 1 98.44 205 THR B CA 1
ATOM 6305 C C . THR B 1 205 ? 25.031 18.75 26.594 1 98.44 205 THR B C 1
ATOM 6307 O O . THR B 1 205 ? 24.375 19.797 26.562 1 98.44 205 THR B O 1
ATOM 6310 N N . VAL B 1 206 ? 24.688 17.719 27.297 1 98.44 206 VAL B N 1
ATOM 6311 C CA . VAL B 1 206 ? 23.656 17.75 28.344 1 98.44 206 VAL B CA 1
ATOM 6312 C C . VAL B 1 206 ? 24.297 17.453 29.688 1 98.44 206 VAL B C 1
ATOM 6314 O O . VAL B 1 206 ? 24.984 16.438 29.844 1 98.44 206 VAL B O 1
ATOM 6317 N N . GLU B 1 207 ? 24.109 18.359 30.578 1 97.81 207 GLU B N 1
ATOM 6318 C CA . GLU B 1 207 ? 24.641 18.203 31.938 1 97.81 207 GLU B CA 1
ATOM 6319 C C . GLU B 1 207 ? 23.531 17.969 32.938 1 97.81 207 GLU B C 1
ATOM 6321 O O . GLU B 1 207 ? 22.531 18.703 32.969 1 97.81 207 GLU B O 1
ATOM 6326 N N . SER B 1 208 ? 23.625 16.969 33.719 1 95.81 208 SER B N 1
ATOM 6327 C CA . SER B 1 208 ? 22.734 16.672 34.844 1 95.81 208 SER B CA 1
ATOM 6328 C C . SER B 1 208 ? 23.5 16.062 36 1 95.81 208 SER B C 1
ATOM 6330 O O . SER B 1 208 ? 24.234 15.086 35.812 1 95.81 208 SER B O 1
ATOM 6332 N N . ASP B 1 209 ? 23.391 16.562 37.219 1 92.88 209 ASP B N 1
ATOM 6333 C CA . ASP B 1 209 ? 24.016 16.078 38.438 1 92.88 209 ASP B CA 1
ATOM 6334 C C . ASP B 1 209 ? 25.531 15.969 38.281 1 92.88 209 ASP B C 1
ATOM 6336 O O . ASP B 1 209 ? 26.125 14.953 38.656 1 92.88 209 ASP B O 1
ATOM 6340 N N . GLY B 1 210 ? 26.062 16.828 37.625 1 92.12 210 GLY B N 1
ATOM 6341 C CA . GLY B 1 210 ? 27.5 16.906 37.469 1 92.12 210 GLY B CA 1
ATOM 6342 C C . GLY B 1 210 ? 28.047 16.047 36.344 1 92.12 210 GLY B C 1
ATOM 6343 O O . GLY B 1 210 ? 29.234 16.078 36.031 1 92.12 210 GLY B O 1
ATOM 6344 N N . ILE B 1 211 ? 27.266 15.352 35.719 1 95.94 211 ILE B N 1
ATOM 6345 C CA . ILE B 1 211 ? 27.688 14.492 34.594 1 95.94 211 ILE B CA 1
ATOM 6346 C C . ILE B 1 211 ? 27.422 15.18 33.281 1 95.94 211 ILE B C 1
ATOM 6348 O O . ILE B 1 211 ? 26.297 15.656 33.031 1 95.94 211 ILE B O 1
ATOM 6352 N N . ILE B 1 212 ? 28.391 15.25 32.438 1 96.81 212 ILE B N 1
ATOM 6353 C CA . ILE B 1 212 ? 28.281 15.867 31.109 1 96.81 212 ILE B CA 1
ATOM 6354 C C . ILE B 1 212 ? 28.234 14.789 30.031 1 96.81 212 ILE B C 1
ATOM 6356 O O . ILE B 1 212 ? 29.156 13.977 29.922 1 96.81 212 ILE B O 1
ATOM 6360 N N . MET B 1 213 ? 27.25 14.742 29.297 1 96.94 213 MET B N 1
ATOM 6361 C CA . MET B 1 213 ? 27.078 13.773 28.219 1 96.94 213 MET B CA 1
ATOM 6362 C C . MET B 1 213 ? 27.156 14.453 26.859 1 96.94 213 MET B C 1
ATOM 6364 O O . MET B 1 213 ? 26.391 15.383 26.578 1 96.94 213 MET B O 1
ATOM 6368 N N . PRO B 1 214 ? 28.062 14.031 26 1 97.5 214 PRO B N 1
ATOM 6369 C CA . PRO B 1 214 ? 28.062 14.57 24.641 1 97.5 214 PRO B CA 1
ATOM 6370 C C . PRO B 1 214 ? 26.875 14.078 23.812 1 97.5 214 PRO B C 1
ATOM 6372 O O . PRO B 1 214 ? 26.484 12.914 23.922 1 97.5 214 PRO B O 1
ATOM 6375 N N . ILE B 1 215 ? 26.312 14.969 23.062 1 97.31 215 ILE B N 1
ATOM 6376 C CA . ILE B 1 215 ? 25.125 14.648 22.25 1 97.31 215 ILE B CA 1
ATOM 6377 C C . ILE B 1 215 ? 25.531 14.492 20.797 1 97.31 215 ILE B C 1
ATOM 6379 O O . ILE B 1 215 ? 25.172 13.508 20.141 1 97.31 215 ILE B O 1
ATOM 6383 N N . THR B 1 216 ? 26.266 15.461 20.25 1 96.75 216 THR B N 1
ATOM 6384 C CA . THR B 1 216 ? 26.625 15.461 18.844 1 96.75 216 THR B CA 1
ATOM 6385 C C . THR B 1 216 ? 27.688 14.398 18.547 1 96.75 216 THR B C 1
ATOM 6387 O O . THR B 1 216 ? 28.594 14.188 19.344 1 96.75 216 THR B O 1
ATOM 6390 N N . ASP B 1 217 ? 27.469 13.664 17.484 1 89.19 217 ASP B N 1
ATOM 6391 C CA . ASP B 1 217 ? 28.375 12.602 17.031 1 89.19 217 ASP B CA 1
ATOM 6392 C C . ASP B 1 217 ? 28.656 12.734 15.547 1 89.19 217 ASP B C 1
ATOM 6394 O O . ASP B 1 217 ? 28.516 11.773 14.789 1 89.19 217 ASP B O 1
ATOM 6398 N N . GLY B 1 218 ? 29 13.977 15.164 1 84.19 218 GLY B N 1
ATOM 6399 C CA . GLY B 1 218 ? 29.281 14.195 13.75 1 84.19 218 GLY B CA 1
ATOM 6400 C C . GLY B 1 218 ? 30.703 13.867 13.359 1 84.19 218 GLY B C 1
ATOM 6401 O O . GLY B 1 218 ? 31.562 13.664 14.227 1 84.19 218 GLY B O 1
ATOM 6402 N N . PRO B 1 219 ? 31.031 13.734 12.023 1 91.5 219 PRO B N 1
ATOM 6403 C CA . PRO B 1 219 ? 30.125 13.891 10.883 1 91.5 219 PRO B CA 1
ATOM 6404 C C . PRO B 1 219 ? 29.266 12.656 10.648 1 91.5 219 PRO B C 1
ATOM 6406 O O . PRO B 1 219 ? 29.516 11.602 11.242 1 91.5 219 PRO B O 1
ATOM 6409 N N . ALA B 1 220 ? 28.297 12.789 9.766 1 94.06 220 ALA B N 1
ATOM 6410 C CA . ALA B 1 220 ? 27.438 11.664 9.422 1 94.06 220 ALA B CA 1
ATOM 6411 C C . ALA B 1 220 ? 28.25 10.477 8.922 1 94.06 220 ALA B C 1
ATOM 6413 O O . ALA B 1 220 ? 29.312 10.656 8.312 1 94.06 220 ALA B O 1
ATOM 6414 N N . VAL B 1 221 ? 27.75 9.32 9.156 1 94.88 221 VAL B N 1
ATOM 6415 C CA . VAL B 1 221 ? 28.469 8.086 8.828 1 94.88 221 VAL B CA 1
ATOM 6416 C C . VAL B 1 221 ? 28.828 8.078 7.348 1 94.88 221 VAL B C 1
ATOM 6418 O O . VAL B 1 221 ? 29.891 7.578 6.969 1 94.88 221 VAL B O 1
ATOM 6421 N N . TRP B 1 222 ? 28.016 8.68 6.473 1 94.88 222 TRP B N 1
ATOM 6422 C CA . TRP B 1 222 ? 28.25 8.633 5.035 1 94.88 222 TRP B CA 1
ATOM 6423 C C . TRP B 1 222 ? 29.203 9.75 4.605 1 94.88 222 TRP B C 1
ATOM 6425 O O . TRP B 1 222 ? 29.578 9.844 3.434 1 94.88 222 TRP B O 1
ATOM 6435 N N . HIS B 1 223 ? 29.672 10.57 5.551 1 93.62 223 HIS B N 1
ATOM 6436 C CA . HIS B 1 223 ? 30.656 11.617 5.254 1 93.62 223 HIS B CA 1
ATOM 6437 C C . HIS B 1 223 ? 32 11.281 5.852 1 93.62 223 HIS B C 1
ATOM 6439 O O . HIS B 1 223 ? 33 12.016 5.641 1 93.62 223 HIS B O 1
ATOM 6445 N N . ARG B 1 224 ? 32.062 10.195 6.52 1 95.38 224 ARG B N 1
ATOM 6446 C CA . ARG B 1 224 ? 33.312 9.836 7.191 1 95.38 224 ARG B CA 1
ATOM 6447 C C . ARG B 1 224 ? 34.281 9.172 6.227 1 95.38 224 ARG B C 1
ATOM 6449 O O . ARG B 1 224 ? 33.875 8.648 5.188 1 95.38 224 ARG B O 1
ATOM 6456 N N . ASP B 1 225 ? 35.531 9.234 6.625 1 94.94 225 ASP B N 1
ATOM 6457 C CA . ASP B 1 225 ? 36.562 8.578 5.848 1 94.94 225 ASP B CA 1
ATOM 6458 C C . ASP B 1 225 ? 36.781 7.137 6.305 1 94.94 225 ASP B C 1
ATOM 6460 O O . ASP B 1 225 ? 36.781 6.855 7.504 1 94.94 225 ASP B O 1
ATOM 6464 N N . TYR B 1 226 ? 36.844 6.332 5.32 1 96.31 226 TYR B N 1
ATOM 6465 C CA . TYR B 1 226 ? 37.031 4.918 5.605 1 96.31 226 TYR B CA 1
ATOM 6466 C C . TYR B 1 226 ? 38.25 4.383 4.844 1 96.31 226 TYR B C 1
ATOM 6468 O O . TYR B 1 226 ? 38.531 4.828 3.727 1 96.31 226 TYR B O 1
ATOM 6476 N N . PRO B 1 227 ? 38.906 3.406 5.375 1 96.31 227 PRO B N 1
ATOM 6477 C CA . PRO B 1 227 ? 40.094 2.846 4.719 1 96.31 227 PRO B CA 1
ATOM 6478 C C . PRO B 1 227 ? 39.75 2.111 3.42 1 96.31 227 PRO B C 1
ATOM 6480 O O . PRO B 1 227 ? 40.562 2.053 2.508 1 96.31 227 PRO B O 1
ATOM 6483 N N . SER B 1 228 ? 38.594 1.488 3.379 1 96.19 228 SER B N 1
ATOM 6484 C CA . SER B 1 228 ? 38.188 0.742 2.193 1 96.19 228 SER B CA 1
ATOM 6485 C C . SER B 1 228 ? 36.688 0.873 1.951 1 96.19 228 SER B C 1
ATOM 6487 O O . SER B 1 228 ? 35.938 1.286 2.842 1 96.19 228 SER B O 1
ATOM 6489 N N . GLN B 1 229 ? 36.438 0.534 0.789 1 93.25 229 GLN B N 1
ATOM 6490 C CA . GLN B 1 229 ? 35 0.547 0.435 1 93.25 229 GLN B CA 1
ATOM 6491 C C . GLN B 1 229 ? 34.25 -0.5 1.229 1 93.25 229 GLN B C 1
ATOM 6493 O O . GLN B 1 229 ? 33.062 -0.29 1.572 1 93.25 229 GLN B O 1
ATOM 6498 N N . ALA B 1 230 ? 34.875 -1.527 1.5 1 94.5 230 ALA B N 1
ATOM 6499 C CA . ALA B 1 230 ? 34.25 -2.6 2.268 1 94.5 230 ALA B CA 1
ATOM 6500 C C . ALA B 1 230 ? 33.969 -2.146 3.693 1 94.5 230 ALA B C 1
ATOM 6502 O O . ALA B 1 230 ? 32.906 -2.447 4.234 1 94.5 230 ALA B O 1
ATOM 6503 N N . GLU B 1 231 ? 34.875 -1.433 4.234 1 96.44 231 GLU B N 1
ATOM 6504 C CA . GLU B 1 231 ? 34.656 -0.918 5.586 1 96.44 231 GLU B CA 1
ATOM 6505 C C . GLU B 1 231 ? 33.594 0.155 5.613 1 96.44 231 GLU B C 1
ATOM 6507 O O . GLU B 1 231 ? 32.781 0.223 6.559 1 96.44 231 GLU B O 1
ATOM 6512 N N . ARG B 1 232 ? 33.594 0.974 4.629 1 96.62 232 ARG B N 1
ATOM 6513 C CA . ARG B 1 232 ? 32.531 1.974 4.512 1 96.62 232 ARG B CA 1
ATOM 6514 C C . ARG B 1 232 ? 31.156 1.312 4.434 1 96.62 232 ARG B C 1
ATOM 6516 O O . ARG B 1 232 ? 30.234 1.7 5.152 1 96.62 232 ARG B O 1
ATOM 6523 N N . ARG B 1 233 ? 31.125 0.338 3.617 1 95.88 233 ARG B N 1
ATOM 6524 C CA . ARG B 1 233 ? 29.859 -0.37 3.443 1 95.88 233 ARG B CA 1
ATOM 6525 C C . ARG B 1 233 ? 29.406 -1.018 4.75 1 95.88 233 ARG B C 1
ATOM 6527 O O . ARG B 1 233 ? 28.234 -0.94 5.113 1 95.88 233 ARG B O 1
ATOM 6534 N N . ALA B 1 234 ? 30.312 -1.604 5.438 1 96.56 234 ALA B N 1
ATOM 6535 C CA . ALA B 1 234 ? 30 -2.242 6.715 1 96.56 234 ALA B CA 1
ATOM 6536 C C . ALA B 1 234 ? 29.469 -1.223 7.723 1 96.56 234 ALA B C 1
ATOM 6538 O O . ALA B 1 234 ? 28.5 -1.492 8.445 1 96.56 234 ALA B O 1
ATOM 6539 N N . ALA B 1 235 ? 30.109 -0.121 7.711 1 97 235 ALA B N 1
ATOM 6540 C CA . ALA B 1 235 ? 29.688 0.941 8.625 1 97 235 ALA B CA 1
ATOM 6541 C C . ALA B 1 235 ? 28.297 1.444 8.289 1 97 235 ALA B C 1
ATOM 6543 O O . ALA B 1 235 ? 27.484 1.687 9.188 1 97 235 ALA B O 1
ATOM 6544 N N . LEU B 1 236 ? 28.031 1.571 7.043 1 97.44 236 LEU B N 1
ATOM 6545 C CA . LEU B 1 236 ? 26.719 2.039 6.598 1 97.44 236 LEU B CA 1
ATOM 6546 C C . LEU B 1 236 ? 25.641 1.021 6.938 1 97.44 236 LEU B C 1
ATOM 6548 O O . LEU B 1 236 ? 24.562 1.391 7.395 1 97.44 236 LEU B O 1
ATOM 6552 N N . LEU B 1 237 ? 25.953 -0.217 6.719 1 97.06 237 LEU B N 1
ATOM 6553 C CA . LEU B 1 237 ? 24.984 -1.267 7.027 1 97.06 237 LEU B CA 1
ATOM 6554 C C . LEU B 1 237 ? 24.672 -1.301 8.523 1 97.06 237 LEU B C 1
ATOM 6556 O O . LEU B 1 237 ? 23.516 -1.417 8.914 1 97.06 237 LEU B O 1
ATOM 6560 N N . GLU B 1 238 ? 25.688 -1.155 9.297 1 96.56 238 GLU B N 1
ATOM 6561 C CA . GLU B 1 238 ? 25.516 -1.135 10.75 1 96.56 238 GLU B CA 1
ATOM 6562 C C . GLU B 1 238 ? 24.672 0.066 11.18 1 96.56 238 GLU B C 1
ATOM 6564 O O . GLU B 1 238 ? 23.781 -0.064 12.023 1 96.56 238 GLU B O 1
ATOM 6569 N N . PHE B 1 239 ? 25.016 1.186 10.664 1 95.75 239 PHE B N 1
ATOM 6570 C CA . PHE B 1 239 ? 24.281 2.406 10.961 1 95.75 239 PHE B CA 1
ATOM 6571 C C . PHE B 1 239 ? 22.812 2.25 10.602 1 95.75 239 PHE B C 1
ATOM 6573 O O . PHE B 1 239 ? 21.938 2.635 11.375 1 95.75 239 PHE B O 1
ATOM 6580 N N . GLY B 1 240 ? 22.484 1.691 9.445 1 95.31 240 GLY B N 1
ATOM 6581 C CA . GLY B 1 240 ? 21.109 1.463 9.016 1 95.31 240 GLY B CA 1
ATOM 6582 C C . GLY B 1 240 ? 20.344 0.557 9.945 1 95.31 240 GLY B C 1
ATOM 6583 O O . GLY B 1 240 ? 19.188 0.846 10.289 1 95.31 240 GLY B O 1
ATOM 6584 N N . GLU B 1 241 ? 20.984 -0.487 10.352 1 95.75 241 GLU B N 1
ATOM 6585 C CA . GLU B 1 241 ? 20.344 -1.435 11.25 1 95.75 241 GLU B CA 1
ATOM 6586 C C . GLU B 1 241 ? 20 -0.783 12.594 1 95.75 241 GLU B C 1
ATOM 6588 O O . GLU B 1 241 ? 18.891 -0.951 13.109 1 95.75 241 GLU B O 1
ATOM 6593 N N . ARG B 1 242 ? 20.859 -0.037 13.055 1 93 242 ARG B N 1
ATOM 6594 C CA . ARG B 1 242 ? 20.672 0.622 14.344 1 93 242 ARG B CA 1
ATOM 6595 C C . ARG B 1 242 ? 19.594 1.706 14.25 1 93 242 ARG B C 1
ATOM 6597 O O . ARG B 1 242 ? 18.781 1.858 15.156 1 93 242 ARG B O 1
ATOM 6604 N N . THR B 1 243 ? 19.609 2.395 13.195 1 93.25 243 THR B N 1
ATOM 6605 C CA . THR B 1 243 ? 18.781 3.584 13.055 1 93.25 243 THR B CA 1
ATOM 6606 C C . THR B 1 243 ? 17.375 3.211 12.602 1 93.25 243 THR B C 1
ATOM 6608 O O . THR B 1 243 ? 16.391 3.789 13.07 1 93.25 243 THR B O 1
ATOM 6611 N N . LEU B 1 244 ? 17.312 2.229 11.727 1 93.38 244 LEU B N 1
ATOM 6612 C CA . LEU B 1 244 ? 16.016 1.931 11.102 1 93.38 244 LEU B CA 1
ATOM 6613 C C . LEU B 1 244 ? 15.414 0.665 11.695 1 93.38 244 LEU B C 1
ATOM 6615 O O . LEU B 1 244 ? 14.227 0.397 11.508 1 93.38 244 LEU B O 1
ATOM 6619 N N . GLY B 1 245 ? 16.219 -0.169 12.352 1 91.69 245 GLY B N 1
ATOM 6620 C CA . GLY B 1 245 ? 15.664 -1.299 13.086 1 91.69 245 GLY B CA 1
ATOM 6621 C C . GLY B 1 245 ? 15.602 -2.572 12.266 1 91.69 245 GLY B C 1
ATOM 6622 O O . GLY B 1 245 ? 14.938 -3.533 12.641 1 91.69 245 GLY B O 1
ATOM 6623 N N . PHE B 1 246 ? 16.234 -2.619 11.008 1 91.31 246 PHE B N 1
ATOM 6624 C CA . PHE B 1 246 ? 16.297 -3.83 10.203 1 91.31 246 PHE B CA 1
ATOM 6625 C C . PHE B 1 246 ? 17.656 -3.955 9.523 1 91.31 246 PHE B C 1
ATOM 6627 O O . PHE B 1 246 ? 18.312 -2.951 9.266 1 91.31 246 PHE B O 1
ATOM 6634 N N . ALA B 1 247 ? 18.016 -5.172 9.305 1 94.25 247 ALA B N 1
ATOM 6635 C CA . ALA B 1 247 ? 19.25 -5.414 8.547 1 94.25 247 ALA B CA 1
ATOM 6636 C C . ALA B 1 247 ? 19.016 -5.211 7.051 1 94.25 247 ALA B C 1
ATOM 6638 O O . ALA B 1 247 ? 18.234 -5.949 6.43 1 94.25 247 ALA B O 1
ATOM 6639 N N . PRO B 1 248 ? 19.688 -4.238 6.465 1 95.69 248 PRO B N 1
ATOM 6640 C CA . PRO B 1 248 ? 19.438 -3.961 5.051 1 95.69 248 PRO B CA 1
ATOM 6641 C C . PRO B 1 248 ? 20 -5.035 4.125 1 95.69 248 PRO B C 1
ATOM 6643 O O . PRO B 1 248 ? 21.031 -5.641 4.441 1 95.69 248 PRO B O 1
ATOM 6646 N N . LEU B 1 249 ? 19.344 -5.312 3.045 1 95.25 249 LEU B N 1
ATOM 6647 C CA . LEU B 1 249 ? 19.828 -6.188 1.983 1 95.25 249 LEU B CA 1
ATOM 6648 C C . LEU B 1 249 ? 20.984 -5.535 1.236 1 95.25 249 LEU B C 1
ATOM 6650 O O . LEU B 1 249 ? 21.906 -6.227 0.785 1 95.25 249 LEU B O 1
ATOM 6654 N N . ASP B 1 250 ? 20.891 -4.219 1.116 1 96 250 ASP B N 1
ATOM 6655 C CA . ASP B 1 250 ? 21.891 -3.438 0.396 1 96 250 ASP B CA 1
ATOM 6656 C C . ASP B 1 250 ? 21.828 -1.964 0.789 1 96 250 ASP B C 1
ATOM 6658 O O . ASP B 1 250 ? 20.938 -1.557 1.543 1 96 250 ASP B O 1
ATOM 6662 N N . VAL B 1 251 ? 22.844 -1.221 0.37 1 96.44 251 VAL B N 1
ATOM 6663 C CA . VAL B 1 251 ? 22.938 0.209 0.648 1 96.44 251 VAL B CA 1
ATOM 6664 C C . VAL B 1 251 ? 23.172 0.976 -0.651 1 96.44 251 VAL B C 1
ATOM 6666 O O . VAL B 1 251 ? 23.922 0.523 -1.52 1 96.44 251 VAL B O 1
ATOM 6669 N N . ILE B 1 252 ? 22.453 2.064 -0.816 1 96.25 252 ILE B N 1
ATOM 6670 C CA . ILE B 1 252 ? 22.562 2.932 -1.981 1 96.25 252 ILE B CA 1
ATOM 6671 C C . ILE B 1 252 ? 23.047 4.312 -1.549 1 96.25 252 ILE B C 1
ATOM 6673 O O . ILE B 1 252 ? 22.422 4.969 -0.716 1 96.25 252 ILE B O 1
ATOM 6677 N N . ASP B 1 253 ? 24.125 4.773 -2.113 1 94.25 253 ASP B N 1
ATOM 6678 C CA . ASP B 1 253 ? 24.609 6.121 -1.829 1 94.25 253 ASP B CA 1
ATOM 6679 C C . ASP B 1 253 ? 23.734 7.176 -2.496 1 94.25 253 ASP B C 1
ATOM 6681 O O . ASP B 1 253 ? 23.516 7.133 -3.709 1 94.25 253 ASP B O 1
ATOM 6685 N N . LEU B 1 254 ? 23.188 8.07 -1.713 1 93.94 254 LEU B N 1
ATOM 6686 C CA . LEU B 1 254 ? 22.344 9.133 -2.246 1 93.94 254 LEU B CA 1
ATOM 6687 C C . LEU B 1 254 ? 23.094 10.453 -2.305 1 93.94 254 LEU B C 1
ATOM 6689 O O . LEU B 1 254 ? 22.516 11.516 -2.064 1 93.94 254 LEU B O 1
ATOM 6693 N N . ASP B 1 255 ? 24.141 10.531 -2.701 1 86.81 255 ASP B N 1
ATOM 6694 C CA . ASP B 1 255 ? 24.922 11.766 -2.773 1 86.81 255 ASP B CA 1
ATOM 6695 C C . ASP B 1 255 ? 24.453 12.641 -3.939 1 86.81 255 ASP B C 1
ATOM 6697 O O . ASP B 1 255 ? 24.875 12.438 -5.078 1 86.81 255 ASP B O 1
ATOM 6701 N N . ALA B 1 256 ? 23.531 13.453 -3.734 1 85.81 256 ALA B N 1
ATOM 6702 C CA . ALA B 1 256 ? 23.078 14.477 -4.664 1 85.81 256 ALA B CA 1
ATOM 6703 C C . ALA B 1 256 ? 23.422 15.875 -4.16 1 85.81 256 ALA B C 1
ATOM 6705 O O . ALA B 1 256 ? 22.531 16.703 -3.939 1 85.81 256 ALA B O 1
ATOM 6706 N N . GLU B 1 257 ? 24.672 16.141 -4.137 1 78.88 257 GLU B N 1
ATOM 6707 C CA . GLU B 1 257 ? 25.172 17.375 -3.525 1 78.88 257 GLU B CA 1
ATOM 6708 C C . GLU B 1 257 ? 24.672 18.609 -4.273 1 78.88 257 GLU B C 1
ATOM 6710 O O . GLU B 1 257 ? 24.344 19.625 -3.656 1 78.88 257 GLU B O 1
ATOM 6715 N N . LEU B 1 258 ? 24.578 18.406 -5.539 1 81.31 258 LEU B N 1
ATOM 6716 C CA . LEU B 1 258 ? 24.125 19.531 -6.348 1 81.31 258 LEU B CA 1
ATOM 6717 C C . LEU B 1 258 ? 22.688 19.891 -6.02 1 81.31 258 LEU B C 1
ATOM 6719 O O . LEU B 1 258 ? 22.281 21.047 -6.137 1 81.31 258 LEU B O 1
ATOM 6723 N N . ALA B 1 259 ? 22.031 18.938 -5.473 1 85.38 259 ALA B N 1
ATOM 6724 C CA . ALA B 1 259 ? 20.625 19.172 -5.113 1 85.38 259 ALA B CA 1
ATOM 6725 C C . ALA B 1 259 ? 20.5 19.516 -3.631 1 85.38 259 ALA B C 1
ATOM 6727 O O . ALA B 1 259 ? 19.391 19.781 -3.146 1 85.38 259 ALA B O 1
ATOM 6728 N N . GLY B 1 260 ? 21.609 19.484 -2.898 1 90.62 260 GLY B N 1
ATOM 6729 C CA . GLY B 1 260 ? 21.594 19.812 -1.48 1 90.62 260 GLY B CA 1
ATOM 6730 C C . GLY B 1 260 ? 21.109 18.656 -0.61 1 90.62 260 GLY B C 1
ATOM 6731 O O . GLY B 1 260 ? 20.469 18.891 0.421 1 90.62 260 GLY B O 1
ATOM 6732 N N . VAL B 1 261 ? 21.203 17.453 -1.093 1 94.5 261 VAL B N 1
ATOM 6733 C CA . VAL B 1 261 ? 20.781 16.281 -0.344 1 94.5 261 VAL B CA 1
ATOM 6734 C C . VAL B 1 261 ? 21.938 15.273 -0.276 1 94.5 261 VAL B C 1
ATOM 6736 O O . VAL B 1 261 ? 22.594 15.008 -1.28 1 94.5 261 VAL B O 1
ATOM 6739 N N . THR B 1 262 ? 22.25 14.812 0.88 1 95.31 262 THR B N 1
ATOM 6740 C CA . THR B 1 262 ? 23.188 13.719 1.098 1 95.31 262 THR B CA 1
ATOM 6741 C C . THR B 1 262 ? 22.594 12.664 2.02 1 95.31 262 THR B C 1
ATOM 6743 O O . THR B 1 262 ? 21.688 12.961 2.811 1 95.31 262 THR B O 1
ATOM 6746 N N . GLY B 1 263 ? 23.031 11.453 1.812 1 96.44 263 GLY B N 1
ATOM 6747 C CA . GLY B 1 263 ? 22.516 10.398 2.666 1 96.44 263 GLY B CA 1
ATOM 6748 C C . GLY B 1 263 ? 22.672 9.016 2.064 1 96.44 263 GLY B C 1
ATOM 6749 O O . GLY B 1 263 ? 23.562 8.789 1.243 1 96.44 263 GLY B O 1
ATOM 6750 N N . VAL B 1 264 ? 21.891 8.117 2.66 1 97.62 264 VAL B N 1
ATOM 6751 C CA . VAL B 1 264 ? 21.984 6.715 2.27 1 97.62 264 VAL B CA 1
ATOM 6752 C C . VAL B 1 264 ? 20.578 6.102 2.217 1 97.62 264 VAL B C 1
ATOM 6754 O O . VAL B 1 264 ? 19.734 6.414 3.049 1 97.62 264 VAL B O 1
ATOM 6757 N N . ALA B 1 265 ? 20.375 5.312 1.202 1 97.31 265 ALA B N 1
ATOM 6758 C CA . ALA B 1 265 ? 19.156 4.508 1.099 1 97.31 265 ALA B CA 1
ATOM 6759 C C . ALA B 1 265 ? 19.422 3.053 1.461 1 97.31 265 ALA B C 1
ATOM 6761 O O . ALA B 1 265 ? 20.469 2.5 1.094 1 97.31 265 ALA B O 1
ATOM 6762 N N . TYR B 1 266 ? 18.578 2.463 2.174 1 97.12 266 TYR B N 1
ATOM 6763 C CA . TYR B 1 266 ? 18.703 1.084 2.631 1 97.12 266 TYR B CA 1
ATOM 6764 C C . TYR B 1 266 ? 17.609 0.208 2.041 1 97.12 266 TYR B C 1
ATOM 6766 O O . TYR B 1 266 ? 16.422 0.509 2.186 1 97.12 266 TYR B O 1
ATOM 6774 N N . VAL B 1 267 ? 18 -0.844 1.383 1 96.19 267 VAL B N 1
ATOM 6775 C CA . VAL B 1 267 ? 17.062 -1.764 0.755 1 96.19 267 VAL B CA 1
ATOM 6776 C C . VAL B 1 267 ? 16.562 -2.781 1.782 1 96.19 267 VAL B C 1
ATOM 6778 O O . VAL B 1 267 ? 17.359 -3.393 2.492 1 96.19 267 VAL B O 1
ATOM 6781 N N . LEU B 1 268 ? 15.297 -2.998 1.902 1 93.94 268 LEU B N 1
ATOM 6782 C CA . LEU B 1 268 ? 14.695 -3.898 2.877 1 93.94 268 LEU B CA 1
ATOM 6783 C C . LEU B 1 268 ? 15.109 -5.344 2.617 1 93.94 268 LEU B C 1
ATOM 6785 O O . LEU B 1 268 ? 15.203 -5.77 1.464 1 93.94 268 LEU B O 1
ATOM 6789 N N . ALA B 1 269 ? 15.32 -6.098 3.676 1 92.62 269 ALA B N 1
ATOM 6790 C CA . ALA B 1 269 ? 15.695 -7.504 3.578 1 92.62 269 ALA B CA 1
ATOM 6791 C C . ALA B 1 269 ? 14.461 -8.406 3.609 1 92.62 269 ALA B C 1
ATOM 6793 O O . ALA B 1 269 ? 14.562 -9.609 3.371 1 92.62 269 ALA B O 1
ATOM 6794 N N . GLN B 1 270 ? 13.367 -7.836 3.918 1 88.38 270 GLN B N 1
ATOM 6795 C CA . GLN B 1 270 ? 12.07 -8.508 3.9 1 88.38 270 GLN B CA 1
ATOM 6796 C C . GLN B 1 270 ? 11.086 -7.77 3 1 88.38 270 GLN B C 1
ATOM 6798 O O . GLN B 1 270 ? 11.242 -6.578 2.738 1 88.38 270 GLN B O 1
ATOM 6803 N N . PRO B 1 271 ? 10.164 -8.602 2.521 1 84.75 271 PRO B N 1
ATOM 6804 C CA . PRO B 1 271 ? 9.203 -7.938 1.64 1 84.75 271 PRO B CA 1
ATOM 6805 C C . PRO B 1 271 ? 8.516 -6.75 2.309 1 84.75 271 PRO B C 1
ATOM 6807 O O . PRO B 1 271 ? 8.016 -6.875 3.428 1 84.75 271 PRO B O 1
ATOM 6810 N N . GLY B 1 272 ? 8.617 -5.688 1.677 1 77.62 272 GLY B N 1
ATOM 6811 C CA . GLY B 1 272 ? 7.965 -4.492 2.193 1 77.62 272 GLY B CA 1
ATOM 6812 C C . GLY B 1 272 ? 6.457 -4.52 2.037 1 77.62 272 GLY B C 1
ATOM 6813 O O . GLY B 1 272 ? 5.926 -5.27 1.217 1 77.62 272 GLY B O 1
ATOM 6814 N N . ASN B 1 273 ? 5.766 -3.805 2.92 1 73.19 273 ASN B N 1
ATOM 6815 C CA . ASN B 1 273 ? 4.332 -3.582 2.801 1 73.19 273 ASN B CA 1
ATOM 6816 C C . ASN B 1 273 ? 4.02 -2.459 1.813 1 73.19 273 ASN B C 1
ATOM 6818 O O . ASN B 1 273 ? 4.277 -1.289 2.098 1 73.19 273 ASN B O 1
ATOM 6822 N N . PRO B 1 274 ? 3.553 -2.832 0.716 1 65.38 274 PRO B N 1
ATOM 6823 C CA . PRO B 1 274 ? 3.283 -1.791 -0.279 1 65.38 274 PRO B CA 1
ATOM 6824 C C . PRO B 1 274 ? 2.307 -0.731 0.227 1 65.38 274 PRO B C 1
ATOM 6826 O O . PRO B 1 274 ? 2.314 0.402 -0.261 1 65.38 274 PRO B O 1
ATOM 6829 N N . ALA B 1 275 ? 1.473 -1.086 1.207 1 63.19 275 ALA B N 1
ATOM 6830 C CA . ALA B 1 275 ? 0.477 -0.154 1.732 1 63.19 275 ALA B CA 1
ATOM 6831 C C . ALA B 1 275 ? 1.127 0.896 2.629 1 63.19 275 ALA B C 1
ATOM 6833 O O . ALA B 1 275 ? 0.561 1.969 2.85 1 63.19 275 ALA B O 1
ATOM 6834 N N . GLU B 1 276 ? 2.176 0.449 3.188 1 65.44 276 GLU B N 1
ATOM 6835 C CA . GLU B 1 276 ? 2.854 1.386 4.078 1 65.44 276 GLU B CA 1
ATOM 6836 C C . GLU B 1 276 ? 3.789 2.309 3.305 1 65.44 276 GLU B C 1
ATOM 6838 O O . GLU B 1 276 ? 4.672 1.842 2.582 1 65.44 276 GLU B O 1
ATOM 6843 N N . SER B 1 277 ? 3.201 3.518 3.131 1 61.44 277 SER B N 1
ATOM 6844 C CA . SER B 1 277 ? 4.086 4.492 2.502 1 61.44 277 SER B CA 1
ATOM 6845 C C . SER B 1 277 ? 5.477 4.465 3.129 1 61.44 277 SER B C 1
ATOM 6847 O O . SER B 1 277 ? 5.617 4.211 4.324 1 61.44 277 SER B O 1
ATOM 6849 N N . SER B 1 278 ? 6.41 4.535 2.244 1 75 278 SER B N 1
ATOM 6850 C CA . SER B 1 278 ? 7.789 4.555 2.719 1 75 278 SER B CA 1
ATOM 6851 C C . SER B 1 278 ? 8.047 5.754 3.627 1 75 278 SER B C 1
ATOM 6853 O O . SER B 1 278 ? 7.648 6.875 3.311 1 75 278 SER B O 1
ATOM 6855 N N . ALA B 1 279 ? 8.359 5.52 4.852 1 86.06 279 ALA B N 1
ATOM 6856 C CA . ALA B 1 279 ? 8.781 6.539 5.812 1 86.06 279 ALA B CA 1
ATOM 6857 C C . ALA B 1 279 ? 10.297 6.613 5.906 1 86.06 279 ALA B C 1
ATOM 6859 O O . ALA B 1 279 ? 10.977 5.586 5.883 1 86.06 279 ALA B O 1
ATOM 6860 N N . HIS B 1 280 ? 10.758 7.832 5.82 1 93.94 280 HIS B N 1
ATOM 6861 C CA . HIS B 1 280 ? 12.195 8.062 5.773 1 93.94 280 HIS B CA 1
ATOM 6862 C C . HIS B 1 280 ? 12.648 8.953 6.926 1 93.94 280 HIS B C 1
ATOM 6864 O O . HIS B 1 280 ? 11.852 9.711 7.484 1 93.94 280 HIS B O 1
ATOM 6870 N N . ARG B 1 281 ? 13.859 8.781 7.277 1 95 281 ARG B N 1
ATOM 6871 C CA . ARG B 1 281 ? 14.477 9.656 8.266 1 95 281 ARG B CA 1
ATOM 6872 C C . ARG B 1 281 ? 15.18 10.836 7.598 1 95 281 ARG B C 1
ATOM 6874 O O . ARG B 1 281 ? 16.062 10.633 6.762 1 95 281 ARG B O 1
ATOM 6881 N N . VAL B 1 282 ? 14.75 12.023 7.953 1 95.69 282 VAL B N 1
ATOM 6882 C CA . VAL B 1 282 ? 15.227 13.203 7.238 1 95.69 282 VAL B CA 1
ATOM 6883 C C . VAL B 1 282 ? 15.789 14.219 8.234 1 95.69 282 VAL B C 1
ATOM 6885 O O . VAL B 1 282 ? 15.141 14.539 9.234 1 95.69 282 VAL B O 1
ATOM 6888 N N . TYR B 1 283 ? 16.969 14.664 7.918 1 95.06 283 TYR B N 1
ATOM 6889 C CA . TYR B 1 283 ? 17.594 15.758 8.656 1 95.06 283 TYR B CA 1
ATOM 6890 C C . TYR B 1 283 ? 17.641 17.031 7.809 1 95.06 283 TYR B C 1
ATOM 6892 O O . TYR B 1 283 ? 17.75 16.953 6.586 1 95.06 283 TYR B O 1
ATOM 6900 N N . LEU B 1 284 ? 17.453 18.109 8.453 1 93.62 284 LEU B N 1
ATOM 6901 C CA . LEU B 1 284 ? 17.609 19.422 7.836 1 93.62 284 LEU B CA 1
ATOM 6902 C C . LEU B 1 284 ? 18.766 20.172 8.469 1 93.62 284 LEU B C 1
ATOM 6904 O O . LEU B 1 284 ? 18.656 20.656 9.602 1 93.62 284 LEU B O 1
ATOM 6908 N N . LYS B 1 285 ? 19.828 20.312 7.762 1 91.94 285 LYS B N 1
ATOM 6909 C CA . LYS B 1 285 ? 21.031 20.953 8.258 1 91.94 285 LYS B CA 1
ATOM 6910 C C . LYS B 1 285 ? 21.484 20.328 9.578 1 91.94 285 LYS B C 1
ATOM 6912 O O . LYS B 1 285 ? 21.781 21.047 10.539 1 91.94 285 LYS B O 1
ATOM 6917 N N . GLY B 1 286 ? 21.344 19.062 9.594 1 94.5 286 GLY B N 1
ATOM 6918 C CA . GLY B 1 286 ? 21.844 18.297 10.734 1 94.5 286 GLY B CA 1
ATOM 6919 C C . GLY B 1 286 ? 20.812 18.125 11.828 1 94.5 286 GLY B C 1
ATOM 6920 O O . GLY B 1 286 ? 21.016 17.359 12.773 1 94.5 286 GLY B O 1
ATOM 6921 N N . MET B 1 287 ? 19.719 18.828 11.75 1 94.62 287 MET B N 1
ATOM 6922 C CA . MET B 1 287 ? 18.625 18.703 12.711 1 94.62 287 MET B CA 1
ATOM 6923 C C . MET B 1 287 ? 17.578 17.719 12.219 1 94.62 287 MET B C 1
ATOM 6925 O O . MET B 1 287 ? 17.109 17.812 11.086 1 94.62 287 MET B O 1
ATOM 6929 N N . LEU B 1 288 ? 17.172 16.797 13.102 1 94.62 288 LEU B N 1
ATOM 6930 C CA . LEU B 1 288 ? 16.156 15.828 12.688 1 94.62 288 LEU B CA 1
ATOM 6931 C C . LEU B 1 288 ? 14.82 16.516 12.414 1 94.62 288 LEU B C 1
ATOM 6933 O O . LEU B 1 288 ? 14.297 17.234 13.273 1 94.62 288 LEU B O 1
ATOM 6937 N N . LEU B 1 289 ? 14.367 16.375 11.289 1 91.44 289 LEU B N 1
ATOM 6938 C CA . LEU B 1 289 ? 13.031 16.828 10.922 1 91.44 289 LEU B CA 1
ATOM 6939 C C . LEU B 1 289 ? 11.969 15.805 11.336 1 91.44 289 LEU B C 1
ATOM 6941 O O . LEU B 1 289 ? 10.977 16.156 11.961 1 91.44 289 LEU B O 1
ATOM 6945 N N . GLY B 1 290 ? 12.281 14.594 10.93 1 90.56 290 GLY B N 1
ATOM 6946 C CA . GLY B 1 290 ? 11.398 13.484 11.266 1 90.56 290 GLY B CA 1
ATOM 6947 C C . GLY B 1 290 ? 11.984 12.133 10.922 1 90.56 290 GLY B C 1
ATOM 6948 O O . GLY B 1 290 ? 12.852 12.023 10.055 1 90.56 290 GLY B O 1
ATOM 6949 N N . ASP B 1 291 ? 11.398 11.117 11.594 1 90.12 291 ASP B N 1
ATOM 6950 C CA . ASP B 1 291 ? 11.891 9.766 11.344 1 90.12 291 ASP B CA 1
ATOM 6951 C C . ASP B 1 291 ? 10.906 8.977 10.484 1 90.12 291 ASP B C 1
ATOM 6953 O O . ASP B 1 291 ? 11.148 7.805 10.172 1 90.12 291 ASP B O 1
ATOM 6957 N N . ALA B 1 292 ? 9.883 9.609 10.102 1 88.06 292 ALA B N 1
ATOM 6958 C CA . ALA B 1 292 ? 8.898 8.969 9.242 1 88.06 292 ALA B CA 1
ATOM 6959 C C . ALA B 1 292 ? 8.336 9.945 8.211 1 88.06 292 ALA B C 1
ATOM 6961 O O . ALA B 1 292 ? 7.121 10.062 8.055 1 88.06 292 ALA B O 1
ATOM 6962 N N . VAL B 1 293 ? 9.25 10.57 7.625 1 90.19 293 VAL B N 1
ATOM 6963 C CA . VAL B 1 293 ? 8.859 11.57 6.633 1 90.19 293 VAL B CA 1
ATOM 6964 C C . VAL B 1 293 ? 8.453 10.875 5.336 1 90.19 293 VAL B C 1
ATOM 6966 O O . VAL B 1 293 ? 9.148 9.969 4.863 1 90.19 293 VAL B O 1
ATOM 6969 N N . ARG B 1 294 ? 7.395 11.32 4.75 1 86.56 294 ARG B N 1
ATOM 6970 C CA . ARG B 1 294 ? 6.879 10.688 3.541 1 86.56 294 ARG B CA 1
ATOM 6971 C C . ARG B 1 294 ? 7.09 11.578 2.322 1 86.56 294 ARG B C 1
ATOM 6973 O O . ARG B 1 294 ? 7.395 12.766 2.461 1 86.56 294 ARG B O 1
ATOM 6980 N N . GLY B 1 295 ? 7.02 11 1.162 1 87.81 295 GLY B N 1
ATOM 6981 C CA . GLY B 1 295 ? 7.031 11.742 -0.09 1 87.81 295 GLY B CA 1
ATOM 6982 C C . GLY B 1 295 ? 8.43 12.055 -0.583 1 87.81 295 GLY B C 1
ATOM 6983 O O . GLY B 1 295 ? 8.602 12.766 -1.575 1 87.81 295 GLY B O 1
ATOM 6984 N N . LEU B 1 296 ? 9.344 11.547 0.116 1 92.25 296 LEU B N 1
ATOM 6985 C CA . LEU B 1 296 ? 10.727 11.82 -0.264 1 92.25 296 LEU B CA 1
ATOM 6986 C C . LEU B 1 296 ? 11.109 11.047 -1.521 1 92.25 296 LEU B C 1
ATOM 6988 O O . LEU B 1 296 ? 11.805 11.57 -2.391 1 92.25 296 LEU B O 1
ATOM 6992 N N . LEU B 1 297 ? 10.664 9.812 -1.56 1 92.25 297 LEU B N 1
ATOM 6993 C CA . LEU B 1 297 ? 10.891 8.961 -2.721 1 92.25 297 LEU B CA 1
ATOM 6994 C C . LEU B 1 297 ? 9.602 8.734 -3.494 1 92.25 297 LEU B C 1
ATOM 6996 O O . LEU B 1 297 ? 8.508 8.906 -2.949 1 92.25 297 LEU B O 1
ATOM 7000 N N . PRO B 1 298 ? 9.836 8.461 -4.785 1 89 298 PRO B N 1
ATOM 7001 C CA . PRO B 1 298 ? 8.633 8.055 -5.512 1 89 298 PRO B CA 1
ATOM 7002 C C . PRO B 1 298 ? 7.965 6.824 -4.895 1 89 298 PRO B C 1
ATOM 7004 O O . PRO B 1 298 ? 8.633 5.992 -4.281 1 89 298 PRO B O 1
ATOM 7007 N N . ASP B 1 299 ? 6.664 6.621 -5.117 1 81.81 299 ASP B N 1
ATOM 7008 C CA . ASP B 1 299 ? 5.867 5.559 -4.512 1 81.81 299 ASP B CA 1
ATOM 7009 C C . ASP B 1 299 ? 6.379 4.184 -4.938 1 81.81 299 ASP B C 1
ATOM 7011 O O . ASP B 1 299 ? 6.258 3.213 -4.184 1 81.81 299 ASP B O 1
ATOM 7015 N N . TRP B 1 300 ? 6.992 4.156 -6.066 1 83.5 300 TRP B N 1
ATOM 7016 C CA . TRP B 1 300 ? 7.41 2.855 -6.582 1 83.5 300 TRP B CA 1
ATOM 7017 C C . TRP B 1 300 ? 8.602 2.314 -5.789 1 83.5 300 TRP B C 1
ATOM 7019 O O . TRP B 1 300 ? 8.898 1.12 -5.844 1 83.5 300 TRP B O 1
ATOM 7029 N N . ALA B 1 301 ? 9.281 3.172 -5.059 1 90.31 301 ALA B N 1
ATOM 7030 C CA . ALA B 1 301 ? 10.453 2.758 -4.297 1 90.31 301 ALA B CA 1
ATOM 7031 C C . ALA B 1 301 ? 10.07 2.326 -2.885 1 90.31 301 ALA B C 1
ATOM 7033 O O . ALA B 1 301 ? 10.719 2.721 -1.912 1 90.31 301 ALA B O 1
ATOM 7034 N N . PHE B 1 302 ? 9.031 1.518 -2.717 1 87.12 302 PHE B N 1
ATOM 7035 C CA . PHE B 1 302 ? 8.461 1.109 -1.438 1 87.12 302 PHE B CA 1
ATOM 7036 C C . PHE B 1 302 ? 9.414 0.186 -0.691 1 87.12 302 PHE B C 1
ATOM 7038 O O . PHE B 1 302 ? 9.258 -0.042 0.51 1 87.12 302 PHE B O 1
ATOM 7045 N N . PHE B 1 303 ? 10.477 -0.344 -1.348 1 91.31 303 PHE B N 1
ATOM 7046 C CA . PHE B 1 303 ? 11.383 -1.321 -0.765 1 91.31 303 PHE B CA 1
ATOM 7047 C C . PHE B 1 303 ? 12.625 -0.637 -0.205 1 91.31 303 PHE B C 1
ATOM 7049 O O . PHE B 1 303 ? 13.578 -1.306 0.21 1 91.31 303 PHE B O 1
ATOM 7056 N N . VAL B 1 304 ? 12.602 0.69 -0.162 1 94 304 VAL B N 1
ATOM 7057 C CA . VAL B 1 304 ? 13.781 1.44 0.26 1 94 304 VAL B CA 1
ATOM 7058 C C . VAL B 1 304 ? 13.406 2.396 1.391 1 94 304 VAL B C 1
ATOM 7060 O O . VAL B 1 304 ? 12.312 2.967 1.394 1 94 304 VAL B O 1
ATOM 7063 N N . ARG B 1 305 ? 14.312 2.562 2.375 1 95 305 ARG B N 1
ATOM 7064 C CA . ARG B 1 305 ? 14.242 3.586 3.414 1 95 305 ARG B CA 1
ATOM 7065 C C . ARG B 1 305 ? 15.477 4.477 3.387 1 95 305 ARG B C 1
ATOM 7067 O O . ARG B 1 305 ? 16.609 3.986 3.25 1 95 305 ARG B O 1
ATOM 7074 N N . CYS B 1 306 ? 15.188 5.711 3.537 1 96.31 306 CYS B N 1
ATOM 7075 C CA . CYS B 1 306 ? 16.312 6.641 3.416 1 96.31 306 CYS B CA 1
ATOM 7076 C C . CYS B 1 306 ? 16.609 7.305 4.754 1 96.31 306 CYS B C 1
ATOM 7078 O O . CYS B 1 306 ? 15.719 7.48 5.582 1 96.31 306 CYS B O 1
ATOM 7080 N N . VAL B 1 307 ? 17.875 7.555 4.945 1 96.81 307 VAL B N 1
ATOM 7081 C CA . VAL B 1 307 ? 18.375 8.508 5.93 1 96.81 307 VAL B CA 1
ATOM 7082 C C . VAL B 1 307 ? 19.156 9.609 5.227 1 96.81 307 VAL B C 1
ATOM 7084 O O . VAL B 1 307 ? 20.25 9.359 4.691 1 96.81 307 VAL B O 1
ATOM 7087 N N . ILE B 1 308 ? 18.578 10.797 5.262 1 96.38 308 ILE B N 1
ATOM 7088 C CA . ILE B 1 308 ? 19.234 11.836 4.477 1 96.38 308 ILE B CA 1
ATOM 7089 C C . ILE B 1 308 ? 19.375 13.102 5.312 1 96.38 308 ILE B C 1
ATOM 7091 O O . ILE B 1 308 ? 18.703 13.258 6.34 1 96.38 308 ILE B O 1
ATOM 7095 N N . ASP B 1 309 ? 20.297 13.93 4.883 1 95.69 309 ASP B N 1
ATOM 7096 C CA . ASP B 1 309 ? 20.453 15.305 5.34 1 95.69 309 ASP B CA 1
ATOM 7097 C C . ASP B 1 309 ? 20.359 16.281 4.18 1 95.69 309 ASP B C 1
ATOM 7099 O O . ASP B 1 309 ? 20.953 16.062 3.121 1 95.69 309 ASP B O 1
ATOM 7103 N N . THR B 1 310 ? 19.516 17.281 4.387 1 94.38 310 THR B N 1
ATOM 7104 C CA . THR B 1 310 ? 19.328 18.234 3.295 1 94.38 310 THR B CA 1
ATOM 7105 C C . THR B 1 310 ? 19.406 19.656 3.807 1 94.38 310 THR B C 1
ATOM 7107 O O . THR B 1 310 ? 19.203 19.922 4.996 1 94.38 310 THR B O 1
ATOM 7110 N N . ASP B 1 311 ? 19.781 20.547 2.949 1 89.62 311 ASP B N 1
ATOM 7111 C CA . ASP B 1 311 ? 19.766 21.969 3.258 1 89.62 311 ASP B CA 1
ATOM 7112 C C . ASP B 1 311 ? 18.906 22.75 2.26 1 89.62 311 ASP B C 1
ATOM 7114 O O . ASP B 1 311 ? 18.844 23.984 2.301 1 89.62 311 ASP B O 1
ATOM 7118 N N . SER B 1 312 ? 18.234 21.953 1.421 1 88.44 312 SER B N 1
ATOM 7119 C CA . SER B 1 312 ? 17.547 22.609 0.315 1 88.44 312 SER B CA 1
ATOM 7120 C C . SER B 1 312 ? 16.031 22.438 0.424 1 88.44 312 SER B C 1
ATOM 7122 O O . SER B 1 312 ? 15.266 23.172 -0.203 1 88.44 312 SER B O 1
ATOM 7124 N N . LEU B 1 313 ? 15.609 21.5 1.203 1 88.94 313 LEU B N 1
ATOM 7125 C CA . LEU B 1 313 ? 14.18 21.234 1.284 1 88.94 313 LEU B CA 1
ATOM 7126 C C . LEU B 1 313 ? 13.523 22.078 2.365 1 88.94 313 LEU B C 1
ATOM 7128 O O . LEU B 1 313 ? 14.164 22.453 3.346 1 88.94 313 LEU B O 1
ATOM 7132 N N . ARG B 1 314 ? 12.273 22.312 2.156 1 84.88 314 ARG B N 1
ATOM 7133 C CA . ARG B 1 314 ? 11.523 23.156 3.078 1 84.88 314 ARG B CA 1
ATOM 7134 C C . ARG B 1 314 ? 10.648 22.312 4.004 1 84.88 314 ARG B C 1
ATOM 7136 O O . ARG B 1 314 ? 9.891 21.469 3.543 1 84.88 314 ARG B O 1
ATOM 7143 N N . PRO B 1 315 ? 10.836 22.578 5.254 1 82.75 315 PRO B N 1
ATOM 7144 C CA . PRO B 1 315 ? 9.969 21.859 6.191 1 82.75 315 PRO B CA 1
ATOM 7145 C C . PRO B 1 315 ? 8.562 22.438 6.266 1 82.75 315 PRO B C 1
ATOM 7147 O O . PRO B 1 315 ? 8.359 23.594 5.895 1 82.75 315 PRO B O 1
ATOM 7150 N N . THR B 1 316 ? 7.609 21.625 6.723 1 75.31 316 THR B N 1
ATOM 7151 C CA . THR B 1 316 ? 6.277 22.125 7.043 1 75.31 316 THR B CA 1
ATOM 7152 C C . THR B 1 316 ? 6.301 22.953 8.328 1 75.31 316 THR B C 1
ATOM 7154 O O . THR B 1 316 ? 7.316 22.984 9.031 1 75.31 316 THR B O 1
ATOM 7157 N N . ALA B 1 317 ? 5.219 23.656 8.57 1 66.69 317 ALA B N 1
ATOM 7158 C CA . ALA B 1 317 ? 5.141 24.5 9.766 1 66.69 317 ALA B CA 1
ATOM 7159 C C . ALA B 1 317 ? 5.301 23.656 11.031 1 66.69 317 ALA B C 1
ATOM 7161 O O . ALA B 1 317 ? 5.875 24.125 12.016 1 66.69 317 ALA B O 1
ATOM 7162 N N . SER B 1 318 ? 4.797 22.344 10.859 1 63.38 318 SER B N 1
ATOM 7163 C CA . SER B 1 318 ? 4.902 21.453 12.008 1 63.38 318 SER B CA 1
ATOM 7164 C C . SER B 1 318 ? 6.328 20.953 12.188 1 63.38 318 SER B C 1
ATOM 7166 O O . SER B 1 318 ? 6.672 20.422 13.242 1 63.38 318 SER B O 1
ATOM 7168 N N . ARG B 1 319 ? 7.102 21.172 11.117 1 61.19 319 ARG B N 1
ATOM 7169 C CA . ARG B 1 319 ? 8.484 20.719 11.07 1 61.19 319 ARG B CA 1
ATOM 7170 C C . ARG B 1 319 ? 8.562 19.203 11.211 1 61.19 319 ARG B C 1
ATOM 7172 O O . ARG B 1 319 ? 9.531 18.672 11.766 1 61.19 319 ARG B O 1
ATOM 7179 N N . GLU B 1 320 ? 7.555 18.531 10.797 1 68.62 320 GLU B N 1
ATOM 7180 C CA . GLU B 1 320 ? 7.562 17.078 10.867 1 68.62 320 GLU B CA 1
ATOM 7181 C C . GLU B 1 320 ? 7.457 16.453 9.477 1 68.62 320 GLU B C 1
ATOM 7183 O O . GLU B 1 320 ? 7.477 15.234 9.328 1 68.62 320 GLU B O 1
ATOM 7188 N N . GLY B 1 321 ? 7.43 17.375 8.57 1 77.88 321 GLY B N 1
ATOM 7189 C CA . GLY B 1 321 ? 7.34 16.922 7.188 1 77.88 321 GLY B CA 1
ATOM 7190 C C . GLY B 1 321 ? 7.934 17.906 6.199 1 77.88 321 GLY B C 1
ATOM 7191 O O . GLY B 1 321 ? 8.547 18.906 6.594 1 77.88 321 GLY B O 1
ATOM 7192 N N . LEU B 1 322 ? 7.824 17.516 4.992 1 84 322 LEU B N 1
ATOM 7193 C CA . LEU B 1 322 ? 8.352 18.375 3.934 1 84 322 LEU B CA 1
ATOM 7194 C C . LEU B 1 322 ? 7.219 19.047 3.168 1 84 322 LEU B C 1
ATOM 7196 O O . LEU B 1 322 ? 6.184 18.438 2.908 1 84 322 LEU B O 1
ATOM 7200 N N . TYR B 1 323 ? 7.453 20.234 2.93 1 79.75 323 TYR B N 1
ATOM 7201 C CA . TYR B 1 323 ? 6.492 21 2.141 1 79.75 323 TYR B CA 1
ATOM 7202 C C . TYR B 1 323 ? 6.477 20.516 0.694 1 79.75 323 TYR B C 1
ATOM 7204 O O . TYR B 1 323 ? 7.527 20.375 0.065 1 79.75 323 TYR B O 1
ATOM 7212 N N . GLU B 1 324 ? 5.316 20.219 0.204 1 81.88 324 GLU B N 1
ATOM 7213 C CA . GLU B 1 324 ? 5.18 19.75 -1.17 1 81.88 324 GLU B CA 1
ATOM 7214 C C . GLU B 1 324 ? 5.301 20.891 -2.164 1 81.88 324 GLU B C 1
ATOM 7216 O O . GLU B 1 324 ? 4.332 21.609 -2.416 1 81.88 324 GLU B O 1
ATOM 7221 N N . ASP B 1 325 ? 6.504 21.094 -2.643 1 84.5 325 ASP B N 1
ATOM 7222 C CA . ASP B 1 325 ? 6.758 22.141 -3.635 1 84.5 325 ASP B CA 1
ATOM 7223 C C . ASP B 1 325 ? 7.586 21.594 -4.801 1 84.5 325 ASP B C 1
ATOM 7225 O O . ASP B 1 325 ? 7.789 20.391 -4.91 1 84.5 325 ASP B O 1
ATOM 7229 N N . GLU B 1 326 ? 7.938 22.453 -5.652 1 88.12 326 GLU B N 1
ATOM 7230 C CA . GLU B 1 326 ? 8.68 22.062 -6.848 1 88.12 326 GLU B CA 1
ATOM 7231 C C . GLU B 1 326 ? 10.047 21.5 -6.488 1 88.12 326 GLU B C 1
ATOM 7233 O O . GLU B 1 326 ? 10.516 20.547 -7.121 1 88.12 326 GLU B O 1
ATOM 7238 N N . ARG B 1 327 ? 10.633 22.062 -5.535 1 89.88 327 ARG B N 1
ATOM 7239 C CA . ARG B 1 327 ? 11.953 21.594 -5.121 1 89.88 327 ARG B CA 1
ATOM 7240 C C . ARG B 1 327 ? 11.891 20.156 -4.621 1 89.88 327 ARG B C 1
ATOM 7242 O O . ARG B 1 327 ? 12.734 19.328 -4.98 1 89.88 327 ARG B O 1
ATOM 7249 N N . LEU B 1 328 ? 10.953 19.891 -3.836 1 92.81 328 LEU B N 1
ATOM 7250 C CA . LEU B 1 328 ? 10.797 18.531 -3.352 1 92.81 328 LEU B CA 1
ATOM 7251 C C . LEU B 1 328 ? 10.539 17.562 -4.508 1 92.81 328 LEU B C 1
ATOM 7253 O O . LEU B 1 328 ? 11.07 16.453 -4.523 1 92.81 328 LEU B O 1
ATOM 7257 N N . ALA B 1 329 ? 9.773 18 -5.422 1 93.19 329 ALA B N 1
ATOM 7258 C CA . ALA B 1 329 ? 9.484 17.172 -6.59 1 93.19 329 ALA B CA 1
ATOM 7259 C C . ALA B 1 329 ? 10.758 16.844 -7.355 1 93.19 329 ALA B C 1
ATOM 7261 O O . ALA B 1 329 ? 10.961 15.695 -7.766 1 93.19 329 ALA B O 1
ATOM 7262 N N . ILE B 1 330 ? 11.562 17.828 -7.473 1 93.62 330 ILE B N 1
ATOM 7263 C CA . ILE B 1 330 ? 12.828 17.656 -8.18 1 93.62 330 ILE B CA 1
ATOM 7264 C C . ILE B 1 330 ? 13.719 16.688 -7.41 1 93.62 330 ILE B C 1
ATOM 7266 O O . ILE B 1 330 ? 14.305 15.773 -7.992 1 93.62 330 ILE B O 1
ATOM 7270 N N . ILE B 1 331 ? 13.805 16.859 -6.211 1 94.06 331 ILE B N 1
ATOM 7271 C CA . ILE B 1 331 ? 14.648 16.016 -5.375 1 94.06 331 ILE B CA 1
ATOM 7272 C C . ILE B 1 331 ? 14.125 14.586 -5.398 1 94.06 331 ILE B C 1
ATOM 7274 O O . ILE B 1 331 ? 14.906 13.633 -5.457 1 94.06 331 ILE B O 1
ATOM 7278 N N . ARG B 1 332 ? 12.859 14.422 -5.27 1 94.19 332 ARG B N 1
ATOM 7279 C CA . ARG B 1 332 ? 12.227 13.102 -5.359 1 94.19 332 ARG B CA 1
ATOM 7280 C C . ARG B 1 332 ? 12.641 12.383 -6.637 1 94.19 332 ARG B C 1
ATOM 7282 O O . ARG B 1 332 ? 12.969 11.195 -6.605 1 94.19 332 ARG B O 1
ATOM 7289 N N . GLU B 1 333 ? 12.656 13.117 -7.707 1 93.25 333 GLU B N 1
ATOM 7290 C CA . GLU B 1 333 ? 13.062 12.555 -8.992 1 93.25 333 GLU B CA 1
ATOM 7291 C C . GLU B 1 333 ? 14.539 12.18 -8.992 1 93.25 333 GLU B C 1
ATOM 7293 O O . GLU B 1 333 ? 14.922 11.117 -9.484 1 93.25 333 GLU B O 1
ATOM 7298 N N . VAL B 1 334 ? 15.266 13.047 -8.461 1 94.44 334 VAL B N 1
ATOM 7299 C CA . VAL B 1 334 ? 16.703 12.82 -8.414 1 94.44 334 VAL B CA 1
ATOM 7300 C C . VAL B 1 334 ? 17.016 11.586 -7.566 1 94.44 334 VAL B C 1
ATOM 7302 O O . VAL B 1 334 ? 17.812 10.742 -7.961 1 94.44 334 VAL B O 1
ATOM 7305 N N . LEU B 1 335 ? 16.406 11.508 -6.465 1 94.75 335 LEU B N 1
ATOM 7306 C CA . LEU B 1 335 ? 16.625 10.367 -5.586 1 94.75 335 LEU B CA 1
ATOM 7307 C C . LEU B 1 335 ? 16.078 9.086 -6.215 1 94.75 335 LEU B C 1
ATOM 7309 O O . LEU B 1 335 ? 16.688 8.023 -6.086 1 94.75 335 LEU B O 1
ATOM 7313 N N . GLY B 1 336 ? 14.945 9.188 -6.859 1 93.25 336 GLY B N 1
ATOM 7314 C CA . GLY B 1 336 ? 14.43 8.062 -7.621 1 93.25 336 GLY B CA 1
ATOM 7315 C C . GLY B 1 336 ? 15.406 7.559 -8.672 1 93.25 336 GLY B C 1
ATOM 7316 O O . GLY B 1 336 ? 15.586 6.348 -8.828 1 93.25 336 GLY B O 1
ATOM 7317 N N . ASP B 1 337 ? 16.062 8.477 -9.328 1 93.25 337 ASP B N 1
ATOM 7318 C CA . ASP B 1 337 ? 17.047 8.125 -10.352 1 93.25 337 ASP B CA 1
ATOM 7319 C C . ASP B 1 337 ? 18.234 7.379 -9.742 1 93.25 337 ASP B C 1
ATOM 7321 O O . ASP B 1 337 ? 18.797 6.48 -10.375 1 93.25 337 ASP B O 1
ATOM 7325 N N . ARG B 1 338 ? 18.516 7.746 -8.578 1 94.19 338 ARG B N 1
ATOM 7326 C CA . ARG B 1 338 ? 19.609 7.059 -7.914 1 94.19 338 ARG B CA 1
ATOM 7327 C C . ARG B 1 338 ? 19.25 5.602 -7.629 1 94.19 338 ARG B C 1
ATOM 7329 O O . ARG B 1 338 ? 20.094 4.715 -7.762 1 94.19 338 ARG B O 1
ATOM 7336 N N . VAL B 1 339 ? 18.109 5.398 -7.246 1 93.69 339 VAL B N 1
ATOM 7337 C CA . VAL B 1 339 ? 17.641 4.039 -6.992 1 93.69 339 VAL B CA 1
ATOM 7338 C C . VAL B 1 339 ? 17.609 3.248 -8.297 1 93.69 339 VAL B C 1
ATOM 7340 O O . VAL B 1 339 ? 18.031 2.09 -8.336 1 93.69 339 VAL B O 1
ATOM 7343 N N . ARG B 1 340 ? 17.203 3.9 -9.336 1 92.5 340 ARG B N 1
ATOM 7344 C CA . ARG B 1 340 ? 17.188 3.268 -10.656 1 92.5 340 ARG B CA 1
ATOM 7345 C C . ARG B 1 340 ? 18.594 2.9 -11.102 1 92.5 340 ARG B C 1
ATOM 7347 O O . ARG B 1 340 ? 18.828 1.807 -11.625 1 92.5 340 ARG B O 1
ATOM 7354 N N . ASP B 1 341 ? 19.469 3.809 -10.922 1 93.5 341 ASP B N 1
ATOM 7355 C CA . ASP B 1 341 ? 20.859 3.578 -11.297 1 93.5 341 ASP B CA 1
ATOM 7356 C C . ASP B 1 341 ? 21.453 2.395 -10.523 1 93.5 341 ASP B C 1
ATOM 7358 O O . ASP B 1 341 ? 22.203 1.596 -11.086 1 93.5 341 ASP B O 1
ATOM 7362 N N . TRP B 1 342 ? 21.094 2.334 -9.297 1 94.06 342 TRP B N 1
ATOM 7363 C CA . TRP B 1 342 ? 21.562 1.215 -8.484 1 94.06 342 TRP B CA 1
ATOM 7364 C C . TRP B 1 342 ? 21.062 -0.112 -9.047 1 94.06 342 TRP B C 1
ATOM 7366 O O . TRP B 1 342 ? 21.844 -1.061 -9.188 1 94.06 342 TRP B O 1
ATOM 7376 N N . LEU B 1 343 ? 19.859 -0.193 -9.422 1 91.5 343 LEU B N 1
ATOM 7377 C CA . LEU B 1 343 ? 19.281 -1.4 -10 1 91.5 343 LEU B CA 1
ATOM 7378 C C . LEU B 1 343 ? 20 -1.796 -11.273 1 91.5 343 LEU B C 1
ATOM 7380 O O . LEU B 1 343 ? 20.328 -2.967 -11.469 1 91.5 343 LEU B O 1
ATOM 7384 N N . THR B 1 344 ? 20.297 -0.805 -12.109 1 90 344 THR B N 1
ATOM 7385 C CA . THR B 1 344 ? 21 -1.042 -13.367 1 90 344 THR B CA 1
ATOM 7386 C C . THR B 1 344 ? 22.422 -1.526 -13.117 1 90 344 THR B C 1
ATOM 7388 O O . THR B 1 344 ? 22.891 -2.451 -13.781 1 90 344 THR B O 1
ATOM 7391 N N . GLU B 1 345 ? 22.953 -0.94 -12.125 1 92.31 345 GLU B N 1
ATOM 7392 C CA . GLU B 1 345 ? 24.344 -1.282 -11.805 1 92.31 345 GLU B CA 1
ATOM 7393 C C . GLU B 1 345 ? 24.438 -2.713 -11.281 1 92.31 345 GLU B C 1
ATOM 7395 O O . GLU B 1 345 ? 25.312 -3.477 -11.719 1 92.31 345 GLU B O 1
ATOM 7400 N N . ILE B 1 346 ? 23.594 -3.072 -10.383 1 90.94 346 ILE B N 1
ATOM 7401 C CA . ILE B 1 346 ? 23.719 -4.402 -9.797 1 90.94 346 ILE B CA 1
ATOM 7402 C C . ILE B 1 346 ? 23.328 -5.457 -10.828 1 90.94 346 ILE B C 1
ATOM 7404 O O . ILE B 1 346 ? 23.859 -6.57 -10.828 1 90.94 346 ILE B O 1
ATOM 7408 N N . ALA B 1 347 ? 22.469 -5.133 -11.695 1 87.44 347 ALA B N 1
ATOM 7409 C CA . ALA B 1 347 ? 22.078 -6.043 -12.773 1 87.44 347 ALA B CA 1
ATOM 7410 C C . ALA B 1 347 ? 23.266 -6.344 -13.688 1 87.44 347 ALA B C 1
ATOM 7412 O O . ALA B 1 347 ? 23.453 -7.488 -14.109 1 87.44 347 ALA B O 1
ATOM 7413 N N . ALA B 1 348 ? 24.094 -5.387 -13.914 1 89 348 ALA B N 1
ATOM 7414 C CA . ALA B 1 348 ? 25.203 -5.5 -14.852 1 89 348 ALA B CA 1
ATOM 7415 C C . ALA B 1 348 ? 26.438 -6.09 -14.172 1 89 348 ALA B C 1
ATOM 7417 O O . ALA B 1 348 ? 27.109 -6.949 -14.742 1 89 348 ALA B O 1
ATOM 7418 N N . GLU B 1 349 ? 26.641 -5.699 -12.891 1 90.75 349 GLU B N 1
ATOM 7419 C CA . GLU B 1 349 ? 27.938 -5.965 -12.289 1 90.75 349 GLU B CA 1
ATOM 7420 C C . GLU B 1 349 ? 27.828 -7.016 -11.188 1 90.75 349 GLU B C 1
ATOM 7422 O O . GLU B 1 349 ? 28.812 -7.691 -10.867 1 90.75 349 GLU B O 1
ATOM 7427 N N . GLN B 1 350 ? 26.703 -7.09 -10.664 1 91.81 350 GLN B N 1
ATOM 7428 C CA . GLN B 1 350 ? 26.547 -7.98 -9.516 1 91.81 350 GLN B CA 1
ATOM 7429 C C . GLN B 1 350 ? 25.234 -8.742 -9.586 1 91.81 350 GLN B C 1
ATOM 7431 O O . GLN B 1 350 ? 24.359 -8.562 -8.727 1 91.81 350 GLN B O 1
ATOM 7436 N N . PRO B 1 351 ? 25.156 -9.688 -10.453 1 88.19 351 PRO B N 1
ATOM 7437 C CA . PRO B 1 351 ? 23.891 -10.391 -10.688 1 88.19 351 PRO B CA 1
ATOM 7438 C C . PRO B 1 351 ? 23.391 -11.133 -9.445 1 88.19 351 PRO B C 1
ATOM 7440 O O . PRO B 1 351 ? 22.188 -11.305 -9.266 1 88.19 351 PRO B O 1
ATOM 7443 N N . GLN B 1 352 ? 24.266 -11.523 -8.609 1 90.44 352 GLN B N 1
ATOM 7444 C CA . GLN B 1 352 ? 23.875 -12.211 -7.387 1 90.44 352 GLN B CA 1
ATOM 7445 C C . GLN B 1 352 ? 23.078 -11.281 -6.469 1 90.44 352 GLN B C 1
ATOM 7447 O O . GLN B 1 352 ? 22.125 -11.711 -5.805 1 90.44 352 GLN B O 1
ATOM 7452 N N . ARG B 1 353 ? 23.5 -10 -6.441 1 91.19 353 ARG B N 1
ATOM 7453 C CA . ARG B 1 353 ? 22.781 -9.016 -5.633 1 91.19 353 ARG B CA 1
ATOM 7454 C C . ARG B 1 353 ? 21.391 -8.75 -6.207 1 91.19 353 ARG B C 1
ATOM 7456 O O . ARG B 1 353 ? 20.422 -8.586 -5.461 1 91.19 353 ARG B O 1
ATOM 7463 N N . LEU B 1 354 ? 21.344 -8.75 -7.488 1 91.12 354 LEU B N 1
ATOM 7464 C CA . LEU B 1 354 ? 20.047 -8.586 -8.125 1 91.12 354 LEU B CA 1
ATOM 7465 C C . LEU B 1 354 ? 19.141 -9.766 -7.812 1 91.12 354 LEU B C 1
ATOM 7467 O O . LEU B 1 354 ? 17.953 -9.586 -7.508 1 91.12 354 LEU B O 1
ATOM 7471 N N . ALA B 1 355 ? 19.703 -10.945 -7.914 1 90.5 355 ALA B N 1
ATOM 7472 C CA . ALA B 1 355 ? 18.938 -12.148 -7.598 1 90.5 355 ALA B CA 1
ATOM 7473 C C . ALA B 1 355 ? 18.422 -12.117 -6.164 1 90.5 355 ALA B C 1
ATOM 7475 O O . ALA B 1 355 ? 17.266 -12.477 -5.906 1 90.5 355 ALA B O 1
ATOM 7476 N N . ALA B 1 356 ? 19.25 -11.641 -5.266 1 91.88 356 ALA B N 1
ATOM 7477 C CA . ALA B 1 356 ? 18.844 -11.531 -3.863 1 91.88 356 ALA B CA 1
ATOM 7478 C C . ALA B 1 356 ? 17.703 -10.523 -3.695 1 91.88 356 ALA B C 1
ATOM 7480 O O . ALA B 1 356 ? 16.75 -10.789 -2.971 1 91.88 356 ALA B O 1
ATOM 7481 N N . PHE B 1 357 ? 17.891 -9.43 -4.355 1 94 357 PHE B N 1
ATOM 7482 C CA . PHE B 1 357 ? 16.844 -8.406 -4.328 1 94 357 PHE B CA 1
ATOM 7483 C C . PHE B 1 357 ? 15.531 -8.961 -4.855 1 94 357 PHE B C 1
ATOM 7485 O O . PHE B 1 357 ? 14.484 -8.781 -4.234 1 94 357 PHE B O 1
ATOM 7492 N N . LEU B 1 358 ? 15.562 -9.641 -5.941 1 90.81 358 LEU B N 1
ATOM 7493 C CA . LEU B 1 358 ? 14.359 -10.133 -6.598 1 90.81 358 LEU B CA 1
ATOM 7494 C C . LEU B 1 358 ? 13.719 -11.258 -5.785 1 90.81 358 LEU B C 1
ATOM 7496 O O . LEU B 1 358 ? 12.492 -11.391 -5.77 1 90.81 358 LEU B O 1
ATOM 7500 N N . ALA B 1 359 ? 14.539 -12.07 -5.195 1 89.69 359 ALA B N 1
ATOM 7501 C CA . ALA B 1 359 ? 14.023 -13.141 -4.352 1 89.69 359 ALA B CA 1
ATOM 7502 C C . ALA B 1 359 ? 13.117 -12.594 -3.252 1 89.69 359 ALA B C 1
ATOM 7504 O O . ALA B 1 359 ? 12.141 -13.234 -2.869 1 89.69 359 ALA B O 1
ATOM 7505 N N . VAL B 1 360 ? 13.383 -11.359 -2.887 1 89.88 360 VAL B N 1
ATOM 7506 C CA . VAL B 1 360 ? 12.664 -10.766 -1.767 1 89.88 360 VAL B CA 1
ATOM 7507 C C . VAL B 1 360 ? 11.523 -9.891 -2.291 1 89.88 360 VAL B C 1
ATOM 7509 O O . VAL B 1 360 ? 10.406 -9.938 -1.77 1 89.88 360 VAL B O 1
ATOM 7512 N N . HIS B 1 361 ? 11.766 -9.156 -3.326 1 90.5 361 HIS B N 1
ATOM 7513 C CA . HIS B 1 361 ? 10.867 -8.039 -3.611 1 90.5 361 HIS B CA 1
ATOM 7514 C C . HIS B 1 361 ? 10.156 -8.234 -4.941 1 90.5 361 HIS B C 1
ATOM 7516 O O . HIS B 1 361 ? 9.258 -7.461 -5.285 1 90.5 361 HIS B O 1
ATOM 7522 N N . ALA B 1 362 ? 10.477 -9.266 -5.695 1 89.81 362 ALA B N 1
ATOM 7523 C CA . ALA B 1 362 ? 9.93 -9.406 -7.043 1 89.81 362 ALA B CA 1
ATOM 7524 C C . ALA B 1 362 ? 8.406 -9.367 -7.023 1 89.81 362 ALA B C 1
ATOM 7526 O O . ALA B 1 362 ? 7.785 -8.672 -7.824 1 89.81 362 ALA B O 1
ATOM 7527 N N . LEU B 1 363 ? 7.875 -10.117 -6.109 1 88.12 363 LEU B N 1
ATOM 7528 C CA . LEU B 1 363 ? 6.418 -10.195 -6.047 1 88.12 363 LEU B CA 1
ATOM 7529 C C . LEU B 1 363 ? 5.816 -8.844 -5.695 1 88.12 363 LEU B C 1
ATOM 7531 O O . LEU B 1 363 ? 4.84 -8.414 -6.316 1 88.12 363 LEU B O 1
ATOM 7535 N N . GLY B 1 364 ? 6.402 -8.227 -4.75 1 86.19 364 GLY B N 1
ATOM 7536 C CA . GLY B 1 364 ? 5.949 -6.887 -4.402 1 86.19 364 GLY B CA 1
ATOM 7537 C C . GLY B 1 364 ? 6.098 -5.891 -5.535 1 86.19 364 GLY B C 1
ATOM 7538 O O . GLY B 1 364 ? 5.219 -5.055 -5.758 1 86.19 364 GLY B O 1
ATOM 7539 N N . VAL B 1 365 ? 7.16 -5.934 -6.195 1 89 365 VAL B N 1
ATOM 7540 C CA . VAL B 1 365 ? 7.422 -5.066 -7.34 1 89 365 VAL B CA 1
ATOM 7541 C C . VAL B 1 365 ? 6.375 -5.305 -8.422 1 89 365 VAL B C 1
ATOM 7543 O O . VAL B 1 365 ? 5.824 -4.355 -8.984 1 89 365 VAL B O 1
ATOM 7546 N N . LYS B 1 366 ? 6.082 -6.547 -8.695 1 90.38 366 LYS B N 1
ATOM 7547 C CA . LYS B 1 366 ? 5.066 -6.863 -9.695 1 90.38 366 LYS B CA 1
ATOM 7548 C C . LYS B 1 366 ? 3.699 -6.328 -9.281 1 90.38 366 LYS B C 1
ATOM 7550 O O . LYS B 1 366 ? 2.971 -5.766 -10.102 1 90.38 366 LYS B O 1
ATOM 7555 N N . ALA B 1 367 ? 3.395 -6.512 -8.039 1 86.19 367 ALA B N 1
ATOM 7556 C CA . ALA B 1 367 ? 2.117 -6.039 -7.516 1 86.19 367 ALA B CA 1
ATOM 7557 C C . ALA B 1 367 ? 1.962 -4.535 -7.723 1 86.19 367 ALA B C 1
ATOM 7559 O O . ALA B 1 367 ? 0.886 -4.062 -8.102 1 86.19 367 ALA B O 1
ATOM 7560 N N . MET B 1 368 ? 3.041 -3.818 -7.52 1 83.94 368 MET B N 1
ATOM 7561 C CA . MET B 1 368 ? 3.006 -2.361 -7.617 1 83.94 368 MET B CA 1
ATOM 7562 C C . MET B 1 368 ? 3.096 -1.914 -9.07 1 83.94 368 MET B C 1
ATOM 7564 O O . MET B 1 368 ? 2.49 -0.912 -9.453 1 83.94 368 MET B O 1
ATOM 7568 N N . ALA B 1 369 ? 3.812 -2.625 -9.852 1 88.69 369 ALA B N 1
ATOM 7569 C CA . ALA B 1 369 ? 4.066 -2.262 -11.242 1 88.69 369 ALA B CA 1
ATOM 7570 C C . ALA B 1 369 ? 2.773 -2.256 -12.055 1 88.69 369 ALA B C 1
ATOM 7572 O O . ALA B 1 369 ? 2.65 -1.515 -13.031 1 88.69 369 ALA B O 1
ATOM 7573 N N . ARG B 1 370 ? 1.838 -3.004 -11.57 1 87.38 370 ARG B N 1
ATOM 7574 C CA . ARG B 1 370 ? 0.545 -3.023 -12.25 1 87.38 370 ARG B CA 1
ATOM 7575 C C . ARG B 1 370 ? -0.109 -1.646 -12.219 1 87.38 370 ARG B C 1
ATOM 7577 O O . ARG B 1 370 ? -0.889 -1.304 -13.109 1 87.38 370 ARG B O 1
ATOM 7584 N N . HIS B 1 371 ? 0.223 -0.935 -11.234 1 81.5 371 HIS B N 1
ATOM 7585 C CA . HIS B 1 371 ? -0.409 0.363 -11.023 1 81.5 371 HIS B CA 1
ATOM 7586 C C . HIS B 1 371 ? 0.552 1.502 -11.352 1 81.5 371 HIS B C 1
ATOM 7588 O O . HIS B 1 371 ? 0.187 2.676 -11.25 1 81.5 371 HIS B O 1
ATOM 7594 N N . SER B 1 372 ? 1.805 1.187 -11.75 1 85.12 372 SER B N 1
ATOM 7595 C CA . SER B 1 372 ? 2.83 2.191 -12.023 1 85.12 372 SER B CA 1
ATOM 7596 C C . SER B 1 372 ? 3.602 1.867 -13.297 1 85.12 372 SER B C 1
ATOM 7598 O O . SER B 1 372 ? 4.602 1.145 -13.258 1 85.12 372 SER B O 1
ATOM 7600 N N . PRO B 1 373 ? 3.193 2.49 -14.312 1 87.25 373 PRO B N 1
ATOM 7601 C CA . PRO B 1 373 ? 3.928 2.268 -15.562 1 87.25 373 PRO B CA 1
ATOM 7602 C C . PRO B 1 373 ? 5.41 2.605 -15.438 1 87.25 373 PRO B C 1
ATOM 7604 O O . PRO B 1 373 ? 6.25 1.958 -16.078 1 87.25 373 PRO B O 1
ATOM 7607 N N . GLU B 1 374 ? 5.664 3.547 -14.633 1 87.56 374 GLU B N 1
ATOM 7608 C CA . GLU B 1 374 ? 7.059 3.941 -14.438 1 87.56 374 GLU B CA 1
ATOM 7609 C C . GLU B 1 374 ? 7.863 2.82 -13.789 1 87.56 374 GLU B C 1
ATOM 7611 O O . GLU B 1 374 ? 8.953 2.477 -14.258 1 87.56 374 GLU B O 1
ATOM 7616 N N . LEU B 1 375 ? 7.316 2.33 -12.75 1 87.31 375 LEU B N 1
ATOM 7617 C CA . LEU B 1 375 ? 7.996 1.224 -12.086 1 87.31 375 LEU B CA 1
ATOM 7618 C C . LEU B 1 375 ? 8.172 0.041 -13.031 1 87.31 375 LEU B C 1
ATOM 7620 O O . LEU B 1 375 ? 9.234 -0.573 -13.078 1 87.31 375 LEU B O 1
ATOM 7624 N N . PHE B 1 376 ? 7.148 -0.24 -13.805 1 93.12 376 PHE B N 1
ATOM 7625 C CA . PHE B 1 376 ? 7.215 -1.361 -14.734 1 93.12 376 PHE B CA 1
ATOM 7626 C C . PHE B 1 376 ? 8.312 -1.142 -15.766 1 93.12 376 PHE B C 1
ATOM 7628 O O . PHE B 1 376 ? 9.086 -2.057 -16.062 1 93.12 376 PHE B O 1
ATOM 7635 N N . ARG B 1 377 ? 8.359 0.012 -16.219 1 92 377 ARG B N 1
ATOM 7636 C CA . ARG B 1 377 ? 9.383 0.352 -17.203 1 92 377 ARG B CA 1
ATOM 7637 C C . ARG B 1 377 ? 10.781 0.153 -16.641 1 92 377 ARG B C 1
ATOM 7639 O O . ARG B 1 377 ? 11.656 -0.418 -17.297 1 92 377 ARG B O 1
ATOM 7646 N N . ILE B 1 378 ? 10.938 0.535 -15.438 1 88.94 378 ILE B N 1
ATOM 7647 C CA . ILE B 1 378 ? 12.242 0.46 -14.781 1 88.94 378 ILE B CA 1
ATOM 7648 C C . ILE B 1 378 ? 12.609 -1.001 -14.531 1 88.94 378 ILE B C 1
ATOM 7650 O O . ILE B 1 378 ? 13.766 -1.394 -14.695 1 88.94 378 ILE B O 1
ATOM 7654 N N . MET B 1 379 ? 11.672 -1.813 -14.211 1 91.94 379 MET B N 1
ATOM 7655 C CA . MET B 1 379 ? 11.945 -3.168 -13.742 1 91.94 379 MET B CA 1
ATOM 7656 C C . MET B 1 379 ? 11.859 -4.168 -14.891 1 91.94 379 MET B C 1
ATOM 7658 O O . MET B 1 379 ? 12.312 -5.309 -14.758 1 91.94 379 MET B O 1
ATOM 7662 N N . LEU B 1 380 ? 11.344 -3.748 -16 1 93.38 380 LEU B N 1
ATOM 7663 C CA . LEU B 1 380 ? 11.055 -4.609 -17.141 1 93.38 380 LEU B CA 1
ATOM 7664 C C . LEU B 1 380 ? 12.305 -5.367 -17.578 1 93.38 380 LEU B C 1
ATOM 7666 O O . LEU B 1 380 ? 12.258 -6.574 -17.828 1 93.38 380 LEU B O 1
ATOM 7670 N N . PRO B 1 381 ? 13.453 -4.785 -17.531 1 92.44 381 PRO B N 1
ATOM 7671 C CA . PRO B 1 381 ? 14.656 -5.508 -17.969 1 92.44 381 PRO B CA 1
ATOM 7672 C C . PRO B 1 381 ? 15.156 -6.492 -16.906 1 92.44 381 PRO B C 1
ATOM 7674 O O . PRO B 1 381 ? 16.031 -7.312 -17.203 1 92.44 381 PRO B O 1
ATOM 7677 N N . HIS B 1 382 ? 14.523 -6.457 -15.75 1 91.44 382 HIS B N 1
ATOM 7678 C CA . HIS B 1 382 ? 15.102 -7.223 -14.648 1 91.44 382 HIS B CA 1
ATOM 7679 C C . HIS B 1 382 ? 14.148 -8.312 -14.18 1 91.44 382 HIS B C 1
ATOM 7681 O O . HIS B 1 382 ? 14.57 -9.297 -13.555 1 91.44 382 HIS B O 1
ATOM 7687 N N . LEU B 1 383 ? 12.859 -8.156 -14.422 1 92.44 383 LEU B N 1
ATOM 7688 C CA . LEU B 1 383 ? 11.867 -9.117 -13.945 1 92.44 383 LEU B CA 1
ATOM 7689 C C . LEU B 1 383 ? 11.836 -10.352 -14.844 1 92.44 383 LEU B C 1
ATOM 7691 O O . LEU B 1 383 ? 11.664 -10.234 -16.062 1 92.44 383 LEU B O 1
ATOM 7695 N N . HIS B 1 384 ? 11.953 -11.445 -14.219 1 92.62 384 HIS B N 1
ATOM 7696 C CA . HIS B 1 384 ? 11.93 -12.703 -14.961 1 92.62 384 HIS B CA 1
ATOM 7697 C C . HIS B 1 384 ? 10.523 -13.281 -15.016 1 92.62 384 HIS B C 1
ATOM 7699 O O . HIS B 1 384 ? 9.773 -13.195 -14.047 1 92.62 384 HIS B O 1
ATOM 7705 N N . PHE B 1 385 ? 10.203 -13.844 -16.141 1 95.12 385 PHE B N 1
ATOM 7706 C CA . PHE B 1 385 ? 8.945 -14.539 -16.375 1 95.12 385 PHE B CA 1
ATOM 7707 C C . PHE B 1 385 ? 9.195 -15.93 -16.922 1 95.12 385 PHE B C 1
ATOM 7709 O O . PHE B 1 385 ? 10.25 -16.203 -17.516 1 95.12 385 PHE B O 1
ATOM 7716 N N . ASP B 1 386 ? 8.336 -16.828 -16.641 1 94 386 ASP B N 1
ATOM 7717 C CA . ASP B 1 386 ? 8.367 -18.156 -17.234 1 94 386 ASP B CA 1
ATOM 7718 C C . ASP B 1 386 ? 7.836 -18.125 -18.672 1 94 386 ASP B C 1
ATOM 7720 O O . ASP B 1 386 ? 6.68 -17.766 -18.906 1 94 386 ASP B O 1
ATOM 7724 N N . THR B 1 387 ? 8.734 -18.438 -19.594 1 96.44 387 THR B N 1
ATOM 7725 C CA . THR B 1 387 ? 8.391 -18.312 -21.016 1 96.44 387 THR B CA 1
ATOM 7726 C C . THR B 1 387 ? 8.859 -19.547 -21.797 1 96.44 387 THR B C 1
ATOM 7728 O O . THR B 1 387 ? 9.5 -20.438 -21.234 1 96.44 387 THR B O 1
ATOM 7731 N N . THR B 1 388 ? 8.516 -19.562 -23.094 1 94.56 388 THR B N 1
ATOM 7732 C CA . THR B 1 388 ? 8.961 -20.641 -23.984 1 94.56 388 THR B CA 1
ATOM 7733 C C . THR B 1 388 ? 10.469 -20.562 -24.219 1 94.56 388 THR B C 1
ATOM 7735 O O . THR B 1 388 ? 11.078 -21.516 -24.703 1 94.56 388 THR B O 1
ATOM 7738 N N . ASP B 1 389 ? 11.094 -19.406 -23.844 1 95.19 389 ASP B N 1
ATOM 7739 C CA . ASP B 1 389 ? 12.547 -19.25 -23.906 1 95.19 389 ASP B CA 1
ATOM 7740 C C . ASP B 1 389 ? 13.195 -19.562 -22.562 1 95.19 389 ASP B C 1
ATOM 7742 O O . ASP B 1 389 ? 14.383 -19.297 -22.359 1 95.19 389 ASP B O 1
ATOM 7746 N N . GLY B 1 390 ? 12.414 -20.109 -21.641 1 92 390 GLY B N 1
ATOM 7747 C CA . GLY B 1 390 ? 12.883 -20.281 -20.266 1 92 390 GLY B CA 1
ATOM 7748 C C . GLY B 1 390 ? 12.508 -19.125 -19.375 1 92 390 GLY B C 1
ATOM 7749 O O . GLY B 1 390 ? 11.578 -18.359 -19.672 1 92 390 GLY B O 1
ATOM 7750 N N . ARG B 1 391 ? 13.141 -19.109 -18.219 1 92.81 391 ARG B N 1
ATOM 7751 C CA . ARG B 1 391 ? 12.93 -18 -17.297 1 92.81 391 ARG B CA 1
ATOM 7752 C C . ARG B 1 391 ? 13.828 -16.812 -17.672 1 92.81 391 ARG B C 1
ATOM 7754 O O . ARG B 1 391 ? 15.031 -16.828 -17.375 1 92.81 391 ARG B O 1
ATOM 7761 N N . VAL B 1 392 ? 13.281 -15.812 -18.359 1 94.19 392 VAL B N 1
ATOM 7762 C CA . VAL B 1 392 ? 14.055 -14.703 -18.906 1 94.19 392 VAL B CA 1
ATOM 7763 C C . VAL B 1 392 ? 13.352 -13.383 -18.594 1 94.19 392 VAL B C 1
ATOM 7765 O O . VAL B 1 392 ? 12.164 -13.367 -18.266 1 94.19 392 VAL B O 1
ATOM 7768 N N . PRO B 1 393 ? 14.117 -12.281 -18.688 1 92.75 393 PRO B N 1
ATOM 7769 C CA . PRO B 1 393 ? 13.453 -10.977 -18.562 1 92.75 393 PRO B CA 1
ATOM 7770 C C . PRO B 1 393 ? 12.469 -10.719 -19.703 1 92.75 393 PRO B C 1
ATOM 7772 O O . PRO B 1 393 ? 12.727 -11.086 -20.844 1 92.75 393 PRO B O 1
ATOM 7775 N N . LEU B 1 394 ? 11.414 -10.109 -19.406 1 93.75 394 LEU B N 1
ATOM 7776 C CA . LEU B 1 394 ? 10.328 -9.891 -20.359 1 93.75 394 LEU B CA 1
ATOM 7777 C C . LEU B 1 394 ? 10.797 -9.023 -21.531 1 93.75 394 LEU B C 1
ATOM 7779 O O . LEU B 1 394 ? 10.344 -9.203 -22.656 1 93.75 394 LEU B O 1
ATOM 7783 N N . ALA B 1 395 ? 11.711 -8.086 -21.203 1 93.5 395 ALA B N 1
ATOM 7784 C CA . ALA B 1 395 ? 12.227 -7.223 -22.25 1 93.5 395 ALA B CA 1
ATOM 7785 C C . ALA B 1 395 ? 12.977 -8.031 -23.312 1 93.5 395 ALA B C 1
ATOM 7787 O O . ALA B 1 395 ? 12.805 -7.805 -24.516 1 93.5 395 ALA B O 1
ATOM 7788 N N . ASP B 1 396 ? 13.781 -8.953 -22.875 1 94.81 396 ASP B N 1
ATOM 7789 C CA . ASP B 1 396 ? 14.531 -9.82 -23.781 1 94.81 396 ASP B CA 1
ATOM 7790 C C . ASP B 1 396 ? 13.586 -10.719 -24.578 1 94.81 396 ASP B C 1
ATOM 7792 O O . ASP B 1 396 ? 13.773 -10.906 -25.781 1 94.81 396 ASP B O 1
ATOM 7796 N N . PHE B 1 397 ? 12.609 -11.203 -23.984 1 96.94 397 PHE B N 1
ATOM 7797 C CA . PHE B 1 397 ? 11.633 -12.078 -24.625 1 96.94 397 PHE B CA 1
ATOM 7798 C C . PHE B 1 397 ? 10.883 -11.336 -25.719 1 96.94 397 PHE B C 1
ATOM 7800 O O . PHE B 1 397 ? 10.703 -11.852 -26.812 1 96.94 397 PHE B O 1
ATOM 7807 N N . ALA B 1 398 ? 10.5 -10.148 -25.422 1 96.12 398 ALA B N 1
ATOM 7808 C CA . ALA B 1 398 ? 9.734 -9.336 -26.359 1 96.12 398 ALA B CA 1
ATOM 7809 C C . ALA B 1 398 ? 10.57 -8.969 -27.578 1 96.12 398 ALA B C 1
ATOM 7811 O O . ALA B 1 398 ? 10.031 -8.805 -28.688 1 96.12 398 ALA B O 1
ATOM 7812 N N . ARG B 1 399 ? 11.797 -8.844 -27.391 1 94.88 399 ARG B N 1
ATOM 7813 C CA . ARG B 1 399 ? 12.68 -8.555 -28.516 1 94.88 399 ARG B CA 1
ATOM 7814 C C . ARG B 1 399 ? 12.727 -9.727 -29.484 1 94.88 399 ARG B C 1
ATOM 7816 O O . ARG B 1 399 ? 12.758 -9.531 -30.703 1 94.88 399 ARG B O 1
ATOM 7823 N N . ASN B 1 400 ? 12.664 -10.906 -28.969 1 95.69 400 ASN B N 1
ATOM 7824 C CA . ASN B 1 400 ? 12.758 -12.117 -29.766 1 95.69 400 ASN B CA 1
ATOM 7825 C C . ASN B 1 400 ? 11.398 -12.523 -30.328 1 95.69 400 ASN B C 1
ATOM 7827 O O . ASN B 1 400 ? 11.32 -13.219 -31.344 1 95.69 400 ASN B O 1
ATOM 7831 N N . HIS B 1 401 ? 10.359 -12.102 -29.609 1 96.44 401 HIS B N 1
ATOM 7832 C CA . HIS B 1 401 ? 9 -12.477 -29.984 1 96.44 401 HIS B CA 1
ATOM 7833 C C . HIS B 1 401 ? 8.086 -11.258 -30 1 96.44 401 HIS B C 1
ATOM 7835 O O . HIS B 1 401 ? 7.457 -10.922 -29 1 96.44 401 HIS B O 1
ATOM 7841 N N . PRO B 1 402 ? 7.895 -10.672 -31.109 1 94.31 402 PRO B N 1
ATOM 7842 C CA . PRO B 1 402 ? 7.051 -9.477 -31.188 1 94.31 402 PRO B CA 1
ATOM 7843 C C . PRO B 1 402 ? 5.582 -9.766 -30.891 1 94.31 402 PRO B C 1
ATOM 7845 O O . PRO B 1 402 ? 4.844 -8.875 -30.469 1 94.31 402 PRO B O 1
ATOM 7848 N N . VAL B 1 403 ? 5.172 -11.008 -31.234 1 95.12 403 VAL B N 1
ATOM 7849 C CA . VAL B 1 403 ? 3.836 -11.453 -30.844 1 95.12 403 VAL B CA 1
ATOM 7850 C C . VAL B 1 403 ? 3.928 -12.398 -29.656 1 95.12 403 VAL B C 1
ATOM 7852 O O . VAL B 1 403 ? 4.391 -13.531 -29.797 1 95.12 403 VAL B O 1
ATOM 7855 N N . ILE B 1 404 ? 3.443 -11.922 -28.547 1 96.81 404 ILE B N 1
ATOM 7856 C CA . ILE B 1 404 ? 3.51 -12.688 -27.312 1 96.81 404 ILE B CA 1
ATOM 7857 C C . ILE B 1 404 ? 2.137 -13.266 -26.984 1 96.81 404 ILE B C 1
ATOM 7859 O O . ILE B 1 404 ? 1.148 -12.539 -26.906 1 96.81 404 ILE B O 1
ATOM 7863 N N . ARG B 1 405 ? 2.08 -14.555 -26.906 1 95.69 405 ARG B N 1
ATOM 7864 C CA . ARG B 1 405 ? 0.874 -15.219 -26.438 1 95.69 405 ARG B CA 1
ATOM 7865 C C . ARG B 1 405 ? 0.961 -15.492 -24.938 1 95.69 405 ARG B C 1
ATOM 7867 O O . ARG B 1 405 ? 2.045 -15.758 -24.406 1 95.69 405 ARG B O 1
ATOM 7874 N N . ILE B 1 406 ? -0.142 -15.422 -24.234 1 96.06 406 ILE B N 1
ATOM 7875 C CA . ILE B 1 406 ? -0.111 -15.602 -22.781 1 96.06 406 ILE B CA 1
ATOM 7876 C C . ILE B 1 406 ? -1.171 -16.625 -22.359 1 96.06 406 ILE B C 1
ATOM 7878 O O . ILE B 1 406 ? -2.271 -16.641 -22.922 1 96.06 406 ILE B O 1
ATOM 7882 N N . THR B 1 407 ? -0.766 -17.484 -21.516 1 92.56 407 THR B N 1
ATOM 7883 C CA . THR B 1 407 ? -1.704 -18.453 -20.969 1 92.56 407 THR B CA 1
ATOM 7884 C C . THR B 1 407 ? -2.396 -17.922 -19.719 1 92.56 407 THR B C 1
ATOM 7886 O O . THR B 1 407 ? -1.919 -16.953 -19.109 1 92.56 407 THR B O 1
ATOM 7889 N N . SER B 1 408 ? -3.516 -18.531 -19.328 1 88.06 408 SER B N 1
ATOM 7890 C CA . SER B 1 408 ? -4.27 -18.094 -18.156 1 88.06 408 SER B CA 1
ATOM 7891 C C . SER B 1 408 ? -3.836 -18.844 -16.906 1 88.06 408 SER B C 1
ATOM 7893 O O . SER B 1 408 ? -3.994 -18.344 -15.789 1 88.06 408 SER B O 1
ATOM 7895 N N . THR B 1 409 ? -3.316 -20.094 -17.125 1 86.12 409 THR B N 1
ATOM 7896 C CA . THR B 1 409 ? -2.918 -20.906 -15.984 1 86.12 409 THR B CA 1
ATOM 7897 C C . THR B 1 409 ? -1.546 -21.531 -16.219 1 86.12 409 THR B C 1
ATOM 7899 O O . THR B 1 409 ? -1.065 -21.594 -17.344 1 86.12 409 THR B O 1
ATOM 7902 N N . VAL B 1 410 ? -0.955 -21.984 -15.156 1 84.88 410 VAL B N 1
ATOM 7903 C CA . VAL B 1 410 ? 0.34 -22.656 -15.219 1 84.88 410 VAL B CA 1
ATOM 7904 C C . VAL B 1 410 ? 0.21 -23.953 -16 1 84.88 410 VAL B C 1
ATOM 7906 O O . VAL B 1 410 ? 1.081 -24.297 -16.812 1 84.88 410 VAL B O 1
ATOM 7909 N N . GLU B 1 411 ? -0.884 -24.641 -15.859 1 78.75 411 GLU B N 1
ATOM 7910 C CA . GLU B 1 411 ? -1.127 -25.922 -16.547 1 78.75 411 GLU B CA 1
ATOM 7911 C C . GLU B 1 411 ? -1.194 -25.719 -18.047 1 78.75 411 GLU B C 1
ATOM 7913 O O . GLU B 1 411 ? -0.62 -26.516 -18.812 1 78.75 411 GLU B O 1
ATOM 7918 N N . GLU B 1 412 ? -1.861 -24.688 -18.391 1 83.19 412 GLU B N 1
ATOM 7919 C CA . GLU B 1 412 ? -1.97 -24.391 -19.812 1 83.19 412 GLU B CA 1
ATOM 7920 C C . GLU B 1 412 ? -0.597 -24.141 -20.422 1 83.19 412 GLU B C 1
ATOM 7922 O O . GLU B 1 412 ? -0.316 -24.594 -21.531 1 83.19 412 GLU B O 1
ATOM 7927 N N . PHE B 1 413 ? 0.201 -23.516 -19.797 1 88.94 413 PHE B N 1
ATOM 7928 C CA . PHE B 1 413 ? 1.541 -23.203 -20.281 1 88.94 413 PHE B CA 1
ATOM 7929 C C . PHE B 1 413 ? 2.361 -24.484 -20.438 1 88.94 413 PHE B C 1
ATOM 7931 O O . PHE B 1 413 ? 2.986 -24.703 -21.469 1 88.94 413 PHE B O 1
ATOM 7938 N N . ARG B 1 414 ? 2.355 -25.281 -19.453 1 81.62 414 ARG B N 1
ATOM 7939 C CA . ARG B 1 414 ? 3.168 -26.5 -19.438 1 81.62 414 ARG B CA 1
ATOM 7940 C C . ARG B 1 414 ? 2.742 -27.453 -20.547 1 81.62 414 ARG B C 1
ATOM 7942 O O . ARG B 1 414 ? 3.572 -28.172 -21.109 1 81.62 414 ARG B O 1
ATOM 7949 N N . GLN B 1 415 ? 1.556 -27.344 -20.875 1 79.31 415 GLN B N 1
ATOM 7950 C CA . GLN B 1 415 ? 0.994 -28.219 -21.906 1 79.31 415 GLN B CA 1
ATOM 7951 C C . GLN B 1 415 ? 1.601 -27.906 -23.266 1 79.31 415 GLN B C 1
ATOM 7953 O O . GLN B 1 415 ? 1.824 -28.828 -24.062 1 79.31 415 GLN B O 1
ATOM 7958 N N . VAL B 1 416 ? 1.87 -26.719 -23.469 1 86.88 416 VAL B N 1
ATOM 7959 C CA . VAL B 1 416 ? 2.158 -26.359 -24.844 1 86.88 416 VAL B CA 1
ATOM 7960 C C . VAL B 1 416 ? 3.576 -25.797 -24.953 1 86.88 416 VAL B C 1
ATOM 7962 O O . VAL B 1 416 ? 4.105 -25.641 -26.047 1 86.88 416 VAL B O 1
ATOM 7965 N N . ALA B 1 417 ? 4.234 -25.578 -23.922 1 88.69 417 ALA B N 1
ATOM 7966 C CA . ALA B 1 417 ? 5.465 -24.797 -23.891 1 88.69 417 ALA B CA 1
ATOM 7967 C C . ALA B 1 417 ? 6.535 -25.422 -24.781 1 88.69 417 ALA B C 1
ATOM 7969 O O . ALA B 1 417 ? 7.152 -24.734 -25.594 1 88.69 417 ALA B O 1
ATOM 7970 N N . SER B 1 418 ? 6.773 -26.734 -24.625 1 85.25 418 SER B N 1
ATOM 7971 C CA . SER B 1 418 ? 7.848 -27.391 -25.359 1 85.25 418 SER B CA 1
ATOM 7972 C C . SER B 1 418 ? 7.59 -27.359 -26.859 1 85.25 418 SER B C 1
ATOM 7974 O O . SER B 1 418 ? 8.5 -27.078 -27.641 1 85.25 418 SER B O 1
ATOM 7976 N N . THR B 1 419 ? 6.406 -27.641 -27.266 1 86.12 419 THR B N 1
ATOM 7977 C CA . THR B 1 419 ? 6.035 -27.641 -28.672 1 86.12 419 THR B CA 1
ATOM 7978 C C . THR B 1 419 ? 6.094 -26.234 -29.25 1 86.12 419 THR B C 1
ATOM 7980 O O . THR B 1 419 ? 6.609 -26.031 -30.359 1 86.12 419 THR B O 1
ATOM 7983 N N . ALA B 1 420 ? 5.555 -25.328 -28.5 1 90.75 420 ALA B N 1
ATOM 7984 C CA . ALA B 1 420 ? 5.582 -23.938 -28.938 1 90.75 420 ALA B CA 1
ATOM 7985 C C . ALA B 1 420 ? 7.02 -23.438 -29.109 1 90.75 420 ALA B C 1
ATOM 7987 O O . ALA B 1 420 ? 7.34 -22.781 -30.094 1 90.75 420 ALA B O 1
ATOM 7988 N N . ALA B 1 421 ? 7.812 -23.734 -28.172 1 91.31 421 ALA B N 1
ATOM 7989 C CA . ALA B 1 421 ? 9.219 -23.359 -28.25 1 91.31 421 ALA B CA 1
ATOM 7990 C C . ALA B 1 421 ? 9.875 -23.922 -29.5 1 91.31 421 ALA B C 1
ATOM 7992 O O . ALA B 1 421 ? 10.586 -23.219 -30.219 1 91.31 421 ALA B O 1
ATOM 7993 N N . ALA B 1 422 ? 9.609 -25.188 -29.797 1 87.44 422 ALA B N 1
ATOM 7994 C CA . ALA B 1 422 ? 10.18 -25.859 -30.953 1 87.44 422 ALA B CA 1
ATOM 7995 C C . ALA B 1 422 ? 9.688 -25.234 -32.25 1 87.44 422 ALA B C 1
ATOM 7997 O O . ALA B 1 422 ? 10.406 -25.219 -33.25 1 87.44 422 ALA B O 1
ATOM 7998 N N . GLN B 1 423 ? 8.5 -24.688 -32.219 1 88.31 423 GLN B N 1
ATOM 7999 C CA . GLN B 1 423 ? 7.902 -24.078 -33.406 1 88.31 423 GLN B CA 1
ATOM 8000 C C . GLN B 1 423 ? 8.227 -22.594 -33.5 1 88.31 423 GLN B C 1
ATOM 8002 O O . GLN B 1 423 ? 7.75 -21.906 -34.375 1 88.31 423 GLN B O 1
ATOM 8007 N N . GLY B 1 424 ? 8.914 -22.062 -32.469 1 90.31 424 GLY B N 1
ATOM 8008 C CA . GLY B 1 424 ? 9.281 -20.656 -32.469 1 90.31 424 GLY B CA 1
ATOM 8009 C C . GLY B 1 424 ? 8.156 -19.75 -32.031 1 90.31 424 GLY B C 1
ATOM 8010 O O . GLY B 1 424 ? 8.156 -18.562 -32.344 1 90.31 424 GLY B O 1
ATOM 8011 N N . ILE B 1 425 ? 7.168 -20.266 -31.406 1 92.56 425 ILE B N 1
ATOM 8012 C CA . ILE B 1 425 ? 6.043 -19.484 -30.922 1 92.56 425 ILE B CA 1
ATOM 8013 C C . ILE B 1 425 ? 6.344 -18.969 -29.516 1 92.56 425 ILE B C 1
ATOM 8015 O O . ILE B 1 425 ? 6.676 -19.75 -28.625 1 92.56 425 ILE B O 1
ATOM 8019 N N . GLY B 1 426 ? 6.195 -17.688 -29.312 1 95.62 426 GLY B N 1
ATOM 8020 C CA . GLY B 1 426 ? 6.473 -17.078 -28.016 1 95.62 426 GLY B CA 1
ATOM 8021 C C . GLY B 1 426 ? 5.27 -17.078 -27.094 1 95.62 426 GLY B C 1
ATOM 8022 O O . GLY B 1 426 ? 4.27 -16.406 -27.359 1 95.62 426 GLY B O 1
ATOM 8023 N N . ILE B 1 427 ? 5.406 -17.844 -25.953 1 96.31 427 ILE B N 1
ATOM 8024 C CA . ILE B 1 427 ? 4.34 -17.906 -24.969 1 96.31 427 ILE B CA 1
ATOM 8025 C C . ILE B 1 427 ? 4.887 -17.531 -23.594 1 96.31 427 ILE B C 1
ATOM 8027 O O . ILE B 1 427 ? 5.98 -17.953 -23.219 1 96.31 427 ILE B O 1
ATOM 8031 N N . VAL B 1 428 ? 4.148 -16.688 -22.859 1 97.5 428 VAL B N 1
ATOM 8032 C CA . VAL B 1 428 ? 4.449 -16.375 -21.469 1 97.5 428 VAL B CA 1
ATOM 8033 C C . VAL B 1 428 ? 3.455 -17.094 -20.547 1 97.5 428 VAL B C 1
ATOM 8035 O O . VAL B 1 428 ? 2.258 -17.141 -20.844 1 97.5 428 VAL B O 1
ATOM 8038 N N . ASN B 1 429 ? 3.992 -17.719 -19.484 1 95.31 429 ASN B N 1
ATOM 8039 C CA . ASN B 1 429 ? 3.141 -18.297 -18.453 1 95.31 429 ASN B CA 1
ATOM 8040 C C . ASN B 1 429 ? 2.387 -17.234 -17.672 1 95.31 429 ASN B C 1
ATOM 8042 O O . ASN B 1 429 ? 2.979 -16.516 -16.859 1 95.31 429 ASN B O 1
ATOM 8046 N N . GLY B 1 430 ? 1.095 -17.125 -17.891 1 94.31 430 GLY B N 1
ATOM 8047 C CA . GLY B 1 430 ? 0.289 -16.125 -17.203 1 94.31 430 GLY B CA 1
ATOM 8048 C C . GLY B 1 430 ? -0.374 -16.656 -15.938 1 94.31 430 GLY B C 1
ATOM 8049 O O . GLY B 1 430 ? -1.271 -16.016 -15.391 1 94.31 430 GLY B O 1
ATOM 8050 N N . GLY B 1 431 ? 0.059 -17.781 -15.539 1 90.94 431 GLY B N 1
ATOM 8051 C CA . GLY B 1 431 ? -0.613 -18.438 -14.43 1 90.94 431 GLY B CA 1
ATOM 8052 C C . GLY B 1 431 ? -0.15 -17.953 -13.07 1 90.94 431 GLY B C 1
ATOM 8053 O O . GLY B 1 431 ? -0.792 -18.219 -12.055 1 90.94 431 GLY B O 1
ATOM 8054 N N . TYR B 1 432 ? 0.939 -17.266 -13.023 1 90.75 432 TYR B N 1
ATOM 8055 C CA . TYR B 1 432 ? 1.46 -16.766 -11.75 1 90.75 432 TYR B CA 1
ATOM 8056 C C . TYR B 1 432 ? 0.928 -15.367 -11.453 1 90.75 432 TYR B C 1
ATOM 8058 O O . TYR B 1 432 ? 0.525 -14.648 -12.367 1 90.75 432 TYR B O 1
ATOM 8066 N N . ALA B 1 433 ? 0.985 -15.062 -10.219 1 91.38 433 ALA B N 1
ATOM 8067 C CA . ALA B 1 433 ? 0.412 -13.805 -9.742 1 91.38 433 ALA B CA 1
ATOM 8068 C C . ALA B 1 433 ? 0.968 -12.617 -10.523 1 91.38 433 ALA B C 1
ATOM 8070 O O . ALA B 1 433 ? 2.184 -12.492 -10.688 1 91.38 433 ALA B O 1
ATOM 8071 N N . TYR B 1 434 ? 0.086 -11.789 -11.008 1 92.19 434 TYR B N 1
ATOM 8072 C CA . TYR B 1 434 ? 0.311 -10.484 -11.625 1 92.19 434 TYR B CA 1
ATOM 8073 C C . TYR B 1 434 ? 0.89 -10.633 -13.023 1 92.19 434 TYR B C 1
ATOM 8075 O O . TYR B 1 434 ? 0.939 -9.664 -13.789 1 92.19 434 TYR B O 1
ATOM 8083 N N . ASP B 1 435 ? 1.36 -11.773 -13.414 1 95 435 ASP B N 1
ATOM 8084 C CA . ASP B 1 435 ? 2.082 -11.93 -14.672 1 95 435 ASP B CA 1
ATOM 8085 C C . ASP B 1 435 ? 1.183 -11.617 -15.867 1 95 435 ASP B C 1
ATOM 8087 O O . ASP B 1 435 ? 1.583 -10.898 -16.781 1 95 435 ASP B O 1
ATOM 8091 N N . ARG B 1 436 ? 0.016 -12.18 -15.844 1 94 436 ARG B N 1
ATOM 8092 C CA . ARG B 1 436 ? -0.891 -11.945 -16.969 1 94 436 ARG B CA 1
ATOM 8093 C C . ARG B 1 436 ? -1.179 -10.453 -17.141 1 94 436 ARG B C 1
ATOM 8095 O O . ARG B 1 436 ? -1.129 -9.93 -18.25 1 94 436 ARG B O 1
ATOM 8102 N N . GLU B 1 437 ? -1.432 -9.797 -16.078 1 92.44 437 GLU B N 1
ATOM 8103 C CA . GLU B 1 437 ? -1.747 -8.375 -16.109 1 92.44 437 GLU B CA 1
ATOM 8104 C C . GLU B 1 437 ? -0.552 -7.559 -16.609 1 92.44 437 GLU B C 1
ATOM 8106 O O . GLU B 1 437 ? -0.711 -6.633 -17.406 1 92.44 437 GLU B O 1
ATOM 8111 N N . LEU B 1 438 ? 0.573 -7.871 -16.078 1 94.69 438 LEU B N 1
ATOM 8112 C CA . LEU B 1 438 ? 1.779 -7.141 -16.453 1 94.69 438 LEU B CA 1
ATOM 8113 C C . LEU B 1 438 ? 2.088 -7.324 -17.938 1 94.69 438 LEU B C 1
ATOM 8115 O O . LEU B 1 438 ? 2.4 -6.359 -18.641 1 94.69 438 LEU B O 1
ATOM 8119 N N . VAL B 1 439 ? 1.993 -8.555 -18.406 1 96.56 439 VAL B N 1
ATOM 8120 C CA . VAL B 1 439 ? 2.27 -8.844 -19.812 1 96.56 439 VAL B CA 1
ATOM 8121 C C . VAL B 1 439 ? 1.264 -8.102 -20.703 1 96.56 439 VAL B C 1
ATOM 8123 O O . VAL B 1 439 ? 1.617 -7.605 -21.766 1 96.56 439 VAL B O 1
ATOM 8126 N N . ALA B 1 440 ? 0.049 -8.008 -20.266 1 94.5 440 ALA B N 1
ATOM 8127 C CA . ALA B 1 440 ? -0.991 -7.309 -21.016 1 94.5 440 ALA B CA 1
ATOM 8128 C C . ALA B 1 440 ? -0.655 -5.828 -21.172 1 94.5 440 ALA B C 1
ATOM 8130 O O . ALA B 1 440 ? -1.124 -5.172 -22.094 1 94.5 440 ALA B O 1
ATOM 8131 N N . LEU B 1 441 ? 0.154 -5.285 -20.328 1 94.12 441 LEU B N 1
ATOM 8132 C CA . LEU B 1 441 ? 0.511 -3.873 -20.344 1 94.12 441 LEU B CA 1
ATOM 8133 C C . LEU B 1 441 ? 1.713 -3.625 -21.25 1 94.12 441 LEU B C 1
ATOM 8135 O O . LEU B 1 441 ? 2.051 -2.475 -21.531 1 94.12 441 LEU B O 1
ATOM 8139 N N . LEU B 1 442 ? 2.338 -4.641 -21.75 1 94.94 442 LEU B N 1
ATOM 8140 C CA . LEU B 1 442 ? 3.605 -4.547 -22.469 1 94.94 442 LEU B CA 1
ATOM 8141 C C . LEU B 1 442 ? 3.461 -3.688 -23.719 1 94.94 442 LEU B C 1
ATOM 8143 O O . LEU B 1 442 ? 4.336 -2.873 -24.016 1 94.94 442 LEU B O 1
ATOM 8147 N N . PRO B 1 443 ? 2.346 -3.826 -24.438 1 94.62 443 PRO B N 1
ATOM 8148 C CA . PRO B 1 443 ? 2.225 -3.035 -25.672 1 94.62 443 PRO B CA 1
ATOM 8149 C C . PRO B 1 443 ? 2.279 -1.531 -25.406 1 94.62 443 PRO B C 1
ATOM 8151 O O . PRO B 1 443 ? 2.707 -0.767 -26.281 1 94.62 443 PRO B O 1
ATOM 8154 N N . ARG B 1 444 ? 1.892 -1.094 -24.25 1 92.81 444 ARG B N 1
ATOM 8155 C CA . ARG B 1 444 ? 1.922 0.32 -23.891 1 92.81 444 ARG B CA 1
ATOM 8156 C C . ARG B 1 444 ? 3.354 0.799 -23.672 1 92.81 444 ARG B C 1
ATOM 8158 O O . ARG B 1 444 ? 3.658 1.975 -23.891 1 92.81 444 ARG B O 1
ATOM 8165 N N . LEU B 1 445 ? 4.195 -0.083 -23.312 1 92.56 445 LEU B N 1
ATOM 8166 C CA . LEU B 1 445 ? 5.57 0.27 -22.969 1 92.56 445 LEU B CA 1
ATOM 8167 C C . LEU B 1 445 ? 6.504 0.015 -24.156 1 92.56 445 LEU B C 1
ATOM 8169 O O . LEU B 1 445 ? 7.523 0.69 -24.297 1 92.56 445 LEU B O 1
ATOM 8173 N N . LEU B 1 446 ? 6.223 -1.021 -24.922 1 93.94 446 LEU B N 1
ATOM 8174 C CA . LEU B 1 446 ? 7.055 -1.423 -26.047 1 93.94 446 LEU B CA 1
ATOM 8175 C C . LEU B 1 446 ? 6.262 -1.386 -27.359 1 93.94 446 LEU B C 1
ATOM 8177 O O . LEU B 1 446 ? 5.59 -2.357 -27.703 1 93.94 446 LEU B O 1
ATOM 8181 N N . PRO B 1 447 ? 6.484 -0.317 -28.016 1 91.44 447 PRO B N 1
ATOM 8182 C CA . PRO B 1 447 ? 5.777 -0.25 -29.297 1 91.44 447 PRO B CA 1
ATOM 8183 C C . PRO B 1 447 ? 6.145 -1.396 -30.234 1 91.44 447 PRO B C 1
ATOM 8185 O O . PRO B 1 447 ? 7.309 -1.798 -30.297 1 91.44 447 PRO B O 1
ATOM 8188 N N . GLY B 1 448 ? 5.199 -1.998 -30.875 1 93.88 448 GLY B N 1
ATOM 8189 C CA . GLY B 1 448 ? 5.441 -3.082 -31.812 1 93.88 448 GLY B CA 1
ATOM 8190 C C . GLY B 1 448 ? 5.148 -4.453 -31.234 1 93.88 448 GLY B C 1
ATOM 8191 O O . GLY B 1 448 ? 5.027 -5.434 -31.969 1 93.88 448 GLY B O 1
ATOM 8192 N N . VAL B 1 449 ? 5.047 -4.457 -29.969 1 95.81 449 VAL B N 1
ATOM 8193 C CA . VAL B 1 449 ? 4.773 -5.73 -29.312 1 95.81 449 VAL B CA 1
ATOM 8194 C C . VAL B 1 449 ? 3.266 -5.949 -29.203 1 95.81 449 VAL B C 1
ATOM 8196 O O . VAL B 1 449 ? 2.516 -5.02 -28.891 1 95.81 449 VAL B O 1
ATOM 8199 N N . GLU B 1 450 ? 2.844 -7.07 -29.594 1 96.62 450 GLU B N 1
ATOM 8200 C CA . GLU B 1 450 ? 1.449 -7.48 -29.453 1 96.62 450 GLU B CA 1
ATOM 8201 C C . GLU B 1 450 ? 1.303 -8.609 -28.438 1 96.62 450 GLU B C 1
ATOM 8203 O O . GLU B 1 450 ? 2.129 -9.523 -28.406 1 96.62 450 GLU B O 1
ATOM 8208 N N . VAL B 1 451 ? 0.245 -8.484 -27.609 1 96.94 451 VAL B N 1
ATOM 8209 C CA . VAL B 1 451 ? -0.045 -9.523 -26.641 1 96.94 451 VAL B CA 1
ATOM 8210 C C . VAL B 1 451 ? -1.438 -10.094 -26.891 1 96.94 451 VAL B C 1
ATOM 8212 O O . VAL B 1 451 ? -2.418 -9.352 -26.953 1 96.94 451 VAL B O 1
ATOM 8215 N N . VAL B 1 452 ? -1.508 -11.383 -27.078 1 94.56 452 VAL B N 1
ATOM 8216 C CA . VAL B 1 452 ? -2.787 -12.039 -27.328 1 94.56 452 VAL B CA 1
ATOM 8217 C C . VAL B 1 452 ? -2.926 -13.258 -26.422 1 94.56 452 VAL B C 1
ATOM 8219 O O . VAL B 1 452 ? -1.926 -13.859 -26.016 1 94.56 452 VAL B O 1
ATOM 8222 N N . ASP B 1 453 ? -4.191 -13.586 -26.062 1 92.5 453 ASP B N 1
ATOM 8223 C CA . ASP B 1 453 ? -4.434 -14.812 -25.312 1 92.5 453 ASP B CA 1
ATOM 8224 C C . ASP B 1 453 ? -4.137 -16.047 -26.172 1 92.5 453 ASP B C 1
ATOM 8226 O O . ASP B 1 453 ? -4.434 -16.062 -27.359 1 92.5 453 ASP B O 1
ATOM 8230 N N . LEU B 1 454 ? -3.561 -17 -25.531 1 89.06 454 LEU B N 1
ATOM 8231 C CA . LEU B 1 454 ? -3.293 -18.234 -26.25 1 89.06 454 LEU B CA 1
ATOM 8232 C C . LEU B 1 454 ? -4.59 -18.891 -26.703 1 89.06 454 LEU B C 1
ATOM 8234 O O . LEU B 1 454 ? -5.551 -18.969 -25.922 1 89.06 454 LEU B O 1
ATOM 8238 N N . ASP B 1 455 ? -4.633 -19.172 -27.969 1 83.06 455 ASP B N 1
ATOM 8239 C CA . ASP B 1 455 ? -5.727 -19.938 -28.562 1 83.06 455 ASP B CA 1
ATOM 8240 C C . ASP B 1 455 ? -5.234 -21.266 -29.109 1 83.06 455 ASP B C 1
ATOM 8242 O O . ASP B 1 455 ? -4.281 -21.328 -29.891 1 83.06 455 ASP B O 1
ATOM 8246 N N . VAL B 1 456 ? -5.914 -22.312 -28.641 1 78.75 456 VAL B N 1
ATOM 8247 C CA . VAL B 1 456 ? -5.543 -23.672 -29.016 1 78.75 456 VAL B CA 1
ATOM 8248 C C . VAL B 1 456 ? -5.523 -23.797 -30.547 1 78.75 456 VAL B C 1
ATOM 8250 O O . VAL B 1 456 ? -4.668 -24.484 -31.109 1 78.75 456 VAL B O 1
ATOM 8253 N N . ASN B 1 457 ? -6.359 -23.094 -31.141 1 79 457 ASN B N 1
ATOM 8254 C CA . ASN B 1 457 ? -6.449 -23.156 -32.594 1 79 457 ASN B CA 1
ATOM 8255 C C . ASN B 1 457 ? -5.234 -22.516 -33.25 1 79 457 ASN B C 1
ATOM 8257 O O . ASN B 1 457 ? -4.777 -22.969 -34.312 1 79 457 ASN B O 1
ATOM 8261 N N . THR B 1 458 ? -4.797 -21.562 -32.625 1 80.44 458 THR B N 1
ATOM 8262 C CA . THR B 1 458 ? -3.611 -20.891 -33.156 1 80.44 458 THR B CA 1
ATOM 8263 C C . THR B 1 458 ? -2.396 -21.812 -33.094 1 80.44 458 THR B C 1
ATOM 8265 O O . THR B 1 458 ? -1.58 -21.844 -34 1 80.44 458 THR B O 1
ATOM 8268 N N . LEU B 1 459 ? -2.307 -22.578 -32.094 1 84.81 459 LEU B N 1
ATOM 8269 C CA . LEU B 1 459 ? -1.191 -23.516 -31.969 1 84.81 459 LEU B CA 1
ATOM 8270 C C . LEU B 1 459 ? -1.285 -24.625 -33 1 84.81 459 LEU B C 1
ATOM 8272 O O . LEU B 1 459 ? -0.288 -24.984 -33.625 1 84.81 459 LEU B O 1
ATOM 8276 N N . THR B 1 460 ? -2.439 -25.156 -33.156 1 86.38 460 THR B N 1
ATOM 8277 C CA . THR B 1 460 ? -2.652 -26.25 -34.125 1 86.38 460 THR B CA 1
ATOM 8278 C C . THR B 1 460 ? -2.332 -25.781 -35.531 1 86.38 460 THR B C 1
ATOM 8280 O O . THR B 1 460 ? -1.744 -26.547 -36.312 1 86.38 460 THR B O 1
ATOM 8283 N N . ALA B 1 461 ? -2.736 -24.594 -35.75 1 85.69 461 ALA B N 1
ATOM 8284 C CA . ALA B 1 461 ? -2.521 -24.031 -37.062 1 85.69 461 ALA B CA 1
ATOM 8285 C C . ALA B 1 461 ? -1.032 -23.844 -37.344 1 85.69 461 ALA B C 1
ATOM 8287 O O . ALA B 1 461 ? -0.61 -23.812 -38.5 1 85.69 461 ALA B O 1
ATOM 8288 N N . ALA B 1 462 ? -0.308 -23.766 -36.344 1 87.56 462 ALA B N 1
ATOM 8289 C CA . ALA B 1 462 ? 1.124 -23.516 -36.5 1 87.56 462 ALA B CA 1
ATOM 8290 C C . ALA B 1 462 ? 1.883 -24.812 -36.75 1 87.56 462 ALA B C 1
ATOM 8292 O O . ALA B 1 462 ? 3.059 -24.797 -37.094 1 87.56 462 ALA B O 1
ATOM 8293 N N . LEU B 1 463 ? 1.22 -25.953 -36.562 1 92 463 LEU B N 1
ATOM 8294 C CA . LEU B 1 463 ? 1.847 -27.234 -36.812 1 92 463 LEU B CA 1
ATOM 8295 C C . LEU B 1 463 ? 1.811 -27.578 -38.312 1 92 463 LEU B C 1
ATOM 8297 O O . LEU B 1 463 ? 0.861 -27.234 -39 1 92 463 LEU B O 1
ATOM 8301 N N . ASP B 1 464 ? 2.77 -28.281 -38.781 1 92.88 464 ASP B N 1
ATOM 8302 C CA . ASP B 1 464 ? 2.926 -28.531 -40.188 1 92.88 464 ASP B CA 1
ATOM 8303 C C . ASP B 1 464 ? 1.956 -29.609 -40.688 1 92.88 464 ASP B C 1
ATOM 8305 O O . ASP B 1 464 ? 1.723 -30.594 -39.969 1 92.88 464 ASP B O 1
ATOM 8309 N N . PRO B 1 465 ? 1.403 -29.344 -41.812 1 93.5 465 PRO B N 1
ATOM 8310 C CA . PRO B 1 465 ? 0.602 -30.422 -42.406 1 93.5 465 PRO B CA 1
ATOM 8311 C C . PRO B 1 465 ? 1.447 -31.625 -42.844 1 93.5 465 PRO B C 1
ATOM 8313 O O . PRO B 1 465 ? 2.658 -31.484 -43.031 1 93.5 465 PRO B O 1
ATOM 8316 N N . VAL B 1 466 ? 0.787 -32.719 -42.875 1 94.75 466 VAL B N 1
ATOM 8317 C CA . VAL B 1 466 ? 1.45 -33.969 -43.312 1 94.75 466 VAL B CA 1
ATOM 8318 C C . VAL B 1 466 ? 1.144 -34.219 -44.781 1 94.75 466 VAL B C 1
ATOM 8320 O O . VAL B 1 466 ? 0.052 -33.906 -45.25 1 94.75 466 VAL B O 1
ATOM 8323 N N . ASP B 1 467 ? 2.111 -34.812 -45.562 1 93.81 467 ASP B N 1
ATOM 8324 C CA . ASP B 1 467 ? 1.916 -35.188 -46.938 1 93.81 467 ASP B CA 1
ATOM 8325 C C . ASP B 1 467 ? 0.693 -36.094 -47.094 1 93.81 467 ASP B C 1
ATOM 8327 O O . ASP B 1 467 ? 0.519 -37.062 -46.344 1 93.81 467 ASP B O 1
ATOM 8331 N N . PRO B 1 468 ? -0.153 -35.812 -48.031 1 92.5 468 PRO B N 1
ATOM 8332 C CA . PRO B 1 468 ? -1.393 -36.562 -48.219 1 92.5 468 PRO B CA 1
ATOM 8333 C C . PRO B 1 468 ? -1.149 -38.062 -48.375 1 92.5 468 PRO B C 1
ATOM 8335 O O . PRO B 1 468 ? -1.926 -38.875 -47.875 1 92.5 468 PRO B O 1
ATOM 8338 N N . ALA B 1 469 ? -0.149 -38.438 -49.062 1 92.12 469 ALA B N 1
ATOM 8339 C CA . ALA B 1 469 ? 0.167 -39.844 -49.25 1 92.12 469 ALA B CA 1
ATOM 8340 C C . ALA B 1 469 ? 0.496 -40.531 -47.906 1 92.12 469 ALA B C 1
ATOM 8342 O O . ALA B 1 469 ? 0.083 -41.656 -47.656 1 92.12 469 ALA B O 1
ATOM 8343 N N . GLU B 1 470 ? 1.206 -39.812 -47.156 1 90.62 470 GLU B N 1
ATOM 8344 C CA . GLU B 1 470 ? 1.563 -40.344 -45.844 1 90.62 470 GLU B CA 1
ATOM 8345 C C . GLU B 1 470 ? 0.344 -40.406 -44.906 1 90.62 470 GLU B C 1
ATOM 8347 O O . GLU B 1 470 ? 0.202 -41.344 -44.125 1 90.62 470 GLU B O 1
ATOM 8352 N N . GLU B 1 471 ? -0.467 -39.438 -45.031 1 92 471 GLU B N 1
ATOM 8353 C CA . GLU B 1 471 ? -1.694 -39.406 -44.219 1 92 471 GLU B CA 1
ATOM 8354 C C . GLU B 1 471 ? -2.602 -40.594 -44.594 1 92 471 GLU B C 1
ATOM 8356 O O . GLU B 1 471 ? -3.242 -41.188 -43.75 1 92 471 GLU B O 1
ATOM 8361 N N . LEU B 1 472 ? -2.686 -40.844 -45.906 1 90.44 472 LEU B N 1
ATOM 8362 C CA . LEU B 1 472 ? -3.48 -41.969 -46.375 1 90.44 472 LEU B CA 1
ATOM 8363 C C . LEU B 1 472 ? -2.967 -43.281 -45.812 1 90.44 472 LEU B C 1
ATOM 8365 O O . LEU B 1 472 ? -3.756 -44.156 -45.469 1 90.44 472 LEU B O 1
ATOM 8369 N N . ALA B 1 473 ? -1.671 -43.406 -45.656 1 88.81 473 ALA B N 1
ATOM 8370 C CA . ALA B 1 473 ? -1.049 -44.594 -45.125 1 88.81 473 ALA B CA 1
ATOM 8371 C C . ALA B 1 473 ? -1.433 -44.781 -43.656 1 88.81 473 ALA B C 1
ATOM 8373 O O . ALA B 1 473 ? -1.453 -45.906 -43.156 1 88.81 473 ALA B O 1
ATOM 8374 N N . LEU B 1 474 ? -1.775 -43.719 -42.969 1 93.38 474 LEU B N 1
ATOM 8375 C CA . LEU B 1 474 ? -2.094 -43.781 -41.562 1 93.38 474 LEU B CA 1
ATOM 8376 C C . LEU B 1 474 ? -3.602 -43.75 -41.344 1 93.38 474 LEU B C 1
ATOM 8378 O O . LEU B 1 474 ? -4.066 -43.656 -40.188 1 93.38 474 LEU B O 1
ATOM 8382 N N . THR B 1 475 ? -4.395 -43.844 -42.344 1 93.19 475 THR B N 1
ATOM 8383 C CA . THR B 1 475 ? -5.848 -43.75 -42.281 1 93.19 475 THR B CA 1
ATOM 8384 C C . THR B 1 475 ? -6.426 -44.781 -41.344 1 93.19 475 THR B C 1
ATOM 8386 O O . THR B 1 475 ? -7.301 -44.5 -40.531 1 93.19 475 THR B O 1
ATOM 8389 N N . PRO B 1 476 ? -5.973 -46.094 -41.406 1 91.94 476 PRO B N 1
ATOM 8390 C CA . PRO B 1 476 ? -6.508 -47.062 -40.469 1 91.94 476 PRO B CA 1
ATOM 8391 C C . PRO B 1 476 ? -6.254 -46.688 -39 1 91.94 476 PRO B C 1
ATOM 8393 O O . PRO B 1 476 ? -7.125 -46.875 -38.156 1 91.94 476 PRO B O 1
ATOM 8396 N N . VAL B 1 477 ? -5.078 -46.219 -38.75 1 94.69 477 VAL B N 1
ATOM 8397 C CA . VAL B 1 477 ? -4.719 -45.781 -37.406 1 94.69 477 VAL B CA 1
ATOM 8398 C C . VAL B 1 477 ? -5.637 -44.625 -37 1 94.69 477 VAL B C 1
ATOM 8400 O O . VAL B 1 477 ? -6.168 -44.625 -35.875 1 94.69 477 VAL B O 1
ATOM 8403 N N . LEU B 1 478 ? -5.879 -43.625 -37.844 1 96.19 478 LEU B N 1
ATOM 8404 C CA . LEU B 1 478 ? -6.688 -42.438 -37.562 1 96.19 478 LEU B CA 1
ATOM 8405 C C . LEU B 1 478 ? -8.148 -42.812 -37.312 1 96.19 478 LEU B C 1
ATOM 8407 O O . LEU B 1 478 ? -8.805 -42.281 -36.438 1 96.19 478 LEU B O 1
ATOM 8411 N N . THR B 1 479 ? -8.586 -43.719 -38.125 1 95.31 479 THR B N 1
ATOM 8412 C CA . THR B 1 479 ? -9.953 -44.188 -38 1 95.31 479 THR B CA 1
ATOM 8413 C C . THR B 1 479 ? -10.156 -44.875 -36.625 1 95.31 479 THR B C 1
ATOM 8415 O O . THR B 1 479 ? -11.141 -44.594 -35.938 1 95.31 479 THR B O 1
ATOM 8418 N N . THR B 1 480 ? -9.234 -45.75 -36.312 1 95.31 480 THR B N 1
ATOM 8419 C CA . THR B 1 480 ? -9.297 -46.406 -35.031 1 95.31 480 THR B CA 1
ATOM 8420 C C . THR B 1 480 ? -9.195 -45.406 -33.875 1 95.31 480 THR B C 1
ATOM 8422 O O . THR B 1 480 ? -9.953 -45.469 -32.906 1 95.31 480 THR B O 1
ATOM 8425 N N . ALA B 1 481 ? -8.242 -44.531 -33.969 1 96.56 481 ALA B N 1
ATOM 8426 C CA . ALA B 1 481 ? -8.031 -43.5 -32.938 1 96.56 481 ALA B CA 1
ATOM 8427 C C . ALA B 1 481 ? -9.281 -42.656 -32.75 1 96.56 481 ALA B C 1
ATOM 8429 O O . ALA B 1 481 ? -9.688 -42.406 -31.594 1 96.56 481 ALA B O 1
ATOM 8430 N N . ARG B 1 482 ? -9.906 -42.188 -33.781 1 96.31 482 ARG B N 1
ATOM 8431 C CA . ARG B 1 482 ? -11.109 -41.375 -33.719 1 96.31 482 ARG B CA 1
ATOM 8432 C C . ARG B 1 482 ? -12.258 -42.156 -33.062 1 96.31 482 ARG B C 1
ATOM 8434 O O . ARG B 1 482 ? -13 -41.594 -32.25 1 96.31 482 ARG B O 1
ATOM 8441 N N . ALA B 1 483 ? -12.359 -43.344 -33.406 1 95.06 483 ALA B N 1
ATOM 8442 C CA . ALA B 1 483 ? -13.414 -44.188 -32.844 1 95.06 483 ALA B CA 1
ATOM 8443 C C . ALA B 1 483 ? -13.203 -44.406 -31.344 1 95.06 483 ALA B C 1
ATOM 8445 O O . ALA B 1 483 ? -14.156 -44.344 -30.562 1 95.06 483 ALA B O 1
ATOM 8446 N N . VAL B 1 484 ? -12 -44.688 -31.016 1 93.88 484 VAL B N 1
ATOM 8447 C CA . VAL B 1 484 ? -11.648 -45 -29.641 1 93.88 484 VAL B CA 1
ATOM 8448 C C . VAL B 1 484 ? -11.836 -43.781 -28.766 1 93.88 484 VAL B C 1
ATOM 8450 O O . VAL B 1 484 ? -12.242 -43.875 -27.609 1 93.88 484 VAL B O 1
ATOM 8453 N N . LEU B 1 485 ? -11.555 -42.594 -29.25 1 93.75 485 LEU B N 1
ATOM 8454 C CA . LEU B 1 485 ? -11.492 -41.375 -28.422 1 93.75 485 LEU B CA 1
ATOM 8455 C C . LEU B 1 485 ? -12.781 -40.594 -28.547 1 93.75 485 LEU B C 1
ATOM 8457 O O . LEU B 1 485 ? -12.992 -39.625 -27.797 1 93.75 485 LEU B O 1
ATOM 8461 N N . ASP B 1 486 ? -13.648 -40.969 -29.453 1 91.56 486 ASP B N 1
ATOM 8462 C CA . ASP B 1 486 ? -14.922 -40.281 -29.641 1 91.56 486 ASP B CA 1
ATOM 8463 C C . ASP B 1 486 ? -15.727 -40.25 -28.344 1 91.56 486 ASP B C 1
ATOM 8465 O O . ASP B 1 486 ? -16.25 -39.188 -27.984 1 91.56 486 ASP B O 1
ATOM 8469 N N . PRO B 1 487 ? -15.758 -41.406 -27.672 1 87.62 487 PRO B N 1
ATOM 8470 C CA . PRO B 1 487 ? -16.516 -41.375 -26.406 1 87.62 487 PRO B CA 1
ATOM 8471 C C . PRO B 1 487 ? -15.938 -40.406 -25.391 1 87.62 487 PRO B C 1
ATOM 8473 O O . PRO B 1 487 ? -16.625 -40 -24.438 1 87.62 487 PRO B O 1
ATOM 8476 N N . LEU B 1 488 ? -14.734 -40.094 -25.547 1 86.5 488 LEU B N 1
ATOM 8477 C CA . LEU B 1 488 ? -14.062 -39.188 -24.641 1 86.5 488 LEU B CA 1
ATOM 8478 C C . LEU B 1 488 ? -14.133 -37.75 -25.156 1 86.5 488 LEU B C 1
ATOM 8480 O O . LEU B 1 488 ? -13.445 -36.875 -24.641 1 86.5 488 LEU B O 1
ATOM 8484 N N . SER B 1 489 ? -14.93 -37.5 -26.203 1 86.56 489 SER B N 1
ATOM 8485 C CA . SER B 1 489 ? -15.133 -36.188 -26.828 1 86.56 489 SER B CA 1
ATOM 8486 C C . SER B 1 489 ? -13.805 -35.594 -27.266 1 86.56 489 SER B C 1
ATOM 8488 O O . SER B 1 489 ? -13.555 -34.406 -27.016 1 86.56 489 SER B O 1
ATOM 8490 N N . CYS B 1 490 ? -12.961 -36.406 -27.797 1 91.38 490 CYS B N 1
ATOM 8491 C CA . CYS B 1 490 ? -11.656 -35.969 -28.266 1 91.38 490 CYS B CA 1
ATOM 8492 C C . CYS B 1 490 ? -11.492 -36.25 -29.75 1 91.38 490 CYS B C 1
ATOM 8494 O O . CYS B 1 490 ? -11.633 -37.375 -30.203 1 91.38 490 CYS B O 1
ATOM 8496 N N . ASP B 1 491 ? -11.258 -35.156 -30.5 1 92.56 491 ASP B N 1
ATOM 8497 C CA . ASP B 1 491 ? -10.953 -35.312 -31.922 1 92.56 491 ASP B CA 1
ATOM 8498 C C . ASP B 1 491 ? -9.484 -35.656 -32.125 1 92.56 491 ASP B C 1
ATOM 8500 O O . ASP B 1 491 ? -8.641 -35.344 -31.297 1 92.56 491 ASP B O 1
ATOM 8504 N N . VAL B 1 492 ? -9.258 -36.375 -33.219 1 95.56 492 VAL B N 1
ATOM 8505 C CA . VAL B 1 492 ? -7.883 -36.75 -33.5 1 95.56 492 VAL B CA 1
ATOM 8506 C C . VAL B 1 492 ? -7.453 -36.156 -34.844 1 95.56 492 VAL B C 1
ATOM 8508 O O . VAL B 1 492 ? -8.148 -36.312 -35.844 1 95.56 492 VAL B O 1
ATOM 8511 N N . ILE B 1 493 ? -6.383 -35.469 -34.844 1 93.94 493 ILE B N 1
ATOM 8512 C CA . ILE B 1 493 ? -5.832 -34.969 -36.094 1 93.94 493 ILE B CA 1
ATOM 8513 C C . ILE B 1 493 ? -4.359 -35.344 -36.188 1 93.94 493 ILE B C 1
ATOM 8515 O O . ILE B 1 493 ? -3.727 -35.688 -35.219 1 93.94 493 ILE B O 1
ATOM 8519 N N . LEU B 1 494 ? -3.822 -35.406 -37.438 1 95.81 494 LEU B N 1
ATOM 8520 C CA . LEU B 1 494 ? -2.426 -35.719 -37.719 1 95.81 494 LEU B CA 1
ATOM 8521 C C . LEU B 1 494 ? -1.686 -34.5 -38.219 1 95.81 494 LEU B C 1
ATOM 8523 O O . LEU B 1 494 ? -2.143 -33.844 -39.156 1 95.81 494 LEU B O 1
ATOM 8527 N N . ARG B 1 495 ? -0.649 -34.156 -37.531 1 95.31 495 ARG B N 1
ATOM 8528 C CA . ARG B 1 495 ? 0.234 -33.062 -37.938 1 95.31 495 ARG B CA 1
ATOM 8529 C C . ARG B 1 495 ? 1.698 -33.469 -37.781 1 95.31 495 ARG B C 1
ATOM 8531 O O . ARG B 1 495 ? 2.008 -34.5 -37.156 1 95.31 495 ARG B O 1
ATOM 8538 N N . ALA B 1 496 ? 2.582 -32.688 -38.406 1 95.62 496 ALA B N 1
ATOM 8539 C CA . ALA B 1 496 ? 4.023 -32.844 -38.219 1 95.62 496 ALA B CA 1
ATOM 8540 C C . ALA B 1 496 ? 4.59 -31.688 -37.406 1 95.62 496 ALA B C 1
ATOM 8542 O O . ALA B 1 496 ? 4.395 -30.516 -37.75 1 95.62 496 ALA B O 1
ATOM 8543 N N . PHE B 1 497 ? 5.191 -32.062 -36.25 1 93.62 497 PHE B N 1
ATOM 8544 C CA . PHE B 1 497 ? 5.734 -30.984 -35.438 1 93.62 497 PHE B CA 1
ATOM 8545 C C . PHE B 1 497 ? 6.914 -31.484 -34.625 1 93.62 497 PHE B C 1
ATOM 8547 O O . PHE B 1 497 ? 7.246 -32.656 -34.625 1 93.62 497 PHE B O 1
ATOM 8554 N N . HIS B 1 498 ? 7.676 -30.453 -34.062 1 91 498 HIS B N 1
ATOM 8555 C CA . HIS B 1 498 ? 8.773 -30.703 -33.125 1 91 498 HIS B CA 1
ATOM 8556 C C . HIS B 1 498 ? 8.375 -30.375 -31.703 1 91 498 HIS B C 1
ATOM 8558 O O . HIS B 1 498 ? 7.492 -29.547 -31.469 1 91 498 HIS B O 1
ATOM 8564 N N . PRO B 1 499 ? 9 -31.062 -30.828 1 88.5 499 PRO B N 1
ATOM 8565 C CA . PRO B 1 499 ? 10.055 -32.062 -30.938 1 88.5 499 PRO B CA 1
ATOM 8566 C C . PRO B 1 499 ? 9.516 -33.438 -31.328 1 88.5 499 PRO B C 1
ATOM 8568 O O . PRO B 1 499 ? 8.352 -33.75 -31.062 1 88.5 499 PRO B O 1
ATOM 8571 N N . LEU B 1 500 ? 10.484 -34.281 -31.781 1 90 500 LEU B N 1
ATOM 8572 C CA . LEU B 1 500 ? 10.109 -35.625 -32.219 1 90 500 LEU B CA 1
ATOM 8573 C C . LEU B 1 500 ? 9.781 -36.5 -31.031 1 90 500 LEU B C 1
ATOM 8575 O O . LEU B 1 500 ? 9.141 -37.562 -31.188 1 90 500 LEU B O 1
ATOM 8579 N N . SER B 1 501 ? 10.219 -36 -29.891 1 88.06 501 SER B N 1
ATOM 8580 C CA . SER B 1 501 ? 10.07 -36.781 -28.672 1 88.06 501 SER B CA 1
ATOM 8581 C C . SER B 1 501 ? 8.648 -36.688 -28.125 1 88.06 501 SER B C 1
ATOM 8583 O O . SER B 1 501 ? 8.281 -37.406 -27.188 1 88.06 501 SER B O 1
ATOM 8585 N N . VAL B 1 502 ? 7.832 -35.875 -28.75 1 89.19 502 VAL B N 1
ATOM 8586 C CA . VAL B 1 502 ? 6.434 -35.75 -28.344 1 89.19 502 VAL B CA 1
ATOM 8587 C C . VAL B 1 502 ? 5.535 -36.406 -29.391 1 89.19 502 VAL B C 1
ATOM 8589 O O . VAL B 1 502 ? 5.199 -35.812 -30.406 1 89.19 502 VAL B O 1
ATOM 8592 N N . PRO B 1 503 ? 5.141 -37.562 -29.047 1 93.12 503 PRO B N 1
ATOM 8593 C CA . PRO B 1 503 ? 4.379 -38.312 -30.062 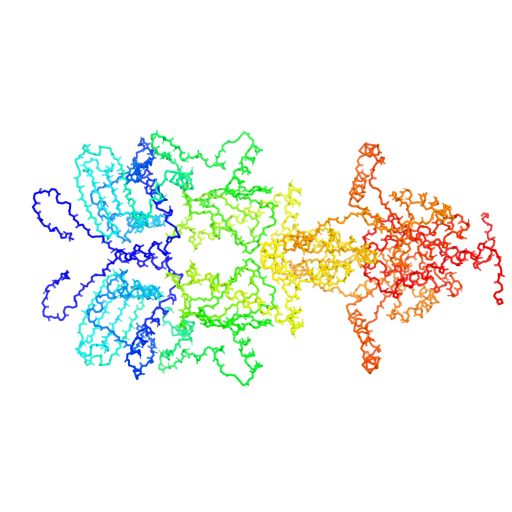1 93.12 503 PRO B CA 1
ATOM 8594 C C . PRO B 1 503 ? 2.973 -37.75 -30.266 1 93.12 503 PRO B C 1
ATOM 8596 O O . PRO B 1 503 ? 2.402 -37.906 -31.344 1 93.12 503 PRO B O 1
ATOM 8599 N N . ALA B 1 504 ? 2.438 -37.219 -29.25 1 93.88 504 ALA B N 1
ATOM 8600 C CA . ALA B 1 504 ? 1.083 -36.688 -29.344 1 93.88 504 ALA B CA 1
ATOM 8601 C C . ALA B 1 504 ? 0.897 -35.5 -28.391 1 93.88 504 ALA B C 1
ATOM 8603 O O . ALA B 1 504 ? 1.524 -35.438 -27.328 1 93.88 504 ALA B O 1
ATOM 8604 N N . LEU B 1 505 ? 0.088 -34.625 -28.797 1 91.5 505 LEU B N 1
ATOM 8605 C CA . LEU B 1 505 ? -0.252 -33.438 -28.031 1 91.5 505 LEU B CA 1
ATOM 8606 C C . LEU B 1 505 ? -1.753 -33.344 -27.766 1 91.5 505 LEU B C 1
ATOM 8608 O O . LEU B 1 505 ? -2.559 -33.5 -28.688 1 91.5 505 LEU B O 1
ATOM 8612 N N . TYR B 1 506 ? -2.08 -33.219 -26.484 1 90.5 506 TYR B N 1
ATOM 8613 C CA . TYR B 1 506 ? -3.48 -33.062 -26.109 1 90.5 506 TYR B CA 1
ATOM 8614 C C . TYR B 1 506 ? -3.822 -31.578 -25.938 1 90.5 506 TYR B C 1
ATOM 8616 O O . TYR B 1 506 ? -3.223 -30.891 -25.109 1 90.5 506 TYR B O 1
ATOM 8624 N N . LEU B 1 507 ? -4.688 -31.047 -26.688 1 87.75 507 LEU B N 1
ATOM 8625 C CA . LEU B 1 507 ? -5.066 -29.641 -26.672 1 87.75 507 LEU B CA 1
ATOM 8626 C C . LEU B 1 507 ? -6.523 -29.469 -26.25 1 87.75 507 LEU B C 1
ATOM 8628 O O . LEU B 1 507 ? -7.426 -29.984 -26.922 1 87.75 507 LEU B O 1
ATOM 8632 N N . ASP B 1 508 ? -6.668 -28.859 -25.109 1 80.94 508 ASP B N 1
ATOM 8633 C CA . ASP B 1 508 ? -8.008 -28.594 -24.578 1 80.94 508 ASP B CA 1
ATOM 8634 C C . ASP B 1 508 ? -8.25 -27.094 -24.422 1 80.94 508 ASP B C 1
ATOM 8636 O O . ASP B 1 508 ? -7.746 -26.484 -23.469 1 80.94 508 ASP B O 1
ATOM 8640 N N . GLY B 1 509 ? -8.828 -26.391 -25.344 1 71.5 509 GLY B N 1
ATOM 8641 C CA . GLY B 1 509 ? -9.102 -24.953 -25.266 1 71.5 509 GLY B CA 1
ATOM 8642 C C . GLY B 1 509 ? -10.086 -24.594 -24.172 1 71.5 509 GLY B C 1
ATOM 8643 O O . GLY B 1 509 ? -10.719 -25.469 -23.578 1 71.5 509 GLY B O 1
ATOM 8644 N N . ARG B 1 510 ? -10.117 -23.297 -23.734 1 66 510 ARG B N 1
ATOM 8645 C CA . ARG B 1 510 ? -11 -22.781 -22.688 1 66 510 ARG B CA 1
ATOM 8646 C C . ARG B 1 510 ? -12.453 -23.172 -22.969 1 66 510 ARG B C 1
ATOM 8648 O O . ARG B 1 510 ? -13.18 -23.578 -22.047 1 66 510 ARG B O 1
ATOM 8655 N N . ALA B 1 511 ? -12.797 -23.016 -24.172 1 62.72 511 ALA B N 1
ATOM 8656 C CA . ALA B 1 511 ? -14.172 -23.328 -24.562 1 62.72 511 ALA B CA 1
ATOM 8657 C C . ALA B 1 511 ? -14.492 -24.797 -24.312 1 62.72 511 ALA B C 1
ATOM 8659 O O . ALA B 1 511 ? -15.562 -25.141 -23.812 1 62.72 511 ALA B O 1
ATOM 8660 N N . ALA B 1 512 ? -13.555 -25.609 -24.641 1 61.56 512 ALA B N 1
ATOM 8661 C CA . ALA B 1 512 ? -13.727 -27.047 -24.438 1 61.56 512 ALA B CA 1
ATOM 8662 C C . ALA B 1 512 ? -13.805 -27.375 -22.953 1 61.56 512 ALA B C 1
ATOM 8664 O O . ALA B 1 512 ? -14.602 -28.219 -22.531 1 61.56 512 ALA B O 1
ATOM 8665 N N . ARG B 1 513 ? -13.094 -26.625 -22.234 1 64.81 513 ARG B N 1
ATOM 8666 C CA . ARG B 1 513 ? -13.078 -26.844 -20.781 1 64.81 513 ARG B CA 1
ATOM 8667 C C . ARG B 1 513 ? -14.391 -26.422 -20.141 1 64.81 513 ARG B C 1
ATOM 8669 O O . ARG B 1 513 ? -14.93 -27.125 -19.297 1 64.81 513 ARG B O 1
ATOM 8676 N N . ASN B 1 514 ? -14.727 -25.219 -20.547 1 63.06 514 ASN B N 1
ATOM 8677 C CA . ASN B 1 514 ? -16 -24.734 -20.016 1 63.06 514 ASN B CA 1
ATOM 8678 C C . ASN B 1 514 ? -17.141 -25.672 -20.375 1 63.06 514 ASN B C 1
ATOM 8680 O O . ASN B 1 514 ? -18.016 -25.938 -19.531 1 63.06 514 ASN B O 1
ATOM 8684 N N . GLU B 1 515 ? -17.094 -26.188 -21.531 1 59.12 515 GLU B N 1
ATOM 8685 C CA . GLU B 1 515 ? -18.125 -27.109 -21.984 1 59.12 515 GLU B CA 1
ATOM 8686 C C . GLU B 1 515 ? -18.078 -28.422 -21.188 1 59.12 515 GLU B C 1
ATOM 8688 O O . GLU B 1 515 ? -19.125 -28.969 -20.812 1 59.12 515 GLU B O 1
ATOM 8693 N N . ARG B 1 516 ? -16.953 -28.844 -20.938 1 58.31 516 ARG B N 1
ATOM 8694 C CA . ARG B 1 516 ? -16.812 -30.078 -20.156 1 58.31 516 ARG B CA 1
ATOM 8695 C C . ARG B 1 516 ? -17.297 -29.891 -18.734 1 58.31 516 ARG B C 1
ATOM 8697 O O . ARG B 1 516 ? -17.984 -30.75 -18.172 1 58.31 516 ARG B O 1
ATOM 8704 N N . THR B 1 517 ? -16.859 -28.812 -18.172 1 59.88 517 THR B N 1
ATOM 8705 C CA . THR B 1 517 ? -17.312 -28.5 -16.812 1 59.88 517 THR B CA 1
ATOM 8706 C C . THR B 1 517 ? -18.828 -28.375 -16.766 1 59.88 517 THR B C 1
ATOM 8708 O O . THR B 1 517 ? -19.469 -28.875 -15.828 1 59.88 517 THR B O 1
ATOM 8711 N N . ARG B 1 518 ? -19.359 -27.656 -17.734 1 54.12 518 ARG B N 1
ATOM 8712 C CA . ARG B 1 518 ? -20.812 -27.531 -17.844 1 54.12 518 ARG B CA 1
ATOM 8713 C C . ARG B 1 518 ? -21.484 -28.891 -17.984 1 54.12 518 ARG B C 1
ATOM 8715 O O . ARG B 1 518 ? -22.484 -29.172 -17.344 1 54.12 518 ARG B O 1
ATOM 8722 N N . ALA B 1 519 ? -20.891 -29.719 -18.797 1 56.19 519 ALA B N 1
ATOM 8723 C CA . ALA B 1 519 ? -21.438 -31.047 -19.031 1 56.19 519 ALA B CA 1
ATOM 8724 C C . ALA B 1 519 ? -21.359 -31.906 -17.766 1 56.19 519 ALA B C 1
ATOM 8726 O O . ALA B 1 519 ? -22.281 -32.656 -17.453 1 56.19 519 ALA B O 1
ATOM 8727 N N . GLU B 1 520 ? -20.281 -31.781 -17.109 1 57.94 520 GLU B N 1
ATOM 8728 C CA . GLU B 1 520 ? -20.094 -32.531 -15.867 1 57.94 520 GLU B CA 1
ATOM 8729 C C . GLU B 1 520 ? -21.047 -32.031 -14.781 1 57.94 520 GLU B C 1
ATOM 8731 O O . GLU B 1 520 ? -21.594 -32.844 -14.016 1 57.94 520 GLU B O 1
ATOM 8736 N N . THR B 1 521 ? -21.141 -30.703 -14.672 1 55.25 521 THR B N 1
ATOM 8737 C CA . THR B 1 521 ? -22.094 -30.141 -13.719 1 55.25 521 THR B CA 1
ATOM 8738 C C . THR B 1 521 ? -23.516 -30.516 -14.086 1 55.25 521 THR B C 1
ATOM 8740 O O . THR B 1 521 ? -24.344 -30.781 -13.203 1 55.25 521 THR B O 1
ATOM 8743 N N . ALA B 1 522 ? -23.797 -30.484 -15.383 1 51.81 522 ALA B N 1
ATOM 8744 C CA . ALA B 1 522 ? -25.125 -30.844 -15.867 1 51.81 522 ALA B CA 1
ATOM 8745 C C . ALA B 1 522 ? -25.438 -32.312 -15.602 1 51.81 522 ALA B C 1
ATOM 8747 O O . ALA B 1 522 ? -26.578 -32.688 -15.305 1 51.81 522 ALA B O 1
ATOM 8748 N N . LEU B 1 523 ? -24.484 -33.25 -15.898 1 53.06 523 LEU B N 1
ATOM 8749 C CA . LEU B 1 523 ? -24.688 -34.656 -15.602 1 53.06 523 LEU B CA 1
ATOM 8750 C C . LEU B 1 523 ? -25.062 -34.844 -14.133 1 53.06 523 LEU B C 1
ATOM 8752 O O . LEU B 1 523 ? -25.797 -35.781 -13.789 1 53.06 523 LEU B O 1
ATOM 8756 N N . GLY B 1 524 ? -24.578 -34.094 -13.227 1 47.56 524 GLY B N 1
ATOM 8757 C CA . GLY B 1 524 ? -25.047 -34.156 -11.844 1 47.56 524 GLY B CA 1
ATOM 8758 C C . GLY B 1 524 ? -26.406 -33.5 -11.641 1 47.56 524 GLY B C 1
ATOM 8759 O O . GLY B 1 524 ? -26.984 -33.625 -10.562 1 47.56 524 GLY B O 1
ATOM 8760 N N . ALA B 1 525 ? -26.734 -32.594 -12.531 1 48.66 525 ALA B N 1
ATOM 8761 C CA . ALA B 1 525 ? -28.062 -32 -12.414 1 48.66 525 ALA B CA 1
ATOM 8762 C C . ALA B 1 525 ? -29.109 -32.906 -13.07 1 48.66 525 ALA B C 1
ATOM 8764 O O . ALA B 1 525 ? -28.766 -33.844 -13.812 1 48.66 525 ALA B O 1
ATOM 8765 N N . ASP B 1 526 ? -30.609 -32.562 -12.898 1 47.31 526 ASP B N 1
ATOM 8766 C CA . ASP B 1 526 ? -31.812 -33.281 -13.297 1 47.31 526 ASP B CA 1
ATOM 8767 C C . ASP B 1 526 ? -31.75 -33.719 -14.766 1 47.31 526 ASP B C 1
ATOM 8769 O O . ASP B 1 526 ? -31.094 -33.062 -15.57 1 47.31 526 ASP B O 1
ATOM 8773 N N . GLU B 1 527 ? -32.312 -34.844 -15.242 1 47.22 527 GLU B N 1
ATOM 8774 C CA . GLU B 1 527 ? -32.438 -35.531 -16.516 1 47.22 527 GLU B CA 1
ATOM 8775 C C . GLU B 1 527 ? -32.812 -34.562 -17.641 1 47.22 527 GLU B C 1
ATOM 8777 O O . GLU B 1 527 ? -32.312 -34.688 -18.75 1 47.22 527 GLU B O 1
ATOM 8782 N N . LEU B 1 528 ? -33.719 -33.656 -17.344 1 47.88 528 LEU B N 1
ATOM 8783 C CA . LEU B 1 528 ? -34.312 -32.781 -18.344 1 47.88 528 LEU B CA 1
ATOM 8784 C C . LEU B 1 528 ? -33.25 -31.797 -18.891 1 47.88 528 LEU B C 1
ATOM 8786 O O . LEU B 1 528 ? -33.188 -31.594 -20.109 1 47.88 528 LEU B O 1
ATOM 8790 N N . TRP B 1 529 ? -32.406 -31.172 -18.047 1 48.44 529 TRP B N 1
ATOM 8791 C CA . TRP B 1 529 ? -31.391 -30.188 -18.469 1 48.44 529 TRP B CA 1
ATOM 8792 C C . TRP B 1 529 ? -30.281 -30.875 -19.25 1 48.44 529 TRP B C 1
ATOM 8794 O O . TRP B 1 529 ? -29.734 -30.297 -20.188 1 48.44 529 TRP B O 1
ATOM 8804 N N . THR B 1 530 ? -30.062 -32.188 -19.125 1 47.53 530 THR B N 1
ATOM 8805 C CA . THR B 1 530 ? -29.156 -33.031 -19.891 1 47.53 530 THR B CA 1
ATOM 8806 C C . THR B 1 530 ? -29.656 -33.188 -21.312 1 47.53 530 THR B C 1
ATOM 8808 O O . THR B 1 530 ? -28.859 -33.188 -22.266 1 47.53 530 THR B O 1
ATOM 8811 N N . GLU B 1 531 ? -30.922 -33.281 -21.531 1 48.09 531 GLU B N 1
ATOM 8812 C CA . GLU B 1 531 ? -31.531 -33.438 -22.859 1 48.09 531 GLU B CA 1
ATOM 8813 C C . GLU B 1 531 ? -31.422 -32.125 -23.656 1 48.09 531 GLU B C 1
ATOM 8815 O O . GLU B 1 531 ? -31.109 -32.156 -24.844 1 48.09 531 GLU B O 1
ATOM 8820 N N . ILE B 1 532 ? -31.766 -30.984 -23.047 1 49.34 532 ILE B N 1
ATOM 8821 C CA . ILE B 1 532 ? -31.703 -29.688 -23.719 1 49.34 532 ILE B CA 1
ATOM 8822 C C . ILE B 1 532 ? -30.25 -29.375 -24.094 1 49.34 532 ILE B C 1
ATOM 8824 O O . ILE B 1 532 ? -29.969 -28.938 -25.203 1 49.34 532 ILE B O 1
ATOM 8828 N N . LEU B 1 533 ? -29.297 -29.672 -23.219 1 48.75 533 LEU B N 1
ATOM 8829 C CA . LEU B 1 533 ? -27.875 -29.438 -23.5 1 48.75 533 LEU B CA 1
ATOM 8830 C C . LEU B 1 533 ? -27.359 -30.438 -24.516 1 48.75 533 LEU B C 1
ATOM 8832 O O . LEU B 1 533 ? -26.5 -30.109 -25.328 1 48.75 533 LEU B O 1
ATOM 8836 N N . GLY B 1 534 ? -27.766 -31.656 -24.625 1 46.44 534 GLY B N 1
ATOM 8837 C CA . GLY B 1 534 ? -27.469 -32.656 -25.641 1 46.44 534 GLY B CA 1
ATOM 8838 C C . GLY B 1 534 ? -27.828 -32.188 -27.047 1 46.44 534 GLY B C 1
ATOM 8839 O O . GLY B 1 534 ? -27.094 -32.469 -28 1 46.44 534 GLY B O 1
ATOM 8840 N N . ALA B 1 535 ? -29 -31.688 -27.328 1 45.91 535 ALA B N 1
ATOM 8841 C CA . ALA B 1 535 ? -29.438 -31.188 -28.625 1 45.91 535 ALA B CA 1
ATOM 8842 C C . ALA B 1 535 ? -28.562 -30.016 -29.078 1 45.91 535 ALA B C 1
ATOM 8844 O O . ALA B 1 535 ? -28.328 -29.828 -30.266 1 45.91 535 ALA B O 1
ATOM 8845 N N . LEU B 1 536 ? -28.172 -29.109 -28.203 1 44.38 536 LEU B N 1
ATOM 8846 C CA . LEU B 1 536 ? -27.25 -28.031 -28.547 1 44.38 536 LEU B CA 1
ATOM 8847 C C . LEU B 1 536 ? -25.828 -28.547 -28.672 1 44.38 536 LEU B C 1
ATOM 8849 O O . LEU B 1 536 ? -24.906 -27.781 -28.938 1 44.38 536 LEU B O 1
ATOM 8853 N N . ASP B 1 537 ? -25.484 -29.766 -28.438 1 44 537 ASP B N 1
ATOM 8854 C CA . ASP B 1 537 ? -24.25 -30.547 -28.328 1 44 537 ASP B CA 1
ATOM 8855 C C . ASP B 1 537 ? -23.516 -30.609 -29.656 1 44 537 ASP B C 1
ATOM 8857 O O . ASP B 1 537 ? -22.391 -31.094 -29.734 1 44 537 ASP B O 1
ATOM 8861 N N . ALA B 1 538 ? -24.25 -30.609 -30.766 1 46.06 538 ALA B N 1
ATOM 8862 C CA . ALA B 1 538 ? -23.562 -30.812 -32.031 1 46.06 538 ALA B CA 1
ATOM 8863 C C . ALA B 1 538 ? -22.297 -29.969 -32.125 1 46.06 538 ALA B C 1
ATOM 8865 O O . ALA B 1 538 ? -21.344 -30.328 -32.812 1 46.06 538 ALA B O 1
ATOM 8866 N N . ALA B 1 539 ? -22.203 -28.656 -31.672 1 50.12 539 ALA B N 1
ATOM 8867 C CA . ALA B 1 539 ? -21.141 -27.688 -31.953 1 50.12 539 ALA B CA 1
ATOM 8868 C C . ALA B 1 539 ? -20.281 -27.453 -30.703 1 50.12 539 ALA B C 1
ATOM 8870 O O . ALA B 1 539 ? -19.562 -26.453 -30.625 1 50.12 539 ALA B O 1
ATOM 8871 N N . ALA B 1 540 ? -20.297 -28.266 -29.766 1 58.19 540 ALA B N 1
ATOM 8872 C CA . ALA B 1 540 ? -19.609 -27.969 -28.516 1 58.19 540 ALA B CA 1
ATOM 8873 C C . ALA B 1 540 ? -18.094 -28.141 -28.672 1 58.19 540 ALA B C 1
ATOM 8875 O O . ALA B 1 540 ? -17.641 -29.031 -29.359 1 58.19 540 ALA B O 1
ATOM 8876 N N . PRO B 1 541 ? -17.297 -27.234 -28.25 1 70 541 PRO B N 1
ATOM 8877 C CA . PRO B 1 541 ? -15.836 -27.297 -28.422 1 70 541 PRO B CA 1
ATOM 8878 C C . PRO B 1 541 ? -15.234 -28.562 -27.844 1 70 541 PRO B C 1
ATOM 8880 O O . PRO B 1 541 ? -15.617 -28.984 -26.734 1 70 541 PRO B O 1
ATOM 8883 N N . ARG B 1 542 ? -14.695 -29.516 -28.688 1 81.62 542 ARG B N 1
ATOM 8884 C CA . ARG B 1 542 ? -14.047 -30.781 -28.328 1 81.62 542 ARG B CA 1
ATOM 8885 C C . ARG B 1 542 ? -12.539 -30.578 -28.172 1 81.62 542 ARG B C 1
ATOM 8887 O O . ARG B 1 542 ? -11.953 -29.688 -28.781 1 81.62 542 ARG B O 1
ATOM 8894 N N . ALA B 1 543 ? -11.984 -31.422 -27.281 1 88.69 543 ALA B N 1
ATOM 8895 C CA . ALA B 1 543 ? -10.523 -31.469 -27.188 1 88.69 543 ALA B CA 1
ATOM 8896 C C . ALA B 1 543 ? -9.922 -32.125 -28.438 1 88.69 543 ALA B C 1
ATOM 8898 O O . ALA B 1 543 ? -10.641 -32.719 -29.234 1 88.69 543 ALA B O 1
ATOM 8899 N N . GLN B 1 544 ? -8.695 -31.859 -28.641 1 90.81 544 GLN B N 1
ATOM 8900 C CA . GLN B 1 544 ? -8.016 -32.438 -29.797 1 90.81 544 GLN B CA 1
ATOM 8901 C C . GLN B 1 544 ? -6.75 -33.188 -29.375 1 90.81 544 GLN B C 1
ATOM 8903 O O . GLN B 1 544 ? -6 -32.719 -28.516 1 90.81 544 GLN B O 1
ATOM 8908 N N . LEU B 1 545 ? -6.613 -34.375 -29.844 1 94.44 545 LEU B N 1
ATOM 8909 C CA . LEU B 1 545 ? -5.34 -35.062 -29.797 1 94.44 545 LEU B CA 1
ATOM 8910 C C . LEU B 1 545 ? -4.602 -34.938 -31.125 1 94.44 545 LEU B C 1
ATOM 8912 O O . LEU B 1 545 ? -5.094 -35.406 -32.156 1 94.44 545 LEU B O 1
ATOM 8916 N N . VAL B 1 546 ? -3.521 -34.344 -31.062 1 94.69 546 VAL B N 1
ATOM 8917 C CA . VAL B 1 546 ? -2.721 -34.156 -32.281 1 94.69 546 VAL B CA 1
ATOM 8918 C C . VAL B 1 546 ? -1.602 -35.188 -32.312 1 94.69 546 VAL B C 1
ATOM 8920 O O . VAL B 1 546 ? -0.671 -35.156 -31.5 1 94.69 546 VAL B O 1
ATOM 8923 N N . LEU B 1 547 ? -1.704 -36.094 -33.219 1 96.5 547 LEU B N 1
ATOM 8924 C CA . LEU B 1 547 ? -0.655 -37.094 -33.406 1 96.5 547 LEU B CA 1
ATOM 8925 C C . LEU B 1 547 ? 0.507 -36.531 -34.219 1 96.5 547 LEU B C 1
ATOM 8927 O O . LEU B 1 547 ? 0.295 -35.875 -35.25 1 96.5 547 LEU B O 1
ATOM 8931 N N . ASN B 1 548 ? 1.73 -36.75 -33.781 1 95.81 548 ASN B N 1
ATOM 8932 C CA . ASN B 1 548 ? 2.932 -36.188 -34.406 1 95.81 548 ASN B CA 1
ATOM 8933 C C . ASN B 1 548 ? 3.533 -37.125 -35.438 1 95.81 548 ASN B C 1
ATOM 8935 O O . ASN B 1 548 ? 4.219 -38.094 -35.094 1 95.81 548 ASN B O 1
ATOM 8939 N N . HIS B 1 549 ? 3.371 -36.781 -36.625 1 96 549 HIS B N 1
ATOM 8940 C CA . HIS B 1 549 ? 3.865 -37.625 -37.719 1 96 549 HIS B CA 1
ATOM 8941 C C . HIS B 1 549 ? 5.383 -37.75 -37.656 1 96 549 HIS B C 1
ATOM 8943 O O . HIS B 1 549 ? 5.945 -38.75 -38.156 1 96 549 HIS B O 1
ATOM 8949 N N . HIS B 1 550 ? 6.086 -36.781 -37.125 1 94.38 550 HIS B N 1
ATOM 8950 C CA . HIS B 1 550 ? 7.539 -36.812 -37.031 1 94.38 550 HIS B CA 1
ATOM 8951 C C . HIS B 1 550 ? 7.996 -37.844 -36 1 94.38 550 HIS B C 1
ATOM 8953 O O . HIS B 1 550 ? 9.164 -38.25 -36 1 94.38 550 HIS B O 1
ATOM 8959 N N . SER B 1 551 ? 7.109 -38.219 -35.125 1 93.81 551 SER B N 1
ATOM 8960 C CA . SER B 1 551 ? 7.469 -39.156 -34.094 1 93.81 551 SER B CA 1
ATOM 8961 C C . SER B 1 551 ? 7.523 -40.562 -34.625 1 93.81 551 SER B C 1
ATOM 8963 O O . SER B 1 551 ? 6.562 -41.062 -35.219 1 93.81 551 SER B O 1
ATOM 8965 N N . PRO B 1 552 ? 8.625 -41.281 -34.312 1 91.38 552 PRO B N 1
ATOM 8966 C CA . PRO B 1 552 ? 8.703 -42.656 -34.719 1 91.38 552 PRO B CA 1
ATOM 8967 C C . PRO B 1 552 ? 7.609 -43.531 -34.125 1 91.38 552 PRO B C 1
ATOM 8969 O O . PRO B 1 552 ? 7.168 -44.5 -34.75 1 91.38 552 PRO B O 1
ATOM 8972 N N . ILE B 1 553 ? 7.164 -43.188 -33 1 92.06 553 ILE B N 1
ATOM 8973 C CA . ILE B 1 553 ? 6.125 -43.938 -32.312 1 92.06 553 ILE B CA 1
ATOM 8974 C C . ILE B 1 553 ? 4.844 -43.906 -33.125 1 92.06 553 ILE B C 1
ATOM 8976 O O . ILE B 1 553 ? 4.215 -44.969 -33.344 1 92.06 553 ILE B O 1
ATOM 8980 N N . VAL B 1 554 ? 4.5 -42.812 -33.656 1 93.94 554 VAL B N 1
ATOM 8981 C CA . VAL B 1 554 ? 3.271 -42.656 -34.406 1 93.94 554 VAL B CA 1
ATOM 8982 C C . VAL B 1 554 ? 3.402 -43.406 -35.75 1 93.94 554 VAL B C 1
ATOM 8984 O O . VAL B 1 554 ? 2.463 -44.062 -36.188 1 93.94 554 VAL B O 1
ATOM 8987 N N . ARG B 1 555 ? 4.512 -43.281 -36.312 1 89.12 555 ARG B N 1
ATOM 8988 C CA . ARG B 1 555 ? 4.742 -43.969 -37.562 1 89.12 555 ARG B CA 1
ATOM 8989 C C . ARG B 1 555 ? 4.672 -45.5 -37.375 1 89.12 555 ARG B C 1
ATOM 8991 O O . ARG B 1 555 ? 4.199 -46.219 -38.281 1 89.12 555 ARG B O 1
ATOM 8998 N N . ARG B 1 556 ? 5.02 -45.938 -36.312 1 89.12 556 ARG B N 1
ATOM 8999 C CA . ARG B 1 556 ? 5.035 -47.375 -36 1 89.12 556 ARG B CA 1
ATOM 9000 C C . ARG B 1 556 ? 3.625 -47.906 -35.781 1 89.12 556 ARG B C 1
ATOM 9002 O O . ARG B 1 556 ? 3.373 -49.094 -35.938 1 89.12 556 ARG B O 1
ATOM 9009 N N . LEU B 1 557 ? 2.775 -47.062 -35.438 1 91 557 LEU B N 1
ATOM 9010 C CA . LEU B 1 557 ? 1.398 -47.5 -35.219 1 91 557 LEU B CA 1
ATOM 9011 C C . LEU B 1 557 ? 0.817 -48.125 -36.5 1 91 557 LEU B C 1
ATOM 9013 O O . LEU B 1 557 ? -0.026 -49 -36.406 1 91 557 LEU B O 1
ATOM 9017 N N . SER B 1 558 ? 1.237 -47.625 -37.656 1 87.12 558 SER B N 1
ATOM 9018 C CA . SER B 1 558 ? 0.712 -48.125 -38.938 1 87.12 558 SER B CA 1
ATOM 9019 C C . SER B 1 558 ? 1.111 -49.562 -39.188 1 87.12 558 SER B C 1
ATOM 9021 O O . SER B 1 558 ? 0.515 -50.25 -40.031 1 87.12 558 SER B O 1
ATOM 9023 N N . ARG B 1 559 ? 2.059 -50.031 -38.406 1 84.44 559 ARG B N 1
ATOM 9024 C CA . ARG B 1 559 ? 2.553 -51.375 -38.594 1 84.44 559 ARG B CA 1
ATOM 9025 C C . ARG B 1 559 ? 1.792 -52.375 -37.719 1 84.44 559 ARG B C 1
ATOM 9027 O O . ARG B 1 559 ? 2.018 -53.562 -37.812 1 84.44 559 ARG B O 1
ATOM 9034 N N . ILE B 1 560 ? 0.918 -51.812 -36.938 1 88.06 560 ILE B N 1
ATOM 9035 C CA . ILE B 1 560 ? 0.131 -52.656 -36.062 1 88.06 560 ILE B CA 1
ATOM 9036 C C . ILE B 1 560 ? -1.099 -53.188 -36.781 1 88.06 560 ILE B C 1
ATOM 9038 O O . ILE B 1 560 ? -1.971 -52.406 -37.188 1 88.06 560 ILE B O 1
ATOM 9042 N N . SER B 1 561 ? -1.196 -54.469 -36.969 1 84.25 561 SER B N 1
ATOM 9043 C CA . SER B 1 561 ? -2.291 -55.062 -37.719 1 84.25 561 SER B CA 1
ATOM 9044 C C . SER B 1 561 ? -3.439 -55.469 -36.812 1 84.25 561 SER B C 1
ATOM 9046 O O . SER B 1 561 ? -4.598 -55.5 -37.25 1 84.25 561 SER B O 1
ATOM 9048 N N . ASP B 1 562 ? -3.16 -55.875 -35.594 1 86.94 562 ASP B N 1
ATOM 9049 C CA . ASP B 1 562 ? -4.191 -56.281 -34.656 1 86.94 562 ASP B CA 1
ATOM 9050 C C . ASP B 1 562 ? -5 -55.094 -34.125 1 86.94 562 ASP B C 1
ATOM 9052 O O . ASP B 1 562 ? -4.461 -54.219 -33.438 1 86.94 562 ASP B O 1
ATOM 9056 N N . PRO B 1 563 ? -6.297 -55.094 -34.406 1 88.44 563 PRO B N 1
ATOM 9057 C CA . PRO B 1 563 ? -7.117 -53.938 -34.031 1 88.44 563 PRO B CA 1
ATOM 9058 C C . PRO B 1 563 ? -7.191 -53.719 -32.531 1 88.44 563 PRO B C 1
ATOM 9060 O O . PRO B 1 563 ? -7.258 -52.594 -32.031 1 88.44 563 PRO B O 1
ATOM 9063 N N . ALA B 1 564 ? -7.27 -54.75 -31.797 1 88.75 564 ALA B N 1
ATOM 9064 C CA . ALA B 1 564 ? -7.336 -54.656 -30.328 1 88.75 564 ALA B CA 1
ATOM 9065 C C . ALA B 1 564 ? -6.059 -54.031 -29.766 1 88.75 564 ALA B C 1
ATOM 9067 O O . ALA B 1 564 ? -6.105 -53.219 -28.828 1 88.75 564 ALA B O 1
ATOM 9068 N N . PHE B 1 565 ? -5.004 -54.438 -30.328 1 89 565 PHE B N 1
ATOM 9069 C CA . PHE B 1 565 ? -3.732 -53.906 -29.875 1 89 565 PHE B CA 1
ATOM 9070 C C . PHE B 1 565 ? -3.594 -52.438 -30.297 1 89 565 PHE B C 1
ATOM 9072 O O . PHE B 1 565 ? -3.059 -51.625 -29.562 1 89 565 PHE B O 1
ATOM 9079 N N . LEU B 1 566 ? -3.986 -52.188 -31.547 1 92.19 566 LEU B N 1
ATOM 9080 C CA . LEU B 1 566 ? -3.959 -50.781 -32 1 92.19 566 LEU B CA 1
ATOM 9081 C C . LEU B 1 566 ? -4.793 -49.906 -31.078 1 92.19 566 LEU B C 1
ATOM 9083 O O . LEU B 1 566 ? -4.398 -48.781 -30.781 1 92.19 566 LEU B O 1
ATOM 9087 N N . LYS B 1 567 ? -5.902 -50.406 -30.688 1 93.06 567 LYS B N 1
ATOM 9088 C CA . LYS B 1 567 ? -6.742 -49.656 -29.734 1 93.06 567 LYS B CA 1
ATOM 9089 C C . LYS B 1 567 ? -5.984 -49.375 -28.438 1 93.06 567 LYS B C 1
ATOM 9091 O O . LYS B 1 567 ? -6.008 -48.25 -27.953 1 93.06 567 LYS B O 1
ATOM 9096 N N . THR B 1 568 ? -5.34 -50.375 -27.906 1 91.06 568 THR B N 1
ATOM 9097 C CA . THR B 1 568 ? -4.559 -50.219 -26.688 1 91.06 568 THR B CA 1
ATOM 9098 C C . THR B 1 568 ? -3.449 -49.188 -26.875 1 91.06 568 THR B C 1
ATOM 9100 O O . THR B 1 568 ? -3.197 -48.375 -26 1 91.06 568 THR B O 1
ATOM 9103 N N . ALA B 1 569 ? -2.773 -49.25 -27.984 1 92.06 569 ALA B N 1
ATOM 9104 C CA . ALA B 1 569 ? -1.692 -48.312 -28.281 1 92.06 569 ALA B CA 1
ATOM 9105 C C . ALA B 1 569 ? -2.205 -46.875 -28.344 1 92.06 569 ALA B C 1
ATOM 9107 O O . ALA B 1 569 ? -1.58 -45.969 -27.797 1 92.06 569 ALA B O 1
ATOM 9108 N N . VAL B 1 570 ? -3.344 -46.719 -28.969 1 94.06 570 VAL B N 1
ATOM 9109 C CA . VAL B 1 570 ? -3.947 -45.375 -29.109 1 94.06 570 VAL B CA 1
ATOM 9110 C C . VAL B 1 570 ? -4.348 -44.844 -27.734 1 94.06 570 VAL B C 1
ATOM 9112 O O . VAL B 1 570 ? -4.086 -43.688 -27.406 1 94.06 570 VAL B O 1
ATOM 9115 N N . GLU B 1 571 ? -4.941 -45.625 -26.953 1 93 571 GLU B N 1
ATOM 9116 C CA . GLU B 1 571 ? -5.34 -45.25 -25.594 1 93 571 GLU B CA 1
ATOM 9117 C C . GLU B 1 571 ? -4.125 -44.875 -24.75 1 93 571 GLU B C 1
ATOM 9119 O O . GLU B 1 571 ? -4.184 -43.938 -23.953 1 93 571 GLU B O 1
ATOM 9124 N N . SER B 1 572 ? -3.1 -45.625 -24.922 1 90.38 572 SER B N 1
ATOM 9125 C CA . SER B 1 572 ? -1.868 -45.344 -24.203 1 90.38 572 SER B CA 1
ATOM 9126 C C . SER B 1 572 ? -1.275 -44 -24.625 1 90.38 572 SER B C 1
ATOM 9128 O O . SER B 1 572 ? -0.801 -43.25 -23.781 1 90.38 572 SER B O 1
ATOM 9130 N N . LEU B 1 573 ? -1.254 -43.75 -25.906 1 92.25 573 LEU B N 1
ATOM 9131 C CA . LEU B 1 573 ? -0.755 -42.469 -26.406 1 92.25 573 LEU B CA 1
ATOM 9132 C C . LEU B 1 573 ? -1.604 -41.312 -25.891 1 92.25 573 LEU B C 1
ATOM 9134 O O . LEU B 1 573 ? -1.073 -40.281 -25.531 1 92.25 573 LEU B O 1
ATOM 9138 N N . TYR B 1 574 ? -2.873 -41.531 -25.922 1 92.94 574 TYR B N 1
ATOM 9139 C CA . TYR B 1 574 ? -3.803 -40.531 -25.375 1 92.94 574 TYR B CA 1
ATOM 9140 C C . TYR B 1 574 ? -3.502 -40.281 -23.906 1 92.94 574 TYR B C 1
ATOM 9142 O O . TYR B 1 574 ? -3.408 -39.125 -23.484 1 92.94 574 TYR B O 1
ATOM 9150 N N . GLY B 1 575 ? -3.371 -41.344 -23.156 1 89.12 575 GLY B N 1
ATOM 9151 C CA . GLY B 1 575 ? -3.049 -41.219 -21.75 1 89.12 575 GLY B CA 1
ATOM 9152 C C . GLY B 1 575 ? -1.753 -40.469 -21.5 1 89.12 575 GLY B C 1
ATOM 9153 O O . GLY B 1 575 ? -1.681 -39.625 -20.609 1 89.12 575 GLY B O 1
ATOM 9154 N N . GLN B 1 576 ? -0.778 -40.812 -22.219 1 86.88 576 GLN B N 1
ATOM 9155 C CA . GLN B 1 576 ? 0.504 -40.125 -22.078 1 86.88 576 GLN B CA 1
ATOM 9156 C C . GLN B 1 576 ? 0.375 -38.656 -22.406 1 86.88 576 GLN B C 1
ATOM 9158 O O . GLN B 1 576 ? 0.969 -37.812 -21.719 1 86.88 576 GLN B O 1
ATOM 9163 N N . ALA B 1 577 ? -0.306 -38.344 -23.453 1 89.62 577 ALA B N 1
ATOM 9164 C CA . ALA B 1 577 ? -0.534 -36.938 -23.828 1 89.62 577 ALA B CA 1
ATOM 9165 C C . ALA B 1 577 ? -1.256 -36.188 -22.719 1 89.62 577 ALA B C 1
ATOM 9167 O O . ALA B 1 577 ? -0.938 -35.031 -22.438 1 89.62 577 ALA B O 1
ATOM 9168 N N . LEU B 1 578 ? -2.213 -36.844 -22.141 1 87.81 578 LEU B N 1
ATOM 9169 C CA . LEU B 1 578 ? -2.947 -36.25 -21.031 1 87.81 578 LEU B CA 1
ATOM 9170 C C . LEU B 1 578 ? -2.014 -35.938 -19.859 1 87.81 578 LEU B C 1
ATOM 9172 O O . LEU B 1 578 ? -2.094 -34.875 -19.25 1 87.81 578 LEU B O 1
ATOM 9176 N N . LEU B 1 579 ? -1.178 -36.844 -19.531 1 83.94 579 LEU B N 1
ATOM 9177 C CA . LEU B 1 579 ? -0.238 -36.688 -18.422 1 83.94 579 LEU B CA 1
ATOM 9178 C C . LEU B 1 579 ? 0.727 -35.531 -18.703 1 83.94 579 LEU B C 1
ATOM 9180 O O . LEU B 1 579 ? 1.136 -34.812 -17.766 1 83.94 579 LEU B O 1
ATOM 9184 N N . MET B 1 580 ? 1.027 -35.312 -19.891 1 82.25 580 MET B N 1
ATOM 9185 C CA . MET B 1 580 ? 1.967 -34.281 -20.281 1 82.25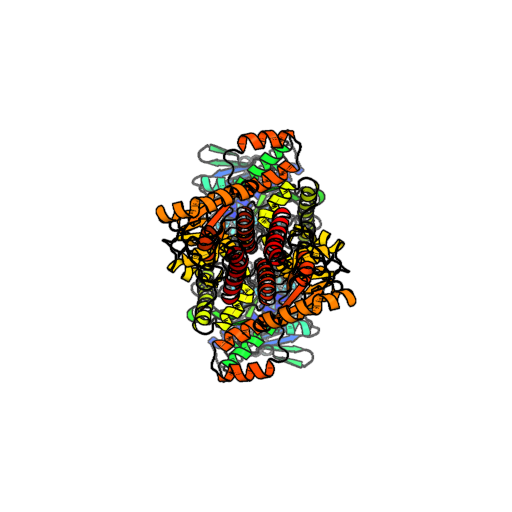 580 MET B CA 1
ATOM 9186 C C . MET B 1 580 ? 1.339 -32.906 -20.125 1 82.25 580 MET B C 1
ATOM 9188 O O . MET B 1 580 ? 2.043 -31.891 -20.141 1 82.25 580 MET B O 1
ATOM 9192 N N . THR B 1 581 ? 0.044 -32.844 -20.031 1 77.06 581 THR B N 1
ATOM 9193 C CA . THR B 1 581 ? -0.612 -31.547 -19.812 1 77.06 581 THR B CA 1
ATOM 9194 C C . THR B 1 581 ? -0.388 -31.062 -18.391 1 77.06 581 THR B C 1
ATOM 9196 O O . THR B 1 581 ? -0.585 -29.891 -18.078 1 77.06 581 THR B O 1
ATOM 9199 N N . HIS B 1 582 ? -0.009 -31.953 -17.531 1 73.62 582 HIS B N 1
ATOM 9200 C CA . HIS B 1 582 ? 0.231 -31.656 -16.125 1 73.62 582 HIS B CA 1
ATOM 9201 C C . HIS B 1 582 ? -1.039 -31.156 -15.438 1 73.62 582 HIS B C 1
ATOM 9203 O O . HIS B 1 582 ? -0.974 -30.344 -14.508 1 73.62 582 HIS B O 1
ATOM 9209 N N . ARG B 1 583 ? -2.152 -31.484 -15.93 1 75.19 583 ARG B N 1
ATOM 9210 C CA . ARG B 1 583 ? -3.436 -31.203 -15.297 1 75.19 583 ARG B CA 1
ATOM 9211 C C . ARG B 1 583 ? -3.893 -32.375 -14.43 1 75.19 583 ARG B C 1
ATOM 9213 O O . ARG B 1 583 ? -3.51 -33.5 -14.68 1 75.19 583 ARG B O 1
ATOM 9220 N N . PRO B 1 584 ? -4.648 -32 -13.445 1 71.81 584 PRO B N 1
ATOM 9221 C CA . PRO B 1 584 ? -5.219 -33.125 -12.695 1 71.81 584 PRO B CA 1
ATOM 9222 C C . PRO B 1 584 ? -6.059 -34.062 -13.562 1 71.81 584 PRO B C 1
ATOM 9224 O O . PRO B 1 584 ? -6.809 -33.594 -14.43 1 71.81 584 PRO B O 1
ATOM 9227 N N . LEU B 1 585 ? -5.832 -35.312 -13.383 1 78 585 LEU B N 1
ATOM 9228 C CA . LEU B 1 585 ? -6.543 -36.312 -14.18 1 78 585 LEU B CA 1
ATOM 9229 C C . LEU B 1 585 ? -7.91 -36.594 -13.578 1 78 585 LEU B C 1
ATOM 9231 O O . LEU B 1 585 ? -8.062 -36.625 -12.352 1 78 585 LEU B O 1
ATOM 9235 N N . ARG B 1 586 ? -8.906 -36.75 -14.477 1 74.69 586 ARG B N 1
ATOM 9236 C CA . ARG B 1 586 ? -10.211 -37.281 -14.062 1 74.69 586 ARG B CA 1
ATOM 9237 C C . ARG B 1 586 ? -10.141 -38.75 -13.75 1 74.69 586 ARG B C 1
ATOM 9239 O O . ARG B 1 586 ? -9.258 -39.469 -14.234 1 74.69 586 ARG B O 1
ATOM 9246 N N . PRO B 1 587 ? -10.977 -39.156 -12.945 1 77 587 PRO B N 1
ATOM 9247 C CA . PRO B 1 587 ? -11.016 -40.594 -12.656 1 77 587 PRO B CA 1
ATOM 9248 C C . PRO B 1 587 ? -11.07 -41.438 -13.922 1 77 587 PRO B C 1
ATOM 9250 O O . PRO B 1 587 ? -10.391 -42.469 -14.008 1 77 587 PRO B O 1
ATOM 9253 N N . ALA B 1 588 ? -11.828 -40.969 -14.852 1 80.5 588 ALA B N 1
ATOM 9254 C CA . ALA B 1 588 ? -11.945 -41.719 -16.109 1 80.5 588 ALA B CA 1
ATOM 9255 C C . ALA B 1 588 ? -10.609 -41.781 -16.844 1 80.5 588 ALA B C 1
ATOM 9257 O O . ALA B 1 588 ? -10.281 -42.781 -17.469 1 80.5 588 ALA B O 1
ATOM 9258 N N . ASP B 1 589 ? -9.898 -40.781 -16.766 1 83.69 589 ASP B N 1
ATOM 9259 C CA . ASP B 1 589 ? -8.586 -40.75 -17.391 1 83.69 589 ASP B CA 1
ATOM 9260 C C . ASP B 1 589 ? -7.605 -41.688 -16.703 1 83.69 589 ASP B C 1
ATOM 9262 O O . ASP B 1 589 ? -6.855 -42.406 -17.375 1 83.69 589 ASP B O 1
ATOM 9266 N N . THR B 1 590 ? -7.672 -41.656 -15.438 1 82.81 590 THR B N 1
ATOM 9267 C CA . THR B 1 590 ? -6.801 -42.531 -14.664 1 82.81 590 THR B CA 1
ATOM 9268 C C . THR B 1 590 ? -7.133 -44 -14.945 1 82.81 590 THR B C 1
ATOM 9270 O O . THR B 1 590 ? -6.23 -44.844 -15.094 1 82.81 590 THR B O 1
ATOM 9273 N N . ALA B 1 591 ? -8.398 -44.25 -14.992 1 85.69 591 ALA B N 1
ATOM 9274 C CA . ALA B 1 591 ? -8.836 -45.625 -15.297 1 85.69 591 ALA B CA 1
ATOM 9275 C C . ALA B 1 591 ? -8.352 -46.031 -16.672 1 85.69 591 ALA B C 1
ATOM 9277 O O . ALA B 1 591 ? -7.891 -47.188 -16.859 1 85.69 591 ALA B O 1
ATOM 9278 N N . LEU B 1 592 ? -8.516 -45.156 -17.562 1 87.38 592 LEU B N 1
ATOM 9279 C CA . LEU B 1 592 ? -8.078 -45.438 -18.922 1 87.38 592 LEU B CA 1
ATOM 9280 C C . LEU B 1 592 ? -6.578 -45.719 -18.969 1 87.38 592 LEU B C 1
ATOM 9282 O O . LEU B 1 592 ? -6.129 -46.656 -19.641 1 87.38 592 LEU B O 1
ATOM 9286 N N . LEU B 1 593 ? -5.82 -44.938 -18.328 1 86.88 593 LEU B N 1
ATOM 9287 C CA . LEU B 1 593 ? -4.371 -45.094 -18.281 1 86.88 593 LEU B CA 1
ATOM 9288 C C . LEU B 1 593 ? -3.982 -46.438 -17.672 1 86.88 593 LEU B C 1
ATOM 9290 O O . LEU B 1 593 ? -3.109 -47.125 -18.203 1 86.88 593 LEU B O 1
ATOM 9294 N N . ASN B 1 594 ? -4.641 -46.781 -16.656 1 87.69 594 ASN B N 1
ATOM 9295 C CA . ASN B 1 594 ? -4.363 -48.062 -15.984 1 87.69 594 ASN B CA 1
ATOM 9296 C C . ASN B 1 594 ? -4.773 -49.25 -16.844 1 87.69 594 ASN B C 1
ATOM 9298 O O . ASN B 1 594 ? -4.047 -50.25 -16.922 1 87.69 594 ASN B O 1
ATOM 9302 N N . ARG B 1 595 ? -5.91 -49.094 -17.406 1 88.12 595 ARG B N 1
ATOM 9303 C CA . ARG B 1 595 ? -6.379 -50.156 -18.281 1 88.12 595 ARG B CA 1
ATOM 9304 C C . ARG B 1 595 ? -5.43 -50.344 -19.453 1 88.12 595 ARG B C 1
ATOM 9306 O O . ARG B 1 595 ? -5.07 -51.5 -19.797 1 88.12 595 ARG B O 1
ATOM 9313 N N . ALA B 1 596 ? -5.098 -49.281 -20.062 1 87.31 596 ALA B N 1
ATOM 9314 C CA . ALA B 1 596 ? -4.207 -49.344 -21.219 1 87.31 596 ALA B CA 1
ATOM 9315 C C . ALA B 1 596 ? -2.867 -49.969 -20.844 1 87.31 596 ALA B C 1
ATOM 9317 O O . ALA B 1 596 ? -2.33 -50.812 -21.578 1 87.31 596 ALA B O 1
ATOM 9318 N N . PHE B 1 597 ? -2.395 -49.625 -19.797 1 87 597 PHE B N 1
ATOM 9319 C CA . PHE B 1 597 ? -1.128 -50.188 -19.328 1 87 597 PHE B CA 1
ATOM 9320 C C . PHE B 1 597 ? -1.265 -51.656 -19.016 1 87 597 PHE B C 1
ATOM 9322 O O . PHE B 1 597 ? -0.396 -52.469 -19.375 1 87 597 PHE B O 1
ATOM 9329 N N . GLY B 1 598 ? -2.297 -52 -18.297 1 85.44 598 GLY B N 1
ATOM 9330 C CA . GLY B 1 598 ? -2.57 -53.406 -18.016 1 85.44 598 GLY B CA 1
ATOM 9331 C C . GLY B 1 598 ? -2.686 -54.25 -19.266 1 85.44 598 GLY B C 1
ATOM 9332 O O . GLY B 1 598 ? -2.158 -55.344 -19.312 1 85.44 598 GLY B O 1
ATOM 9333 N N . GLU B 1 599 ? -3.383 -53.656 -20.156 1 85.88 599 GLU B N 1
ATOM 9334 C CA . GLU B 1 599 ? -3.545 -54.375 -21.422 1 85.88 599 GLU B CA 1
ATOM 9335 C C . GLU B 1 599 ? -2.207 -54.562 -22.141 1 85.88 599 GLU B C 1
ATOM 9337 O O . GLU B 1 599 ? -1.942 -55.594 -22.719 1 85.88 599 GLU B O 1
ATOM 9342 N N . PHE B 1 600 ? -1.443 -53.594 -22.094 1 83 600 PHE B N 1
ATOM 9343 C CA . PHE B 1 600 ? -0.108 -53.688 -22.672 1 83 600 PHE B CA 1
ATOM 9344 C C . PHE B 1 600 ? 0.684 -54.812 -22.016 1 83 600 PHE B C 1
ATOM 9346 O O . PHE B 1 600 ? 1.354 -55.594 -22.688 1 83 600 PHE B O 1
ATOM 9353 N N . LEU B 1 601 ? 0.595 -54.906 -20.703 1 83.38 601 LEU B N 1
ATOM 9354 C CA . LEU B 1 601 ? 1.292 -55.938 -19.969 1 83.38 601 LEU B CA 1
ATOM 9355 C C . LEU B 1 601 ? 0.765 -57.312 -20.344 1 83.38 601 LEU B C 1
ATOM 9357 O O . LEU B 1 601 ? 1.54 -58.281 -20.469 1 83.38 601 LEU B O 1
ATOM 9361 N N . SER B 1 602 ? -0.549 -57.406 -20.516 1 81.06 602 SER B N 1
ATOM 9362 C CA . SER B 1 602 ? -1.179 -58.656 -20.859 1 81.06 602 SER B CA 1
ATOM 9363 C C . SER B 1 602 ? -0.752 -59.156 -22.234 1 81.06 602 SER B C 1
ATOM 9365 O O . SER B 1 602 ? -0.528 -60.344 -22.453 1 81.06 602 SER B O 1
ATOM 9367 N N . TRP B 1 603 ? -0.741 -58.25 -23.094 1 75.94 603 TRP B N 1
ATOM 9368 C CA . TRP B 1 603 ? -0.34 -58.594 -24.453 1 75.94 603 TRP B CA 1
ATOM 9369 C C . TRP B 1 603 ? 1.087 -59.125 -24.484 1 75.94 603 TRP B C 1
ATOM 9371 O O . TRP B 1 603 ? 1.388 -60.062 -25.219 1 75.94 603 TRP B O 1
ATOM 9381 N N . ALA B 1 604 ? 1.854 -58.688 -23.625 1 70.25 604 ALA B N 1
ATOM 9382 C CA . ALA B 1 604 ? 3.258 -59.094 -23.625 1 70.25 604 ALA B CA 1
ATOM 9383 C C . ALA B 1 604 ? 3.447 -60.406 -22.875 1 70.25 604 ALA B C 1
ATOM 9385 O O . ALA B 1 604 ? 4.344 -61.188 -23.203 1 70.25 604 ALA B O 1
ATOM 9386 N N . THR B 1 605 ? 2.627 -60.719 -21.781 1 69.56 605 THR B N 1
ATOM 9387 C CA . THR B 1 605 ? 2.756 -61.938 -20.984 1 69.56 605 THR B CA 1
ATOM 9388 C C . THR B 1 605 ? 2.127 -63.125 -21.703 1 69.56 605 THR B C 1
ATOM 9390 O O . THR B 1 605 ? 2.605 -64.25 -21.578 1 69.56 605 THR B O 1
ATOM 9393 N N . ARG B 1 606 ? 0.831 -63.062 -22.125 1 61.94 606 ARG B N 1
ATOM 9394 C CA . ARG B 1 606 ? 0.224 -64.188 -22.844 1 61.94 606 ARG B CA 1
ATOM 9395 C C . ARG B 1 606 ? 1.189 -64.75 -23.875 1 61.94 606 ARG B C 1
ATOM 9397 O O . ARG B 1 606 ? 1.208 -65.938 -24.109 1 61.94 606 ARG B O 1
ATOM 9404 N N . ARG B 1 607 ? 1.823 -64.062 -24.469 1 54.44 607 ARG B N 1
ATOM 9405 C CA . ARG B 1 607 ? 2.648 -64.625 -25.531 1 54.44 607 ARG B CA 1
ATOM 9406 C C . ARG B 1 607 ? 3.914 -65.25 -24.969 1 54.44 607 ARG B C 1
ATOM 9408 O O . ARG B 1 607 ? 4.52 -66.125 -25.625 1 54.44 607 ARG B O 1
ATOM 9415 N N . ALA B 1 608 ? 4.383 -64.75 -23.812 1 51.72 608 ALA B N 1
ATOM 9416 C CA . ALA B 1 608 ? 5.512 -65.5 -23.234 1 51.72 608 ALA B CA 1
ATOM 9417 C C . ALA B 1 608 ? 5.109 -66.875 -22.828 1 51.72 608 ALA B C 1
ATOM 9419 O O . ALA B 1 608 ? 5.938 -67.812 -22.828 1 51.72 608 ALA B O 1
ATOM 9420 N N . THR B 1 609 ? 3.793 -66.938 -22.25 1 48.47 609 THR B N 1
ATOM 9421 C CA . THR B 1 609 ? 3.42 -68.312 -21.922 1 48.47 609 THR B CA 1
ATOM 9422 C C . THR B 1 609 ? 2.926 -69.062 -23.156 1 48.47 609 THR B C 1
ATOM 9424 O O . THR B 1 609 ? 2.721 -70.25 -23.125 1 48.47 609 THR B O 1
ATOM 9427 N N . GLY B 1 610 ? 3.445 -69 -24.266 1 41.66 610 GLY B N 1
ATOM 9428 C CA . GLY B 1 610 ? 3.102 -69.875 -25.406 1 41.66 610 GLY B CA 1
ATOM 9429 C C . GLY B 1 610 ? 1.774 -70.562 -25.234 1 41.66 610 GLY B C 1
ATOM 9430 O O . GLY B 1 610 ? 1.438 -71.438 -26.016 1 41.66 610 GLY B O 1
ATOM 9431 N N . THR B 1 611 ? 1.317 -70.938 -23.953 1 38.91 611 THR B N 1
ATOM 9432 C CA . THR B 1 611 ? 0.271 -72 -23.844 1 38.91 611 THR B CA 1
ATOM 9433 C C . THR B 1 611 ? -1.083 -71.375 -24.25 1 38.91 611 THR B C 1
ATOM 9435 O O . THR B 1 611 ? -1.405 -70.25 -23.891 1 38.91 611 THR B O 1
ATOM 9438 N N . GLY B 1 612 ? -1.842 -71.875 -25.375 1 35.91 612 GLY B N 1
ATOM 9439 C CA . GLY B 1 612 ? -3.186 -72 -25.922 1 35.91 612 GLY B CA 1
ATOM 9440 C C . GLY B 1 612 ? -4.258 -72.062 -24.844 1 35.91 612 GLY B C 1
ATOM 9441 O O . GLY B 1 612 ? -4.875 -73.062 -24.641 1 35.91 612 GLY B O 1
ATOM 9442 N N . ASP B 1 613 ? -4.277 -71.562 -23.672 1 32.22 613 ASP B N 1
ATOM 9443 C CA . ASP B 1 613 ? -5.453 -71.875 -22.859 1 32.22 613 ASP B CA 1
ATOM 9444 C C . ASP B 1 613 ? -6.73 -71.375 -23.531 1 32.22 613 ASP B C 1
ATOM 9446 O O . ASP B 1 613 ? -6.867 -70.188 -23.828 1 32.22 613 ASP B O 1
ATOM 9450 N N . GLU B 1 614 ? -7.465 -72.25 -24.297 1 30.05 614 GLU B N 1
ATOM 9451 C CA . GLU B 1 614 ? -8.875 -72.5 -24.641 1 30.05 614 GLU B CA 1
ATOM 9452 C C . GLU B 1 614 ? -9.781 -72 -23.516 1 30.05 614 GLU B C 1
ATOM 9454 O O . GLU B 1 614 ? -9.664 -72.5 -22.375 1 30.05 614 GLU B O 1
ATOM 9459 N N . THR B 1 615 ? -10.273 -70.875 -23.391 1 26.11 615 THR B N 1
ATOM 9460 C CA . THR B 1 615 ? -11.539 -70.562 -22.734 1 26.11 615 THR B CA 1
ATOM 9461 C C . THR B 1 615 ? -12.57 -71.688 -23.016 1 26.11 615 THR B C 1
ATOM 9463 O O . THR B 1 615 ? -12.992 -71.812 -24.172 1 26.11 615 THR B O 1
ATOM 9466 N N . GLU B 1 616 ? -12.391 -72.938 -22.406 1 20.97 616 GLU B N 1
ATOM 9467 C CA . GLU B 1 616 ? -13.648 -73.5 -21.969 1 20.97 616 GLU B CA 1
ATOM 9468 C C . GLU B 1 616 ? -14.336 -72.625 -20.922 1 20.97 616 GLU B C 1
ATOM 9470 O O . GLU B 1 616 ? -13.695 -72.188 -19.984 1 20.97 616 GLU B O 1
#

Sequence (1232 aa):
MVERTPNGAAAVADSYAFQVDLRGIVDLLSHHLYSSPRVYLRELLQNAVDAVTARAARDRLAPTAIRISVDERGLRIADPGVGLTESDVHRFLATIGRSSKRDEIEGARREFLGQFGIGLLACFTVAETIQVVTRSAADPAAPPVEWLAAADGTYSVRVLEPKAYPEPGTTVRLTPRAGAESWFAPRRVIELAREFGSLLPYAVTVESDGIIMPITDGPAVWHRDYPSQAERRAALLEFGERTLGFAPLDVIDLDAELAGVTGVAYVLAQPGNPAESSAHRVYLKGMLLGDAVRGLLPDWAFFVRCVIDTDSLRPTASREGLYEDERLAIIREVLGDRVRDWLTEIAAEQPQRLAAFLAVHALGVKAMARHSPELFRIMLPHLHFDTTDGRVPLADFARNHPVIRITSTVEEFRQVASTAAAQGIGIVNGGYAYDRELVALLPRLLPGVEVVDLDVNTLTAALDPVDPAEELALTPVLTTARAVLDPLSCDVILRAFHPLSVPALYLDGRAARNERTRAETALGADELWTEILGALDAAAPRAQLVLNHHSPIVRRLSRISDPAFLKTAVESLYGQALLMTHRPLRPADTALLNRAFGEFLSWATRRATGTGDETEMVERTPNGAAAVADSYAFQVDLRGIVDLLSHHLYSSPRVYLRELLQNAVDAVTARAARDRLAPTAIRISVDERGLRIADPGVGLTESDVHRFLATIGRSSKRDEIEGARREFLGQFGIGLLACFTVAETIQVVTRSAADPAAPPVEWLAAADGTYSVRVLEPKAYPEPGTTVRLTPRAGAESWFAPRRVIELAREFGSLLPYAVTVESDGIIMPITDGPAVWHRDYPSQAERRAALLEFGERTLGFAPLDVIDLDAELAGVTGVAYVLAQPGNPAESSAHRVYLKGMLLGDAVRGLLPDWAFFVRCVIDTDSLRPTASREGLYEDERLAIIREVLGDRVRDWLTEIAAEQPQRLAAFLAVHALGVKAMARHSPELFRIMLPHLHFDTTDGRVPLADFARNHPVIRITSTVEEFRQVASTAAAQGIGIVNGGYAYDRELVALLPRLLPGVEVVDLDVNTLTAALDPVDPAEELALTPVLTTARAVLDPLSCDVILRAFHPLSVPALYLDGRAARNERTRAETALGADELWTEILGALDAAAPRAQLVLNHHSPIVRRLSRISDPAFLKTAVESLYGQALLMTHRPLRPADTALLNRAFGEFLSWATRRATGTGDETE

Secondary structure (DSSP, 8-state):
--------SS---EEEEPEE-HHHHHHHIIIII-S-TTHHHHHHHHHHHHHHHHHHHH-TTS---EEEEEETTEEEEEE-S----HHHIIIIISEES--TTSTTTTT--SS-GGGGT-TGGGGGGTEEEEEEEEE-SS-TTSPPEEEEEETTSEEEEEE--GGGS-SSEEEEEEEEPTT-GGGG-HHHHHHHHHHHHTT-SS-EEEEETTEEEE---PSPGGGS--SSHHHHHHHHHHHHHHHHSS--SEEEE--BGGGTEEEEEEE-SS---TTS---EEEEETTEEEEEEE-SSS-TT-TTEEEEEEESSPPBPTTSSSB--SHHHHHHHHHHHHHHHHHHHHHHHH-HHHHHHHHHHHHHHHHHHHTT-HHHHHHHTTT-EEEETTEEEEHHHHHHH-SEEEE-SSHHHHHHHHHHHHHTT--EE---STTHHHHHHTHHHHSTT-EEEE--HHHHHHHSBPPPHHHHHHTHHHHHHHHHHHGGGTEEEEEEB-S-TT--EEEE--HHHHHHHHHHHHHHTS-HHHHHHHHHGGGG---EEEEEETTSHHHHHHTT---HHHHHHHHHHHHHHHHHHTTPPPPHHHHHHHHHHHHHHHHHHHHHHT-------/--------SS---EEEEPEE-HHHHHHHIIIII-S-TTHHHHHHHHHHHHHHHHHHHH-TTS---EEEEEETTEEEEEE-S----HHHIIIIISEES--TTSTTTTT-TTS-GGGGT-TGGGGGGTEEEEEEEEE-SS-TTSPPEEEEEETTSEEEEEE--GGGS-SSEEEEEEEEPTT-GGGG-HHHHHHHHHHHHTT-SS-EEEEETTEEEE---PSPGGGS--SSHHHHHHHHHHHHHHHHSS--SEEEE--BGGGTEEEEEEE-SS---TTS---EEEEETTEEEEEEE-SSS-TT-TTEEEEEEESSPPBPTTSSSB--SHHHHHHHHHHHHHHHHHHHHHHHH-HHHHHHHHHHHHHHHHHHHTT-HHHHHHHTTT-EEEETTEEEEHHHHHHH-SEEEE-SSHHHHHHHHHHHHHTT--EE---STTHHHHHHTHHHHSTT-EEEE--HHHHHHTSBPPPHHHHHHTHHHHHHHHHHHGGGTEEEEEEB-S-TT--EEEE--HHHHHHHHHHHHHHTS-HHHHHHHHHGGGG---EEEEEETTSHHHHHHTT---HHHHHHHHHHHHHHHHHHTTPPPPHHHHHHHHHHHHHHHHHHHHTTS-------

Foldseek 3Di:
DPPPPDDDDDPPPPDDDDDDQVLVVLVCCQVPLAPDLLLLLVLVVVVQLVQLVQQCVVPVPFAAEWEWEFDPQFIKIWHLGQWDFPVRCCQQQQDFQAQPCVVVCPVVVQVPLSGRSCSNSSNLVWFQKKWKWFDGPVDLVGFIKIWMDGSSNDIDIDGDDCVVPVHGIMMMGGGTDPPRCVCRPQVNSLVSLLQFAQCAPHWYWYDYPRDIHTRHDDDDLQPDDDPDPVVSQVSQQVVCCVLVVARFLGKFWQPPVVLFKGWIKGFHLAAFDLPDAAFEFEAENRTTLEHGEGLQADSLVRRIYIHMYGPRFHADSNSNYTDDDPSSVVNNVSSNVRVLVVQVVCVVPPVVSLVSSCVHHVLVSLVVCLVPVVSCLSCQQPRWFQKLVGTHRNVVLCVQALEEEEECAQLQCLQCSPQCSQLSHIYTYNRDPSNVSSQCCVCVNDPSHHYYYDDLVVSVVSFAADDPVLVVLCVVLQVLLCVLCVVVQEHEEETATDDLVQQKGKAQGPQNVVLVVVQVVVVPPDPVSNVVVVVVVPPRDGIYMYGHPSHPLSVCLSVDPDSVLSSLSSLCSVLVNVVSSVDDDDPVSVVSNVVSVVVVVVVVVVVVVVDPPPPD/DPPPPDDDDDPPPPDDDDDDQVLVVLVCCQVPLAPDLLLLLVLVVVVQLVQLVQQCVVPVPFAAEWEWEFDPQFIKIWHLGQWDFPVRCCQQQQDFQAQPCCVVPPVVVQVPLSGRSCSNVSNLVWFQKKWKWFDGPVDLVGFIKIWMDGSSRDIDIDGDDCVVPVHGIMMMGGGTDPPNCVCRPQVNSLVSLLQFAQCAPHWYWYDYPRDIHTRHDDDDLQPDDDPDPVVSQVSQQVVCCVLVVARFLGKFWQPPVVLQKGWIKGFHLAAFDLPDAAFEFEAENRTTLEHGEGLQADSLVRRIYIHMYGPRFHADSNSNYTDDDPSSVVNNVSSNVRVLVVQVVCVPPPVVSLVSSCVHHVLVSLVVCLVPVVSCLSCQQPRWFQKLVGTHRNVVLCVQALEEEEEQAQLQCLQCSPQCSQLSHIYTYNRDPSNVSSNCCVCVNDPSHHYYYDDLVVSVVSFAADDPVLVVLCVVLQVLLQVLCVVVQEHEEETATDDLVQFKGKAQGPQNVVLVVVQVVVVPPDPVSNVVVVVVPPPRDGIYMYGHPSHPLSVCLSVDDDSVLSSLSSLCSVLVNVVSSVDDDDPVSVVSNVVSVVVVVVVVVVVVVVDPPPPD

Nearest PDB structures (foldseek):
  6d14-assembly1_A  TM=6.547E-01  e=7.966E-34  Danio rerio
  5tth-assembly1_A  TM=6.689E-01  e=2.053E-33  Danio rerio
  8eob-assembly1_B  TM=6.448E-01  e=8.904E-34  Homo sapiens
  5tvw-assembly1_A  TM=6.557E-01  e=1.612E-32  Danio rerio
  5tvu-assembly1_A  TM=6.564E-01  e=1.525E-32  Danio rerio

InterPro domains:
  IPR001404 Heat shock protein Hsp90 family [PF00183] (279-352)
  IPR001404 Heat shock protein Hsp90 family [PIRSF002583] (14-591)
  IPR001404 Heat shock protein Hsp90 family [PTHR11528] (13-206)
  IPR020568 Ribosomal protein uS5 domain 2-type superfamily [SSF54211] (219-445)
  IPR020575 Heat shock protein Hsp90, N-terminal [PR00775] (14-34)
  IPR020575 Heat shock protein Hsp90, N-terminal [PR00775] (35-57)
  IPR020575 Heat shock protein Hsp90, N-terminal [PR00775] (186-204)
  IPR036890 Histidine kinase/HSP90-like ATPase superfamily [G3DSA:3.30.565.10] (11-210)
  IPR036890 Histidine kinase/HSP90-like ATPase superfamily [SSF55874] (14-206)

Solvent-accessible surface area (backbone atoms only — not comparable to full-atom values): 64105 Å² total; per-residue (Å²): 132,80,80,72,77,77,73,77,90,63,91,64,55,54,73,42,69,62,42,67,33,53,52,34,42,50,49,47,41,51,69,61,41,31,95,52,70,70,50,29,58,51,35,51,50,49,51,38,52,52,28,25,50,56,28,38,74,77,35,78,81,54,64,58,58,30,44,32,38,36,54,97,72,24,40,36,39,37,25,46,11,26,45,37,42,64,69,43,44,56,54,45,74,30,17,37,23,36,39,81,54,53,87,66,26,86,85,56,68,68,62,49,55,76,18,31,33,47,43,73,61,46,35,48,70,38,17,39,33,41,37,37,40,23,11,18,54,87,42,72,86,48,50,18,30,35,38,42,35,39,59,82,38,40,30,31,48,40,81,42,59,49,81,79,48,73,61,44,8,36,35,40,36,35,29,54,25,92,89,31,55,69,70,46,33,60,70,52,41,50,53,50,45,33,66,29,34,24,45,27,94,48,55,34,36,42,32,43,92,89,43,75,42,78,39,37,64,59,68,54,80,90,72,55,89,57,97,38,72,67,55,41,48,52,50,51,46,52,50,43,24,70,73,70,69,46,66,50,67,44,78,43,80,43,73,36,65,92,68,33,31,36,39,39,33,32,30,55,61,55,65,55,55,57,44,49,68,45,43,20,30,37,22,49,68,27,31,49,41,28,73,60,25,58,73,56,54,51,79,77,51,38,51,41,36,39,42,37,37,24,74,63,71,44,62,30,80,51,40,51,40,64,44,92,45,70,66,44,52,51,48,16,51,53,54,40,48,48,55,51,50,49,55,56,45,29,56,74,75,32,51,68,58,39,50,54,48,41,75,44,35,42,67,56,49,46,62,50,25,70,78,27,67,66,47,34,62,70,40,34,72,70,44,65,41,53,34,40,88,39,78,37,27,52,50,63,49,42,72,77,24,42,58,33,26,33,29,78,32,56,42,59,29,58,46,42,32,65,42,31,34,62,71,70,43,40,38,38,41,16,40,48,84,55,38,42,63,48,53,65,47,40,43,82,75,38,81,80,40,43,69,43,74,63,45,57,64,59,55,58,66,68,41,38,78,58,59,66,71,60,50,58,66,35,41,69,50,51,53,51,43,33,61,68,28,43,85,70,49,29,45,66,48,75,27,31,48,46,49,52,80,47,40,42,44,55,44,70,37,70,62,20,47,52,48,47,50,49,48,54,54,35,68,75,42,67,73,68,64,44,52,60,52,52,73,65,44,84,76,56,57,59,28,36,37,36,36,14,63,58,4,66,62,49,57,50,50,58,71,47,79,52,65,71,57,44,50,37,52,44,45,40,49,50,36,52,19,48,36,55,27,43,52,88,72,50,69,69,51,44,50,47,37,48,48,24,51,46,49,52,52,47,58,52,40,54,60,69,58,68,64,80,79,72,84,123,130,81,79,72,78,78,73,75,90,63,90,64,55,54,72,42,69,61,42,68,35,52,52,34,44,49,50,46,40,52,66,61,41,32,94,55,70,72,51,29,58,48,36,50,51,48,52,38,51,51,29,25,50,56,28,38,74,76,35,77,81,55,65,57,58,31,43,33,38,37,53,96,71,22,40,36,40,36,25,45,12,27,44,36,41,64,70,46,42,57,54,43,73,31,17,38,22,36,36,81,57,50,88,66,30,86,86,49,70,66,60,50,56,78,18,31,32,47,44,75,60,48,35,48,71,39,17,40,33,42,36,38,40,22,12,18,54,86,41,74,86,49,50,18,29,34,37,41,34,39,60,83,37,40,29,31,50,41,80,43,60,49,83,82,47,72,62,45,8,38,35,41,34,34,29,55,24,92,89,30,55,69,70,46,33,60,70,52,41,50,53,50,46,32,65,29,35,24,45,26,93,48,56,34,36,41,31,43,93,87,42,76,41,79,39,37,64,59,68,53,79,89,71,55,90,57,95,40,70,66,56,42,50,52,50,51,48,52,50,42,24,70,74,71,71,46,66,50,67,44,77,42,78,43,74,36,65,93,68,34,31,37,39,39,33,33,29,55,62,54,64,55,56,56,43,49,66,43,45,20,30,37,22,49,69,28,32,50,39,28,73,61,26,58,74,58,53,49,80,78,53,38,51,41,38,38,43,37,37,24,76,62,68,44,61,29,80,50,41,50,40,63,43,92,45,69,66,43,52,51,48,16,50,52,54,39,48,47,55,51,50,49,55,55,46,29,57,74,76,32,52,67,59,37,50,56,49,42,74,45,35,43,68,57,50,47,63,49,24,70,79,27,67,65,46,35,62,69,40,35,71,69,46,66,41,53,36,40,87,38,77,38,27,51,51,63,49,42,73,78,25,43,57,33,26,32,30,77,33,55,40,58,28,58,45,43,32,66,42,32,35,61,69,69,43,40,38,36,41,16,40,48,82,56,39,42,63,48,54,65,48,40,42,82,78,38,82,80,39,43,70,45,73,63,46,59,64,60,55,57,66,68,40,37,79,59,59,66,71,61,50,60,65,35,39,69,50,49,52,50,44,34,61,67,29,42,84,69,50,28,44,65,47,76,29,30,48,46,50,52,78,46,39,42,43,56,47,70,38,70,61,20,46,53,46,47,51,49,49,54,54,34,68,75,40,68,72,67,64,42,53,62,52,54,72,65,43,84,77,56,56,59,28,35,36,37,36,15,62,58,4,67,63,48,56,49,50,58,69,48,80,53,66,71,56,44,50,38,52,43,47,39,48,50,36,52,19,48,36,54,27,43,50,88,74,50,70,68,52,45,50,46,37,48,48,24,50,46,48,53,52,46,60,52,40,57,61,69,53,69,68,80,80,71,86,122

Organism: Nocardia brasiliensis (strain ATCC 700358 / HUJEG-1) (NCBI:txid1133849)